Protein 6BZ5 (pdb70)

Nearest PDB structures (foldseek):
  6bz5-assembly2_B  TM=9.992E-01  e=2.375E-87  Pseudomonas putida
  5evy-assembly1_X  TM=9.788E-01  e=4.188E-57  Pseudomonas putida
  3rp7-assembly1_A  TM=8.138E-01  e=3.685E-29  Klebsiella pneumoniae subsp. pneumoniae MGH 78578
  6pvh-assembly1_A  TM=7.604E-01  e=2.132E-25  Penicillium fellutanum
  6pvi-assembly1_A  TM=7.822E-01  e=2.933E-24  Penicillium fellutanum

Foldseek 3Di:
DFEEEEEDLFLLRLLLQLQLVVFPVYAAAYEYDDDDDLQCAQAFWAFLLQVVLCVLSVNNVLQVVFKWAFDPPQRFWQAFEAAQAARDGLATAGRPPHHTIHGHRVSSSVSSVVSRDPPRYDYPWYWDDWDDDDQKIWTAIPVGDIDITNAYEFAHAQQTPCLCVFCVLVPHDDWHWAFQQKKKKWFKFFLVLLQVLCVVVPHDSVPQRHWYWHFAAQWIKIWHAGDNSGMIIIIIMHGDPDDPSDGDDPPDRQKDWDDLVVVLVSCPSTYSSVSSVSNRGPRMMMGGDIAIAQDLWQDRRRYGYAARSHGGAGCQLSCRSSLSSLLSSLLSVQCSDPPDDSVCVVLLRVLCGVQSSVVSNVVRVVSSLSVCLRNQNRPPCRPVSNVSNVCVRPVCCCVNVDDSVVSSVVSCVSVVHD/DFEEEEEALFLLRLLLLLQLVVFPPYAYAYEHADDAPQQCAQAFWDAQLLVVLCVLSVNVVLCVVFKWAFDPPQRFWQAFEAAQAARHGLATAGGPPGRTIHGHRVSSSVSSVVSRDPPRYDYDWHWDDWDQDPLKIWTATPVGDIDIGNFYEFAHALQTPCLCVFQVLVVHDDWHWFFQQKKKKWFKFFLVLLLVLQVVVVHDSVPQSHWYKHFAAQKIKIWHAGDNSGMIIIIIMHGDPDPDRDGDDPPDRQKDWDDLVVVLVSCVNTYSSVNSVSNRGPRMMMGGDIAIAQDLFQDRRRYGYAARSHGGAACLLSCRSSLSSLLSSLLSVACSDPPDDSVCVVLSRVLSRVQSSVVSNVVRVVSSQSSCLRNQNHPVCRPPSNCSNVCSRCVCCCVRVDDSVVSSVVSCVSSVD

Structure (mmCIF, N/CA/C/O backbone):
data_6BZ5
#
_entry.id   6BZ5
#
_cell.length_a   81.615
_cell.length_b   98.076
_cell.length_c   130.136
_cell.angle_alpha   90.00
_cell.angle_beta   90.00
_cell.angle_gamma   90.00
#
_symmetry.space_group_name_H-M   'P 21 21 21'
#
loop_
_entity.id
_entity.type
_entity.pdbx_description
1 polymer 'Salicylate hydroxylase'
2 non-polymer 'IODIDE ION'
3 non-polymer GLYCEROL
4 non-polymer 1,2-ETHANEDIOL
5 non-polymer 'SULFATE ION'
6 water water
#
loop_
_atom_site.group_PDB
_atom_site.id
_atom_site.type_symbol
_atom_site.label_atom_id
_atom_site.label_alt_id
_atom_site.label_comp_id
_atom_site.label_asym_id
_atom_site.label_entity_id
_atom_site.label_seq_id
_atom_site.pdbx_PDB_ins_code
_atom_site.Cartn_x
_atom_site.Cartn_y
_atom_site.Cartn_z
_atom_site.occupancy
_atom_site.B_iso_or_equiv
_atom_site.auth_seq_id
_atom_site.auth_comp_id
_atom_site.auth_asym_id
_atom_site.auth_atom_id
_atom_site.pdbx_PDB_model_num
ATOM 1 N N . GLY A 1 23 ? 8.673 90.398 54.359 1.00 66.53 7 GLY A N 1
ATOM 2 C CA . GLY A 1 23 ? 8.609 89.023 54.818 1.00 60.16 7 GLY A CA 1
ATOM 3 C C . GLY A 1 23 ? 9.296 88.806 56.152 1.00 60.01 7 GLY A C 1
ATOM 4 O O . GLY A 1 23 ? 9.981 89.696 56.658 1.00 58.62 7 GLY A O 1
ATOM 5 N N . LEU A 1 24 ? 9.115 87.618 56.724 1.00 49.67 8 LEU A N 1
ATOM 6 C CA . LEU A 1 24 ? 9.705 87.267 58.008 1.00 53.03 8 LEU A CA 1
ATOM 7 C C . LEU A 1 24 ? 10.309 85.874 57.926 1.00 39.01 8 LEU A C 1
ATOM 8 O O . LEU A 1 24 ? 9.649 84.932 57.475 1.00 47.79 8 LEU A O 1
ATOM 13 N N . ARG A 1 25 ? 11.561 85.749 58.356 1.00 45.49 9 ARG A N 1
ATOM 14 C CA . ARG A 1 25 ? 12.225 84.460 58.495 1.00 38.88 9 ARG A CA 1
ATOM 15 C C . ARG A 1 25 ? 12.176 84.058 59.964 1.00 38.49 9 ARG A C 1
ATOM 16 O O . ARG A 1 25 ? 12.691 84.780 60.824 1.00 36.96 9 ARG A O 1
ATOM 24 N N . ILE A 1 26 ? 11.553 82.918 60.249 1.00 41.73 10 ILE A N 1
ATOM 25 C CA . ILE A 1 26 ? 11.355 82.456 61.617 1.00 41.93 10 ILE A CA 1
ATOM 26 C C . ILE A 1 26 ? 11.916 81.048 61.745 1.00 37.78 10 ILE A C 1
ATOM 27 O O . ILE A 1 26 ? 11.605 80.174 60.928 1.00 38.17 10 ILE A O 1
ATOM 32 N N . GLY A 1 27 ? 12.739 80.834 62.763 1.00 39.16 11 GLY A N 1
ATOM 33 C CA . GLY A 1 27 ? 13.251 79.515 63.101 1.00 35.46 11 GLY A CA 1
ATOM 34 C C . GLY A 1 27 ? 12.718 79.087 64.457 1.00 29.79 11 GLY A C 1
ATOM 35 O O . GLY A 1 27 ? 12.593 79.908 65.369 1.00 34.15 11 GLY A O 1
ATOM 36 N N . ILE A 1 28 ? 12.396 77.801 64.577 1.00 32.93 12 ILE A N 1
ATOM 37 C CA . ILE A 1 28 ? 11.884 77.226 65.814 1.00 31.77 12 ILE A CA 1
ATOM 38 C C . ILE A 1 28 ? 12.765 76.045 66.194 1.00 25.79 12 ILE A C 1
ATOM 39 O O . ILE A 1 28 ? 12.972 75.134 65.385 1.00 29.65 12 ILE A O 1
ATOM 44 N N . VAL A 1 29 ? 13.282 76.062 67.420 1.00 30.07 13 VAL A N 1
ATOM 45 C CA . VAL A 1 29 ? 14.131 74.999 67.945 1.00 28.59 13 VAL A CA 1
ATOM 46 C C . VAL A 1 29 ? 13.322 74.211 68.966 1.00 32.38 13 VAL A C 1
ATOM 47 O O . VAL A 1 29 ? 12.937 74.748 70.012 1.00 32.01 13 VAL A O 1
ATOM 51 N N . GLY A 1 30 ? 13.069 72.940 68.666 1.00 36.49 14 GLY A N 1
ATOM 52 C CA . GLY A 1 30 ? 12.315 72.089 69.563 1.00 37.44 14 GLY A CA 1
ATOM 53 C C . GLY A 1 30 ? 11.071 71.523 68.914 1.00 36.75 14 GLY A C 1
ATOM 54 O O . GLY A 1 30 ? 10.144 72.266 68.579 1.00 37.48 14 GLY A O 1
ATOM 55 N N . GLY A 1 31 ? 11.041 70.205 68.730 1.00 35.31 15 GLY A N 1
ATOM 56 C CA . GLY A 1 31 ? 9.933 69.560 68.056 1.00 40.62 15 GLY A CA 1
ATOM 57 C C . GLY A 1 31 ? 8.889 68.988 68.991 1.00 34.26 15 GLY A C 1
ATOM 58 O O . GLY A 1 31 ? 8.342 67.912 68.733 1.00 35.59 15 GLY A O 1
ATOM 59 N N . GLY A 1 32 ? 8.608 69.692 70.084 1.00 37.19 16 GLY A N 1
ATOM 60 C CA . GLY A 1 32 ? 7.543 69.311 70.985 1.00 36.42 16 GLY A CA 1
ATOM 61 C C . GLY A 1 32 ? 6.195 69.796 70.485 1.00 29.61 16 GLY A C 1
ATOM 62 O O . GLY A 1 32 ? 6.035 70.230 69.344 1.00 36.26 16 GLY A O 1
ATOM 63 N N . ILE A 1 33 ? 5.202 69.722 71.375 1.00 28.92 17 ILE A N 1
ATOM 64 C CA . ILE A 1 33 ? 3.851 70.147 71.011 1.00 30.93 17 ILE A CA 1
ATOM 65 C C . ILE A 1 33 ? 3.840 71.626 70.643 1.00 25.26 17 ILE A C 1
ATOM 66 O O . ILE A 1 33 ? 3.316 72.018 69.594 1.00 33.01 17 ILE A O 1
ATOM 71 N N . SER A 1 34 ? 4.433 72.466 71.494 1.00 27.54 18 SER A N 1
ATOM 72 C CA . SER A 1 34 ? 4.387 73.908 71.265 1.00 31.18 18 SER A CA 1
ATOM 73 C C . SER A 1 34 ? 5.114 74.297 69.983 1.00 31.86 18 SER A C 1
ATOM 74 O O . SER A 1 34 ? 4.616 75.118 69.204 1.00 28.88 18 SER A O 1
ATOM 77 N N . GLY A 1 35 ? 6.290 73.714 69.744 1.00 31.18 19 GLY A N 1
ATOM 78 C CA . GLY A 1 35 ? 7.070 74.098 68.578 1.00 28.35 19 GLY A CA 1
ATOM 79 C C . GLY A 1 35 ? 6.442 73.659 67.268 1.00 33.31 19 GLY A C 1
ATOM 80 O O . GLY A 1 35 ? 6.387 74.432 66.308 1.00 29.05 19 GLY A O 1
ATOM 81 N N . VAL A 1 36 ? 5.964 72.415 67.206 1.00 26.29 20 VAL A N 1
ATOM 82 C CA . VAL A 1 36 ? 5.363 71.920 65.971 1.00 29.94 20 VAL A CA 1
ATOM 83 C C . VAL A 1 36 ? 4.027 72.607 65.713 1.00 32.51 20 VAL A C 1
ATOM 84 O O . VAL A 1 36 ? 3.666 72.877 64.561 1.00 28.11 20 VAL A O 1
ATOM 88 N N . ALA A 1 37 ? 3.275 72.908 66.776 1.00 31.51 21 ALA A N 1
ATOM 89 C CA . ALA A 1 37 ? 2.006 73.610 66.607 1.00 35.90 21 ALA A CA 1
ATOM 90 C C . ALA A 1 37 ? 2.221 75.001 66.026 1.00 35.35 21 ALA A C 1
ATOM 91 O O . ALA A 1 37 ? 1.490 75.425 65.123 1.00 33.98 21 ALA A O 1
ATOM 93 N N . LEU A 1 38 ? 3.219 75.726 66.535 1.00 33.01 22 LEU A N 1
ATOM 94 C CA . LEU A 1 38 ? 3.514 77.053 66.007 1.00 38.23 22 LEU A CA 1
ATOM 95 C C . LEU A 1 38 ? 3.958 76.981 64.552 1.00 37.34 22 LEU A C 1
ATOM 96 O O . LEU A 1 38 ? 3.550 77.808 63.729 1.00 35.41 22 LEU A O 1
ATOM 101 N N . ALA A 1 39 ? 4.788 75.990 64.214 1.00 32.17 23 ALA A N 1
ATOM 102 C CA . ALA A 1 39 ? 5.270 75.866 62.843 1.00 33.05 23 ALA A CA 1
ATOM 103 C C . ALA A 1 39 ? 4.130 75.564 61.878 1.00 41.32 23 ALA A C 1
ATOM 104 O O . ALA A 1 39 ? 4.098 76.092 60.761 1.00 33.90 23 ALA A O 1
ATOM 106 N N . LEU A 1 40 ? 3.181 74.722 62.295 1.00 32.53 24 LEU A N 1
ATOM 107 C CA . LEU A 1 40 ? 2.080 74.349 61.411 1.00 36.03 24 LEU A CA 1
ATOM 108 C C . LEU A 1 40 ? 1.219 75.555 61.055 1.00 35.38 24 LEU A C 1
ATOM 109 O O . LEU A 1 40 ? 0.731 75.667 59.925 1.00 38.68 24 LEU A O 1
ATOM 114 N N . GLU A 1 41 ? 1.020 76.468 62.005 1.00 30.26 25 GLU A N 1
ATOM 115 C CA . GLU A 1 41 ? 0.198 77.640 61.728 1.00 39.14 25 GLU A CA 1
ATOM 116 C C . GLU A 1 41 ? 0.996 78.721 61.007 1.00 41.48 25 GLU A C 1
ATOM 117 O O . GLU A 1 41 ? 0.454 79.430 60.150 1.00 40.78 25 GLU A O 1
ATOM 123 N N . LEU A 1 42 ? 2.284 78.857 61.336 1.00 37.87 26 LEU A N 1
ATOM 124 C CA . LEU A 1 42 ? 3.091 79.907 60.724 1.00 36.63 26 LEU A CA 1
ATOM 125 C C . LEU A 1 42 ? 3.308 79.667 59.233 1.00 39.38 26 LEU A C 1
ATOM 126 O O . LEU A 1 42 ? 3.501 80.627 58.479 1.00 47.43 26 LEU A O 1
ATOM 131 N N . CYS A 1 43 ? 3.274 78.410 58.786 1.00 37.20 27 CYS A N 1
ATOM 132 C CA A CYS A 1 43 ? 3.435 78.078 57.374 0.57 46.76 27 CYS A CA 1
ATOM 133 C CA B CYS A 1 43 ? 3.462 78.151 57.364 0.43 46.80 27 CYS A CA 1
ATOM 134 C C . CYS A 1 43 ? 2.202 78.400 56.543 1.00 47.23 27 CYS A C 1
ATOM 135 O O . CYS A 1 43 ? 2.269 78.333 55.312 1.00 50.96 27 CYS A O 1
ATOM 140 N N . ARG A 1 44 ? 1.074 78.712 57.182 1.00 47.86 28 ARG A N 1
ATOM 141 C CA . ARG A 1 44 ? -0.137 79.059 56.452 1.00 51.46 28 ARG A CA 1
ATOM 142 C C . ARG A 1 44 ? -0.083 80.459 55.856 1.00 56.20 28 ARG A C 1
ATOM 143 O O . ARG A 1 44 ? -0.917 80.783 55.003 1.00 53.85 28 ARG A O 1
ATOM 151 N N . TYR A 1 45 ? 0.868 81.286 56.278 1.00 50.69 29 TYR A N 1
ATOM 152 C CA . TYR A 1 45 ? 1.012 82.647 55.779 1.00 50.97 29 TYR A CA 1
ATOM 153 C C . TYR A 1 45 ? 2.087 82.684 54.701 1.00 57.46 29 TYR A C 1
ATOM 154 O O . TYR A 1 45 ? 3.182 82.142 54.889 1.00 50.78 29 TYR A O 1
ATOM 163 N N . SER A 1 46 ? 1.771 83.326 53.574 1.00 60.24 30 SER A N 1
ATOM 164 C CA . SER A 1 46 ? 2.698 83.364 52.449 1.00 59.27 30 SER A CA 1
ATOM 165 C C . SER A 1 46 ? 3.884 84.286 52.696 1.00 50.07 30 SER A C 1
ATOM 166 O O . SER A 1 46 ? 4.935 84.101 52.074 1.00 57.92 30 SER A O 1
ATOM 169 N N . HIS A 1 47 ? 3.745 85.269 53.583 1.00 46.83 31 HIS A N 1
ATOM 170 C CA . HIS A 1 47 ? 4.809 86.223 53.861 1.00 53.37 31 HIS A CA 1
ATOM 171 C C . HIS A 1 47 ? 5.770 85.744 54.942 1.00 54.62 31 HIS A C 1
ATOM 172 O O . HIS A 1 47 ? 6.621 86.522 55.386 1.00 51.22 31 HIS A O 1
ATOM 179 N N . ILE A 1 48 ? 5.658 84.491 55.376 1.00 48.62 32 ILE A N 1
ATOM 180 C CA . ILE A 1 48 ? 6.492 83.949 56.441 1.00 45.64 32 ILE A CA 1
ATOM 181 C C . ILE A 1 48 ? 7.140 82.665 55.946 1.00 43.43 32 ILE A C 1
ATOM 182 O O . ILE A 1 48 ? 6.456 81.785 55.411 1.00 49.31 32 ILE A O 1
ATOM 187 N N . GLN A 1 49 ? 8.454 82.562 56.120 1.00 42.48 33 GLN A N 1
ATOM 188 C CA . GLN A 1 49 ? 9.201 81.343 55.838 1.00 45.52 33 GLN A CA 1
ATOM 189 C C . GLN A 1 49 ? 9.660 80.752 57.164 1.00 39.46 33 GLN A C 1
ATOM 190 O O . GLN A 1 49 ? 10.331 81.430 57.949 1.00 41.02 33 GLN A O 1
ATOM 196 N N . VAL A 1 50 ? 9.292 79.498 57.415 1.00 41.15 34 VAL A N 1
ATOM 197 C CA . VAL A 1 50 ? 9.528 78.848 58.698 1.00 43.36 34 VAL A CA 1
ATOM 198 C C . VAL A 1 50 ? 10.421 77.635 58.490 1.00 32.68 34 VAL A C 1
ATOM 199 O O . VAL A 1 50 ? 10.312 76.934 57.478 1.00 37.56 34 VAL A O 1
ATOM 203 N N . GLN A 1 51 ? 11.303 77.393 59.457 1.00 36.02 35 GLN A N 1
ATOM 204 C CA . GLN A 1 51 ? 12.088 76.173 59.532 1.00 34.04 35 GLN A CA 1
ATOM 205 C C . GLN A 1 51 ? 12.030 75.643 60.956 1.00 28.34 35 GLN A C 1
ATOM 206 O O . GLN A 1 51 ? 12.160 76.407 61.918 1.00 34.12 35 GLN A O 1
ATOM 212 N N . LEU A 1 52 ? 11.823 74.337 61.087 1.00 32.31 36 LEU A N 1
ATOM 213 C CA . LEU A 1 52 ? 11.686 73.683 62.382 1.00 33.98 36 LEU A CA 1
ATOM 214 C C . LEU A 1 52 ? 12.890 72.778 62.607 1.00 28.48 36 LEU A C 1
ATOM 215 O O . LEU A 1 52 ? 13.167 71.893 61.790 1.00 28.31 36 LEU A O 1
ATOM 220 N N . PHE A 1 53 ? 13.594 72.997 63.712 1.00 30.02 37 PHE A N 1
ATOM 221 C CA . PHE A 1 53 ? 14.786 72.236 64.050 1.00 32.83 37 PHE A CA 1
ATOM 222 C C . PHE A 1 53 ? 14.545 71.406 65.303 1.00 33.37 37 PHE A C 1
ATOM 223 O O . PHE A 1 53 ? 13.731 71.762 66.160 1.00 33.01 37 PHE A O 1
ATOM 231 N N . GLU A 1 54 ? 15.264 70.293 65.400 1.00 33.12 38 GLU A N 1
ATOM 232 C CA . GLU A 1 54 ? 15.134 69.409 66.546 1.00 36.82 38 GLU A CA 1
ATOM 233 C C . GLU A 1 54 ? 16.018 69.880 67.694 1.00 43.88 38 GLU A C 1
ATOM 234 O O . GLU A 1 54 ? 17.037 70.547 67.493 1.00 43.70 38 GLU A O 1
ATOM 240 N N . ALA A 1 55 ? 15.605 69.534 68.910 1.00 36.49 39 ALA A N 1
ATOM 241 C CA . ALA A 1 55 ? 16.386 69.750 70.111 1.00 43.16 39 ALA A CA 1
ATOM 242 C C . ALA A 1 55 ? 16.759 68.390 70.704 1.00 44.82 39 ALA A C 1
ATOM 243 O O . ALA A 1 55 ? 16.645 67.354 70.031 1.00 46.45 39 ALA A O 1
ATOM 245 N N . ALA A 1 56 ? 17.198 68.389 71.953 1.00 49.31 40 ALA A N 1
ATOM 246 C CA . ALA A 1 56 ? 17.548 67.135 72.608 1.00 48.65 40 ALA A CA 1
ATOM 247 C C . ALA A 1 56 ? 16.279 66.369 72.962 1.00 51.49 40 ALA A C 1
ATOM 248 O O . ALA A 1 56 ? 15.340 66.957 73.513 1.00 49.15 40 ALA A O 1
ATOM 250 N N . PRO A 1 57 ? 16.205 65.074 72.663 1.00 49.54 41 PRO A N 1
ATOM 251 C CA . PRO A 1 57 ? 14.999 64.309 72.993 1.00 58.05 41 PRO A CA 1
ATOM 252 C C . PRO A 1 57 ? 14.804 64.202 74.497 1.00 52.46 41 PRO A C 1
ATOM 253 O O . PRO A 1 57 ? 15.731 64.375 75.292 1.00 52.40 41 PRO A O 1
ATOM 257 N N . ALA A 1 58 ? 13.565 63.912 74.883 1.00 57.17 42 ALA A N 1
ATOM 258 C CA . ALA A 1 58 ? 13.182 63.863 76.283 1.00 54.62 42 ALA A CA 1
ATOM 259 C C . ALA A 1 58 ? 12.392 62.593 76.563 1.00 56.29 42 ALA A C 1
ATOM 260 O O . ALA A 1 58 ? 11.788 61.997 75.667 1.00 52.10 42 ALA A O 1
ATOM 262 N N . PHE A 1 59 ? 12.413 62.180 77.830 1.00 43.21 43 PHE A N 1
ATOM 263 C CA . PHE A 1 59 ? 11.567 61.088 78.297 1.00 44.47 43 PHE A CA 1
ATOM 264 C C . PHE A 1 59 ? 11.200 61.293 79.761 1.00 41.85 43 PHE A C 1
ATOM 265 O O . PHE A 1 59 ? 10.016 61.378 80.103 1.00 43.35 43 PHE A O 1
ATOM 273 N N . GLY A 1 60 ? 12.209 61.371 80.633 1.00 40.66 44 GLY A N 1
ATOM 274 C CA . GLY A 1 60 ? 11.958 61.635 82.039 1.00 34.33 44 GLY A CA 1
ATOM 275 C C . GLY A 1 60 ? 11.281 62.964 82.299 1.00 40.57 44 GLY A C 1
ATOM 276 O O . GLY A 1 60 ? 10.669 63.143 83.358 1.00 39.61 44 GLY A O 1
ATOM 277 N N . GLU A 1 61 ? 11.370 63.900 81.352 1.00 33.80 45 GLU A N 1
ATOM 278 C CA . GLU A 1 61 ? 10.719 65.196 81.488 1.00 34.41 45 GLU A CA 1
ATOM 279 C C . GLU A 1 61 ? 9.218 65.143 81.233 1.00 38.87 45 GLU A C 1
ATOM 280 O O . GLU A 1 61 ? 8.532 66.137 81.497 1.00 38.15 45 GLU A O 1
ATOM 286 N N . VAL A 1 62 ? 8.694 64.022 80.729 1.00 37.34 46 VAL A N 1
ATOM 287 C CA . VAL A 1 62 ? 7.256 63.912 80.492 1.00 40.63 46 VAL A CA 1
ATOM 288 C C . VAL A 1 62 ? 6.490 64.043 81.804 1.00 39.86 46 VAL A C 1
ATOM 289 O O . VAL A 1 62 ? 5.410 64.645 81.854 1.00 33.90 46 VAL A O 1
ATOM 293 N N . GLY A 1 63 ? 7.038 63.494 82.882 1.00 35.72 47 GLY A N 1
ATOM 294 C CA . GLY A 1 63 ? 6.402 63.646 84.181 1.00 36.03 47 GLY A CA 1
ATOM 295 C C . GLY A 1 63 ? 5.090 62.890 84.239 1.00 31.02 47 GLY A C 1
ATOM 296 O O . GLY A 1 63 ? 5.018 61.699 83.915 1.00 37.03 47 GLY A O 1
ATOM 297 N N . ALA A 1 64 ? 4.031 63.590 84.645 1.00 37.31 48 ALA A N 1
ATOM 298 C CA . ALA A 1 64 ? 2.725 62.970 84.820 1.00 40.28 48 ALA A CA 1
ATOM 299 C C . ALA A 1 64 ? 1.939 62.835 83.522 1.00 41.80 48 ALA A C 1
ATOM 300 O O . ALA A 1 64 ? 0.903 62.163 83.518 1.00 45.00 48 ALA A O 1
ATOM 302 N N . GLY A 1 65 ? 2.388 63.449 82.434 1.00 38.38 49 GLY A N 1
ATOM 303 C CA . GLY A 1 65 ? 1.757 63.283 81.140 1.00 41.94 49 GLY A CA 1
ATOM 304 C C . GLY A 1 65 ? 1.205 64.587 80.601 1.00 38.46 49 GLY A C 1
ATOM 305 O O . GLY A 1 65 ? 1.480 65.676 81.113 1.00 38.55 49 GLY A O 1
ATOM 306 N N . VAL A 1 66 ? 0.404 64.462 79.545 1.00 35.98 50 VAL A N 1
ATOM 307 C CA . VAL A 1 66 ? -0.143 65.599 78.813 1.00 33.81 50 VAL A CA 1
ATOM 308 C C . VAL A 1 66 ? -1.663 65.505 78.828 1.00 32.44 50 VAL A C 1
ATOM 309 O O . VAL A 1 66 ? -2.227 64.436 78.566 1.00 31.75 50 VAL A O 1
ATOM 313 N N . SER A 1 67 ? -2.322 66.621 79.137 1.00 34.44 51 SER A N 1
ATOM 314 C CA . SER A 1 67 ? -3.773 66.717 79.075 1.00 29.39 51 SER A CA 1
ATOM 315 C C . SER A 1 67 ? -4.153 68.064 78.476 1.00 30.77 51 SER A C 1
ATOM 316 O O . SER A 1 67 ? -3.340 68.990 78.419 1.00 33.77 51 SER A O 1
ATOM 319 N N . PHE A 1 68 ? -5.405 68.168 78.031 1.00 35.09 52 PHE A N 1
ATOM 320 C CA . PHE A 1 68 ? -5.895 69.361 77.344 1.00 32.38 52 PHE A CA 1
ATOM 321 C C . PHE A 1 68 ? -7.139 69.882 78.051 1.00 35.87 52 PHE A C 1
ATOM 322 O O . PHE A 1 68 ? -8.184 69.224 78.041 1.00 32.30 52 PHE A O 1
ATOM 330 N N . GLY A 1 69 ? -7.030 71.065 78.652 1.00 31.68 53 GLY A N 1
ATOM 331 C CA . GLY A 1 69 ? -8.186 71.746 79.182 1.00 28.72 53 GLY A CA 1
ATOM 332 C C . GLY A 1 69 ? -8.965 72.451 78.094 1.00 31.65 53 GLY A C 1
ATOM 333 O O . GLY A 1 69 ? -8.577 72.481 76.917 1.00 35.26 53 GLY A O 1
ATOM 334 N N . PRO A 1 70 ? -10.106 73.027 78.482 1.00 36.29 54 PRO A N 1
ATOM 335 C CA . PRO A 1 70 ? -10.916 73.781 77.507 1.00 32.62 54 PRO A CA 1
ATOM 336 C C . PRO A 1 70 ? -10.147 74.878 76.786 1.00 33.56 54 PRO A C 1
ATOM 337 O O . PRO A 1 70 ? -10.329 75.059 75.575 1.00 31.77 54 PRO A O 1
ATOM 341 N N . ASN A 1 71 ? -9.288 75.614 77.496 1.00 29.58 55 ASN A N 1
ATOM 342 C CA . ASN A 1 71 ? -8.485 76.643 76.844 1.00 34.74 55 ASN A CA 1
ATOM 343 C C . ASN A 1 71 ? -7.476 76.041 75.876 1.00 30.33 55 ASN A C 1
ATOM 344 O O . ASN A 1 71 ? -7.083 76.697 74.905 1.00 32.38 55 ASN A O 1
ATOM 349 N N . ALA A 1 72 ? -7.045 74.801 76.121 1.00 29.34 56 ALA A N 1
ATOM 350 C CA . ALA A 1 72 ? -6.073 74.168 75.235 1.00 30.66 56 ALA A CA 1
ATOM 351 C C . ALA A 1 72 ? -6.716 73.741 73.922 1.00 31.51 56 ALA A C 1
ATOM 352 O O . ALA A 1 72 ? -6.143 73.953 72.847 1.00 27.14 56 ALA A O 1
ATOM 354 N N . VAL A 1 73 ? -7.904 73.134 73.987 1.00 29.63 57 VAL A N 1
ATOM 355 C CA . VAL A 1 73 ? -8.584 72.723 72.764 1.00 29.38 57 VAL A CA 1
ATOM 356 C C . VAL A 1 73 ? -9.012 73.940 71.955 1.00 25.67 57 VAL A C 1
ATOM 357 O O . VAL A 1 73 ? -9.046 73.891 70.719 1.00 34.58 57 VAL A O 1
ATOM 361 N N . ARG A 1 74 ? -9.339 75.046 72.626 1.00 30.60 58 ARG A N 1
ATOM 362 C CA . ARG A 1 74 ? -9.681 76.271 71.910 1.00 37.05 58 ARG A CA 1
ATOM 363 C C . ARG A 1 74 ? -8.484 76.802 71.132 1.00 39.33 58 ARG A C 1
ATOM 364 O O . ARG A 1 74 ? -8.623 77.217 69.975 1.00 31.11 58 ARG A O 1
ATOM 372 N N . ALA A 1 75 ? -7.299 76.786 71.746 1.00 34.87 59 ALA A N 1
ATOM 373 C CA . ALA A 1 75 ? -6.091 77.183 71.030 1.00 30.63 59 ALA A CA 1
ATOM 374 C C . ALA A 1 75 ? -5.787 76.218 69.891 1.00 30.71 59 ALA A C 1
ATOM 375 O O . ALA A 1 75 ? -5.372 76.640 68.805 1.00 31.57 59 ALA A O 1
ATOM 377 N N . ILE A 1 76 ? -5.992 74.918 70.122 1.00 28.43 60 ILE A N 1
ATOM 378 C CA . ILE A 1 76 ? -5.768 73.920 69.078 1.00 27.54 60 ILE A CA 1
ATOM 379 C C . ILE A 1 76 ? -6.633 74.217 67.859 1.00 38.52 60 ILE A C 1
ATOM 380 O O . ILE A 1 76 ? -6.166 74.147 66.715 1.00 33.30 60 ILE A O 1
ATOM 385 N N . VAL A 1 77 ? -7.904 74.560 68.083 1.00 35.64 61 VAL A N 1
ATOM 386 C CA . VAL A 1 77 ? -8.791 74.894 66.973 1.00 32.55 61 VAL A CA 1
ATOM 387 C C . VAL A 1 77 ? -8.368 76.208 66.327 1.00 28.62 61 VAL A C 1
ATOM 388 O O . VAL A 1 77 ? -8.378 76.342 65.097 1.00 33.70 61 VAL A O 1
ATOM 392 N N . GLY A 1 78 ? -7.985 77.195 67.141 1.00 28.70 62 GLY A N 1
ATOM 393 C CA . GLY A 1 78 ? -7.513 78.454 66.591 1.00 35.89 62 GLY A CA 1
ATOM 394 C C . GLY A 1 78 ? -6.259 78.304 65.753 1.00 42.16 62 GLY A C 1
ATOM 395 O O . GLY A 1 78 ? -6.009 79.108 64.851 1.00 34.51 62 GLY A O 1
ATOM 396 N N . LEU A 1 79 ? -5.457 77.280 66.033 1.00 34.75 63 LEU A N 1
ATOM 397 C CA . LEU A 1 79 ? -4.268 76.978 65.249 1.00 31.92 63 LEU A CA 1
ATOM 398 C C . LEU A 1 79 ? -4.556 76.049 64.078 1.00 38.26 63 LEU A C 1
ATOM 399 O O . LEU A 1 79 ? -3.635 75.727 63.321 1.00 36.37 63 LEU A O 1
ATOM 404 N N . GLY A 1 80 ? -5.803 75.610 63.913 1.00 34.50 64 GLY A N 1
ATOM 405 C CA . GLY A 1 80 ? -6.153 74.720 62.824 1.00 32.83 64 GLY A CA 1
ATOM 406 C C . GLY A 1 80 ? -5.710 73.286 62.997 1.00 33.92 64 GLY A C 1
ATOM 407 O O . GLY A 1 80 ? -5.551 72.576 61.999 1.00 33.50 64 GLY A O 1
ATOM 408 N N . LEU A 1 81 ? -5.518 72.830 64.234 1.00 33.55 65 LEU A N 1
ATOM 409 C CA . LEU A 1 81 ? -4.998 71.498 64.512 1.00 32.21 65 LEU A CA 1
ATOM 410 C C . LEU A 1 81 ? -6.076 70.533 64.995 1.00 39.04 65 LEU A C 1
ATOM 411 O O . LEU A 1 81 ? -5.754 69.527 65.636 1.00 33.66 65 LEU A O 1
ATOM 416 N N . GLY A 1 82 ? -7.345 70.814 64.694 1.00 38.17 66 GLY A N 1
ATOM 417 C CA . GLY A 1 82 ? -8.421 69.997 65.231 1.00 29.85 66 GLY A CA 1
ATOM 418 C C . GLY A 1 82 ? -8.439 68.584 64.681 1.00 33.97 66 GLY A C 1
ATOM 419 O O . GLY A 1 82 ? -8.781 67.637 65.395 1.00 33.44 66 GLY A O 1
ATOM 420 N N . GLU A 1 83 ? -8.080 68.419 63.405 1.00 30.34 67 GLU A N 1
ATOM 421 C CA . GLU A 1 83 ? -8.095 67.090 62.799 1.00 28.98 67 GLU A CA 1
ATOM 422 C C . GLU A 1 83 ? -7.081 66.169 63.467 1.00 38.33 67 GLU A C 1
ATOM 423 O O . GLU A 1 83 ? -7.386 65.013 63.782 1.00 36.80 67 GLU A O 1
ATOM 429 N N . ALA A 1 84 ? -5.862 66.666 63.689 1.00 35.90 68 ALA A N 1
ATOM 430 C CA . ALA A 1 84 ? -4.854 65.863 64.373 1.00 34.80 68 ALA A CA 1
ATOM 431 C C . ALA A 1 84 ? -5.251 65.600 65.820 1.00 31.92 68 ALA A C 1
ATOM 432 O O . ALA A 1 84 ? -4.989 64.515 66.354 1.00 38.70 68 ALA A O 1
ATOM 434 N N . TYR A 1 85 ? -5.890 66.578 66.466 1.00 30.94 69 TYR A N 1
ATOM 435 C CA . TYR A 1 85 ? -6.312 66.404 67.852 1.00 33.91 69 TYR A CA 1
ATOM 436 C C . TYR A 1 85 ? -7.373 65.316 67.974 1.00 39.14 69 TYR A C 1
ATOM 437 O O . TYR A 1 85 ? -7.306 64.474 68.876 1.00 35.08 69 TYR A O 1
ATOM 446 N N . LEU A 1 86 ? -8.359 65.315 67.073 1.00 40.36 70 LEU A N 1
ATOM 447 C CA . LEU A 1 86 ? -9.399 64.292 67.122 1.00 38.40 70 LEU A CA 1
ATOM 448 C C . LEU A 1 86 ? -8.848 62.908 66.805 1.00 37.35 70 LEU A C 1
ATOM 449 O O . LEU A 1 86 ? -9.415 61.901 67.244 1.00 32.24 70 LEU A O 1
ATOM 454 N N . GLN A 1 87 ? -7.747 62.836 66.055 1.00 32.35 71 GLN A N 1
ATOM 455 C CA . GLN A 1 87 ? -7.217 61.541 65.642 1.00 45.55 71 GLN A CA 1
ATOM 456 C C . GLN A 1 87 ? -6.610 60.768 66.809 1.00 38.16 71 GLN A C 1
ATOM 457 O O . GLN A 1 87 ? -6.637 59.532 66.806 1.00 38.28 71 GLN A O 1
ATOM 463 N N . VAL A 1 88 ? -6.078 61.459 67.815 1.00 33.95 72 VAL A N 1
ATOM 464 C CA . VAL A 1 88 ? -5.293 60.802 68.852 1.00 35.67 72 VAL A CA 1
ATOM 465 C C . VAL A 1 88 ? -5.794 61.068 70.266 1.00 34.00 72 VAL A C 1
ATOM 466 O O . VAL A 1 88 ? -5.526 60.249 71.158 1.00 33.24 72 VAL A O 1
ATOM 470 N N . ALA A 1 89 ? -6.495 62.168 70.523 1.00 31.60 73 ALA A N 1
ATOM 471 C CA . ALA A 1 89 ? -6.848 62.515 71.893 1.00 35.56 73 ALA A CA 1
ATOM 472 C C . ALA A 1 89 ? -7.868 61.537 72.471 1.00 39.56 73 ALA A C 1
ATOM 473 O O . ALA A 1 89 ? -8.682 60.951 71.752 1.00 35.30 73 ALA A O 1
ATOM 475 N N . ASP A 1 90 ? -7.812 61.367 73.789 1.00 39.64 74 ASP A N 1
ATOM 476 C CA . ASP A 1 90 ? -8.700 60.474 74.520 1.00 38.20 74 ASP A CA 1
ATOM 477 C C . ASP A 1 90 ? -9.653 61.297 75.377 1.00 32.11 74 ASP A C 1
ATOM 478 O O . ASP A 1 90 ? -9.213 62.152 76.153 1.00 33.92 74 ASP A O 1
ATOM 483 N N . ARG A 1 91 ? -10.950 61.032 75.238 1.00 35.06 75 ARG A N 1
ATOM 484 C CA . ARG A 1 91 ? -11.980 61.694 76.023 1.00 39.00 75 ARG A CA 1
ATOM 485 C C . ARG A 1 91 ? -12.917 60.646 76.607 1.00 44.39 75 ARG A C 1
ATOM 486 O O . ARG A 1 91 ? -13.166 59.604 75.994 1.00 52.54 75 ARG A O 1
ATOM 494 N N . THR A 1 92 ? -13.430 60.930 77.802 1.00 35.59 76 THR A N 1
ATOM 495 C CA . THR A 1 92 ? -14.282 59.977 78.503 1.00 40.76 76 THR A CA 1
ATOM 496 C C . THR A 1 92 ? -15.589 59.761 77.750 1.00 39.60 76 THR A C 1
ATOM 497 O O . THR A 1 92 ? -16.155 60.692 77.170 1.00 35.37 76 THR A O 1
ATOM 501 N N . SER A 1 93 ? -16.069 58.520 77.768 1.00 35.38 77 SER A N 1
ATOM 502 C CA . SER A 1 93 ? -17.271 58.156 77.037 1.00 41.90 77 SER A CA 1
ATOM 503 C C . SER A 1 93 ? -18.514 58.775 77.675 1.00 35.49 77 SER A C 1
ATOM 504 O O . SER A 1 93 ? -18.545 59.105 78.864 1.00 36.46 77 SER A O 1
ATOM 507 N N . GLU A 1 94 ? -19.544 58.936 76.850 1.00 38.53 78 GLU A N 1
ATOM 508 C CA . GLU A 1 94 ? -20.853 59.348 77.336 1.00 43.29 78 GLU A CA 1
ATOM 509 C C . GLU A 1 94 ? -21.339 58.365 78.402 1.00 36.47 78 GLU A C 1
ATOM 510 O O . GLU A 1 94 ? -21.063 57.162 78.305 1.00 38.23 78 GLU A O 1
ATOM 516 N N . PRO A 1 95 ? -22.061 58.830 79.439 1.00 39.11 79 PRO A N 1
ATOM 517 C CA . PRO A 1 95 ? -22.558 60.183 79.705 1.00 39.93 79 PRO A CA 1
ATOM 518 C C . PRO A 1 95 ? -21.690 61.018 80.644 1.00 39.09 79 PRO A C 1
ATOM 519 O O . PRO A 1 95 ? -22.198 61.950 81.267 1.00 38.81 79 PRO A O 1
ATOM 523 N N . TRP A 1 96 ? -20.404 60.692 80.745 1.00 36.89 80 TRP A N 1
ATOM 524 C CA . TRP A 1 96 ? -19.482 61.411 81.615 1.00 37.05 80 TRP A CA 1
ATOM 525 C C . TRP A 1 96 ? -18.464 62.218 80.815 1.00 40.81 80 TRP A C 1
ATOM 526 O O . TRP A 1 96 ? -17.345 62.456 81.275 1.00 39.84 80 TRP A O 1
ATOM 537 N N . GLU A 1 97 ? -18.856 62.661 79.617 1.00 39.22 81 GLU A N 1
ATOM 538 C CA . GLU A 1 97 ? -17.934 63.331 78.709 1.00 44.86 81 GLU A CA 1
ATOM 539 C C . GLU A 1 97 ? -17.490 64.699 79.213 1.00 41.20 81 GLU A C 1
ATOM 540 O O . GLU A 1 97 ? -16.438 65.187 78.786 1.00 41.89 81 GLU A O 1
ATOM 546 N N . ASP A 1 98 ? -18.256 65.328 80.101 1.00 35.59 82 ASP A N 1
ATOM 547 C CA . ASP A 1 98 ? -17.944 66.667 80.583 1.00 35.41 82 ASP A CA 1
ATOM 548 C C . ASP A 1 98 ? -17.296 66.674 81.961 1.00 32.79 82 ASP A C 1
ATOM 549 O O . ASP A 1 98 ? -16.915 67.744 82.444 1.00 34.03 82 ASP A O 1
ATOM 554 N N . VAL A 1 99 ? -17.158 65.518 82.601 1.00 31.18 83 VAL A N 1
ATOM 555 C CA . VAL A 1 99 ? -16.567 65.454 83.933 1.00 34.09 83 VAL A CA 1
ATOM 556 C C . VAL A 1 99 ? -15.053 65.566 83.808 1.00 34.65 83 VAL A C 1
ATOM 557 O O . VAL A 1 99 ? -14.418 64.779 83.098 1.00 27.88 83 VAL A O 1
ATOM 561 N N . TRP A 1 100 ? -14.472 66.551 84.493 1.00 32.68 84 TRP A N 1
ATOM 562 C CA . TRP A 1 100 ? -13.019 66.619 84.593 1.00 33.54 84 TRP A CA 1
ATOM 563 C C . TRP A 1 100 ? -12.513 65.628 85.636 1.00 33.77 84 TRP A C 1
ATOM 564 O O . TRP A 1 100 ? -11.692 64.755 85.336 1.00 31.18 84 TRP A O 1
ATOM 575 N N . PHE A 1 101 ? -13.011 65.741 86.866 1.00 28.45 85 PHE A N 1
ATOM 576 C CA . PHE A 1 101 ? -12.670 64.807 87.927 1.00 32.47 85 PHE A CA 1
ATOM 577 C C . PHE A 1 101 ? -13.794 64.773 88.948 1.00 35.02 85 PHE A C 1
ATOM 578 O O . PHE A 1 101 ? -14.456 65.783 89.200 1.00 35.13 85 PHE A O 1
ATOM 586 N N . GLU A 1 102 ? -14.004 63.597 89.529 1.00 35.16 86 GLU A N 1
ATOM 587 C CA . GLU A 1 102 ? -14.768 63.457 90.758 1.00 36.77 86 GLU A CA 1
ATOM 588 C C . GLU A 1 102 ? -13.790 63.407 91.922 1.00 33.92 86 GLU A C 1
ATOM 589 O O . GLU A 1 102 ? -12.752 62.744 91.845 1.00 34.39 86 GLU A O 1
ATOM 595 N N . TRP A 1 103 ? -14.114 64.126 92.990 1.00 35.24 87 TRP A N 1
ATOM 596 C CA . TRP A 1 103 ? -13.233 64.254 94.141 1.00 29.85 87 TRP A CA 1
ATOM 597 C C . TRP A 1 103 ? -13.699 63.321 95.248 1.00 33.64 87 TRP A C 1
ATOM 598 O O . TRP A 1 103 ? -14.886 63.301 95.590 1.00 36.99 87 TRP A O 1
ATOM 609 N N . ARG A 1 104 ? -12.767 62.547 95.803 1.00 34.96 88 ARG A N 1
ATOM 610 C CA . ARG A 1 104 ? -13.103 61.515 96.772 1.00 38.30 88 ARG A CA 1
ATOM 611 C C . ARG A 1 104 ? -12.099 61.515 97.914 1.00 41.33 88 ARG A C 1
ATOM 612 O O . ARG A 1 104 ? -10.935 61.886 97.742 1.00 36.03 88 ARG A O 1
ATOM 620 N N . ARG A 1 105 ? -12.566 61.086 99.085 1.00 35.53 89 ARG A N 1
ATOM 621 C CA . ARG A 1 105 ? -11.677 60.878 100.220 1.00 39.13 89 ARG A CA 1
ATOM 622 C C . ARG A 1 105 ? -10.843 59.624 99.999 1.00 35.55 89 ARG A C 1
ATOM 623 O O . ARG A 1 105 ? -11.371 58.574 99.619 1.00 36.41 89 ARG A O 1
ATOM 631 N N . GLY A 1 106 ? -9.535 59.728 100.239 1.00 41.19 90 GLY A N 1
ATOM 632 C CA . GLY A 1 106 ? -8.678 58.565 100.107 1.00 39.20 90 GLY A CA 1
ATOM 633 C C . GLY A 1 106 ? -8.915 57.503 101.160 1.00 40.60 90 GLY A C 1
ATOM 634 O O . GLY A 1 106 ? -8.478 56.361 100.983 1.00 39.33 90 GLY A O 1
ATOM 635 N N . SER A 1 107 ? -9.607 57.850 102.247 1.00 39.74 91 SER A N 1
ATOM 636 C CA . SER A 1 107 ? -9.787 56.913 103.350 1.00 42.51 91 SER A CA 1
ATOM 637 C C . SER A 1 107 ? -10.959 55.966 103.114 1.00 40.75 91 SER A C 1
ATOM 638 O O . SER A 1 107 ? -10.892 54.792 103.495 1.00 44.82 91 SER A O 1
ATOM 641 N N . ASP A 1 108 ? -12.043 56.450 102.498 1.00 36.42 92 ASP A N 1
ATOM 642 C CA . ASP A 1 108 ? -13.212 55.604 102.289 1.00 41.54 92 ASP A CA 1
ATOM 643 C C . ASP A 1 108 ? -13.876 55.811 100.932 1.00 44.78 92 ASP A C 1
ATOM 644 O O . ASP A 1 108 ? -14.989 55.308 100.728 1.00 38.45 92 ASP A O 1
ATOM 649 N N . ALA A 1 109 ? -13.242 56.540 100.011 1.00 36.96 93 ALA A N 1
ATOM 650 C CA . ALA A 1 109 ? -13.755 56.752 98.655 1.00 38.04 93 ALA A CA 1
ATOM 651 C C . ALA A 1 109 ? -15.114 57.450 98.649 1.00 33.01 93 ALA A C 1
ATOM 652 O O . ALA A 1 109 ? -15.889 57.306 97.700 1.00 37.35 93 ALA A O 1
ATOM 654 N N . SER A 1 110 ? -15.414 58.221 99.690 1.00 38.68 94 SER A N 1
ATOM 655 C CA . SER A 1 110 ? -16.677 58.944 99.746 1.00 42.91 94 SER A CA 1
ATOM 656 C C . SER A 1 110 ? -16.636 60.174 98.844 1.00 43.30 94 SER A C 1
ATOM 657 O O . SER A 1 110 ? -15.586 60.790 98.638 1.00 40.00 94 SER A O 1
ATOM 660 N N . TYR A 1 111 ? -17.803 60.532 98.314 1.00 40.12 95 TYR A N 1
ATOM 661 C CA . TYR A 1 111 ? -17.911 61.580 97.308 1.00 39.79 95 TYR A CA 1
ATOM 662 C C . TYR A 1 111 ? -17.780 62.959 97.945 1.00 41.00 95 TYR A C 1
ATOM 663 O O . TYR A 1 111 ? -18.463 63.270 98.926 1.00 40.89 95 TYR A O 1
ATOM 672 N N . LEU A 1 112 ? -16.899 63.789 97.379 1.00 33.65 96 LEU A N 1
ATOM 673 C CA . LEU A 1 112 ? -16.693 65.151 97.849 1.00 37.56 96 LEU A CA 1
ATOM 674 C C . LEU A 1 112 ? -17.210 66.212 96.891 1.00 38.96 96 LEU A C 1
ATOM 675 O O . LEU A 1 112 ? -17.406 67.356 97.311 1.00 40.92 96 LEU A O 1
ATOM 680 N N . GLY A 1 113 ? -17.431 65.867 95.635 1.00 40.54 97 GLY A N 1
ATOM 681 C CA . GLY A 1 113 ? -17.844 66.827 94.636 1.00 39.06 97 GLY A CA 1
ATOM 682 C C . GLY A 1 113 ? -17.243 66.460 93.296 1.00 39.12 97 GLY A C 1
ATOM 683 O O . GLY A 1 113 ? -16.639 65.403 93.134 1.00 31.37 97 GLY A O 1
ATOM 684 N N . ALA A 1 114 ? -17.415 67.364 92.334 1.00 38.66 98 ALA A N 1
ATOM 685 C CA . ALA A 1 114 ? -16.915 67.132 90.988 1.00 43.66 98 ALA A CA 1
ATOM 686 C C . ALA A 1 114 ? -16.633 68.465 90.313 1.00 34.14 98 ALA A C 1
ATOM 687 O O . ALA A 1 114 ? -17.213 69.497 90.660 1.00 34.22 98 ALA A O 1
ATOM 689 N N . THR A 1 115 ? -15.726 68.427 89.342 1.00 32.08 99 THR A N 1
ATOM 690 C CA . THR A 1 115 ? -15.410 69.572 88.499 1.00 30.99 99 THR A CA 1
ATOM 691 C C . THR A 1 115 ? -15.831 69.258 87.071 1.00 30.96 99 THR A C 1
ATOM 692 O O . THR A 1 115 ? -15.444 68.223 86.519 1.00 30.66 99 THR A O 1
ATOM 696 N N . ILE A 1 116 ? -16.623 70.148 86.479 1.00 27.98 100 ILE A N 1
ATOM 697 C CA . ILE A 1 116 ? -17.203 69.942 85.157 1.00 34.68 100 ILE A CA 1
ATOM 698 C C . ILE A 1 116 ? -16.537 70.895 84.175 1.00 34.68 100 ILE A C 1
ATOM 699 O O . ILE A 1 116 ? -16.395 72.091 84.457 1.00 31.80 100 ILE A O 1
ATOM 704 N N . ALA A 1 117 ? -16.133 70.362 83.021 1.00 41.48 101 ALA A N 1
ATOM 705 C CA . ALA A 1 117 ? -15.583 71.143 81.913 1.00 39.49 101 ALA A CA 1
ATOM 706 C C . ALA A 1 117 ? -16.483 70.914 80.707 1.00 39.96 101 ALA A C 1
ATOM 707 O O . ALA A 1 117 ? -16.243 69.994 79.909 1.00 36.87 101 ALA A O 1
ATOM 709 N N . PRO A 1 118 ? -17.531 71.721 80.538 1.00 38.43 102 PRO A N 1
ATOM 710 C CA . PRO A 1 118 ? -18.530 71.444 79.495 1.00 41.74 102 PRO A CA 1
ATOM 711 C C . PRO A 1 118 ? -17.912 71.395 78.105 1.00 37.41 102 PRO A C 1
ATOM 712 O O . PRO A 1 118 ? -17.141 72.274 77.715 1.00 41.31 102 PRO A O 1
ATOM 716 N N . GLY A 1 119 ? -18.262 70.350 77.357 1.00 38.90 103 GLY A N 1
ATOM 717 C CA . GLY A 1 119 ? -17.768 70.163 76.011 1.00 40.60 103 GLY A CA 1
ATOM 718 C C . GLY A 1 119 ? -16.344 69.666 75.904 1.00 37.09 103 GLY A C 1
ATOM 719 O O . GLY A 1 119 ? -15.859 69.471 74.783 1.00 33.82 103 GLY A O 1
ATOM 720 N N . VAL A 1 120 ? -15.655 69.458 77.026 1.00 42.00 104 VAL A N 1
ATOM 721 C CA . VAL A 1 120 ? -14.267 69.009 77.010 1.00 36.73 104 VAL A CA 1
ATOM 722 C C . VAL A 1 120 ? -14.097 67.833 77.963 1.00 30.99 104 VAL A C 1
ATOM 723 O O . VAL A 1 120 ? -13.671 66.746 77.556 1.00 33.88 104 VAL A O 1
ATOM 727 N N . GLY A 1 121 ? -14.423 68.045 79.237 1.00 34.35 105 GLY A N 1
ATOM 728 C CA . GLY A 1 121 ? -14.234 66.992 80.222 1.00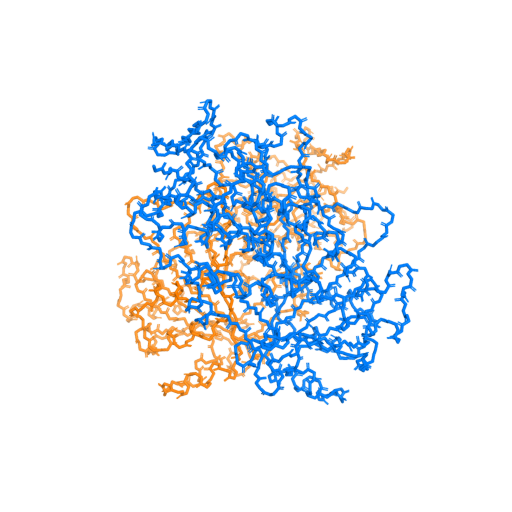 37.04 105 GLY A CA 1
ATOM 729 C C . GLY A 1 121 ? -12.762 66.695 80.441 1.00 36.28 105 GLY A C 1
ATOM 730 O O . GLY A 1 121 ? -11.923 67.598 80.522 1.00 32.18 105 GLY A O 1
ATOM 731 N N . GLN A 1 122 ? -12.441 65.406 80.537 1.00 32.23 106 GLN A N 1
ATOM 732 C CA . GLN A 1 122 ? -11.068 64.945 80.721 1.00 33.33 106 GLN A CA 1
ATOM 733 C C . GLN A 1 122 ? -10.518 64.523 79.363 1.00 34.06 106 GLN A C 1
ATOM 734 O O . GLN A 1 122 ? -10.944 63.509 78.800 1.00 37.78 106 GLN A O 1
ATOM 740 N N . SER A 1 123 ? -9.576 65.302 78.839 1.00 32.20 107 SER A N 1
ATOM 741 C CA . SER A 1 123 ? -8.971 65.051 77.539 1.00 29.76 107 SER A CA 1
ATOM 742 C C . SER A 1 123 ? -7.468 64.889 77.710 1.00 27.90 107 SER A C 1
ATOM 743 O O . SER A 1 123 ? -6.806 65.769 78.269 1.00 30.08 107 SER A O 1
ATOM 746 N N . SER A 1 124 ? -6.935 63.771 77.225 1.00 33.83 108 SER A N 1
ATOM 747 C CA . SER A 1 124 ? -5.529 63.440 77.400 1.00 31.07 108 SER A CA 1
ATOM 748 C C . SER A 1 124 ? -5.007 62.783 76.131 1.00 32.74 108 SER A C 1
ATOM 749 O O . SER A 1 124 ? -5.766 62.464 75.213 1.00 31.05 108 SER A O 1
ATOM 752 N N . VAL A 1 125 ? -3.692 62.567 76.089 1.00 34.03 109 VAL A N 1
ATOM 753 C CA . VAL A 1 125 ? -3.067 61.939 74.931 1.00 30.84 109 VAL A CA 1
ATOM 754 C C . VAL A 1 125 ? -1.708 61.391 75.335 1.00 32.96 109 VAL A C 1
ATOM 755 O O . VAL A 1 125 ? -1.040 61.929 76.224 1.00 30.49 109 VAL A O 1
ATOM 759 N N . HIS A 1 126 ? -1.313 60.294 74.693 1.00 27.51 110 HIS A N 1
ATOM 760 C CA . HIS A 1 126 ? 0.084 59.886 74.667 1.00 30.71 110 HIS A CA 1
ATOM 761 C C . HIS A 1 126 ? 0.882 60.938 73.909 1.00 29.47 110 HIS A C 1
ATOM 762 O O . HIS A 1 126 ? 0.601 61.208 72.738 1.00 31.61 110 HIS A O 1
ATOM 769 N N . ARG A 1 127 ? 1.857 61.550 74.588 1.00 28.55 111 ARG A N 1
ATOM 770 C CA . ARG A 1 127 ? 2.556 62.707 74.030 1.00 33.09 111 ARG A CA 1
ATOM 771 C C . ARG A 1 127 ? 3.118 62.414 72.643 1.00 32.20 111 ARG A C 1
ATOM 772 O O . ARG A 1 127 ? 2.964 63.217 71.716 1.00 30.27 111 ARG A O 1
ATOM 780 N N . ALA A 1 128 ? 3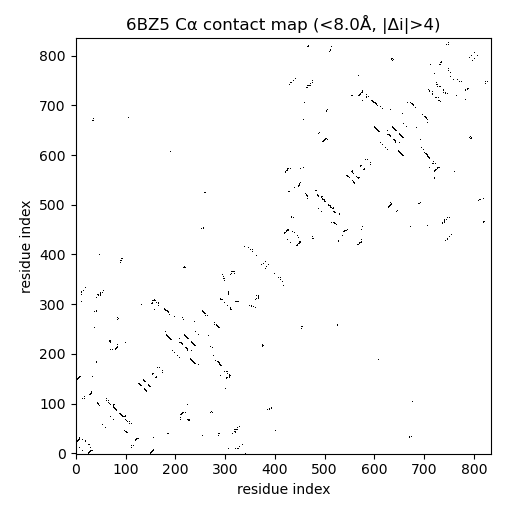.763 61.255 72.478 1.00 32.82 112 ALA A N 1
ATOM 781 C CA . ALA A 1 128 ? 4.353 60.921 71.185 1.00 29.20 112 ALA A CA 1
ATOM 782 C C . ALA A 1 128 ? 3.295 60.778 70.099 1.00 31.85 112 ALA A C 1
ATOM 783 O O . ALA A 1 128 ? 3.573 61.050 68.925 1.00 30.53 112 ALA A O 1
ATOM 785 N N . ASP A 1 129 ? 2.082 60.351 70.465 1.00 31.97 113 ASP A N 1
ATOM 786 C CA . ASP A 1 129 ? 1.015 60.214 69.477 1.00 32.76 113 ASP A CA 1
ATOM 787 C C . ASP A 1 129 ? 0.633 61.563 68.882 1.00 27.39 113 ASP A C 1
ATOM 788 O O . ASP A 1 129 ? 0.435 61.680 67.666 1.00 33.50 113 ASP A O 1
ATOM 793 N N . PHE A 1 130 ? 0.519 62.592 69.723 1.00 28.94 114 PHE A N 1
ATOM 794 C CA . PHE A 1 130 ? 0.103 63.904 69.243 1.00 31.97 114 PHE A CA 1
ATOM 795 C C . PHE A 1 130 ? 1.221 64.602 68.478 1.00 33.42 114 PHE A C 1
ATOM 796 O O . PHE A 1 130 ? 0.966 65.243 67.452 1.00 28.74 114 PHE A O 1
ATOM 804 N N . ILE A 1 131 ? 2.460 64.494 68.961 1.00 32.73 115 ILE A N 1
ATOM 805 C CA . ILE A 1 131 ? 3.588 65.084 68.245 1.00 30.98 115 ILE A CA 1
ATOM 806 C C . ILE A 1 131 ? 3.721 64.455 66.864 1.00 31.42 115 ILE A C 1
ATOM 807 O O . ILE A 1 131 ? 3.897 65.152 65.858 1.00 33.09 115 ILE A O 1
ATOM 812 N N . ASP A 1 132 ? 3.618 63.125 66.794 1.00 27.97 116 ASP A N 1
ATOM 813 C CA . ASP A 1 132 ? 3.716 62.440 65.509 1.00 35.80 116 ASP A CA 1
ATOM 814 C C . ASP A 1 132 ? 2.596 62.863 64.568 1.00 38.29 116 ASP A C 1
ATOM 815 O O . ASP A 1 132 ? 2.827 63.075 63.372 1.00 33.22 116 ASP A O 1
ATOM 820 N N . ALA A 1 133 ? 1.372 62.988 65.090 1.00 30.98 117 ALA A N 1
ATOM 821 C CA . ALA A 1 133 ? 0.251 63.400 64.252 1.00 34.60 117 ALA A CA 1
ATOM 822 C C . ALA A 1 133 ? 0.454 64.810 63.712 1.00 32.78 117 ALA A C 1
ATOM 823 O O . ALA A 1 133 ? 0.150 65.086 62.545 1.00 40.08 117 ALA A O 1
ATOM 825 N N . LEU A 1 134 ? 0.971 65.716 64.545 1.00 27.49 118 LEU A N 1
ATOM 826 C CA . LEU A 1 134 ? 1.216 67.081 64.092 1.00 33.06 118 LEU A CA 1
ATOM 827 C C . LEU A 1 134 ? 2.340 67.133 63.063 1.00 36.91 118 LEU A C 1
ATOM 828 O O . LEU A 1 134 ? 2.276 67.913 62.106 1.00 33.78 118 LEU A O 1
ATOM 833 N N . VAL A 1 135 ? 3.375 66.309 63.242 1.00 36.02 119 VAL A N 1
ATOM 834 C CA . VAL A 1 135 ? 4.528 66.353 62.347 1.00 32.72 119 VAL A CA 1
ATOM 835 C C . VAL A 1 135 ? 4.143 65.889 60.946 1.00 37.78 119 VAL A C 1
ATOM 836 O O . VAL A 1 135 ? 4.635 66.424 59.945 1.00 36.88 119 VAL A O 1
ATOM 840 N N . THR A 1 136 ? 3.245 64.903 60.849 1.00 38.11 120 THR A N 1
ATOM 841 C CA . THR A 1 136 ? 2.837 64.394 59.542 1.00 37.55 120 THR A CA 1
ATOM 842 C C . THR A 1 136 ? 2.115 65.441 58.705 1.00 42.57 120 THR A C 1
ATOM 843 O O . THR A 1 136 ? 2.067 65.310 57.477 1.00 47.80 120 THR A O 1
ATOM 847 N N . HIS A 1 137 ? 1.552 66.471 59.332 1.00 37.38 121 HIS A N 1
ATOM 848 C CA . HIS A 1 137 ? 0.859 67.529 58.611 1.00 36.29 121 HIS A CA 1
ATOM 849 C C . HIS A 1 137 ? 1.781 68.666 58.192 1.00 40.32 121 HIS A C 1
ATOM 850 O O . HIS A 1 137 ? 1.321 69.604 57.533 1.00 39.90 121 HIS A O 1
ATOM 857 N N . LEU A 1 138 ? 3.055 68.609 58.557 1.00 37.44 122 LEU A N 1
ATOM 858 C CA . LEU A 1 138 ? 3.990 69.654 58.161 1.00 35.19 122 LEU A CA 1
ATOM 859 C C . LEU A 1 138 ? 4.200 69.616 56.652 1.00 37.71 122 LEU A C 1
ATOM 860 O O . LEU A 1 138 ? 4.411 68.536 56.087 1.00 37.39 122 LEU A O 1
ATOM 865 N N . PRO A 1 139 ? 4.140 70.755 55.965 1.00 38.27 123 PRO A N 1
ATOM 866 C CA . PRO A 1 139 ? 4.476 70.771 54.539 1.00 44.29 123 PRO A CA 1
ATOM 867 C C . PRO A 1 139 ? 5.940 70.419 54.326 1.00 43.99 123 PRO A C 1
ATOM 868 O O . PRO A 1 139 ? 6.772 70.524 55.229 1.00 40.68 123 PRO A O 1
ATOM 872 N N . GLU A 1 140 ? 6.248 69.987 53.106 1.00 49.70 124 GLU A N 1
ATOM 873 C CA . GLU A 1 140 ? 7.610 69.591 52.780 1.00 53.25 124 GLU A CA 1
ATOM 874 C C . GLU A 1 140 ? 8.549 70.788 52.856 1.00 44.30 124 GLU A C 1
ATOM 875 O O . GLU A 1 140 ? 8.205 71.897 52.438 1.00 49.41 124 GLU A O 1
ATOM 881 N N . GLY A 1 141 ? 9.742 70.559 53.404 1.00 46.10 125 GLY A N 1
ATOM 882 C CA . GLY A 1 141 ? 10.759 71.583 53.489 1.00 44.75 125 GLY A CA 1
ATOM 883 C C . GLY A 1 141 ? 10.749 72.409 54.757 1.00 44.57 125 GLY A C 1
ATOM 884 O O . GLY A 1 141 ? 11.651 73.235 54.944 1.00 44.00 125 GLY A O 1
ATOM 885 N N . ILE A 1 142 ? 9.763 72.221 55.634 1.00 41.72 126 ILE A N 1
ATOM 886 C CA . ILE A 1 142 ? 9.717 72.998 56.868 1.00 35.85 126 ILE A CA 1
ATOM 887 C C . ILE A 1 142 ? 10.587 72.356 57.940 1.00 38.21 126 ILE A C 1
ATOM 888 O O . ILE A 1 142 ? 11.399 73.027 58.588 1.00 35.36 126 ILE A O 1
ATOM 893 N N . ALA A 1 143 ? 10.430 71.051 58.143 1.00 33.43 127 ALA A N 1
ATOM 894 C CA . ALA A 1 143 ? 11.249 70.343 59.116 1.00 37.42 127 ALA A CA 1
ATOM 895 C C . ALA A 1 143 ? 12.673 70.199 58.596 1.00 41.05 127 ALA A C 1
ATOM 896 O O . ALA A 1 143 ? 12.890 69.800 57.448 1.00 39.73 127 ALA A O 1
ATOM 898 N N . GLN A 1 144 ? 13.644 70.534 59.443 1.00 35.72 128 GLN A N 1
ATOM 899 C CA . GLN A 1 144 ? 15.062 70.367 59.133 1.00 40.38 128 GLN A CA 1
ATOM 900 C C . GLN A 1 144 ? 15.714 69.539 60.241 1.00 35.44 128 GLN A C 1
ATOM 901 O O . GLN A 1 144 ? 16.589 70.002 60.971 1.00 38.66 128 GLN A O 1
ATOM 907 N N . PHE A 1 145 ? 15.266 68.293 60.368 1.00 36.74 129 PHE A N 1
ATOM 908 C CA . PHE A 1 145 ? 15.721 67.416 61.435 1.00 37.74 129 PHE A CA 1
ATOM 909 C C . PHE A 1 145 ? 17.057 66.776 61.064 1.00 40.49 129 PHE A C 1
ATOM 910 O O . PHE A 1 145 ? 17.605 66.990 59.979 1.00 42.40 129 PHE A O 1
ATOM 918 N N . GLY A 1 146 ? 17.590 65.972 61.981 1.00 42.42 130 GLY A N 1
ATOM 919 C CA . GLY A 1 146 ? 18.850 65.298 61.750 1.00 39.32 130 GLY A CA 1
ATOM 920 C C . GLY A 1 146 ? 20.083 66.127 62.024 1.00 46.43 130 GLY A C 1
ATOM 921 O O . GLY A 1 146 ? 21.194 65.671 61.731 1.00 45.72 130 GLY A O 1
ATOM 922 N N . LYS A 1 147 ? 19.927 67.329 62.575 1.00 38.01 131 LYS A N 1
ATOM 923 C CA . LYS A 1 147 ? 21.061 68.180 62.898 1.00 36.41 131 LYS A CA 1
ATOM 924 C C . LYS A 1 147 ? 20.745 68.966 64.161 1.00 41.85 131 LYS A C 1
ATOM 925 O O . LYS A 1 147 ? 19.578 69.208 64.485 1.00 37.79 131 LYS A O 1
ATOM 931 N N . ARG A 1 148 ? 21.798 69.360 64.872 1.00 30.71 132 ARG A N 1
ATOM 932 C CA . ARG A 1 148 ? 21.676 70.051 66.147 1.00 36.32 132 ARG A CA 1
ATOM 933 C C . ARG A 1 148 ? 22.416 71.379 66.088 1.00 37.09 132 ARG A C 1
ATOM 934 O O . ARG A 1 148 ? 23.475 71.482 65.461 1.00 34.74 132 ARG A O 1
ATOM 942 N N . ALA A 1 149 ? 21.856 72.391 66.745 1.00 35.61 133 ALA A N 1
ATOM 943 C CA . ALA A 1 149 ? 22.492 73.699 66.788 1.00 37.70 133 ALA A CA 1
ATOM 944 C C . ALA A 1 149 ? 23.706 73.667 67.710 1.00 38.28 133 ALA A C 1
ATOM 945 O O . ALA A 1 149 ? 23.620 73.204 68.851 1.00 35.60 133 ALA A O 1
ATOM 947 N N . THR A 1 150 ? 24.841 74.155 67.210 1.00 35.95 134 THR A N 1
ATOM 948 C CA . THR A 1 150 ? 26.060 74.250 68.002 1.00 36.76 134 THR A CA 1
ATOM 949 C C . THR A 1 150 ? 26.408 75.671 68.413 1.00 37.61 134 THR A C 1
ATOM 950 O O . THR A 1 150 ? 27.088 75.858 69.423 1.00 36.68 134 THR A O 1
ATOM 954 N N . GLN A 1 151 ? 25.963 76.672 67.655 1.00 32.29 135 GLN A N 1
ATOM 955 C CA . GLN A 1 151 ? 26.234 78.070 67.955 1.00 30.80 135 GLN A CA 1
ATOM 956 C C . GLN A 1 151 ? 25.000 78.898 67.635 1.00 33.27 135 GLN A C 1
ATOM 957 O O . GLN A 1 151 ? 24.349 78.682 66.609 1.00 29.99 135 GLN A O 1
ATOM 963 N N . VAL A 1 152 ? 24.681 79.844 68.516 1.00 29.44 136 VAL A N 1
ATOM 964 C CA . VAL A 1 152 ? 23.576 80.777 68.316 1.00 34.73 136 VAL A CA 1
ATOM 965 C C . VAL A 1 152 ? 24.075 82.175 68.655 1.00 36.90 136 VAL A C 1
ATOM 966 O O . VAL A 1 152 ? 24.510 82.425 69.786 1.00 44.57 136 VAL A O 1
ATOM 970 N N . GLU A 1 153 ? 24.018 83.081 67.681 1.00 35.71 137 GLU A N 1
ATOM 971 C CA . GLU A 1 153 ? 24.428 84.464 67.879 1.00 37.45 137 GLU A CA 1
ATOM 972 C C . GLU A 1 153 ? 23.411 85.384 67.219 1.00 36.63 137 GLU A C 1
ATOM 973 O O . GLU A 1 153 ? 22.690 84.988 66.301 1.00 41.69 137 GLU A O 1
ATOM 979 N N . GLN A 1 154 ? 23.365 86.627 67.694 1.00 37.33 138 GLN A N 1
ATOM 980 C CA . GLN A 1 154 ? 22.500 87.629 67.093 1.00 42.58 138 GLN A CA 1
ATOM 981 C C . GLN A 1 154 ? 23.174 88.991 67.172 1.00 50.77 138 GLN A C 1
ATOM 982 O O . GLN A 1 154 ? 23.925 89.277 68.110 1.00 46.12 138 GLN A O 1
ATOM 988 N N . GLN A 1 155 ? 22.899 89.827 66.172 1.00 53.23 139 GLN A N 1
ATOM 989 C CA . GLN A 1 155 ? 23.470 91.171 66.112 1.00 65.85 139 GLN A CA 1
ATOM 990 C C . GLN A 1 155 ? 22.642 92.003 65.148 1.00 65.75 139 GLN A C 1
ATOM 991 O O . GLN A 1 155 ? 22.575 91.684 63.957 1.00 69.16 139 GLN A O 1
ATOM 997 N N . GLY A 1 156 ? 22.015 93.059 65.656 1.00 68.49 140 GLY A N 1
ATOM 998 C CA . GLY A 1 156 ? 21.274 93.976 64.803 1.00 61.10 140 GLY A CA 1
ATOM 999 C C . GLY A 1 156 ? 20.005 93.415 64.196 1.00 67.38 140 GLY A C 1
ATOM 1000 O O . GLY A 1 156 ? 19.753 93.628 63.002 1.00 65.95 140 GLY A O 1
ATOM 1001 N N . GLY A 1 157 ? 19.203 92.698 64.980 1.00 63.20 141 GLY A N 1
ATOM 1002 C CA . GLY A 1 157 ? 17.920 92.213 64.525 1.00 59.45 141 GLY A CA 1
ATOM 1003 C C . GLY A 1 157 ? 17.945 90.926 63.732 1.00 59.08 141 GLY A C 1
ATOM 1004 O O . GLY A 1 157 ? 16.890 90.511 63.232 1.00 57.79 141 GLY A O 1
ATOM 1005 N N . GLU A 1 158 ? 19.100 90.281 63.590 1.00 55.78 142 GLU A N 1
ATOM 1006 C CA . GLU A 1 158 ? 19.197 89.004 62.897 1.00 53.58 142 GLU A CA 1
ATOM 1007 C C . GLU A 1 158 ? 19.882 87.989 63.798 1.00 47.63 142 GLU A C 1
ATOM 1008 O O . GLU A 1 158 ? 20.818 88.326 64.527 1.00 46.58 142 GLU A O 1
ATOM 1014 N N . VAL A 1 159 ? 19.409 86.747 63.744 1.00 45.87 143 VAL A N 1
ATOM 1015 C CA . VAL A 1 159 ? 19.955 85.648 64.530 1.00 35.11 143 VAL A CA 1
ATOM 1016 C C . VAL A 1 159 ? 20.638 84.673 63.584 1.00 34.21 143 VAL A C 1
ATOM 1017 O O . VAL A 1 159 ? 20.098 84.350 62.523 1.00 39.75 143 VAL A O 1
ATOM 1021 N N . GLN A 1 160 ? 21.824 84.207 63.967 1.00 36.68 144 GLN A N 1
ATOM 1022 C CA A GLN A 1 160 ? 22.542 83.204 63.197 0.50 37.91 144 GLN A CA 1
ATOM 1023 C CA B GLN A 1 160 ? 22.582 83.217 63.211 0.50 37.97 144 GLN A CA 1
ATOM 1024 C C . GLN A 1 160 ? 22.670 81.934 64.024 1.00 29.97 144 GLN A C 1
ATOM 1025 O O . GLN A 1 160 ? 23.007 81.981 65.212 1.00 37.58 144 GLN A O 1
ATOM 1036 N N . VAL A 1 161 ? 22.377 80.800 63.393 1.00 32.45 145 VAL A N 1
ATOM 1037 C CA . VAL A 1 161 ? 22.424 79.499 64.050 1.00 35.21 145 VAL A CA 1
ATOM 1038 C C . VAL A 1 161 ? 23.294 78.574 63.213 1.00 28.56 145 VAL A C 1
ATOM 1039 O O . VAL A 1 161 ? 23.032 78.384 62.019 1.00 34.28 145 VAL A O 1
ATOM 1043 N N . LEU A 1 162 ? 24.320 78.000 63.835 1.00 30.33 146 LEU A N 1
ATOM 1044 C CA . LEU A 1 162 ? 25.218 77.061 63.179 1.00 33.17 146 LEU A CA 1
ATOM 1045 C C . LEU A 1 162 ? 24.898 75.644 63.637 1.00 27.04 146 LEU A C 1
ATOM 1046 O O . LEU A 1 162 ? 24.655 75.405 64.823 1.00 32.72 146 LEU A O 1
ATOM 1051 N N . PHE A 1 163 ? 24.901 74.706 62.693 1.00 31.09 147 PHE A N 1
ATOM 1052 C CA . PHE A 1 163 ? 24.450 73.345 62.945 1.00 38.48 147 PHE A CA 1
ATOM 1053 C C . PHE A 1 163 ? 25.597 72.352 62.800 1.00 35.57 147 PHE A C 1
ATOM 1054 O O . PHE A 1 163 ? 26.685 72.677 62.316 1.00 38.72 147 PHE A O 1
ATOM 1062 N N . THR A 1 164 ? 25.322 71.116 63.228 1.00 39.10 148 THR A N 1
ATOM 1063 C CA . THR A 1 164 ? 26.322 70.053 63.219 1.00 38.54 148 THR A CA 1
ATOM 1064 C C . THR A 1 164 ? 26.732 69.638 61.812 1.00 43.42 148 THR A C 1
ATOM 1065 O O . THR A 1 164 ? 27.817 69.071 61.642 1.00 42.08 148 THR A O 1
ATOM 1069 N N . ASP A 1 165 ? 25.896 69.890 60.807 1.00 35.57 149 ASP A N 1
ATOM 1070 C CA . ASP A 1 165 ? 26.208 69.516 59.434 1.00 38.23 149 ASP A CA 1
ATOM 1071 C C . ASP A 1 165 ? 26.918 70.624 58.665 1.00 38.13 149 ASP A C 1
ATOM 1072 O O . ASP A 1 165 ? 27.099 70.501 57.450 1.00 39.05 149 ASP A O 1
ATOM 1077 N N . GLY A 1 166 ? 27.322 71.697 59.342 1.00 37.92 150 GLY A N 1
ATOM 1078 C CA . GLY A 1 166 ? 27.992 72.805 58.700 1.00 38.82 150 GLY A CA 1
ATOM 1079 C C . GLY A 1 166 ? 27.076 73.864 58.128 1.00 37.80 150 GLY A C 1
ATOM 1080 O O . GLY A 1 166 ? 27.560 74.938 57.749 1.00 38.79 150 GLY A O 1
ATOM 1081 N N . THR A 1 167 ? 25.775 73.603 58.048 1.00 37.78 151 THR A N 1
ATOM 1082 C CA . THR A 1 167 ? 24.848 74.595 57.530 1.00 33.01 151 THR A CA 1
ATOM 1083 C C . THR A 1 167 ? 24.605 75.687 58.564 1.00 33.53 151 THR A C 1
ATOM 1084 O O . THR A 1 167 ? 24.752 75.478 59.772 1.00 34.37 151 THR A O 1
ATOM 1088 N N . GLU A 1 168 ? 24.239 76.864 58.071 1.00 30.86 152 GLU A N 1
ATOM 1089 C CA . GLU A 1 168 ? 23.909 78.000 58.915 1.00 36.13 152 GLU A CA 1
ATOM 1090 C C . GLU A 1 168 ? 22.543 78.533 58.514 1.00 37.20 152 GLU A C 1
ATOM 1091 O O . GLU A 1 168 ? 22.241 78.661 57.323 1.00 33.89 152 GLU A O 1
ATOM 1097 N N . TYR A 1 169 ? 21.722 78.831 59.518 1.00 36.00 153 TYR A N 1
ATOM 1098 C CA . TYR A 1 169 ? 20.403 79.409 59.321 1.00 36.99 153 TYR A CA 1
ATOM 1099 C C . TYR A 1 169 ? 20.353 80.765 60.007 1.00 39.28 153 TYR A C 1
ATOM 1100 O O . TYR A 1 169 ? 20.724 80.890 61.181 1.00 37.28 153 TYR A O 1
ATOM 1109 N N . ARG A 1 170 ? 19.913 81.778 59.266 1.00 39.35 154 ARG A N 1
ATOM 1110 C CA . ARG A 1 170 ? 19.780 83.128 59.789 1.00 40.93 154 ARG A CA 1
ATOM 1111 C C . ARG A 1 170 ? 18.368 83.639 59.561 1.00 38.43 154 ARG A C 1
ATOM 1112 O O . ARG A 1 170 ? 17.798 83.451 58.480 1.00 44.65 154 ARG A O 1
ATOM 1120 N N . CYS A 1 171 ? 17.813 84.271 60.592 1.00 38.59 155 CYS A N 1
ATOM 1121 C CA . CYS A 1 171 ? 16.397 84.593 60.620 1.00 42.26 155 CYS A CA 1
ATOM 1122 C C . CYS A 1 171 ? 16.188 85.895 61.375 1.00 42.26 155 CYS A C 1
ATOM 1123 O O . CYS A 1 171 ? 17.087 86.399 62.047 1.00 39.47 155 CYS A O 1
ATOM 1126 N N . ASP A 1 172 ? 14.972 86.429 61.261 1.00 36.23 156 ASP A N 1
ATOM 1127 C CA . ASP A 1 172 ? 14.600 87.615 62.016 1.00 38.53 156 ASP A CA 1
ATOM 1128 C C . ASP A 1 172 ? 14.122 87.280 63.421 1.00 43.09 156 ASP A C 1
ATOM 1129 O O . ASP A 1 172 ? 14.045 88.179 64.264 1.00 37.96 156 ASP A O 1
ATOM 1134 N N . LEU A 1 173 ? 13.814 86.013 63.693 1.00 41.50 157 LEU A N 1
ATOM 1135 C CA . LEU A 1 173 ? 13.261 85.614 64.981 1.00 37.86 157 LEU A CA 1
ATOM 1136 C C . LEU A 1 173 ? 13.549 84.137 65.202 1.00 33.02 157 LEU A C 1
ATOM 1137 O O . LEU A 1 173 ? 13.322 83.321 64.304 1.00 35.33 157 LEU A O 1
ATOM 1142 N N . LEU A 1 174 ? 14.045 83.798 66.390 1.00 32.03 158 LEU A N 1
ATOM 1143 C CA . LEU A 1 174 ? 14.328 82.417 66.765 1.00 40.91 158 LEU A CA 1
ATOM 1144 C C . LEU A 1 174 ? 13.479 82.052 67.973 1.00 29.52 158 LEU A C 1
ATOM 1145 O O . LEU A 1 174 ? 13.577 82.697 69.021 1.00 31.54 158 LEU A O 1
ATOM 1150 N N . ILE A 1 175 ? 12.659 81.016 67.828 1.00 35.74 159 ILE A N 1
ATOM 1151 C CA . ILE A 1 175 ? 11.741 80.578 68.873 1.00 30.43 159 ILE A CA 1
ATOM 1152 C C . ILE A 1 175 ? 12.405 79.461 69.665 1.00 28.25 159 ILE A C 1
ATOM 1153 O O . ILE A 1 175 ? 12.801 78.437 69.098 1.00 30.66 159 ILE A O 1
ATOM 1158 N N . GLY A 1 176 ? 12.518 79.652 70.976 1.00 30.13 160 GLY A N 1
ATOM 1159 C CA . GLY A 1 176 ? 13.019 78.609 71.847 1.00 34.55 160 GLY A CA 1
ATOM 1160 C C . GLY A 1 176 ? 11.908 77.753 72.421 1.00 30.07 160 GLY A C 1
ATOM 1161 O O . GLY A 1 176 ? 11.298 78.111 73.433 1.00 32.89 160 GLY A O 1
ATOM 1162 N N . ALA A 1 177 ? 11.628 76.624 71.777 1.00 27.74 161 ALA A N 1
ATOM 1163 C CA . ALA A 1 177 ? 10.594 75.691 72.208 1.00 34.45 161 ALA A CA 1
ATOM 1164 C C . ALA A 1 177 ? 11.198 74.336 72.555 1.00 30.24 161 ALA A C 1
ATOM 1165 O O . ALA A 1 177 ? 10.658 73.286 72.200 1.00 30.47 161 ALA A O 1
ATOM 1167 N N . ASP A 1 178 ? 12.325 74.345 73.269 1.00 32.08 162 ASP A N 1
ATOM 1168 C CA . ASP A 1 178 ? 13.116 73.143 73.495 1.00 31.78 162 ASP A CA 1
ATOM 1169 C C . ASP A 1 178 ? 12.945 72.564 74.899 1.00 33.83 162 ASP A C 1
ATOM 1170 O O . ASP A 1 178 ? 13.837 71.858 75.381 1.00 31.88 162 ASP A O 1
ATOM 1175 N N . GLY A 1 179 ? 11.824 72.842 75.564 1.00 31.88 163 GLY A N 1
ATOM 1176 C CA . GLY A 1 179 ? 11.461 72.114 76.767 1.00 32.30 163 GLY A CA 1
ATOM 1177 C C . GLY A 1 179 ? 12.080 72.647 78.045 1.00 32.87 163 GLY A C 1
ATOM 1178 O O . GLY A 1 179 ? 12.779 73.663 78.080 1.00 31.17 163 GLY A O 1
ATOM 1179 N N . ILE A 1 180 ? 11.820 71.905 79.127 1.00 30.38 164 ILE A N 1
ATOM 1180 C CA . ILE A 1 180 ? 12.179 72.354 80.471 1.00 28.48 164 ILE A CA 1
ATOM 1181 C C . ILE A 1 180 ? 13.689 72.495 80.631 1.00 31.00 164 ILE A C 1
ATOM 1182 O O . ILE A 1 180 ? 14.162 73.349 81.392 1.00 32.92 164 ILE A O 1
ATOM 1187 N N . LYS A 1 181 ? 14.466 71.678 79.930 1.00 33.27 165 LYS A N 1
ATOM 1188 C CA . LYS A 1 181 ? 15.926 71.800 79.935 1.00 43.70 165 LYS A CA 1
ATOM 1189 C C . LYS A 1 181 ? 16.409 72.541 78.696 1.00 44.12 165 LYS A C 1
ATOM 1190 O O . LYS A 1 181 ? 17.335 72.116 78.005 1.00 42.10 165 LYS A O 1
ATOM 1196 N N . SER A 1 182 ? 15.766 73.672 78.416 1.00 31.83 166 SER A N 1
ATOM 1197 C CA . SER A 1 182 ? 16.055 74.437 77.211 1.00 37.24 166 SER A CA 1
ATOM 1198 C C . SER A 1 182 ? 17.490 74.944 77.209 1.00 37.61 166 SER A C 1
ATOM 1199 O O . SER A 1 182 ? 17.951 75.550 78.182 1.00 36.85 166 SER A O 1
ATOM 1202 N N . ALA A 1 183 ? 18.196 74.692 76.106 1.00 38.20 167 ALA A N 1
ATOM 1203 C CA . ALA A 1 183 ? 19.518 75.275 75.921 1.00 41.26 167 ALA A CA 1
ATOM 1204 C C . ALA A 1 183 ? 19.437 76.748 75.546 1.00 46.83 167 ALA A C 1
ATOM 1205 O O . ALA A 1 183 ? 20.368 77.509 75.831 1.00 44.95 167 ALA A O 1
ATOM 1207 N N . LEU A 1 184 ? 18.335 77.168 74.921 1.00 40.19 168 LEU A N 1
ATOM 1208 C CA . LEU A 1 184 ? 18.182 78.557 74.512 1.00 37.01 168 LEU A CA 1
ATOM 1209 C C . LEU A 1 184 ? 17.762 79.469 75.656 1.00 46.38 168 LEU A C 1
ATOM 1210 O O . LEU A 1 184 ? 17.898 80.691 75.531 1.00 43.65 168 LEU A O 1
ATOM 1215 N N . ARG A 1 185 ? 17.256 78.912 76.761 1.00 37.16 169 ARG A N 1
ATOM 1216 C CA . ARG A 1 185 ? 16.863 79.753 77.888 1.00 36.46 169 ARG A CA 1
ATOM 1217 C C . ARG A 1 185 ? 18.067 80.471 78.485 1.00 40.89 169 ARG A C 1
ATOM 1218 O O . ARG A 1 185 ? 17.964 81.631 78.902 1.00 39.76 169 ARG A O 1
ATOM 1226 N N . SER A 1 186 ? 19.220 79.799 78.533 1.00 38.85 170 SER A N 1
ATOM 1227 C CA . SER A 1 186 ? 20.422 80.443 79.049 1.00 47.41 170 SER A CA 1
ATOM 1228 C C . SER A 1 186 ? 20.831 81.620 78.173 1.00 44.04 170 SER A C 1
ATOM 1229 O O . SER A 1 186 ? 21.305 82.643 78.678 1.00 47.76 170 SER A O 1
ATOM 1232 N N . HIS A 1 187 ? 20.646 81.496 76.856 1.00 42.37 171 HIS A N 1
ATOM 1233 C CA . HIS A 1 187 ? 20.933 82.613 75.961 1.00 48.82 171 HIS A CA 1
ATOM 1234 C C . HIS A 1 187 ? 20.022 83.799 76.251 1.00 50.58 171 HIS A C 1
ATOM 1235 O O . HIS A 1 187 ? 20.447 84.957 76.162 1.00 42.78 171 HIS A O 1
ATOM 1242 N N . VAL A 1 188 ? 18.765 83.530 76.608 1.00 41.54 172 VAL A N 1
ATOM 1243 C CA . VAL A 1 188 ? 17.819 84.604 76.891 1.00 40.02 172 VAL A CA 1
ATOM 1244 C C . VAL A 1 188 ? 18.086 85.217 78.260 1.00 45.96 172 VAL A C 1
ATOM 1245 O O . VAL A 1 188 ? 18.043 86.442 78.424 1.00 46.24 172 VAL A O 1
ATOM 1249 N N . LEU A 1 189 ? 18.369 84.383 79.264 1.00 42.66 173 LEU A N 1
ATOM 1250 C CA . LEU A 1 189 ? 18.595 84.902 80.609 1.00 44.79 173 LEU A CA 1
ATOM 1251 C C . LEU A 1 189 ? 19.922 85.646 80.702 1.00 48.08 173 LEU A C 1
ATOM 1252 O O . LEU A 1 189 ? 20.016 86.671 81.388 1.00 51.75 173 LEU A O 1
ATOM 1257 N N . GLU A 1 190 ? 20.959 85.148 80.022 1.00 47.92 174 GLU A N 1
ATOM 1258 C CA . GLU A 1 190 ? 22.241 85.847 80.017 1.00 55.99 174 GLU A CA 1
ATOM 1259 C C . GLU A 1 190 ? 22.138 87.184 79.296 1.00 56.27 174 GLU A C 1
ATOM 1260 O O . GLU A 1 190 ? 22.677 88.192 79.768 1.00 55.13 174 GLU A O 1
ATOM 1266 N N . GLY A 1 191 ? 21.454 87.211 78.150 1.00 55.09 175 GLY A N 1
ATOM 1267 C CA . GLY A 1 191 ? 21.359 88.443 77.384 1.00 55.97 175 GLY A CA 1
ATOM 1268 C C . GLY A 1 191 ? 20.678 89.561 78.148 1.00 56.94 175 GLY A C 1
ATOM 1269 O O . GLY A 1 191 ? 21.040 90.732 78.007 1.00 54.77 175 GLY A O 1
ATOM 1270 N N . GLN A 1 192 ? 19.685 89.220 78.965 1.00 50.91 176 GLN A N 1
ATOM 1271 C CA . GLN A 1 192 ? 19.008 90.191 79.813 1.00 55.33 176 GLN A CA 1
ATOM 1272 C C . GLN A 1 192 ? 19.692 90.365 81.163 1.00 55.45 176 GLN A C 1
ATOM 1273 O O . GLN A 1 192 ? 19.157 91.063 82.031 1.00 53.08 176 GLN A O 1
ATOM 1279 N N . GLY A 1 193 ? 20.856 89.748 81.358 1.00 56.21 177 GLY A N 1
ATOM 1280 C CA . GLY A 1 193 ? 21.595 89.886 82.597 1.00 59.71 177 GLY A CA 1
ATOM 1281 C C . GLY A 1 193 ? 20.970 89.227 83.803 1.00 66.75 177 GLY A C 1
ATOM 1282 O O . GLY A 1 193 ? 21.406 89.490 84.928 1.00 62.35 177 GLY A O 1
ATOM 1283 N N . LEU A 1 194 ? 19.969 88.376 83.610 1.00 62.35 178 LEU A N 1
ATOM 1284 C CA . LEU A 1 194 ? 19.284 87.726 84.716 1.00 60.72 178 LEU A CA 1
ATOM 1285 C C . LEU A 1 194 ? 20.024 86.462 85.144 1.00 62.49 178 LEU A C 1
ATOM 1286 O O . LEU A 1 194 ? 20.863 85.923 84.418 1.00 58.53 178 LEU A O 1
ATOM 1291 N N . ALA A 1 195 ? 19.698 85.995 86.346 1.00 62.66 179 ALA A N 1
ATOM 1292 C CA . ALA A 1 195 ? 20.322 84.796 86.875 1.00 68.13 179 ALA A CA 1
ATOM 1293 C C . ALA A 1 195 ? 19.839 83.563 86.111 1.00 59.65 179 ALA A C 1
ATOM 1294 O O . ALA A 1 195 ? 18.694 83.514 85.655 1.00 54.52 179 ALA A O 1
ATOM 1296 N N . PRO A 1 196 ? 20.696 82.557 85.954 1.00 56.45 180 PRO A N 1
ATOM 1297 C CA . PRO A 1 196 ? 20.283 81.336 85.254 1.00 57.26 180 PRO A CA 1
ATOM 1298 C C . PRO A 1 196 ? 19.221 80.576 86.035 1.00 52.95 180 PRO A C 1
ATOM 1299 O O . PRO A 1 196 ? 19.073 80.719 87.250 1.00 49.18 180 PRO A O 1
ATOM 1303 N N . GLN A 1 197 ? 18.470 79.752 85.306 1.00 46.73 181 GLN A N 1
ATOM 1304 C CA . GLN A 1 197 ? 17.352 79.006 85.872 1.00 44.85 181 GLN A CA 1
ATOM 1305 C C . GLN A 1 197 ? 17.402 77.570 85.377 1.00 40.22 181 GLN A C 1
ATOM 1306 O O . GLN A 1 197 ? 17.399 77.327 84.166 1.00 44.95 181 GLN A O 1
ATOM 1312 N N . VAL A 1 198 ? 17.436 76.628 86.309 1.00 41.29 182 VAL A N 1
ATOM 1313 C CA . VAL A 1 198 ? 17.451 75.203 85.992 1.00 41.88 182 VAL A CA 1
ATOM 1314 C C . VAL A 1 198 ? 16.200 74.588 86.603 1.00 35.28 182 VAL A C 1
ATOM 1315 O O . VAL A 1 198 ? 15.553 75.200 87.470 1.00 37.02 182 VAL A O 1
ATOM 1319 N N . PRO A 1 199 ? 15.813 73.388 86.164 1.00 37.12 183 PRO A N 1
ATOM 1320 C CA . PRO A 1 199 ? 14.642 72.734 86.763 1.00 34.41 183 PRO A CA 1
ATOM 1321 C C . PRO A 1 199 ? 14.828 72.503 88.255 1.00 35.85 183 PRO A C 1
ATOM 1322 O O . PRO A 1 199 ? 15.919 72.171 88.722 1.00 39.47 183 PRO A O 1
ATOM 1326 N N . ARG A 1 200 ? 13.743 72.683 89.003 1.00 35.52 184 ARG A N 1
ATOM 1327 C CA . ARG A 1 200 ? 13.734 72.509 90.448 1.00 35.21 184 ARG A CA 1
ATOM 1328 C C . ARG A 1 200 ? 12.896 71.292 90.811 1.00 38.22 184 ARG A C 1
ATOM 1329 O O . ARG A 1 200 ? 11.773 71.140 90.319 1.00 36.60 184 ARG A O 1
ATOM 1337 N N . PHE A 1 201 ? 13.441 70.433 91.668 1.00 36.31 185 PHE A N 1
ATOM 1338 C CA . PHE A 1 201 ? 12.694 69.274 92.138 1.00 38.83 185 PHE A CA 1
ATOM 1339 C C . PHE A 1 201 ? 11.635 69.714 93.142 1.00 40.27 185 PHE A C 1
ATOM 1340 O O . PHE A 1 201 ? 11.937 70.400 94.123 1.00 37.33 185 PHE A O 1
ATOM 1348 N N . SER A 1 202 ? 10.388 69.312 92.894 1.00 35.35 186 SER A N 1
ATOM 1349 C CA . SER A 1 202 ? 9.269 69.775 93.703 1.00 33.43 186 SER A CA 1
ATOM 1350 C C . SER A 1 202 ? 9.186 69.099 95.064 1.00 36.13 186 SER A C 1
ATOM 1351 O O . SER A 1 202 ? 8.534 69.636 95.966 1.00 34.64 186 SER A O 1
ATOM 1354 N N . GLY A 1 203 ? 9.822 67.945 95.237 1.00 34.82 187 GLY A N 1
ATOM 1355 C CA . GLY A 1 203 ? 9.589 67.126 96.406 1.00 36.95 187 GLY A CA 1
ATOM 1356 C C . GLY A 1 203 ? 8.448 66.146 96.256 1.00 36.93 187 GLY A C 1
ATOM 1357 O O . GLY A 1 203 ? 8.175 65.387 97.195 1.00 36.66 187 GLY A O 1
ATOM 1358 N N . THR A 1 204 ? 7.776 66.141 95.109 1.00 36.63 188 THR A N 1
ATOM 1359 C CA . THR A 1 204 ? 6.689 65.217 94.819 1.00 36.20 188 THR A CA 1
ATOM 1360 C C . THR A 1 204 ? 7.156 64.198 93.790 1.00 32.24 188 THR A C 1
ATOM 1361 O O . THR A 1 204 ? 7.702 64.569 92.745 1.00 29.19 188 THR A O 1
ATOM 1365 N N . CYS A 1 205 ? 6.948 62.921 94.090 1.00 31.46 189 CYS A N 1
ATOM 1366 C CA . CYS A 1 205 ? 7.163 61.843 93.139 1.00 32.13 189 CYS A CA 1
ATOM 1367 C C . CYS A 1 205 ? 5.823 61.202 92.802 1.00 33.94 189 CYS A C 1
ATOM 1368 O O . CYS A 1 205 ? 4.883 61.237 93.601 1.00 36.13 189 CYS A O 1
ATOM 1371 N N . ALA A 1 206 ? 5.734 60.624 91.605 1.00 33.14 190 ALA A N 1
ATOM 1372 C CA . ALA A 1 206 ? 4.481 60.076 91.102 1.00 36.14 190 ALA A CA 1
ATOM 1373 C C . ALA A 1 206 ? 4.717 58.684 90.535 1.00 34.06 190 ALA A C 1
ATOM 1374 O O . ALA A 1 206 ? 5.549 58.508 89.640 1.00 33.25 190 ALA A O 1
ATOM 1376 N N . TYR A 1 207 ? 3.985 57.702 91.057 1.00 33.58 191 TYR A N 1
ATOM 1377 C CA . TYR A 1 207 ? 3.948 56.379 90.454 1.00 30.16 191 TYR A CA 1
ATOM 1378 C C . TYR A 1 207 ? 2.975 56.382 89.283 1.00 31.63 191 TYR A C 1
ATOM 1379 O O . TYR A 1 207 ? 1.890 56.965 89.363 1.00 28.73 191 TYR A O 1
ATOM 1388 N N . ARG A 1 208 ? 3.367 55.732 88.190 1.00 31.94 192 ARG A N 1
ATOM 1389 C CA . ARG A 1 208 ? 2.566 55.718 86.975 1.00 30.01 192 ARG A CA 1
ATOM 1390 C C . ARG A 1 208 ? 2.365 54.290 86.492 1.00 33.68 192 ARG A C 1
ATOM 1391 O O . ARG A 1 208 ? 3.270 53.455 86.585 1.00 31.34 192 ARG A O 1
ATOM 1399 N N . GLY A 1 209 ? 1.174 54.022 85.975 1.00 31.69 193 GLY A N 1
ATOM 1400 C CA . GLY A 1 209 ? 0.856 52.713 85.437 1.00 31.82 193 GLY A CA 1
ATOM 1401 C C . GLY A 1 209 ? -0.523 52.745 84.818 1.00 31.19 193 GLY A C 1
ATOM 1402 O O . GLY A 1 209 ? -1.243 53.746 84.897 1.00 29.69 193 GLY A O 1
ATOM 1403 N N . MET A 1 210 ? -0.881 51.628 84.191 1.00 30.84 194 MET A N 1
ATOM 1404 C CA A MET A 1 210 ? -2.177 51.480 83.549 0.19 34.52 194 MET A CA 1
ATOM 1405 C CA B MET A 1 210 ? -2.173 51.473 83.538 0.81 34.54 194 MET A CA 1
ATOM 1406 C C . MET A 1 210 ? -2.801 50.155 83.962 1.00 32.09 194 MET A C 1
ATOM 1407 O O . MET A 1 210 ? -2.100 49.155 84.139 1.00 36.51 194 MET A O 1
ATOM 1416 N N . VAL A 1 211 ? -4.123 50.159 84.121 1.00 33.19 195 VAL A N 1
ATOM 1417 C CA . VAL A 1 211 ? -4.870 48.995 84.583 1.00 35.36 195 VAL A CA 1
ATOM 1418 C C . VAL A 1 211 ? -5.996 48.710 83.599 1.00 37.79 195 VAL A C 1
ATOM 1419 O O . VAL A 1 211 ? -6.707 49.630 83.179 1.00 32.97 195 VAL A O 1
ATOM 1423 N N . ASP A 1 212 ? -6.156 47.439 83.233 1.00 36.10 196 ASP A N 1
ATOM 1424 C CA . ASP A 1 212 ? -7.301 47.027 82.431 1.00 35.93 196 ASP A CA 1
ATOM 1425 C C . ASP A 1 212 ? -8.592 47.326 83.182 1.00 34.00 196 ASP A C 1
ATOM 1426 O O . ASP A 1 212 ? -8.718 47.017 84.371 1.00 33.10 196 ASP A O 1
ATOM 1431 N N . SER A 1 213 ? -9.552 47.938 82.483 1.00 32.88 197 SER A N 1
ATOM 1432 C CA . SER A 1 213 ? -10.750 48.439 83.152 1.00 33.19 197 SER A CA 1
ATOM 1433 C C . SER A 1 213 ? -11.571 47.308 83.760 1.00 41.83 197 SER A C 1
ATOM 1434 O O . SER A 1 213 ? -12.121 47.455 84.857 1.00 32.91 197 SER A O 1
ATOM 1437 N N . LEU A 1 214 ? -11.669 46.173 83.063 1.00 37.57 198 LEU A N 1
ATOM 1438 C CA . LEU A 1 214 ? -12.405 45.039 83.615 1.00 40.41 198 LEU A CA 1
ATOM 1439 C C . LEU A 1 214 ? -11.711 44.484 84.852 1.00 38.19 198 LEU A C 1
ATOM 1440 O O . LEU A 1 214 ? -12.375 44.080 85.815 1.00 39.56 198 LEU A O 1
ATOM 1445 N N . HIS A 1 215 ? -10.376 44.457 84.844 1.00 35.62 199 HIS A N 1
ATOM 1446 C CA A HIS A 1 215 ? -9.634 44.002 86.016 0.54 41.77 199 HIS A CA 1
ATOM 1447 C CA B HIS A 1 215 ? -9.641 43.996 86.018 0.46 41.73 199 HIS A CA 1
ATOM 1448 C C . HIS A 1 215 ? -9.910 44.891 87.221 1.00 43.37 199 HIS A C 1
ATOM 1449 O O . HIS A 1 215 ? -10.089 44.398 88.341 1.00 41.75 199 HIS A O 1
ATOM 1462 N N . LEU A 1 216 ? -9.947 46.209 87.009 1.00 35.92 200 LEU A N 1
ATOM 1463 C CA . LEU A 1 216 ? -10.194 47.131 88.113 1.00 35.21 200 LEU A CA 1
ATOM 1464 C C . LEU A 1 216 ? -11.623 47.010 88.626 1.00 34.07 200 LEU A C 1
ATOM 1465 O O . LEU A 1 216 ? -11.868 47.152 89.830 1.00 36.77 200 LEU A O 1
ATOM 1470 N N . ARG A 1 217 ? -12.580 46.757 87.729 1.00 35.05 201 ARG A N 1
ATOM 1471 C CA . ARG A 1 217 ? -13.962 46.554 88.154 1.00 41.47 201 ARG A CA 1
ATOM 1472 C C . ARG A 1 217 ? -14.069 45.384 89.122 1.00 40.55 201 ARG A C 1
ATOM 1473 O O . ARG A 1 217 ? -14.696 45.492 90.182 1.00 42.43 201 ARG A O 1
ATOM 1481 N N . GLU A 1 218 ? -13.457 44.250 88.770 1.00 41.38 202 GLU A N 1
ATOM 1482 C CA . GLU A 1 218 ? -13.517 43.075 89.631 1.00 45.81 202 GLU A CA 1
ATOM 1483 C C . GLU A 1 218 ? -12.768 43.298 90.939 1.00 50.63 202 GLU A C 1
ATOM 1484 O O . GLU A 1 218 ? -13.149 42.735 91.972 1.00 49.47 202 GLU A O 1
ATOM 1490 N N . ALA A 1 219 ? -11.708 44.110 90.918 1.00 39.97 203 ALA A N 1
ATOM 1491 C CA . ALA A 1 219 ? -11.009 44.434 92.157 1.00 40.39 203 ALA A CA 1
ATOM 1492 C C . ALA A 1 219 ? -11.845 45.359 93.033 1.00 44.14 203 ALA A C 1
ATOM 1493 O O . ALA A 1 219 ? -11.855 45.219 94.262 1.00 48.79 203 ALA A O 1
ATOM 1495 N N . TYR A 1 220 ? -12.553 46.311 92.420 1.00 40.55 204 TYR A N 1
ATOM 1496 C CA . TYR A 1 220 ? -13.418 47.200 93.189 1.00 43.42 204 TYR A CA 1
ATOM 1497 C C . TYR A 1 220 ? -14.623 46.452 93.745 1.00 43.99 204 TYR A C 1
ATOM 1498 O O . TYR A 1 220 ? -15.019 46.668 94.896 1.00 50.09 204 TYR A O 1
ATOM 1507 N N . ARG A 1 221 ? -15.221 45.572 92.937 1.00 42.84 205 ARG A N 1
ATOM 1508 C CA . ARG A 1 221 ? -16.380 44.809 93.388 1.00 52.79 205 ARG A CA 1
ATOM 1509 C C . ARG A 1 221 ? -16.035 43.898 94.559 1.00 55.41 205 ARG A C 1
ATOM 1510 O O . ARG A 1 221 ? -16.876 43.672 95.437 1.00 56.95 205 ARG A O 1
ATOM 1518 N N . ALA A 1 222 ? -14.805 43.377 94.600 1.00 55.26 206 ALA A N 1
ATOM 1519 C CA . ALA A 1 222 ? -14.396 42.498 95.689 1.00 56.85 206 ALA A CA 1
ATOM 1520 C C . ALA A 1 222 ? -14.344 43.213 97.034 1.00 61.37 206 ALA A C 1
ATOM 1521 O O . ALA A 1 222 ? -14.405 42.551 98.075 1.00 60.78 206 ALA A O 1
ATOM 1523 N N . HIS A 1 223 ? -14.226 44.542 97.039 1.00 59.03 207 HIS A N 1
ATOM 1524 C CA . HIS A 1 223 ? -14.243 45.326 98.268 1.00 58.35 207 HIS A CA 1
ATOM 1525 C C . HIS A 1 223 ? -15.518 46.150 98.406 1.00 61.35 207 HIS A C 1
ATOM 1526 O O . HIS A 1 223 ? -15.573 47.070 99.228 1.00 66.63 207 HIS A O 1
ATOM 1533 N N . GLY A 1 224 ? -16.544 45.840 97.617 1.00 59.96 208 GLY A N 1
ATOM 1534 C CA . GLY A 1 224 ? -17.788 46.582 97.684 1.00 55.23 208 GLY A CA 1
ATOM 1535 C C . GLY A 1 224 ? -17.694 48.010 97.197 1.00 61.06 208 GLY A C 1
ATOM 1536 O O . GLY A 1 224 ? -18.413 48.878 97.701 1.00 54.46 208 GLY A O 1
ATOM 1537 N N . ILE A 1 225 ? -16.824 48.279 96.227 1.00 54.08 209 ILE A N 1
ATOM 1538 C CA . ILE A 1 225 ? -16.631 49.619 95.684 1.00 44.34 209 ILE A CA 1
ATOM 1539 C C . ILE A 1 225 ? -17.452 49.755 94.412 1.00 49.59 209 ILE A C 1
ATOM 1540 O O . ILE A 1 225 ? -17.506 48.830 93.591 1.00 45.29 209 ILE A O 1
ATOM 1545 N N . ASP A 1 226 ? -18.091 50.911 94.249 1.00 45.58 210 ASP A N 1
ATOM 1546 C CA . ASP A 1 226 ? -18.950 51.141 93.096 1.00 52.25 210 ASP A CA 1
ATOM 1547 C C . ASP A 1 226 ? -18.149 51.068 91.801 1.00 50.08 210 ASP A C 1
ATOM 1548 O O . ASP A 1 226 ? -17.052 51.621 91.695 1.00 45.02 210 ASP A O 1
ATOM 1553 N N . GLU A 1 227 ? -18.716 50.375 90.810 1.00 47.34 211 GLU A N 1
ATOM 1554 C CA . GLU A 1 227 ? -18.129 50.336 89.476 1.00 51.73 211 GLU A CA 1
ATOM 1555 C C . GLU A 1 227 ? -18.086 51.715 88.834 1.00 48.56 211 GLU A C 1
ATOM 1556 O O . GLU A 1 227 ? -17.337 51.921 87.871 1.00 42.94 211 GLU A O 1
ATOM 1562 N N . HIS A 1 228 ? -18.880 52.658 89.349 1.00 44.78 212 HIS A N 1
ATOM 1563 C CA . HIS A 1 228 ? -18.867 54.034 88.865 1.00 42.88 212 HIS A CA 1
ATOM 1564 C C . HIS A 1 228 ? -17.471 54.641 88.918 1.00 33.22 212 HIS A C 1
ATOM 1565 O O . HIS A 1 228 ? -17.124 55.478 88.077 1.00 36.11 212 HIS A O 1
ATOM 1572 N N . LEU A 1 229 ? -16.654 54.223 89.886 1.00 29.70 213 LEU A N 1
ATOM 1573 C CA . LEU A 1 229 ? -15.332 54.804 90.075 1.00 35.79 213 LEU A CA 1
ATOM 1574 C C . LEU A 1 229 ? -14.336 54.365 89.009 1.00 33.39 213 LEU A C 1
ATOM 1575 O O . LEU A 1 229 ? -13.240 54.931 88.943 1.00 33.40 213 LEU A O 1
ATOM 1580 N N . VAL A 1 230 ? -14.686 53.382 88.184 1.00 32.71 214 VAL A N 1
ATOM 1581 C CA . VAL A 1 230 ? -13.828 52.970 87.077 1.00 34.20 214 VAL A CA 1
ATOM 1582 C C . VAL A 1 230 ? -14.090 53.807 85.832 1.00 33.54 214 VAL A C 1
ATOM 1583 O O . VAL A 1 230 ? -13.153 54.208 85.137 1.00 38.91 214 VAL A O 1
ATOM 1587 N N . ASP A 1 231 ? -15.359 54.095 85.541 1.00 33.78 215 ASP A N 1
ATOM 1588 C CA . ASP A 1 231 ? -15.724 54.741 84.286 1.00 41.04 215 ASP A CA 1
ATOM 1589 C C . ASP A 1 231 ? -15.593 56.257 84.327 1.00 35.61 215 ASP A C 1
ATOM 1590 O O . ASP A 1 231 ? -15.521 56.886 83.266 1.00 35.96 215 ASP A O 1
ATOM 1595 N N . VAL A 1 232 ? -15.563 56.856 85.512 1.00 29.02 216 VAL A N 1
ATOM 1596 C CA . VAL A 1 232 ? -15.495 58.309 85.641 1.00 29.99 216 VAL A CA 1
ATOM 1597 C C . VAL A 1 232 ? -14.127 58.681 86.200 1.00 30.40 216 VAL A C 1
ATOM 1598 O O . VAL A 1 232 ? -13.625 57.992 87.100 1.00 31.29 216 VAL A O 1
ATOM 1602 N N . PRO A 1 233 ? -13.479 59.729 85.687 1.00 30.10 217 PRO A N 1
ATOM 1603 C CA . PRO A 1 233 ? -12.196 60.154 86.262 1.00 27.97 217 PRO A CA 1
ATOM 1604 C C . PRO A 1 233 ? -12.328 60.477 87.743 1.00 30.98 217 PRO A C 1
ATOM 1605 O O . PRO A 1 233 ? -13.270 61.147 88.172 1.00 28.09 217 PRO A O 1
ATOM 1609 N N . GLN A 1 234 ? -11.366 59.990 88.525 1.00 29.13 218 GLN A N 1
ATOM 1610 C CA . GLN A 1 234 ? -11.397 60.112 89.974 1.00 30.80 218 GLN A CA 1
ATOM 1611 C C . GLN A 1 234 ? -10.089 60.689 90.491 1.00 32.47 218 GLN A C 1
ATOM 1612 O O . GLN A 1 234 ? -9.024 60.484 89.903 1.00 30.70 218 GLN A O 1
ATOM 1618 N N . MET A 1 235 ? -10.183 61.414 91.604 1.00 30.61 219 MET A N 1
ATOM 1619 C CA A MET A 1 235 ? -9.021 61.881 92.353 0.67 31.93 219 MET A CA 1
ATOM 1620 C CA B MET A 1 235 ? -9.009 61.844 92.350 0.33 31.92 219 MET A CA 1
ATOM 1621 C C . MET A 1 235 ? -9.257 61.589 93.827 1.00 31.64 219 MET A C 1
ATOM 1622 O O . MET A 1 235 ? -10.209 62.118 94.410 1.00 38.55 219 MET A O 1
ATOM 1631 N N . TYR A 1 236 ? -8.406 60.760 94.422 1.00 34.13 220 TYR A N 1
ATOM 1632 C CA . TYR A 1 236 ? -8.503 60.408 95.832 1.00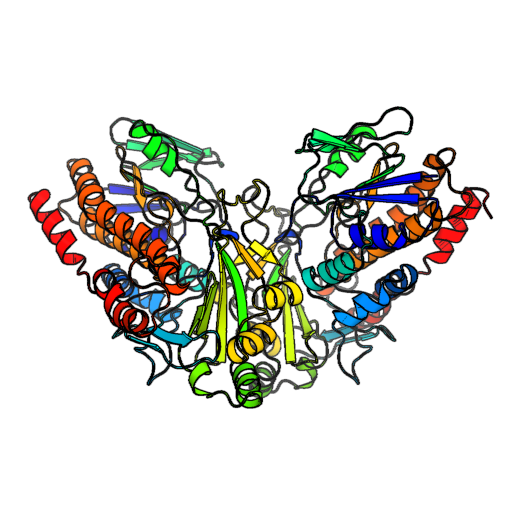 35.87 220 TYR A CA 1
ATOM 1633 C C . TYR A 1 236 ? -7.549 61.297 96.618 1.00 34.45 220 TYR A C 1
ATOM 1634 O O . TYR A 1 236 ? -6.336 61.267 96.387 1.00 28.71 220 TYR A O 1
ATOM 1643 N N . LEU A 1 237 ? -8.096 62.086 97.536 1.00 31.27 221 LEU A N 1
ATOM 1644 C CA . LEU A 1 237 ? -7.332 63.093 98.258 1.00 30.99 221 LEU A CA 1
ATOM 1645 C C . LEU A 1 237 ? -6.975 62.599 99.653 1.00 30.98 221 LEU A C 1
ATOM 1646 O O . LEU A 1 237 ? -7.789 61.961 100.327 1.00 38.54 221 LEU A O 1
ATOM 1651 N N . GLY A 1 238 ? -5.752 62.901 100.079 1.00 36.52 222 GLY A N 1
ATOM 1652 C CA . GLY A 1 238 ? -5.278 62.523 101.396 1.00 38.74 222 GLY A CA 1
ATOM 1653 C C . GLY A 1 238 ? -4.170 63.459 101.826 1.00 35.61 222 GLY A C 1
ATOM 1654 O O . GLY A 1 238 ? -3.773 64.365 101.091 1.00 35.27 222 GLY A O 1
ATOM 1655 N N . LEU A 1 239 ? -3.668 63.229 103.036 1.00 35.09 223 LEU A N 1
ATOM 1656 C CA . LEU A 1 239 ? -2.609 64.074 103.575 1.00 35.73 223 LEU A CA 1
ATOM 1657 C C . LEU A 1 239 ? -1.289 63.767 102.877 1.00 34.66 223 LEU A C 1
ATOM 1658 O O . LEU A 1 239 ? -0.807 62.630 102.919 1.00 39.12 223 LEU A O 1
ATOM 1663 N N . ASP A 1 240 ? -0.716 64.785 102.229 1.00 31.34 224 ASP A N 1
ATOM 1664 C CA . ASP A 1 240 ? 0.592 64.696 101.576 1.00 35.13 224 ASP A CA 1
ATOM 1665 C C . ASP A 1 240 ? 0.603 63.679 100.436 1.00 38.10 224 ASP A C 1
ATOM 1666 O O . ASP A 1 240 ? 1.632 63.059 100.157 1.00 33.52 224 ASP A O 1
ATOM 1671 N N . GLY A 1 241 ? -0.526 63.506 99.762 1.00 37.81 225 GLY A N 1
ATOM 1672 C CA . GLY A 1 241 ? -0.581 62.599 98.631 1.00 30.56 225 GLY A CA 1
ATOM 1673 C C . GLY A 1 241 ? -1.971 62.571 98.032 1.00 29.11 225 GLY A C 1
ATOM 1674 O O . GLY A 1 241 ? -2.967 62.879 98.696 1.00 33.10 225 GLY A O 1
ATOM 1675 N N . HIS A 1 242 ? -2.017 62.197 96.755 1.00 28.63 226 HIS A N 1
ATOM 1676 C CA . HIS A 1 242 ? -3.288 62.026 96.066 1.00 32.64 226 HIS A CA 1
ATOM 1677 C C . HIS A 1 242 ? -3.084 61.105 94.871 1.00 33.51 226 HIS A C 1
ATOM 1678 O O . HIS A 1 242 ? -1.980 60.986 94.335 1.00 31.85 226 HIS A O 1
ATOM 1685 N N . ILE A 1 243 ? -4.171 60.448 94.469 1.00 31.50 227 ILE A N 1
ATOM 1686 C CA . ILE A 1 243 ? -4.160 59.459 93.397 1.00 34.45 227 ILE A CA 1
ATOM 1687 C C . ILE A 1 243 ? -5.248 59.821 92.399 1.00 30.86 227 ILE A C 1
ATOM 1688 O O . ILE A 1 243 ? -6.398 60.049 92.789 1.00 31.10 227 ILE A O 1
ATOM 1693 N N . LEU A 1 244 ? -4.893 59.868 91.117 1.00 30.22 228 LEU A N 1
ATOM 1694 C CA . LEU A 1 244 ? -5.853 60.149 90.061 1.00 30.61 228 LEU A CA 1
ATOM 1695 C C . LEU A 1 244 ? -5.955 58.965 89.109 1.00 26.88 228 LEU A C 1
ATOM 1696 O O . LEU A 1 244 ? -4.975 58.255 88.863 1.00 29.29 228 LEU A O 1
ATOM 1701 N N . THR A 1 245 ? -7.164 58.753 88.590 1.00 27.84 229 THR A N 1
ATOM 1702 C CA . THR A 1 245 ? -7.422 57.770 87.548 1.00 28.84 229 THR A CA 1
ATOM 1703 C C . THR A 1 245 ? -8.363 58.382 86.522 1.00 28.82 229 THR A C 1
ATOM 1704 O O . THR A 1 245 ? -9.199 59.225 86.855 1.00 29.98 229 THR A O 1
ATOM 1708 N N . PHE A 1 246 ? -8.219 57.953 85.269 1.00 28.10 230 PHE A N 1
ATOM 1709 C CA . PHE A 1 246 ? -9.187 58.302 84.238 1.00 25.49 230 PHE A CA 1
ATOM 1710 C C . PHE A 1 246 ? -9.087 57.281 83.116 1.00 31.38 230 PHE A C 1
ATOM 1711 O O . PHE A 1 246 ? -7.999 56.753 82.859 1.00 29.70 230 PHE A O 1
ATOM 1719 N N . PRO A 1 247 ? -10.194 56.968 82.451 1.00 31.75 231 PRO A N 1
ATOM 1720 C CA . PRO A 1 247 ? -10.162 55.957 81.393 1.00 30.67 231 PRO A CA 1
ATOM 1721 C C . PRO A 1 247 ? -9.637 56.511 80.079 1.00 33.13 231 PRO A C 1
ATOM 1722 O O . PRO A 1 247 ? -9.845 57.676 79.732 1.00 31.94 231 PRO A O 1
ATOM 1726 N N . VAL A 1 248 ? -8.936 55.645 79.349 1.00 28.93 232 VAL A N 1
ATOM 1727 C CA . VAL A 1 248 ? -8.454 55.937 78.008 1.00 38.16 232 VAL A CA 1
ATOM 1728 C C . VAL A 1 248 ? -8.847 54.774 77.105 1.00 38.40 232 VAL A C 1
ATOM 1729 O O . VAL A 1 248 ? -9.344 53.745 77.564 1.00 37.99 232 VAL A O 1
ATOM 1733 N N . ARG A 1 249 ? -8.619 54.954 75.805 1.00 42.69 233 ARG A N 1
ATOM 1734 C CA . ARG A 1 249 ? -8.871 53.920 74.801 1.00 48.80 233 ARG A CA 1
ATOM 1735 C C . ARG A 1 249 ? -10.308 53.404 74.885 1.00 45.74 233 ARG A C 1
ATOM 1736 O O . ARG A 1 249 ? -10.562 52.213 75.077 1.00 55.20 233 ARG A O 1
ATOM 1744 N N . ASN A 1 250 ? -11.252 54.336 74.744 1.00 46.79 234 ASN A N 1
ATOM 1745 C CA . ASN A 1 250 ? -12.683 54.034 74.793 1.00 49.84 234 ASN A CA 1
ATOM 1746 C C . ASN A 1 250 ? -13.083 53.376 76.111 1.00 48.38 234 ASN A C 1
ATOM 1747 O O . ASN A 1 250 ? -14.040 52.600 76.164 1.00 47.33 234 ASN A O 1
ATOM 1752 N N . GLY A 1 251 ? -12.358 53.678 77.185 1.00 37.71 235 GLY A N 1
ATOM 1753 C CA . GLY A 1 251 ? -12.689 53.144 78.489 1.00 40.55 235 GLY A CA 1
ATOM 1754 C C . GLY A 1 251 ? -12.170 51.754 78.777 1.00 36.60 235 GLY A C 1
ATOM 1755 O O . GLY A 1 251 ? -12.507 51.193 79.825 1.00 38.78 235 GLY A O 1
ATOM 1756 N N . GLY A 1 252 ? -11.365 51.177 77.886 1.00 37.35 236 GLY A N 1
ATOM 1757 C CA . GLY A 1 252 ? -10.821 49.853 78.123 1.00 39.70 236 GLY A CA 1
ATOM 1758 C C . GLY A 1 252 ? -9.592 49.807 79.002 1.00 36.09 236 GLY A C 1
ATOM 1759 O O . GLY A 1 252 ? -9.215 48.725 79.460 1.00 38.72 236 GLY A O 1
ATOM 1760 N N . ILE A 1 253 ? -8.959 50.953 79.246 1.00 36.98 237 ILE A N 1
ATOM 1761 C CA . ILE A 1 253 ? -7.744 51.037 80.049 1.00 35.92 237 ILE A CA 1
ATOM 1762 C C . ILE A 1 253 ? -7.872 52.229 80.988 1.00 33.32 237 ILE A C 1
ATOM 1763 O O . ILE A 1 253 ? -8.400 53.278 80.606 1.00 33.61 237 ILE A O 1
ATOM 1768 N N . ILE A 1 254 ? -7.397 52.064 82.220 1.00 29.60 238 ILE A N 1
ATOM 1769 C CA . ILE A 1 254 ? -7.446 53.107 83.240 1.00 32.48 238 ILE A CA 1
ATOM 1770 C C . ILE A 1 254 ? -6.024 53.581 83.510 1.00 29.50 238 ILE A C 1
ATOM 1771 O O . ILE A 1 254 ? -5.178 52.801 83.965 1.00 31.21 238 ILE A O 1
ATOM 1776 N N . ASN A 1 255 ? -5.763 54.856 83.234 1.00 29.79 239 ASN A N 1
ATOM 1777 C CA . ASN A 1 255 ? -4.471 55.455 83.536 1.00 35.16 239 ASN A CA 1
ATOM 1778 C C . ASN A 1 255 ? -4.437 55.905 84.991 1.00 32.70 239 ASN A C 1
ATOM 1779 O O . ASN A 1 255 ? -5.409 56.466 85.503 1.00 29.20 239 ASN A O 1
ATOM 1784 N N . VAL A 1 256 ? -3.312 55.656 85.662 1.00 29.50 240 VAL A N 1
ATOM 1785 C CA . VAL A 1 256 ? -3.185 55.892 87.097 1.00 29.64 240 VAL A CA 1
ATOM 1786 C C . VAL A 1 256 ? -1.918 56.692 87.366 1.00 32.72 240 VAL A C 1
ATOM 1787 O O . VAL A 1 256 ? -0.846 56.361 86.846 1.00 26.54 240 VAL A O 1
ATOM 1791 N N . VAL A 1 257 ? -2.041 57.741 88.179 1.00 27.60 241 VAL A N 1
ATOM 1792 C CA . VAL A 1 257 ? -0.899 58.492 88.691 1.00 28.72 241 VAL A CA 1
ATOM 1793 C C . VAL A 1 257 ? -1.101 58.675 90.189 1.00 29.97 241 VAL A C 1
ATOM 1794 O O . VAL A 1 257 ? -2.105 59.258 90.616 1.00 30.59 241 VAL A O 1
ATOM 1798 N N . ALA A 1 258 ? -0.153 58.182 90.984 1.00 31.10 242 ALA A N 1
ATOM 1799 C CA . ALA A 1 258 ? -0.233 58.227 92.442 1.00 28.56 242 ALA A CA 1
ATOM 1800 C C . ALA A 1 258 ? 0.888 59.117 92.964 1.00 29.74 242 ALA A C 1
ATOM 1801 O O . ALA A 1 258 ? 2.068 58.768 92.846 1.00 30.41 242 ALA A O 1
ATOM 1803 N N . PHE A 1 259 ? 0.519 60.253 93.553 1.00 30.61 243 PHE A N 1
ATOM 1804 C CA . PHE A 1 259 ? 1.472 61.270 93.981 1.00 31.57 243 PHE A CA 1
ATOM 1805 C C . PHE A 1 259 ? 1.820 61.108 95.456 1.00 33.93 243 PHE A C 1
ATOM 1806 O O . PHE A 1 259 ? 0.942 60.873 96.291 1.00 29.42 243 PHE A O 1
ATOM 1814 N N . ILE A 1 260 ? 3.106 61.258 95.769 1.00 29.96 244 ILE A N 1
ATOM 1815 C CA . ILE A 1 260 ? 3.602 61.278 97.140 1.00 34.62 244 ILE A CA 1
ATOM 1816 C C . ILE A 1 260 ? 4.495 62.500 97.295 1.00 31.54 244 ILE A C 1
ATOM 1817 O O . ILE A 1 260 ? 5.437 62.687 96.517 1.00 32.94 244 ILE A O 1
ATOM 1822 N N . SER A 1 261 ? 4.202 63.331 98.293 1.00 35.74 245 SER A N 1
ATOM 1823 C CA . SER A 1 261 ? 4.942 64.563 98.525 1.00 34.69 245 SER A CA 1
ATOM 1824 C C . SER A 1 261 ? 5.659 64.507 99.865 1.00 42.34 245 SER A C 1
ATOM 1825 O O . SER A 1 261 ? 5.086 64.081 100.873 1.00 45.81 245 SER A O 1
ATOM 1828 N N . ASP A 1 262 ? 6.914 64.942 99.865 1.00 41.40 246 ASP A N 1
ATOM 1829 C CA . ASP A 1 262 ? 7.722 65.068 101.074 1.00 42.33 246 ASP A CA 1
ATOM 1830 C C . ASP A 1 262 ? 7.846 66.557 101.377 1.00 49.36 246 ASP A C 1
ATOM 1831 O O . ASP A 1 262 ? 8.633 67.266 100.742 1.00 45.78 246 ASP A O 1
ATOM 1836 N N . ARG A 1 263 ? 7.059 67.031 102.341 1.00 47.12 247 ARG A N 1
ATOM 1837 C CA . ARG A 1 263 ? 7.087 68.425 102.756 1.00 48.91 247 ARG A CA 1
ATOM 1838 C C . ARG A 1 263 ? 7.948 68.640 103.994 1.00 56.87 247 ARG A C 1
ATOM 1839 O O . ARG A 1 263 ? 7.784 69.648 104.691 1.00 56.45 247 ARG A O 1
ATOM 1847 N N . SER A 1 264 ? 8.861 67.716 104.277 1.00 60.32 248 SER A N 1
ATOM 1848 C CA . SER A 1 264 ? 9.737 67.866 105.424 1.00 67.91 248 SER A CA 1
ATOM 1849 C C . SER A 1 264 ? 10.754 68.978 105.179 1.00 71.37 248 SER A C 1
ATOM 1850 O O . SER A 1 264 ? 11.006 69.395 104.045 1.00 71.69 248 SER A O 1
ATOM 1853 N N . GLU A 1 265 ? 11.346 69.442 106.277 1.00 75.50 249 GLU A N 1
ATOM 1854 C CA . GLU A 1 265 ? 12.313 70.530 106.416 1.00 85.20 249 GLU A CA 1
ATOM 1855 C C . GLU A 1 265 ? 13.233 70.777 105.216 1.00 87.34 249 GLU A C 1
ATOM 1856 O O . GLU A 1 265 ? 13.293 71.916 104.733 1.00 83.61 249 GLU A O 1
ATOM 1862 N N . PRO A 1 266 ? 13.959 69.767 104.703 1.00 87.29 250 PRO A N 1
ATOM 1863 C CA . PRO A 1 266 ? 15.072 70.055 103.775 1.00 80.68 250 PRO A CA 1
ATOM 1864 C C . PRO A 1 266 ? 14.743 70.911 102.558 1.00 78.51 250 PRO A C 1
ATOM 1865 O O . PRO A 1 266 ? 15.644 71.604 102.067 1.00 81.15 250 PRO A O 1
ATOM 1869 N N . LYS A 1 267 ? 13.497 70.900 102.063 1.00 78.70 251 LYS A N 1
ATOM 1870 C CA . LYS A 1 267 ? 13.219 71.292 100.683 1.00 77.62 251 LYS A CA 1
ATOM 1871 C C . LYS A 1 267 ? 14.056 70.374 99.800 1.00 70.36 251 LYS A C 1
ATOM 1872 O O . LYS A 1 267 ? 15.176 70.731 99.409 1.00 67.45 251 LYS A O 1
ATOM 1878 N N . PRO A 1 268 ? 13.543 69.192 99.470 1.00 68.62 252 PRO A N 1
ATOM 1879 C CA . PRO A 1 268 ? 14.410 68.101 99.007 1.00 60.22 252 PRO A CA 1
ATOM 1880 C C . PRO A 1 268 ? 15.047 68.390 97.656 1.00 54.65 252 PRO A C 1
ATOM 1881 O O . PRO A 1 268 ? 14.711 69.342 96.948 1.00 59.12 252 PRO A O 1
ATOM 1885 N N . THR A 1 269 ? 15.998 67.527 97.311 1.00 50.68 253 THR A N 1
ATOM 1886 C CA . THR A 1 269 ? 16.723 67.599 96.055 1.00 48.29 253 THR A CA 1
ATOM 1887 C C . THR A 1 269 ? 16.662 66.245 95.363 1.00 47.65 253 THR A C 1
ATOM 1888 O O . THR A 1 269 ? 16.333 65.224 95.972 1.00 50.30 253 THR A O 1
ATOM 1892 N N . TRP A 1 270 ? 16.979 66.252 94.075 1.00 50.38 254 TRP A N 1
ATOM 1893 C CA . TRP A 1 270 ? 17.102 65.043 93.283 1.00 47.50 254 TRP A CA 1
ATOM 1894 C C . TRP A 1 270 ? 18.557 64.842 92.879 1.00 44.87 254 TRP A C 1
ATOM 1895 O O . TRP A 1 270 ? 19.233 65.814 92.523 1.00 48.01 254 TRP A O 1
ATOM 1906 N N . PRO A 1 271 ? 19.069 63.612 92.943 1.00 48.05 255 PRO A N 1
ATOM 1907 C CA . PRO A 1 271 ? 20.489 63.387 92.637 1.00 50.46 255 PRO A CA 1
ATOM 1908 C C . PRO A 1 271 ? 20.852 63.894 91.249 1.00 54.06 255 PRO A C 1
ATOM 1909 O O . PRO A 1 271 ? 20.122 63.685 90.278 1.00 50.86 255 PRO A O 1
ATOM 1913 N N . ALA A 1 272 ? 22.000 64.574 91.169 1.00 51.54 256 ALA A N 1
ATOM 1914 C CA . ALA A 1 272 ? 22.391 65.239 89.930 1.00 47.70 256 ALA A CA 1
ATOM 1915 C C . ALA A 1 272 ? 22.631 64.247 88.800 1.00 45.26 256 ALA A C 1
ATOM 1916 O O . ALA A 1 272 ? 22.442 64.588 87.626 1.00 53.80 256 ALA A O 1
ATOM 1918 N N . ASP A 1 273 ? 23.045 63.023 89.125 1.00 51.62 257 ASP A N 1
ATOM 1919 C CA . ASP A 1 273 ? 23.318 61.999 88.127 1.00 52.75 257 ASP A CA 1
ATOM 1920 C C . ASP A 1 273 ? 22.172 61.002 87.984 1.00 54.82 257 ASP A C 1
ATOM 1921 O O . ASP A 1 273 ? 22.378 59.903 87.459 1.00 51.61 257 ASP A O 1
ATOM 1926 N N . ALA A 1 274 ? 20.973 61.363 88.437 1.00 51.73 258 ALA A N 1
ATOM 1927 C CA . ALA A 1 274 ? 19.844 60.452 88.406 1.00 46.06 258 ALA A CA 1
ATOM 1928 C C . ALA A 1 274 ? 18.774 60.956 87.453 1.00 43.90 258 ALA A C 1
ATOM 1929 O O . ALA A 1 274 ? 18.331 62.106 87.577 1.00 38.68 258 ALA A O 1
ATOM 1931 N N . PRO A 1 275 ? 18.348 60.140 86.491 1.00 43.95 259 PRO A N 1
ATOM 1932 C CA . PRO A 1 275 ? 17.198 60.516 85.664 1.00 38.83 259 PRO A CA 1
ATOM 1933 C C . PRO A 1 275 ? 15.952 60.706 86.515 1.00 39.04 259 PRO A C 1
ATOM 1934 O O . PRO A 1 275 ? 15.846 60.207 87.638 1.00 35.90 259 PRO A O 1
ATOM 1938 N N . TRP A 1 276 ? 14.995 61.448 85.961 1.00 36.29 260 TRP A N 1
ATOM 1939 C CA . TRP A 1 276 ? 13.764 61.758 86.676 1.00 32.39 260 TRP A CA 1
ATOM 1940 C C . TRP A 1 276 ? 12.770 60.606 86.676 1.00 32.01 260 TRP A C 1
ATOM 1941 O O . TRP A 1 276 ? 11.650 60.777 87.170 1.00 33.53 260 TRP A O 1
ATOM 1952 N N . VAL A 1 277 ? 13.139 59.448 86.136 1.00 34.69 261 VAL A N 1
ATOM 1953 C CA . VAL A 1 277 ? 12.248 58.297 86.074 1.00 33.73 261 VAL A CA 1
ATOM 1954 C C . VAL A 1 277 ? 13.052 57.039 86.368 1.00 32.92 261 VAL A C 1
ATOM 1955 O O . VAL A 1 277 ? 14.218 56.925 85.974 1.00 28.37 261 VAL A O 1
ATOM 1959 N N . ARG A 1 278 ? 12.433 56.102 87.080 1.00 32.92 262 ARG A N 1
ATOM 1960 C CA . ARG A 1 278 ? 13.049 54.815 87.354 1.00 33.81 262 ARG A CA 1
ATOM 1961 C C . ARG A 1 278 ? 11.954 53.779 87.547 1.00 38.09 262 ARG A C 1
ATOM 1962 O O . ARG A 1 278 ? 10.794 54.114 87.801 1.00 29.85 262 ARG A O 1
ATOM 1970 N N . GLU A 1 279 ? 12.338 52.512 87.413 1.00 33.85 263 GLU A N 1
ATOM 1971 C CA . GLU A 1 279 ? 11.439 51.428 87.774 1.00 36.22 263 GLU A CA 1
ATOM 1972 C C . GLU A 1 279 ? 11.131 51.489 89.264 1.00 34.58 263 GLU A C 1
ATOM 1973 O O . GLU A 1 279 ? 11.994 51.819 90.081 1.00 32.15 263 GLU A O 1
ATOM 1979 N N . ALA A 1 280 ? 9.890 51.177 89.615 1.00 32.20 264 ALA A N 1
ATOM 1980 C CA . ALA A 1 280 ? 9.475 51.100 91.005 1.00 39.05 264 ALA A CA 1
ATOM 1981 C C . ALA A 1 280 ? 9.039 49.678 91.324 1.00 33.87 264 ALA A C 1
ATOM 1982 O O . ALA A 1 280 ? 8.484 48.976 90.473 1.00 32.71 264 ALA A O 1
ATOM 1984 N N . SER A 1 281 ? 9.312 49.252 92.551 1.00 33.14 265 SER A N 1
ATOM 1985 C CA . SER A 1 281 ? 8.829 47.961 93.011 1.00 36.93 265 SER A CA 1
ATOM 1986 C C . SER A 1 281 ? 7.389 48.088 93.486 1.00 33.17 265 SER A C 1
ATOM 1987 O O . SER A 1 281 ? 6.962 49.142 93.963 1.00 32.57 265 SER A O 1
ATOM 1990 N N . GLN A 1 282 ? 6.630 47.000 93.336 1.00 33.10 266 GLN A N 1
ATOM 1991 C CA . GLN A 1 282 ? 5.253 47.005 93.817 1.00 34.83 266 GLN A CA 1
ATOM 1992 C C . GLN A 1 282 ? 5.201 47.228 95.322 1.00 34.91 266 GLN A C 1
ATOM 1993 O O . GLN A 1 282 ? 4.312 47.926 95.825 1.00 34.38 266 GLN A O 1
ATOM 1999 N N . ARG A 1 283 ? 6.158 46.654 96.055 1.00 34.41 267 ARG A N 1
ATOM 2000 C CA . ARG A 1 283 ? 6.153 46.761 97.510 1.00 38.64 267 ARG A CA 1
ATOM 2001 C C . ARG A 1 283 ? 6.313 48.208 97.961 1.00 32.04 267 ARG A C 1
ATOM 2002 O O . ARG A 1 283 ? 5.559 48.690 98.814 1.00 32.64 267 ARG A O 1
ATOM 2010 N N . GLU A 1 284 ? 7.292 48.921 97.397 1.00 35.13 268 GLU A N 1
ATOM 2011 C CA . GLU A 1 284 ? 7.525 50.299 97.818 1.00 34.71 268 GLU A CA 1
ATOM 2012 C C . GLU A 1 284 ? 6.351 51.204 97.465 1.00 32.94 268 GLU A C 1
ATOM 2013 O O . GLU A 1 284 ? 6.080 52.169 98.188 1.00 38.00 268 GLU A O 1
ATOM 2019 N N . MET A 1 285 ? 5.636 50.906 96.378 1.00 31.42 269 MET A N 1
ATOM 2020 C CA . MET A 1 285 ? 4.478 51.716 96.013 1.00 30.79 269 MET A CA 1
ATOM 2021 C C . MET A 1 285 ? 3.325 51.485 96.982 1.00 34.86 269 MET A C 1
ATOM 2022 O O . MET A 1 285 ? 2.701 52.440 97.461 1.00 35.13 269 MET A O 1
ATOM 2027 N N . LEU A 1 286 ? 3.027 50.217 97.283 1.00 36.07 270 LEU A N 1
ATOM 2028 C CA . LEU A 1 286 ? 1.952 49.911 98.222 1.00 40.13 270 LEU A CA 1
ATOM 2029 C C . LEU A 1 286 ? 2.286 50.410 99.623 1.00 39.16 270 LEU A C 1
ATOM 2030 O O . LEU A 1 286 ? 1.408 50.908 100.338 1.00 41.65 270 LEU A O 1
ATOM 2035 N N . ASP A 1 287 ? 3.552 50.286 100.030 1.00 37.16 271 ASP A N 1
ATOM 2036 C CA A ASP A 1 287 ? 3.953 50.768 101.347 0.54 42.71 271 ASP A CA 1
ATOM 2037 C CA B ASP A 1 287 ? 3.958 50.769 101.346 0.46 42.65 271 ASP A CA 1
ATOM 2038 C C . ASP A 1 287 ? 3.822 52.282 101.455 1.00 43.95 271 ASP A C 1
ATOM 2039 O O . ASP A 1 287 ? 3.488 52.799 102.527 1.00 40.03 271 ASP A O 1
ATOM 2048 N N . ALA A 1 288 ? 4.076 53.005 100.361 1.00 38.38 272 ALA A N 1
ATOM 2049 C CA . ALA A 1 288 ? 3.964 54.459 100.393 1.00 40.86 272 ALA A CA 1
ATOM 2050 C C . ALA A 1 288 ? 2.534 54.907 100.656 1.00 40.42 272 ALA A C 1
ATOM 2051 O O . ALA A 1 288 ? 2.316 55.978 101.236 1.00 43.64 272 ALA A O 1
ATOM 2053 N N . PHE A 1 289 ? 1.549 54.111 100.242 1.00 35.64 273 PHE A N 1
ATOM 2054 C CA . PHE A 1 289 ? 0.145 54.414 100.483 1.00 38.89 273 PHE A CA 1
ATOM 2055 C C . PHE A 1 289 ? -0.463 53.484 101.529 1.00 41.94 273 PHE A C 1
ATOM 2056 O O . PHE A 1 289 ? -1.661 53.192 101.491 1.00 41.65 273 PHE A O 1
ATOM 2064 N N . ALA A 1 290 ? 0.358 53.007 102.461 1.00 44.62 274 ALA A N 1
ATOM 2065 C CA . ALA A 1 290 ? -0.159 52.279 103.610 1.00 51.88 274 ALA A CA 1
ATOM 2066 C C . ALA A 1 290 ? -0.976 53.225 104.480 1.00 49.28 274 ALA A C 1
ATOM 2067 O O . ALA A 1 290 ? -0.550 54.350 104.763 1.00 55.21 274 ALA A O 1
ATOM 2069 N N . GLY A 1 291 ? -2.154 52.775 104.896 1.00 48.22 275 GLY A N 1
ATOM 2070 C CA . GLY A 1 291 ? -3.078 53.610 105.628 1.00 49.78 275 GLY A CA 1
ATOM 2071 C C . GLY A 1 291 ? -4.144 54.260 104.775 1.00 43.19 275 GLY A C 1
ATOM 2072 O O . GLY A 1 291 ? -5.056 54.889 105.325 1.00 48.01 275 GLY A O 1
ATOM 2073 N N . TRP A 1 292 ? -4.056 54.132 103.453 1.00 42.21 276 TRP A N 1
ATOM 2074 C CA . TRP A 1 292 ? -5.102 54.628 102.576 1.00 38.86 276 TRP A CA 1
ATOM 2075 C C . TRP A 1 292 ? -6.255 53.624 102.511 1.00 39.55 276 TRP A C 1
ATOM 2076 O O . TRP A 1 292 ? -6.147 52.478 102.958 1.00 42.96 276 TRP A O 1
ATOM 2087 N N . GLY A 1 293 ? -7.370 54.070 101.942 1.00 35.55 277 GLY A N 1
ATOM 2088 C CA . GLY A 1 293 ? -8.584 53.285 101.925 1.00 36.61 277 GLY A CA 1
ATOM 2089 C C . GLY A 1 293 ? -8.494 52.043 101.056 1.00 42.03 277 GLY A C 1
ATOM 2090 O O . GLY A 1 293 ? -7.520 51.792 100.346 1.00 39.59 277 GLY A O 1
ATOM 2091 N N . ASP A 1 294 ? -9.566 51.246 101.122 1.00 43.45 278 ASP A N 1
ATOM 2092 C CA . ASP A 1 294 ? -9.610 49.986 100.384 1.00 49.42 278 ASP A CA 1
ATOM 2093 C C . ASP A 1 294 ? -9.618 50.222 98.880 1.00 38.69 278 ASP A C 1
ATOM 2094 O O . ASP A 1 294 ? -8.999 49.463 98.125 1.00 44.36 278 ASP A O 1
ATOM 2099 N N . ALA A 1 295 ? -10.314 51.266 98.424 1.00 37.19 279 ALA A N 1
ATOM 2100 C CA . ALA A 1 295 ? -10.389 51.533 96.991 1.00 41.07 279 ALA A CA 1
ATOM 2101 C C . ALA A 1 295 ? -9.033 51.940 96.430 1.00 37.89 279 ALA A C 1
ATOM 2102 O O . ALA A 1 295 ? -8.651 51.505 95.337 1.00 39.28 279 ALA A O 1
ATOM 2104 N N . ALA A 1 296 ? -8.288 52.770 97.164 1.00 37.37 280 ALA A N 1
ATOM 2105 C CA . ALA A 1 296 ? -6.990 53.225 96.677 1.00 36.28 280 ALA A CA 1
ATOM 2106 C C . ALA A 1 296 ? -5.977 52.087 96.645 1.00 40.22 280 ALA A C 1
ATOM 2107 O O . ALA A 1 296 ? -5.243 51.932 95.662 1.00 38.21 280 ALA A O 1
ATOM 2109 N N . ARG A 1 297 ? -5.929 51.276 97.704 1.00 39.78 281 ARG A N 1
ATOM 2110 C CA . ARG A 1 297 ? -4.935 50.209 97.769 1.00 37.41 281 ARG A CA 1
ATOM 2111 C C . ARG A 1 297 ? -5.258 49.088 96.789 1.00 39.95 281 ARG A C 1
ATOM 2112 O O . ARG A 1 297 ? -4.348 48.497 96.196 1.00 35.77 281 ARG A O 1
ATOM 2120 N N . ALA A 1 298 ? -6.544 48.778 96.605 1.00 42.02 282 ALA A N 1
ATOM 2121 C CA . ALA A 1 298 ? -6.918 47.767 95.620 1.00 42.87 282 ALA A CA 1
ATOM 2122 C C . ALA A 1 298 ? -6.567 48.222 94.210 1.00 42.41 282 ALA A C 1
ATOM 2123 O O . ALA A 1 298 ? -6.191 47.406 93.360 1.00 34.45 282 ALA A O 1
ATOM 2125 N N . LEU A 1 299 ? -6.685 49.523 93.944 1.00 39.31 283 LEU A N 1
ATOM 2126 C CA . LEU A 1 299 ? -6.302 50.057 92.641 1.00 36.53 283 LEU A CA 1
ATOM 2127 C C . LEU A 1 299 ? -4.799 49.937 92.417 1.00 34.24 283 LEU A C 1
ATOM 2128 O O . LEU A 1 299 ? -4.351 49.506 91.347 1.00 33.21 283 LEU A O 1
ATOM 2133 N N . LEU A 1 300 ? -4.004 50.318 93.419 1.00 30.91 284 LEU A N 1
ATOM 2134 C CA . LEU A 1 300 ? -2.554 50.270 93.274 1.00 32.27 284 LEU A CA 1
ATOM 2135 C C . LEU A 1 300 ? -2.047 48.842 93.119 1.00 35.05 284 LEU A C 1
ATOM 2136 O O . LEU A 1 300 ? -1.049 48.614 92.424 1.00 33.05 284 LEU A O 1
ATOM 2141 N N . GLU A 1 301 ? -2.714 47.872 93.750 1.00 32.84 285 GLU A N 1
ATOM 2142 C CA . GLU A 1 301 ? -2.304 46.479 93.613 1.00 37.96 285 GLU A CA 1
ATOM 2143 C C . GLU A 1 301 ? -2.489 45.961 92.195 1.00 35.27 285 GLU A C 1
ATOM 2144 O O . GLU A 1 301 ? -1.859 44.965 91.823 1.00 43.03 285 GLU A O 1
ATOM 2150 N N . CYS A 1 302 ? -3.335 46.611 91.396 1.00 32.70 286 CYS A N 1
ATOM 2151 C CA . CYS A 1 302 ? -3.568 46.190 90.021 1.00 36.44 286 CYS A CA 1
ATOM 2152 C C . CYS A 1 302 ? -2.516 46.704 89.047 1.00 33.90 286 CYS A C 1
ATOM 2153 O O . CYS A 1 302 ? -2.477 46.234 87.906 1.00 35.88 286 CYS A O 1
ATOM 2156 N N . ILE A 1 303 ? -1.672 47.644 89.460 1.00 35.04 287 ILE A N 1
ATOM 2157 C CA . ILE A 1 303 ? -0.718 48.280 88.553 1.00 34.35 287 ILE A CA 1
ATOM 2158 C C . ILE A 1 303 ? 0.442 47.335 88.261 1.00 33.10 287 ILE A C 1
ATOM 2159 O O . ILE A 1 303 ? 1.166 46.936 89.185 1.00 35.12 287 ILE A O 1
ATOM 2164 N N . PRO A 1 304 ? 0.656 46.952 87.002 1.00 32.53 288 PRO A N 1
ATOM 2165 C CA . PRO A 1 304 ? 1.825 46.136 86.658 1.00 38.71 288 PRO A CA 1
ATOM 2166 C C . PRO A 1 304 ? 3.019 46.991 86.263 1.00 34.47 288 PRO A C 1
ATOM 2167 O O . PRO A 1 304 ? 2.884 48.043 85.636 1.00 37.82 288 PRO A O 1
ATOM 2171 N N . ALA A 1 305 ? 4.206 46.517 86.642 1.00 37.22 289 ALA A N 1
ATOM 2172 C CA . ALA A 1 305 ? 5.491 47.140 86.332 1.00 36.11 289 ALA A CA 1
ATOM 2173 C C . ALA A 1 305 ? 5.449 48.659 86.541 1.00 33.58 289 ALA A C 1
ATOM 2174 O O . ALA A 1 305 ? 5.598 49.423 85.582 1.00 32.82 289 ALA A O 1
ATOM 2176 N N . PRO A 1 306 ? 5.251 49.122 87.773 1.00 34.37 290 PRO A N 1
ATOM 2177 C CA . PRO A 1 306 ? 5.122 50.564 87.998 1.00 31.31 290 PRO A CA 1
ATOM 2178 C C . PRO A 1 306 ? 6.453 51.284 87.849 1.00 33.85 290 PRO A C 1
ATOM 2179 O O . PRO A 1 306 ? 7.527 50.719 88.071 1.00 31.97 290 PRO A O 1
ATOM 2183 N N . THR A 1 307 ? 6.364 52.550 87.454 1.00 28.91 291 THR A N 1
ATOM 2184 C CA . THR A 1 307 ? 7.510 53.439 87.367 1.00 30.92 291 THR A CA 1
ATOM 2185 C C . THR A 1 307 ? 7.297 54.621 88.304 1.00 29.87 291 THR A C 1
ATOM 2186 O O . THR A 1 307 ? 6.165 54.958 88.659 1.00 32.13 291 THR A O 1
ATOM 2190 N N . LEU A 1 308 ? 8.399 55.245 88.709 1.00 33.78 292 LEU A N 1
ATOM 2191 C 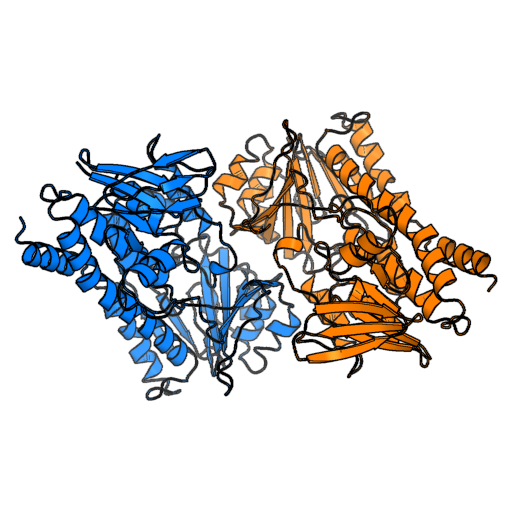CA . LEU A 1 308 ? 8.367 56.411 89.581 1.00 31.65 292 LEU A CA 1
ATOM 2192 C C . LEU A 1 308 ? 8.973 57.604 88.857 1.00 30.46 292 LEU A C 1
ATOM 2193 O O . LEU A 1 308 ? 10.012 57.480 88.202 1.00 30.30 292 LEU A O 1
ATOM 2198 N N . TRP A 1 309 ? 8.326 58.761 88.988 1.00 28.72 293 TRP A N 1
ATOM 2199 C CA . TRP A 1 309 ? 8.715 59.965 88.266 1.00 30.02 293 TRP A CA 1
ATOM 2200 C C . TRP A 1 309 ? 8.945 61.103 89.249 1.00 30.27 293 TRP A C 1
ATOM 2201 O O . TRP A 1 309 ? 8.078 61.395 90.078 1.00 33.48 293 TRP A O 1
ATOM 2212 N N . ALA A 1 310 ? 10.107 61.745 89.148 1.00 29.89 294 ALA A N 1
ATOM 2213 C CA . ALA A 1 310 ? 10.441 62.898 89.980 1.00 29.49 294 ALA A CA 1
ATOM 2214 C C . ALA A 1 310 ? 9.924 64.155 89.291 1.00 29.45 294 ALA A C 1
ATOM 2215 O O . ALA A 1 310 ? 10.433 64.547 88.235 1.00 32.52 294 ALA A O 1
ATOM 2217 N N . LEU A 1 311 ? 8.916 64.789 89.887 1.00 29.47 295 LEU A N 1
ATOM 2218 C CA . LEU A 1 311 ? 8.245 65.924 89.264 1.00 31.83 295 LEU A CA 1
ATOM 2219 C C . LEU A 1 311 ? 9.077 67.189 89.442 1.00 30.78 295 LEU A C 1
ATOM 2220 O O . LEU A 1 311 ? 9.372 67.594 90.572 1.00 33.13 295 LEU A O 1
ATOM 2225 N N . HIS A 1 312 ? 9.443 67.814 88.327 1.00 29.94 296 HIS A N 1
ATOM 2226 C CA . HIS A 1 312 ? 10.180 69.067 88.321 1.00 32.45 296 HIS A CA 1
ATOM 2227 C C . HIS A 1 312 ? 9.347 70.154 87.655 1.00 36.14 296 HIS A C 1
ATOM 2228 O O . HIS A 1 312 ? 8.431 69.877 86.876 1.00 28.92 296 HIS A O 1
ATOM 2235 N N . ASP A 1 313 ? 9.681 71.405 87.966 1.00 31.14 297 ASP A N 1
ATOM 2236 C CA . ASP A 1 313 ? 9.125 72.546 87.257 1.00 31.22 297 ASP A CA 1
ATOM 2237 C C . ASP A 1 313 ? 10.203 73.616 87.138 1.00 35.90 297 ASP A C 1
ATOM 2238 O O . ASP A 1 313 ? 11.346 73.429 87.565 1.00 36.83 297 ASP A O 1
ATOM 2243 N N . LEU A 1 314 ? 9.831 74.744 86.545 1.00 32.94 298 LEU A N 1
ATOM 2244 C CA . LEU A 1 314 ? 10.729 75.871 86.356 1.00 38.27 298 LEU A CA 1
ATOM 2245 C C . LEU A 1 314 ? 10.224 77.056 87.165 1.00 39.31 298 LEU A C 1
ATOM 2246 O O . LEU A 1 314 ? 9.021 77.195 87.405 1.00 36.52 298 LEU A O 1
ATOM 2251 N N . ALA A 1 315 ? 11.152 77.904 87.597 1.00 35.46 299 ALA A N 1
ATOM 2252 C CA . ALA A 1 315 ? 10.758 79.124 88.282 1.00 40.17 299 ALA A CA 1
ATOM 2253 C C . ALA A 1 315 ? 10.040 80.063 87.316 1.00 38.68 299 ALA A C 1
ATOM 2254 O O . ALA A 1 315 ? 10.089 79.900 86.093 1.00 37.68 299 ALA A O 1
ATOM 2256 N N . GLU A 1 316 ? 9.355 81.051 87.883 1.00 36.76 300 GLU A N 1
ATOM 2257 C CA . GLU A 1 316 ? 8.702 82.080 87.083 1.00 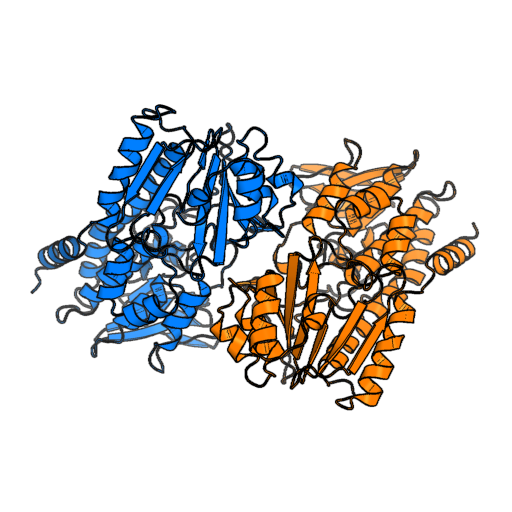41.97 300 GLU A CA 1
ATOM 2258 C C . GLU A 1 316 ? 9.772 83.036 86.567 1.00 42.77 300 GLU A C 1
ATOM 2259 O O . GLU A 1 316 ? 10.421 83.736 87.352 1.00 43.24 300 GLU A O 1
ATOM 2265 N N . LEU A 1 317 ? 9.961 83.064 85.249 1.00 39.47 301 LEU A N 1
ATOM 2266 C CA . LEU A 1 317 ? 11.027 83.866 84.664 1.00 39.08 301 LEU A CA 1
ATOM 2267 C C . LEU A 1 317 ? 10.637 85.342 84.648 1.00 36.61 301 LEU A C 1
ATOM 2268 O O . LEU A 1 317 ? 9.465 85.674 84.457 1.00 37.64 301 LEU A O 1
ATOM 2273 N N . PRO A 1 318 ? 11.599 86.246 84.856 1.00 45.33 302 PRO A N 1
ATOM 2274 C CA . PRO A 1 318 ? 11.289 87.680 84.756 1.00 40.53 302 PRO A CA 1
ATOM 2275 C C . PRO A 1 318 ? 11.037 88.146 83.333 1.00 44.49 302 PRO A C 1
ATOM 2276 O O . PRO A 1 318 ? 10.411 89.197 83.147 1.00 44.79 302 PRO A O 1
ATOM 2280 N N . GLY A 1 319 ? 11.505 87.410 82.330 1.00 38.64 303 GLY A N 1
ATOM 2281 C CA . GLY A 1 319 ? 11.284 87.788 80.948 1.00 34.72 303 GLY A CA 1
ATOM 2282 C C . GLY A 1 319 ? 11.533 86.619 80.026 1.00 33.42 303 GLY A C 1
ATOM 2283 O O . GLY A 1 319 ? 12.376 85.759 80.301 1.00 38.72 303 GLY A O 1
ATOM 2284 N N . TYR A 1 320 ? 10.794 86.590 78.919 1.00 35.37 304 TYR A N 1
ATOM 2285 C CA . TYR A 1 320 ? 10.888 85.511 77.944 1.00 36.74 304 TYR A CA 1
ATOM 2286 C C . TYR A 1 320 ? 11.668 85.899 76.695 1.00 36.35 304 TYR A C 1
ATOM 2287 O O . TYR A 1 320 ? 11.870 85.049 75.822 1.00 34.56 304 TYR A O 1
ATOM 2296 N N . VAL A 1 321 ? 12.106 87.152 76.581 1.00 35.37 305 VAL A N 1
ATOM 2297 C CA . VAL A 1 321 ? 12.642 87.686 75.336 1.00 35.34 305 VAL A CA 1
ATOM 2298 C C . VAL A 1 321 ? 14.021 88.284 75.584 1.00 39.41 305 VAL A C 1
ATOM 2299 O O . VAL A 1 321 ? 14.240 88.978 76.583 1.00 41.20 305 VAL A O 1
ATOM 2303 N N . HIS A 1 322 ? 14.951 88.007 74.671 1.00 39.13 306 HIS A N 1
ATOM 2304 C CA . HIS A 1 322 ? 16.213 88.737 74.582 1.00 46.02 306 HIS A CA 1
ATOM 2305 C C . HIS A 1 322 ? 16.495 88.984 73.108 1.00 42.14 306 HIS A C 1
ATOM 2306 O O . HIS A 1 322 ? 16.838 88.050 72.376 1.00 38.42 306 HIS A O 1
ATOM 2313 N N . GLY A 1 323 ? 16.354 90.234 72.674 1.00 40.72 307 GLY A N 1
ATOM 2314 C CA . GLY A 1 323 ? 16.560 90.571 71.281 1.00 39.71 307 GLY A CA 1
ATOM 2315 C C . GLY A 1 323 ? 15.563 89.894 70.364 1.00 40.29 307 GLY A C 1
ATOM 2316 O O . GLY A 1 323 ? 14.364 90.185 70.417 1.00 41.88 307 GLY A O 1
ATOM 2317 N N . ARG A 1 324 ? 16.044 88.982 69.519 1.00 39.47 308 ARG A N 1
ATOM 2318 C CA . ARG A 1 324 ? 15.190 88.247 68.595 1.00 41.37 308 ARG A CA 1
ATOM 2319 C C . ARG A 1 324 ? 15.093 86.766 68.949 1.00 30.19 308 ARG A C 1
ATOM 2320 O O . ARG A 1 324 ? 14.786 85.942 68.081 1.00 38.85 308 ARG A O 1
ATOM 2328 N N . VAL A 1 325 ? 15.351 86.411 70.206 1.00 34.92 309 VAL A N 1
ATOM 2329 C CA . VAL A 1 325 ? 15.185 85.050 70.701 1.00 37.64 309 VAL A CA 1
ATOM 2330 C C . VAL A 1 325 ? 14.130 85.078 71.798 1.00 35.60 309 VAL A C 1
ATOM 2331 O O . VAL A 1 325 ? 14.228 85.873 72.740 1.00 38.20 309 VAL A O 1
ATOM 2335 N N . VAL A 1 326 ? 13.127 84.212 71.676 1.00 35.02 310 VAL A N 1
ATOM 2336 C CA . VAL A 1 326 ? 11.977 84.213 72.572 1.00 30.24 310 VAL A CA 1
ATOM 2337 C C . VAL A 1 326 ? 11.650 82.775 72.958 1.00 30.88 310 VAL A C 1
ATOM 2338 O O . VAL A 1 326 ? 11.705 81.867 72.122 1.00 32.39 310 VAL A O 1
ATOM 2342 N N . LEU A 1 327 ? 11.321 82.570 74.231 1.00 30.47 311 LEU A N 1
ATOM 2343 C CA . LEU A 1 327 ? 11.009 81.252 74.765 1.00 31.13 311 LEU A CA 1
ATOM 2344 C C . LEU A 1 327 ? 9.502 81.042 74.819 1.00 28.90 311 LEU A C 1
ATOM 2345 O O . LEU A 1 327 ? 8.748 81.961 75.156 1.00 31.40 311 LEU A O 1
ATOM 2350 N N . ILE A 1 328 ? 9.067 79.824 74.483 1.00 29.97 312 ILE A N 1
ATOM 2351 C CA . ILE A 1 328 ? 7.670 79.423 74.592 1.00 29.22 312 ILE A CA 1
ATOM 2352 C C . ILE A 1 328 ? 7.607 78.033 75.209 1.00 29.33 312 ILE A C 1
ATOM 2353 O O . ILE A 1 328 ? 8.597 77.298 75.249 1.00 28.41 312 ILE A O 1
ATOM 2358 N N . GLY A 1 329 ? 6.419 77.677 75.695 1.00 29.05 313 GLY A N 1
ATOM 2359 C CA . GLY A 1 329 ? 6.208 76.347 76.233 1.00 30.36 313 GLY A CA 1
ATOM 2360 C C . GLY A 1 329 ? 6.971 76.103 77.524 1.00 22.92 313 GLY A C 1
ATOM 2361 O O . GLY A 1 329 ? 7.215 77.013 78.324 1.00 27.67 313 GLY A O 1
ATOM 2362 N N . ASP A 1 330 ? 7.355 74.838 77.725 1.00 28.28 314 ASP A N 1
ATOM 2363 C CA . ASP A 1 330 ? 8.059 74.451 78.945 1.00 28.84 314 ASP A CA 1
ATOM 2364 C C . ASP A 1 330 ? 9.395 75.169 79.082 1.00 32.00 314 ASP A C 1
ATOM 2365 O O . ASP A 1 330 ? 9.900 75.328 80.200 1.00 29.11 314 ASP A O 1
ATOM 2370 N N . ALA A 1 331 ? 9.985 75.600 77.964 1.00 31.82 315 ALA A N 1
ATOM 2371 C CA . ALA A 1 331 ? 11.219 76.375 78.032 1.00 32.94 315 ALA A CA 1
ATOM 2372 C C . ALA A 1 331 ? 11.025 77.666 78.815 1.00 35.89 315 ALA A C 1
ATOM 2373 O O . ALA A 1 331 ? 11.949 78.127 79.495 1.00 32.95 315 ALA A O 1
ATOM 2375 N N . ALA A 1 332 ? 9.833 78.254 78.742 1.00 30.54 316 ALA A N 1
ATOM 2376 C CA . ALA A 1 332 ? 9.543 79.507 79.423 1.00 29.49 316 ALA A CA 1
ATOM 2377 C C . ALA A 1 332 ? 8.831 79.327 80.754 1.00 33.10 316 ALA A C 1
ATOM 2378 O O . ALA A 1 332 ? 9.048 80.130 81.668 1.00 37.28 316 ALA A O 1
ATOM 2380 N N . HIS A 1 333 ? 7.999 78.300 80.899 1.00 30.83 317 HIS A N 1
ATOM 2381 C CA . HIS A 1 333 ? 7.099 78.223 82.045 1.00 29.13 317 HIS A CA 1
ATOM 2382 C C . HIS A 1 333 ? 6.722 76.773 82.353 1.00 32.95 317 HIS A C 1
ATOM 2383 O O . HIS A 1 333 ? 5.547 76.431 82.490 1.00 33.02 317 HIS A O 1
ATOM 2390 N N . ALA A 1 334 ? 7.721 75.901 82.478 1.00 29.32 318 ALA A N 1
ATOM 2391 C CA . ALA A 1 334 ? 7.454 74.532 82.901 1.00 29.14 318 ALA A CA 1
ATOM 2392 C C . ALA A 1 334 ? 6.831 74.527 84.292 1.00 32.11 318 ALA A C 1
ATOM 2393 O O . ALA A 1 334 ? 7.262 75.260 85.186 1.00 31.90 318 ALA A O 1
ATOM 2395 N N . MET A 1 335 ? 5.807 73.695 84.474 1.00 26.91 319 MET A N 1
ATOM 2396 C CA . MET A 1 335 ? 4.990 73.751 85.677 1.00 31.82 319 MET A CA 1
ATOM 2397 C C . MET A 1 335 ? 4.656 72.346 86.155 1.00 28.51 319 MET A C 1
ATOM 2398 O O . MET A 1 335 ? 4.862 71.352 85.452 1.00 28.80 319 MET A O 1
ATOM 2403 N N . LEU A 1 336 ? 4.131 72.279 87.376 1.00 33.14 320 LEU A N 1
ATOM 2404 C CA . LEU A 1 336 ? 3.632 71.026 87.913 1.00 30.03 320 LEU A CA 1
ATOM 2405 C C . LEU A 1 336 ? 2.297 70.676 87.251 1.00 29.62 320 LEU A C 1
ATOM 2406 O O . LEU A 1 336 ? 1.570 71.563 86.797 1.00 28.94 320 LEU A O 1
ATOM 2411 N N . PRO A 1 337 ? 1.957 69.391 87.170 1.00 32.26 321 PRO A N 1
ATOM 2412 C CA . PRO A 1 337 ? 0.796 68.965 86.375 1.00 31.25 321 PRO A CA 1
ATOM 2413 C C . PRO A 1 337 ? -0.550 69.029 87.085 1.00 30.70 321 PRO A C 1
ATOM 2414 O O . PRO A 1 337 ? -1.527 68.505 86.542 1.00 31.75 321 PRO A O 1
ATOM 2418 N N . HIS A 1 338 ? -0.640 69.665 88.254 1.00 31.15 322 HIS A N 1
ATOM 2419 C CA . HIS A 1 338 ? -1.836 69.545 89.083 1.00 34.04 322 HIS A CA 1
ATOM 2420 C C . HIS A 1 338 ? -3.058 70.234 88.485 1.00 36.09 322 HIS A C 1
ATOM 2421 O O . HIS A 1 338 ? -4.183 69.929 88.895 1.00 30.29 322 HIS A O 1
ATOM 2428 N N . GLN A 1 339 ? -2.876 71.145 87.532 1.00 30.55 323 GLN A N 1
ATOM 2429 C CA . GLN A 1 339 ? -3.999 71.777 86.851 1.00 31.30 323 GLN A CA 1
ATOM 2430 C C . GLN A 1 339 ? -4.111 71.345 85.395 1.00 29.49 323 GLN A C 1
ATOM 2431 O O . GLN A 1 339 ? -4.910 71.921 84.648 1.00 28.97 323 GLN A O 1
ATOM 2437 N N . GLY A 1 340 ? -3.340 70.340 84.980 1.00 29.46 324 GLY A N 1
ATOM 2438 C CA . GLY A 1 340 ? -3.354 69.859 83.610 1.00 33.17 324 GLY A CA 1
ATOM 2439 C C . GLY A 1 340 ? -3.129 70.953 82.587 1.00 29.31 324 GLY A C 1
ATOM 2440 O O . GLY A 1 340 ? -3.641 70.879 81.465 1.00 33.15 324 GLY A O 1
ATOM 2441 N N . ALA A 1 341 ? -2.346 71.968 82.957 1.00 28.72 325 ALA A N 1
ATOM 2442 C CA . ALA A 1 341 ? -2.288 73.218 82.214 1.00 28.91 325 ALA A CA 1
ATOM 2443 C C . ALA A 1 341 ? -0.999 73.432 81.433 1.00 28.69 325 ALA A C 1
ATOM 2444 O O . ALA A 1 341 ? -0.932 74.378 80.640 1.00 29.55 325 ALA A O 1
ATOM 2446 N N . GLY A 1 342 ? 0.019 72.600 81.634 1.00 33.21 326 GLY A N 1
ATOM 2447 C CA . GLY A 1 342 ? 1.295 72.770 80.965 1.00 29.11 326 GLY A CA 1
ATOM 2448 C C . GLY A 1 342 ? 1.204 72.830 79.453 1.00 32.61 326 GLY A C 1
ATOM 2449 O O . GLY A 1 342 ? 1.672 73.792 78.837 1.00 29.71 326 GLY A O 1
ATOM 2450 N N . ALA A 1 343 ? 0.596 71.809 78.845 1.00 26.54 327 ALA A N 1
ATOM 2451 C CA . ALA A 1 343 ? 0.489 71.776 77.389 1.00 34.38 327 ALA A CA 1
ATOM 2452 C C . ALA A 1 343 ? -0.355 72.932 76.866 1.00 32.14 327 ALA A C 1
ATOM 2453 O O . ALA A 1 343 ? -0.031 73.527 75.831 1.00 29.36 327 ALA A O 1
ATOM 2455 N N . GLY A 1 344 ? -1.439 73.268 77.569 1.00 28.89 328 GLY A N 1
ATOM 2456 C CA . GLY A 1 344 ? -2.303 74.345 77.117 1.00 26.24 328 GLY A CA 1
ATOM 2457 C C . GLY A 1 344 ? -1.635 75.705 77.129 1.00 33.03 328 GLY A C 1
ATOM 2458 O O . GLY A 1 344 ? -1.947 76.559 76.293 1.00 31.67 328 GLY A O 1
ATOM 2459 N N . GLN A 1 345 ? -0.717 75.932 78.071 1.00 31.43 329 GLN A N 1
ATOM 2460 C CA . GLN A 1 345 ? -0.015 77.210 78.115 1.00 33.44 329 GLN A CA 1
ATOM 2461 C C . GLN A 1 345 ? 0.961 77.355 76.954 1.00 28.71 329 GLN A C 1
ATOM 2462 O O . GLN A 1 345 ? 1.153 78.465 76.445 1.00 28.74 329 GLN A O 1
ATOM 2468 N N . GLY A 1 346 ? 1.584 76.256 76.525 1.00 25.20 330 GLY A N 1
ATOM 2469 C CA . GLY A 1 346 ? 2.403 76.305 75.327 1.00 27.33 330 GLY A CA 1
ATOM 2470 C C . GLY A 1 346 ? 1.587 76.519 74.068 1.00 31.30 330 GLY A C 1
ATOM 2471 O O . GLY A 1 346 ? 2.042 77.186 73.134 1.00 28.58 330 GLY A O 1
ATOM 2472 N N . LEU A 1 347 ? 0.374 75.962 74.023 1.00 28.38 331 LEU A N 1
ATOM 2473 C CA . LEU A 1 347 ? -0.508 76.200 72.887 1.00 31.09 331 LEU A CA 1
ATOM 2474 C C . LEU A 1 347 ? -1.028 77.631 72.875 1.00 29.63 331 LEU A C 1
ATOM 2475 O O . LEU A 1 347 ? -1.211 78.213 71.800 1.00 30.31 331 LEU A O 1
ATOM 2480 N N . GLU A 1 348 ? -1.276 78.210 74.054 1.00 25.30 332 GLU A N 1
ATOM 2481 C CA . GLU A 1 348 ? -1.639 79.622 74.120 1.00 31.62 332 GLU A CA 1
ATOM 2482 C C . GLU A 1 348 ? -0.494 80.513 73.658 1.00 38.87 332 GLU A C 1
ATOM 2483 O O . GLU A 1 348 ? -0.735 81.558 73.043 1.00 31.86 332 GLU A O 1
ATOM 2489 N N . ASP A 1 349 ? 0.752 80.119 73.939 1.00 32.05 333 ASP A N 1
ATOM 2490 C CA . ASP A 1 349 ? 1.901 80.848 73.409 1.00 32.96 333 ASP A CA 1
ATOM 2491 C C . ASP A 1 349 ? 1.918 80.802 71.888 1.00 28.49 333 ASP A C 1
ATOM 2492 O O . ASP A 1 349 ? 2.149 81.820 71.223 1.00 32.63 333 ASP A O 1
ATOM 2497 N N . ALA A 1 350 ? 1.683 79.618 71.319 1.00 23.02 334 ALA A N 1
ATOM 2498 C CA . ALA A 1 350 ? 1.736 79.459 69.870 1.00 31.84 334 ALA A CA 1
ATOM 2499 C C . ALA A 1 350 ? 0.641 80.263 69.181 1.00 36.85 334 ALA A C 1
ATOM 2500 O O . ALA A 1 350 ? 0.896 80.929 68.171 1.00 32.03 334 ALA A O 1
ATOM 2502 N N . TYR A 1 351 ? -0.582 80.215 69.713 1.00 32.89 335 TYR A N 1
ATOM 2503 C CA . TYR A 1 351 ? -1.683 80.950 69.097 1.00 37.30 335 TYR A CA 1
ATOM 2504 C C . TYR A 1 351 ? -1.469 82.455 69.196 1.00 34.50 335 TYR A C 1
ATOM 2505 O O . TYR A 1 351 ? -1.716 83.186 68.230 1.00 37.54 335 TYR A O 1
ATOM 2514 N N . PHE A 1 352 ? -1.016 82.933 70.358 1.00 33.07 336 PHE A N 1
ATOM 2515 C CA . PHE A 1 352 ? -0.793 84.364 70.543 1.00 36.28 336 PHE A CA 1
ATOM 2516 C C . PHE A 1 352 ? 0.268 84.887 69.581 1.00 38.74 336 PHE A C 1
ATOM 2517 O O . PHE A 1 352 ? 0.093 85.948 68.970 1.00 36.44 336 PHE A O 1
ATOM 2525 N N . LEU A 1 353 ? 1.373 84.153 69.432 1.00 35.38 337 LEU A N 1
ATOM 2526 C CA . LEU A 1 353 ? 2.456 84.617 68.571 1.00 35.68 337 LEU A CA 1
ATOM 2527 C C . LEU A 1 353 ? 2.087 84.500 67.098 1.00 38.02 337 LEU A C 1
ATOM 2528 O O . LEU A 1 353 ? 2.362 85.413 66.310 1.00 39.42 337 LEU A O 1
ATOM 2533 N N . ALA A 1 354 ? 1.467 83.385 66.705 1.00 32.42 338 ALA A N 1
ATOM 2534 C CA . ALA A 1 354 ? 1.137 83.178 65.299 1.00 39.36 338 ALA A CA 1
ATOM 2535 C C . ALA A 1 354 ? 0.094 84.173 64.806 1.00 43.35 338 ALA A C 1
ATOM 2536 O O . ALA A 1 354 ? 0.070 84.501 63.615 1.00 42.83 338 ALA A O 1
ATOM 2538 N N . ARG A 1 355 ? -0.773 84.659 65.696 1.00 41.57 339 ARG A N 1
ATOM 2539 C CA . ARG A 1 355 ? -1.764 85.648 65.285 1.00 45.44 339 ARG A CA 1
ATOM 2540 C C . ARG A 1 355 ? -1.118 87.008 65.049 1.00 47.10 339 ARG A C 1
ATOM 2541 O O . ARG A 1 355 ? -1.494 87.725 64.114 1.00 48.64 339 ARG A O 1
ATOM 2549 N N . LEU A 1 356 ? -0.145 87.379 65.882 1.00 44.72 340 LEU A N 1
ATOM 2550 C CA . LEU A 1 356 ? 0.552 88.645 65.688 1.00 44.36 340 LEU A CA 1
ATOM 2551 C C . LEU A 1 356 ? 1.556 88.562 64.544 1.00 52.41 340 LEU A C 1
ATOM 2552 O O . LEU A 1 356 ? 1.639 89.482 63.722 1.00 49.36 340 LEU A O 1
ATOM 2557 N N . LEU A 1 357 ? 2.325 87.473 64.476 1.00 44.02 341 LEU A N 1
ATOM 2558 C CA . LEU A 1 357 ? 3.305 87.322 63.404 1.00 47.56 341 LEU A CA 1
ATOM 2559 C C . LEU A 1 357 ? 2.624 87.134 62.054 1.00 52.39 341 LEU A C 1
ATOM 2560 O O . LEU A 1 357 ? 3.120 87.616 61.029 1.00 51.59 341 LEU A O 1
ATOM 2565 N N . GLY A 1 358 ? 1.490 86.433 62.033 1.00 46.07 342 GLY A N 1
ATOM 2566 C CA . GLY A 1 358 ? 0.749 86.240 60.801 1.00 50.07 342 GLY A CA 1
ATOM 2567 C C . GLY A 1 358 ? 0.003 87.465 60.319 1.00 47.05 342 GLY A C 1
ATOM 2568 O O . GLY A 1 358 ? -0.509 87.452 59.194 1.00 53.29 342 GLY A O 1
ATOM 2569 N N . ASP A 1 359 ? -0.071 88.513 61.135 1.00 51.04 343 ASP A N 1
ATOM 2570 C CA . ASP A 1 359 ? -0.744 89.737 60.729 1.00 52.00 343 ASP A CA 1
ATOM 2571 C C . ASP A 1 359 ? 0.010 90.407 59.586 1.00 64.93 343 ASP A C 1
ATOM 2572 O O . ASP A 1 359 ? 1.236 90.313 59.479 1.00 58.85 343 ASP A O 1
ATOM 2577 N N . THR A 1 360 ? -0.745 91.090 58.722 1.00 64.94 344 THR A N 1
ATOM 2578 C CA . THR A 1 360 ? -0.132 91.799 57.604 1.00 70.63 344 THR A CA 1
ATOM 2579 C C . THR A 1 360 ? 0.776 92.920 58.093 1.00 65.70 344 THR A C 1
ATOM 2580 O O . THR A 1 360 ? 1.833 93.176 57.505 1.00 69.20 344 THR A O 1
ATOM 2584 N N . GLN A 1 361 ? 0.386 93.590 59.177 1.00 59.98 345 GLN A N 1
ATOM 2585 C CA . GLN A 1 361 ? 1.145 94.717 59.706 1.00 62.26 345 GLN A CA 1
ATOM 2586 C C . GLN A 1 361 ? 2.435 94.302 60.400 1.00 60.06 345 GLN A C 1
ATOM 2587 O O . GLN A 1 361 ? 3.169 95.178 60.868 1.00 54.32 345 GLN A O 1
ATOM 2593 N N . ALA A 1 362 ? 2.729 93.007 60.484 1.00 60.70 346 ALA A N 1
ATOM 2594 C CA . ALA A 1 362 ? 3.938 92.548 61.152 1.00 59.37 346 ALA A CA 1
ATOM 2595 C C . ALA A 1 362 ? 5.120 92.591 60.192 1.00 54.54 346 ALA A C 1
ATOM 2596 O O . ALA A 1 362 ? 5.061 92.029 59.094 1.00 56.42 346 ALA A O 1
ATOM 2598 N N . ASP A 1 363 ? 6.191 93.265 60.606 1.00 56.38 347 ASP A N 1
ATOM 2599 C CA . ASP A 1 363 ? 7.428 93.315 59.841 1.00 58.32 347 ASP A CA 1
ATOM 2600 C C . ASP A 1 363 ? 8.602 93.266 60.812 1.00 52.70 347 ASP A C 1
ATOM 2601 O O . ASP A 1 363 ? 8.426 93.279 62.035 1.00 53.65 347 ASP A O 1
ATOM 2606 N N . ALA A 1 364 ? 9.816 93.217 60.258 1.00 62.61 348 ALA A N 1
ATOM 2607 C CA . ALA A 1 364 ? 11.012 93.243 61.090 1.00 58.60 348 ALA A CA 1
ATOM 2608 C C . ALA A 1 364 ? 11.195 94.579 61.797 1.00 59.21 348 ALA A C 1
ATOM 2609 O O . ALA A 1 364 ? 11.952 94.650 62.771 1.00 60.72 348 ALA A O 1
ATOM 2611 N N . GLY A 1 365 ? 10.522 95.634 61.332 1.00 63.04 349 GLY A N 1
ATOM 2612 C CA . GLY A 1 365 ? 10.652 96.930 61.973 1.00 56.96 349 GLY A CA 1
ATOM 2613 C C . GLY A 1 365 ? 9.910 97.044 63.287 1.00 59.81 349 GLY A C 1
ATOM 2614 O O . GLY A 1 365 ? 10.367 97.745 64.195 1.00 57.40 349 GLY A O 1
ATOM 2615 N N . ASN A 1 366 ? 8.766 96.370 63.413 1.00 58.26 350 ASN A N 1
ATOM 2616 C CA . ASN A 1 366 ? 7.983 96.384 64.643 1.00 54.56 350 ASN A CA 1
ATOM 2617 C C . ASN A 1 366 ? 8.062 95.059 65.394 1.00 52.70 350 ASN A C 1
ATOM 2618 O O . ASN A 1 366 ? 7.241 94.802 66.280 1.00 52.49 350 ASN A O 1
ATOM 2623 N N . LEU A 1 367 ? 9.039 94.212 65.058 1.00 54.36 351 LEU A N 1
ATOM 2624 C CA . LEU A 1 367 ? 9.130 92.900 65.690 1.00 52.08 351 LEU A CA 1
ATOM 2625 C C . LEU A 1 367 ? 9.472 93.016 67.170 1.00 47.93 351 LEU A C 1
ATOM 2626 O O . LEU A 1 367 ? 8.902 92.299 68.001 1.00 45.46 351 LEU A O 1
ATOM 2631 N N . ALA A 1 368 ? 10.400 93.912 67.521 1.00 46.21 352 ALA A N 1
ATOM 2632 C CA . ALA A 1 368 ? 10.728 94.117 68.929 1.00 48.48 352 ALA A CA 1
ATOM 2633 C C . ALA A 1 368 ? 9.509 94.590 69.710 1.00 53.53 352 ALA A C 1
ATOM 2634 O O . ALA A 1 368 ? 9.315 94.205 70.870 1.00 47.30 352 ALA A O 1
ATOM 2636 N N . GLU A 1 369 ? 8.674 95.425 69.088 1.00 51.11 353 GLU A N 1
ATOM 2637 C CA . GLU A 1 369 ? 7.412 95.815 69.706 1.00 47.57 353 GLU A CA 1
ATOM 2638 C C . GLU A 1 369 ? 6.489 94.614 69.868 1.00 48.34 353 GLU A C 1
ATOM 2639 O O . GLU A 1 369 ? 5.832 94.459 70.904 1.00 43.44 353 GLU A O 1
ATOM 2645 N N . LEU A 1 370 ? 6.433 93.751 68.850 1.00 46.58 354 LEU A N 1
ATOM 2646 C CA . LEU A 1 370 ? 5.594 92.559 68.916 1.00 48.20 354 LEU A CA 1
ATOM 2647 C C . LEU A 1 370 ? 6.031 91.639 70.049 1.00 47.05 354 LEU A C 1
ATOM 2648 O O . LEU A 1 370 ? 5.193 91.112 70.790 1.00 39.59 354 LEU A O 1
ATOM 2653 N N . LEU A 1 371 ? 7.343 91.439 70.203 1.00 41.89 355 LEU A N 1
ATOM 2654 C CA . LEU A 1 371 ? 7.841 90.560 71.254 1.00 42.04 355 LEU A CA 1
ATOM 2655 C C . LEU A 1 371 ? 7.618 91.153 72.638 1.00 46.71 355 LEU A C 1
ATOM 2656 O O . LEU A 1 371 ? 7.472 90.407 73.614 1.00 38.40 355 LEU A O 1
ATOM 2661 N N . GLU A 1 372 ? 7.592 92.483 72.746 1.00 44.50 356 GLU A N 1
ATOM 2662 C CA . GLU A 1 372 ? 7.298 93.110 74.030 1.00 46.30 356 GLU A CA 1
ATOM 2663 C C . GLU A 1 372 ? 5.844 92.898 74.430 1.00 41.17 356 GLU A C 1
ATOM 2664 O O . GLU A 1 372 ? 5.543 92.770 75.622 1.00 36.88 356 GLU A O 1
ATOM 2670 N N . ALA A 1 373 ? 4.934 92.853 73.454 1.00 40.35 357 ALA A N 1
ATOM 2671 C CA . ALA A 1 373 ? 3.541 92.544 73.760 1.00 43.45 357 ALA A CA 1
ATOM 2672 C C . ALA A 1 373 ? 3.389 91.099 74.218 1.00 41.23 357 ALA A C 1
ATOM 2673 O O . ALA A 1 373 ? 2.583 90.805 75.109 1.00 43.11 357 ALA A O 1
ATOM 2675 N N . TYR A 1 374 ? 4.153 90.182 73.618 1.00 41.74 358 TYR A N 1
ATOM 2676 C CA . TYR A 1 374 ? 4.141 88.797 74.076 1.00 40.96 358 TYR A CA 1
ATOM 2677 C C . TYR A 1 374 ? 4.664 88.687 75.501 1.00 39.60 358 TYR A C 1
ATOM 2678 O O . TYR A 1 374 ? 4.098 87.960 76.325 1.00 39.52 358 TYR A O 1
ATOM 2687 N N . ASP A 1 375 ? 5.743 89.408 75.812 1.00 38.50 359 ASP A N 1
ATOM 2688 C CA . ASP A 1 375 ? 6.337 89.315 77.140 1.00 34.75 359 ASP A CA 1
ATOM 2689 C C . ASP A 1 375 ? 5.475 89.995 78.196 1.00 40.08 359 ASP A C 1
ATOM 2690 O O . ASP A 1 375 ? 5.525 89.617 79.372 1.00 41.63 359 ASP A O 1
ATOM 2695 N N . ASP A 1 376 ? 4.685 90.995 77.804 1.00 42.32 360 ASP A N 1
ATOM 2696 C CA . ASP A 1 376 ? 3.842 91.713 78.750 1.00 42.47 360 ASP A CA 1
ATOM 2697 C C . ASP A 1 376 ? 2.471 91.078 78.937 1.00 37.05 360 ASP A C 1
ATOM 2698 O O . ASP A 1 376 ? 1.832 91.315 79.968 1.00 39.99 360 ASP A O 1
ATOM 2703 N N . LEU A 1 377 ? 2.004 90.284 77.975 1.00 34.72 361 LEU A N 1
ATOM 2704 C CA . LEU A 1 377 ? 0.662 89.722 78.026 1.00 37.43 361 LEU A CA 1
ATOM 2705 C C . LEU A 1 377 ? 0.627 88.211 78.202 1.00 40.91 361 LEU A C 1
ATOM 2706 O O . LEU A 1 377 ? -0.319 87.699 78.803 1.00 40.03 361 LEU A O 1
ATOM 2711 N N . ARG A 1 378 ? 1.624 87.486 77.697 1.00 35.02 362 ARG A N 1
ATOM 2712 C CA . ARG A 1 378 ? 1.644 86.037 77.855 1.00 39.29 362 ARG A CA 1
ATOM 2713 C C . ARG A 1 378 ? 2.364 85.603 79.126 1.00 40.33 362 ARG A C 1
ATOM 2714 O O . ARG A 1 378 ? 1.912 84.673 79.804 1.00 38.09 362 ARG A O 1
ATOM 2722 N N . ARG A 1 379 ? 3.473 86.262 79.464 1.00 34.67 363 ARG A N 1
ATOM 2723 C CA . ARG A 1 379 ? 4.255 85.852 80.629 1.00 36.60 363 ARG A CA 1
ATOM 2724 C C . ARG A 1 379 ? 3.505 86.009 81.947 1.00 38.86 363 ARG A C 1
ATOM 2725 O O . ARG A 1 379 ? 3.553 85.076 82.767 1.00 36.22 363 ARG A O 1
ATOM 2733 N N . PRO A 1 380 ? 2.819 87.127 82.232 1.00 38.69 364 PRO A N 1
ATOM 2734 C CA . PRO A 1 380 ? 2.117 87.218 83.526 1.00 38.77 364 PRO A CA 1
ATOM 2735 C C . PRO A 1 380 ? 1.065 86.142 83.721 1.00 36.59 364 PRO A C 1
ATOM 2736 O O . PRO A 1 380 ? 0.888 85.654 84.844 1.00 34.80 364 PRO A O 1
ATOM 2740 N N . ARG A 1 381 ? 0.359 85.752 82.658 1.00 36.07 365 ARG A N 1
ATOM 2741 C CA . ARG A 1 381 ? -0.626 84.683 82.784 1.00 38.15 365 ARG A CA 1
ATOM 2742 C C . ARG A 1 381 ? 0.056 83.338 82.994 1.00 35.23 365 ARG A C 1
ATOM 2743 O O . ARG A 1 381 ? -0.333 82.565 83.878 1.00 30.29 365 ARG A O 1
ATOM 2751 N N . ALA A 1 382 ? 1.086 83.046 82.194 1.00 34.21 366 ALA A N 1
ATOM 2752 C CA . ALA A 1 382 ? 1.779 81.766 82.308 1.00 36.71 366 ALA A CA 1
ATOM 2753 C C . ALA A 1 382 ? 2.423 81.605 83.679 1.00 33.63 366 ALA A C 1
ATOM 2754 O O . ALA A 1 382 ? 2.394 80.514 84.262 1.00 30.62 366 ALA A O 1
ATOM 2756 N N . CYS A 1 383 ? 3.007 82.681 84.212 1.00 34.86 367 CYS A N 1
ATOM 2757 C CA . CYS A 1 383 ? 3.605 82.615 85.542 1.00 35.72 367 CYS A CA 1
ATOM 2758 C C . CYS A 1 383 ? 2.545 82.388 86.613 1.00 35.57 367 CYS A C 1
ATOM 2759 O O . CYS A 1 383 ? 2.787 81.670 87.590 1.00 32.83 367 CYS A O 1
ATOM 2762 N N . ARG A 1 384 ? 1.368 82.996 86.449 1.00 33.74 368 ARG A N 1
ATOM 2763 C CA . ARG A 1 384 ? 0.272 82.756 87.382 1.00 37.03 368 ARG A CA 1
ATOM 2764 C C . ARG A 1 384 ? -0.214 81.314 87.312 1.00 33.03 368 ARG A C 1
ATOM 2765 O O . ARG A 1 384 ? -0.631 80.751 88.331 1.00 32.31 368 ARG A O 1
ATOM 2773 N N . VAL A 1 385 ? -0.169 80.702 86.127 1.00 29.01 369 VAL A N 1
ATOM 2774 C CA . VAL A 1 385 ? -0.535 79.295 86.013 1.00 37.13 369 VAL A CA 1
ATOM 2775 C C . VAL A 1 385 ? 0.512 78.417 86.688 1.00 35.09 369 VAL A C 1
ATOM 2776 O O . VAL A 1 385 ? 0.180 77.408 87.320 1.00 32.93 369 VAL A O 1
ATOM 2780 N N . GLN A 1 386 ? 1.791 78.787 86.566 1.00 31.66 370 GLN A N 1
ATOM 2781 C CA . GLN A 1 386 ? 2.844 78.083 87.292 1.00 29.98 370 GLN A CA 1
ATOM 2782 C C . GLN A 1 386 ? 2.592 78.123 88.793 1.00 34.11 370 GLN A C 1
ATOM 2783 O O . GLN A 1 386 ? 2.688 77.100 89.481 1.00 35.52 370 GLN A O 1
ATOM 2789 N N . GLN A 1 387 ? 2.270 79.307 89.318 1.00 33.84 371 GLN A N 1
ATOM 2790 C CA . GLN A 1 387 ? 2.046 79.456 90.751 1.00 37.23 371 GLN A CA 1
ATOM 2791 C C . GLN A 1 387 ? 0.803 78.696 91.197 1.00 32.59 371 GLN A C 1
ATOM 2792 O O . GLN A 1 387 ? 0.833 77.971 92.198 1.00 36.18 371 GLN A O 1
ATOM 2798 N N . THR A 1 388 ? -0.304 78.849 90.465 1.00 35.47 372 THR A N 1
ATOM 2799 C CA . THR A 1 388 ? -1.547 78.202 90.871 1.00 34.53 372 THR A CA 1
ATOM 2800 C C . THR A 1 388 ? -1.474 76.688 90.723 1.00 33.71 372 THR A C 1
ATOM 2801 O O . THR A 1 388 ? -2.197 75.966 91.419 1.00 34.60 372 THR A O 1
ATOM 2805 N N . SER A 1 389 ? -0.618 76.187 89.829 1.00 30.98 373 SER A N 1
ATOM 2806 C CA . SER A 1 389 ? -0.445 74.742 89.709 1.00 33.69 373 SER A CA 1
ATOM 2807 C C . SER A 1 389 ? 0.190 74.159 90.965 1.00 36.51 373 SER A C 1
ATOM 2808 O O . SER A 1 389 ? -0.182 73.066 91.406 1.00 34.89 373 SER A O 1
ATOM 2811 N N . TRP A 1 390 ? 1.151 74.874 91.554 1.00 30.87 374 TRP A N 1
ATOM 2812 C CA . TRP A 1 390 ? 1.736 74.422 92.812 1.00 30.03 374 TRP A CA 1
ATOM 2813 C C . TRP A 1 390 ? 0.735 74.533 93.955 1.00 32.66 374 TRP A C 1
ATOM 2814 O O . TRP A 1 390 ? 0.644 73.631 94.796 1.00 35.60 374 TRP A O 1
ATOM 2825 N N . GLU A 1 391 ? -0.022 75.632 94.003 1.00 32.37 375 GLU A N 1
ATOM 2826 C CA . GLU A 1 391 ? -1.006 75.808 95.067 1.00 36.66 375 GLU A CA 1
ATOM 2827 C C . GLU A 1 391 ? -2.121 74.776 94.964 1.00 37.95 375 GLU A C 1
ATOM 2828 O O . GLU A 1 391 ? -2.645 74.315 95.986 1.00 33.23 375 GLU A O 1
ATOM 2834 N N . THR A 1 392 ? -2.496 74.400 93.740 1.00 34.99 376 THR A N 1
ATOM 2835 C CA . THR A 1 392 ? -3.530 73.385 93.560 1.00 37.62 376 THR A CA 1
ATOM 2836 C C . THR A 1 392 ? -3.070 72.033 94.094 1.00 32.60 376 THR A C 1
ATOM 2837 O O . THR A 1 392 ? -3.859 71.291 94.691 1.00 33.32 376 THR A O 1
ATOM 2841 N N . GLY A 1 393 ? -1.791 71.702 93.901 1.00 29.94 377 GLY A N 1
ATOM 2842 C CA . GLY A 1 393 ? -1.265 70.470 94.466 1.00 32.17 377 GLY A CA 1
ATOM 2843 C C . GLY A 1 393 ? -1.288 70.468 95.982 1.00 38.27 377 GLY A C 1
ATOM 2844 O O . GLY A 1 393 ? -1.546 69.436 96.608 1.00 36.26 377 GLY A O 1
ATOM 2845 N N . GLU A 1 394 ? -1.014 71.623 96.595 1.00 34.44 378 GLU A N 1
ATOM 2846 C CA . GLU A 1 394 ? -1.138 71.736 98.045 1.00 34.86 378 GLU A CA 1
ATOM 2847 C C . GLU A 1 394 ? -2.581 71.527 98.485 1.00 34.37 378 GLU A C 1
ATOM 2848 O O . GLU A 1 394 ? -2.839 70.932 99.538 1.00 35.16 378 GLU A O 1
ATOM 2854 N N . LEU A 1 395 ? -3.534 72.010 97.686 1.00 31.09 379 LEU A N 1
ATOM 2855 C CA . LEU A 1 395 ? -4.945 71.837 98.015 1.00 34.50 379 LEU A CA 1
ATOM 2856 C C . LEU A 1 395 ? -5.362 70.373 97.922 1.00 36.32 379 LEU A C 1
ATOM 2857 O O . LEU A 1 395 ? -6.102 69.880 98.782 1.00 32.12 379 LEU A O 1
ATOM 2862 N N . TYR A 1 396 ? -4.898 69.667 96.885 1.00 32.60 380 TYR A N 1
ATOM 2863 C CA . TYR A 1 396 ? -5.222 68.250 96.731 1.00 36.33 380 TYR A CA 1
ATOM 2864 C C . TYR A 1 396 ? -4.807 67.448 97.956 1.00 37.23 380 TYR A C 1
ATOM 2865 O O . TYR A 1 396 ? -5.503 66.511 98.364 1.00 35.81 380 TYR A O 1
ATOM 2874 N N . GLU A 1 397 ? -3.666 67.795 98.548 1.00 34.68 381 GLU A N 1
ATOM 2875 C CA . GLU A 1 397 ? -3.063 67.005 99.611 1.00 34.81 381 GLU A CA 1
ATOM 2876 C C . GLU A 1 397 ? -3.285 67.620 100.989 1.00 32.62 381 GLU A C 1
ATOM 2877 O O . GLU A 1 397 ? -2.476 67.414 101.902 1.00 35.82 381 GLU A O 1
ATOM 2883 N N . LEU A 1 398 ? -4.374 68.377 101.144 1.00 31.80 382 LEU A N 1
ATOM 2884 C CA . LEU A 1 398 ? -4.860 68.837 102.447 1.00 40.20 382 LEU A CA 1
ATOM 2885 C C . LEU A 1 398 ? -3.837 69.722 103.156 1.00 38.14 382 LEU A C 1
ATOM 2886 O O . LEU A 1 398 ? -3.682 69.664 104.378 1.00 38.58 382 LEU A O 1
ATOM 2891 N N . ARG A 1 399 ? -3.142 70.559 102.387 1.00 35.89 383 ARG A N 1
ATOM 2892 C CA . ARG A 1 399 ? -2.127 71.451 102.935 1.00 35.89 383 ARG A CA 1
ATOM 2893 C C . ARG A 1 399 ? -2.403 72.920 102.637 1.00 36.20 383 ARG A C 1
ATOM 2894 O O . ARG A 1 399 ? -1.536 73.764 102.895 1.00 35.76 383 ARG A O 1
ATOM 2902 N N . ASP A 1 400 ? -3.574 73.251 102.102 1.00 36.85 384 ASP A N 1
ATOM 2903 C CA . ASP A 1 400 ? -3.909 74.651 101.863 1.00 41.26 384 ASP A CA 1
ATOM 2904 C C . ASP A 1 400 ? -4.067 75.371 103.199 1.00 41.81 384 ASP A C 1
ATOM 2905 O O . ASP A 1 400 ? -4.722 74.842 104.107 1.00 36.00 384 ASP A O 1
ATOM 2910 N N . PRO A 1 401 ? -3.490 76.566 103.360 1.00 43.98 385 PRO A N 1
ATOM 2911 C CA . PRO A 1 401 ? -3.499 77.217 104.683 1.00 40.14 385 PRO A CA 1
ATOM 2912 C C . PRO A 1 401 ? -4.885 77.588 105.183 1.00 39.52 385 PRO A C 1
ATOM 2913 O O . PRO A 1 401 ? -5.060 77.738 106.399 1.00 47.00 385 PRO A O 1
ATOM 2917 N N . VAL A 1 402 ? -5.866 77.746 104.302 1.00 33.92 386 VAL A N 1
ATOM 2918 C CA . VAL A 1 402 ? -7.228 78.089 104.700 1.00 40.27 386 VAL A CA 1
ATOM 2919 C C . VAL A 1 402 ? -8.144 76.874 104.656 1.00 42.32 386 VAL A C 1
ATOM 2920 O O . VAL A 1 402 ? -8.896 76.620 105.597 1.00 42.61 386 VAL A O 1
ATOM 2924 N N . VAL A 1 403 ? -8.089 76.108 103.566 1.00 38.55 387 VAL A N 1
ATOM 2925 C CA . VAL A 1 403 ? -9.002 74.981 103.401 1.00 33.41 387 VAL A CA 1
ATOM 2926 C C . VAL A 1 403 ? -8.621 73.841 104.336 1.00 34.85 387 VAL A C 1
ATOM 2927 O O . VAL A 1 403 ? -9.462 73.316 105.075 1.00 39.71 387 VAL A O 1
ATOM 2931 N N . GLY A 1 404 ? -7.354 73.446 104.323 1.00 32.67 388 GLY A N 1
ATOM 2932 C CA . GLY A 1 404 ? -6.931 72.315 105.131 1.00 38.08 388 GLY A CA 1
ATOM 2933 C C . GLY A 1 404 ? -7.657 71.059 104.692 1.00 42.64 388 GLY A C 1
ATOM 2934 O O . GLY A 1 404 ? -7.572 70.636 103.532 1.00 38.13 388 GLY A O 1
ATOM 2935 N N . ALA A 1 405 ? -8.399 70.454 105.621 1.00 41.12 389 ALA A N 1
ATOM 2936 C CA . ALA A 1 405 ? -9.198 69.268 105.339 1.00 39.55 389 ALA A CA 1
ATOM 2937 C C . ALA A 1 405 ? -10.695 69.539 105.451 1.00 45.78 389 ALA A C 1
ATOM 2938 O O . ALA A 1 405 ? -11.479 68.602 105.640 1.00 47.15 389 ALA A O 1
ATOM 2940 N N . ASN A 1 406 ? -11.108 70.800 105.342 1.00 38.12 390 ASN A N 1
ATOM 2941 C CA . ASN A 1 406 ? -12.526 71.159 105.354 1.00 49.04 390 ASN A CA 1
ATOM 2942 C C . ASN A 1 406 ? -13.153 70.668 104.056 1.00 45.71 390 ASN A C 1
ATOM 2943 O O . ASN A 1 406 ? -12.991 71.284 103.001 1.00 41.85 390 ASN A O 1
ATOM 2948 N N . GLU A 1 407 ? -13.883 69.552 104.133 1.00 41.74 391 GLU A N 1
ATOM 2949 C CA . GLU A 1 407 ? -14.379 68.902 102.924 1.00 44.70 391 GLU A CA 1
ATOM 2950 C C . GLU A 1 407 ? -15.422 69.746 102.202 1.00 42.39 391 GLU A C 1
ATOM 2951 O O . GLU A 1 407 ? -15.483 69.725 100.967 1.00 44.23 391 GLU A O 1
ATOM 2957 N N . GLN A 1 408 ? -16.249 70.486 102.942 1.00 39.20 392 GLN A N 1
ATOM 2958 C CA A GLN A 1 408 ? -17.252 71.331 102.302 0.50 42.24 392 GLN A CA 1
ATOM 2959 C CA B GLN A 1 408 ? -17.252 71.329 102.299 0.50 42.24 392 GLN A CA 1
ATOM 2960 C C . GLN A 1 408 ? -16.598 72.458 101.512 1.00 40.21 392 GLN A C 1
ATOM 2961 O O . GLN A 1 408 ? -16.998 72.744 100.377 1.00 38.52 392 GLN A O 1
ATOM 2972 N N . LEU A 1 409 ? -15.589 73.107 102.096 1.00 38.06 393 LEU A N 1
ATOM 2973 C CA . LEU A 1 409 ? -14.882 74.169 101.388 1.00 42.01 393 LEU A CA 1
ATOM 2974 C C . LEU A 1 409 ? -13.979 73.596 100.303 1.00 39.72 393 LEU A C 1
ATOM 2975 O O . LEU A 1 409 ? -13.816 74.203 99.238 1.00 40.94 393 LEU A O 1
ATOM 2980 N N . LEU A 1 410 ? -13.388 72.426 100.557 1.00 35.88 394 LEU A N 1
ATOM 2981 C CA . LEU A 1 410 ? -12.528 71.790 99.564 1.00 40.96 394 LEU A CA 1
ATOM 2982 C C . LEU A 1 410 ? -13.319 71.407 98.319 1.00 42.37 394 LEU A C 1
ATOM 2983 O O . LEU A 1 410 ? -12.893 71.678 97.191 1.00 41.01 394 LEU A O 1
ATOM 2988 N N . GLY A 1 411 ? -14.484 70.782 98.507 1.00 37.55 395 GLY A N 1
ATOM 2989 C CA . GLY A 1 411 ? -15.288 70.371 97.370 1.00 36.42 395 GLY A CA 1
ATOM 2990 C C . GLY A 1 411 ? -15.857 71.533 96.581 1.00 44.17 395 GLY A C 1
ATOM 2991 O O . GLY A 1 411 ? -15.992 71.449 95.357 1.00 38.09 395 GLY A O 1
ATOM 2992 N N . GLU A 1 412 ? -16.197 72.630 97.261 1.00 43.26 396 GLU A N 1
ATOM 2993 C CA . GLU A 1 412 ? -16.756 73.783 96.564 1.00 45.43 396 GLU A CA 1
ATOM 2994 C C . GLU A 1 412 ? -15.689 74.512 95.757 1.00 38.02 396 GLU A C 1
ATOM 2995 O O . GLU A 1 412 ? -15.937 74.921 94.617 1.00 42.25 396 GLU A O 1
ATOM 3001 N N . ASN A 1 413 ? -14.497 74.684 96.330 1.00 34.36 397 ASN A N 1
ATOM 3002 C CA . ASN A 1 413 ? -13.440 75.404 95.629 1.00 36.61 397 ASN A CA 1
ATOM 3003 C C . ASN A 1 413 ? -12.903 74.609 94.446 1.00 37.25 397 ASN A C 1
ATOM 3004 O O . ASN A 1 413 ? -12.536 75.198 93.423 1.00 41.16 397 ASN A O 1
ATOM 3009 N N . LEU A 1 414 ? -12.853 73.279 94.561 1.00 35.53 398 LEU A N 1
ATOM 3010 C CA . LEU A 1 414 ? -12.364 72.462 93.455 1.00 37.96 398 LEU A CA 1
ATOM 3011 C C . LEU A 1 414 ? -13.267 72.570 92.235 1.00 37.75 398 LEU A C 1
ATOM 3012 O O . LEU A 1 414 ? -12.801 72.412 91.101 1.00 34.56 398 LEU A O 1
ATOM 3017 N N . ALA A 1 415 ? -14.555 72.845 92.444 1.00 36.52 399 ALA A N 1
ATOM 3018 C CA . ALA A 1 415 ? -15.482 72.953 91.325 1.00 40.41 399 ALA A CA 1
ATOM 3019 C C . ALA A 1 415 ? -15.324 74.259 90.557 1.00 35.88 399 ALA A C 1
ATOM 3020 O O . ALA A 1 415 ? -15.753 74.334 89.401 1.00 39.03 399 ALA A O 1
ATOM 3022 N N . THR A 1 416 ? -14.716 75.283 91.161 1.00 38.22 400 THR A N 1
ATOM 3023 C CA . THR A 1 416 ? -14.678 76.613 90.569 1.00 38.84 400 THR A CA 1
ATOM 3024 C C . THR A 1 416 ? -13.281 77.152 90.293 1.00 34.64 400 THR A C 1
ATOM 3025 O O . THR A 1 416 ? -13.149 78.052 89.457 1.00 36.31 400 THR A O 1
ATOM 3029 N N . ARG A 1 417 ? -12.243 76.636 90.955 1.00 32.27 401 ARG A N 1
ATOM 3030 C CA . ARG A 1 417 ? -10.929 77.271 90.908 1.00 35.16 401 ARG A CA 1
ATOM 3031 C C . ARG A 1 417 ? -10.223 77.118 89.566 1.00 35.96 401 ARG A C 1
ATOM 3032 O O . ARG A 1 417 ? -9.153 77.709 89.386 1.00 37.68 401 ARG A O 1
ATOM 3040 N N . PHE A 1 418 ? -10.777 76.355 88.627 1.00 34.25 402 PHE A N 1
ATOM 3041 C CA . PHE A 1 418 ? -10.143 76.156 87.331 1.00 37.59 402 PHE A CA 1
ATOM 3042 C C . PHE A 1 418 ? -10.769 76.993 86.223 1.00 36.43 402 PHE A C 1
ATOM 3043 O O . PHE A 1 418 ? -10.275 76.964 85.091 1.00 34.55 402 PHE A O 1
ATOM 3051 N N . ASP A 1 419 ? -11.831 77.747 86.520 1.00 34.87 403 ASP A N 1
ATOM 3052 C CA . ASP A 1 419 ? -12.564 78.439 85.463 1.00 35.01 403 ASP A CA 1
ATOM 3053 C C . ASP A 1 419 ? -11.759 79.595 84.880 1.00 32.81 403 ASP A C 1
ATOM 3054 O O . ASP A 1 419 ? -11.822 79.852 83.672 1.00 35.52 403 ASP A O 1
ATOM 3059 N N . TRP A 1 420 ? -11.003 80.309 85.720 1.00 32.03 404 TRP A N 1
ATOM 3060 C CA . TRP A 1 420 ? -10.168 81.396 85.218 1.00 37.68 404 TRP A CA 1
ATOM 3061 C C . TRP A 1 420 ? -9.144 80.892 84.211 1.00 38.72 404 TRP A C 1
ATOM 3062 O O . TRP A 1 420 ? -8.753 81.628 83.297 1.00 32.51 404 TRP A O 1
ATOM 3073 N N . LEU A 1 421 ? -8.700 79.645 84.361 1.00 36.34 405 LEU A N 1
ATOM 3074 C CA . LEU A 1 421 ? -7.758 79.058 83.418 1.00 34.21 405 LEU A CA 1
ATOM 3075 C C . LEU A 1 421 ? -8.467 78.565 82.163 1.00 37.39 405 LEU A C 1
ATOM 3076 O O . LEU A 1 421 ? -8.018 78.827 81.041 1.00 35.01 405 LEU A O 1
ATOM 3081 N N . TRP A 1 422 ? -9.588 77.863 82.338 1.00 32.68 406 TRP A N 1
ATOM 3082 C CA . TRP A 1 422 ? -10.233 77.191 81.215 1.00 38.03 406 TRP A CA 1
ATOM 3083 C C . TRP A 1 422 ? -10.955 78.174 80.302 1.00 33.02 406 TRP A C 1
ATOM 3084 O O . TRP A 1 422 ? -10.948 78.011 79.076 1.00 34.43 406 TRP A O 1
ATOM 3095 N N . ASN A 1 423 ? -11.588 79.197 80.876 1.00 32.90 407 ASN A N 1
ATOM 3096 C CA . ASN A 1 423 ? -12.489 80.068 80.135 1.00 37.88 407 ASN A CA 1
ATOM 3097 C C . ASN A 1 423 ? -11.856 81.407 79.771 1.00 42.61 407 ASN A C 1
ATOM 3098 O O . ASN A 1 423 ? -12.574 82.349 79.418 1.00 41.50 407 ASN A O 1
ATOM 3103 N N . HIS A 1 424 ? -10.532 81.511 79.841 1.00 38.64 408 HIS A N 1
ATOM 3104 C CA . HIS A 1 424 ? -9.863 82.749 79.468 1.00 42.85 408 HIS A CA 1
ATOM 3105 C C . HIS A 1 424 ? -9.960 82.969 77.963 1.00 38.10 408 HIS A C 1
ATOM 3106 O O . HIS A 1 424 ? -9.661 82.071 77.171 1.00 34.00 408 HIS A O 1
ATOM 3113 N N . ASP A 1 425 ? -10.383 84.169 77.571 1.00 41.47 409 ASP A N 1
ATOM 3114 C CA . ASP A 1 425 ? -10.466 84.547 76.164 1.00 44.31 409 ASP A CA 1
ATOM 3115 C C . ASP A 1 425 ? -9.115 85.112 75.739 1.00 44.64 409 ASP A C 1
ATOM 3116 O O . ASP A 1 425 ? -8.768 86.243 76.092 1.00 48.27 409 ASP A O 1
ATOM 3121 N N . LEU A 1 426 ? -8.351 84.321 74.983 1.00 43.99 410 LEU A N 1
ATOM 3122 C CA . LEU A 1 426 ? -7.042 84.770 74.525 1.00 47.87 410 LEU A CA 1
ATOM 3123 C C . LEU A 1 426 ? -7.141 85.895 73.504 1.00 46.44 410 LEU A C 1
ATOM 3124 O O . LEU A 1 426 ? -6.190 86.669 73.360 1.00 42.68 410 LEU A O 1
ATOM 3129 N N . ASP A 1 427 ? -8.272 86.010 72.801 1.00 47.48 411 ASP A N 1
ATOM 3130 C CA . ASP A 1 427 ? -8.428 87.065 71.807 1.00 48.29 411 ASP A CA 1
ATOM 3131 C C . ASP A 1 427 ? -8.544 88.447 72.436 1.00 44.98 411 ASP A C 1
ATOM 3132 O O . ASP A 1 427 ? -8.306 89.446 71.750 1.00 51.62 411 ASP A O 1
ATOM 3137 N N . THR A 1 428 ? -8.908 88.531 73.719 1.00 45.68 412 THR A N 1
ATOM 3138 C CA . THR A 1 428 ? -8.888 89.823 74.397 1.00 48.81 412 THR A CA 1
ATOM 3139 C C . THR A 1 428 ? -7.462 90.271 74.691 1.00 51.46 412 THR A C 1
ATOM 3140 O O . THR A 1 428 ? -7.180 91.475 74.693 1.00 44.91 412 THR A O 1
ATOM 3144 N N . ASP A 1 429 ? -6.555 89.324 74.942 1.00 47.23 413 ASP A N 1
ATOM 3145 C CA . ASP A 1 429 ? -5.144 89.671 75.069 1.00 42.58 413 ASP A CA 1
ATOM 3146 C C . ASP A 1 429 ? -4.574 90.131 73.733 1.00 44.52 413 ASP A C 1
ATOM 3147 O O . ASP A 1 429 ? -3.778 91.076 73.683 1.00 42.83 413 ASP A O 1
ATOM 3152 N N . LEU A 1 430 ? -4.972 89.474 72.640 1.00 40.82 414 LEU A N 1
ATOM 3153 C CA . LEU A 1 430 ? -4.511 89.881 71.317 1.00 38.99 414 LEU A CA 1
ATOM 3154 C C . LEU A 1 430 ? -5.048 91.256 70.943 1.00 47.99 414 LEU A C 1
ATOM 3155 O O . LEU A 1 430 ? -4.333 92.065 70.340 1.00 44.88 414 LEU A O 1
ATOM 3160 N N . ALA A 1 431 ? -6.309 91.535 71.285 1.00 46.90 415 ALA A N 1
ATOM 3161 C CA . ALA A 1 431 ? -6.864 92.861 71.035 1.00 51.31 415 ALA A CA 1
ATOM 3162 C C . ALA A 1 431 ? -6.121 93.931 71.821 1.00 51.57 415 ALA A C 1
ATOM 3163 O O . ALA A 1 431 ? -5.965 95.060 71.341 1.00 55.92 415 ALA A O 1
ATOM 3165 N N . GLU A 1 432 ? -5.654 93.599 73.027 1.00 48.67 416 GLU A N 1
ATOM 3166 C CA . GLU A 1 432 ? -4.849 94.543 73.791 1.00 44.52 416 GLU A CA 1
ATOM 3167 C C . GLU A 1 432 ? -3.459 94.704 73.190 1.00 53.70 416 GLU A C 1
ATOM 3168 O O . GLU A 1 432 ? -2.894 95.804 73.224 1.00 53.21 416 GLU A O 1
ATOM 3174 N N . ALA A 1 433 ? -2.898 93.631 72.627 1.00 52.51 417 ALA A N 1
ATOM 3175 C CA . ALA A 1 433 ? -1.592 93.727 71.983 1.00 53.55 417 ALA A CA 1
ATOM 3176 C C . ALA A 1 433 ? -1.652 94.631 70.758 1.00 51.03 417 ALA A C 1
ATOM 3177 O O . ALA A 1 433 ? -0.779 95.485 70.562 1.00 51.19 417 ALA A O 1
ATOM 3179 N N . ARG A 1 434 ? -2.680 94.458 69.923 1.00 48.61 418 ARG A N 1
ATOM 3180 C CA . ARG A 1 434 ? -2.821 95.296 68.736 1.00 57.67 418 ARG A CA 1
ATOM 3181 C C . ARG A 1 434 ? -3.013 96.760 69.112 1.00 60.32 418 ARG A C 1
ATOM 3182 O O . ARG A 1 434 ? -2.459 97.653 68.460 1.00 59.25 418 ARG A O 1
ATOM 3190 N N . ALA A 1 435 ? -3.797 97.026 70.160 1.00 57.45 419 ALA A N 1
ATOM 3191 C CA . ALA A 1 435 ? -3.988 98.400 70.611 1.00 61.88 419 ALA A CA 1
ATOM 3192 C C . ALA A 1 435 ? -2.683 99.019 71.093 1.00 64.11 419 ALA A C 1
ATOM 3193 O O . ALA A 1 435 ? -2.456 100.218 70.897 1.00 57.28 419 ALA A O 1
ATOM 3195 N N . ARG A 1 436 ? -1.814 98.222 71.717 1.00 59.76 420 ARG A N 1
ATOM 3196 C CA . ARG A 1 436 ? -0.509 98.730 72.122 1.00 59.23 420 ARG A CA 1
ATOM 3197 C C . ARG A 1 436 ? 0.400 98.950 70.922 1.00 55.38 420 ARG A C 1
ATOM 3198 O O . ARG A 1 436 ? 1.252 99.844 70.947 1.00 66.20 420 ARG A O 1
ATOM 3206 N N . LEU A 1 437 ? 0.239 98.148 69.871 1.00 55.32 421 LEU A N 1
ATOM 3207 C CA . LEU A 1 437 ? 1.023 98.316 68.655 1.00 60.87 421 LEU A CA 1
ATOM 3208 C C . LEU A 1 437 ? 0.445 99.370 67.720 1.00 61.75 421 LEU A C 1
ATOM 3209 O O . LEU A 1 437 ? 1.075 99.679 66.702 1.00 57.94 421 LEU A O 1
ATOM 3214 N N . GLY A 1 438 ? -0.723 99.926 68.039 1.00 64.68 422 GLY A N 1
ATOM 3215 C CA . GLY A 1 438 ? -1.403 100.841 67.144 1.00 61.87 422 GLY A CA 1
ATOM 3216 C C . GLY A 1 438 ? -1.706 100.184 65.814 1.00 63.71 422 GLY A C 1
ATOM 3217 O O . GLY A 1 438 ? -1.299 100.679 64.759 1.00 64.84 422 GLY A O 1
ATOM 3218 N N . TRP A 1 439 ? -2.421 99.066 65.855 1.00 58.33 423 TRP A N 1
ATOM 3219 C CA . TRP A 1 439 ? -2.571 98.180 64.711 1.00 63.17 423 TRP A CA 1
ATOM 3220 C C . TRP A 1 439 ? -4.015 98.161 64.217 1.00 68.65 423 TRP A C 1
ATOM 3221 O O . TRP A 1 439 ? -4.903 98.817 64.770 1.00 70.77 423 TRP A O 1
ATOM 3232 N N . GLU A 1 440 ? -4.234 97.378 63.161 1.00 74.60 424 GLU A N 1
ATOM 3233 C CA . GLU A 1 440 ? -5.522 97.262 62.483 1.00 74.42 424 GLU A CA 1
ATOM 3234 C C . GLU A 1 440 ? -6.083 98.623 62.086 1.00 79.17 424 GLU A C 1
ATOM 3235 O O . GLU A 1 440 ? -6.328 98.875 60.906 1.00 81.63 424 GLU A O 1
ATOM 3241 N N . GLY B 1 23 ? 40.180 39.079 109.080 1.00 62.03 7 GLY B N 1
ATOM 3242 C CA . GLY B 1 23 ? 39.047 38.820 108.212 1.00 69.22 7 GLY B CA 1
ATOM 3243 C C . GLY B 1 23 ? 39.271 39.262 106.780 1.00 74.51 7 GLY B C 1
ATOM 3244 O O . GLY B 1 23 ? 40.367 39.114 106.237 1.00 75.18 7 GLY B O 1
ATOM 3245 N N . LEU B 1 24 ? 38.226 39.809 106.164 1.00 74.32 8 LEU B N 1
ATOM 3246 C CA . LEU B 1 24 ? 38.299 40.261 104.779 1.00 73.21 8 LEU B CA 1
ATOM 3247 C C . LEU B 1 24 ? 37.368 41.449 104.607 1.00 68.86 8 LEU B C 1
ATOM 3248 O O . LEU B 1 24 ? 36.166 41.338 104.866 1.00 65.52 8 LEU B O 1
ATOM 3253 N N . ARG B 1 25 ? 37.923 42.580 104.178 1.00 69.87 9 ARG B N 1
ATOM 3254 C CA . ARG B 1 25 ? 37.135 43.767 103.869 1.00 63.59 9 ARG B CA 1
ATOM 3255 C C . ARG B 1 25 ? 36.828 43.761 102.377 1.00 65.36 9 ARG B C 1
ATOM 3256 O O . ARG B 1 25 ? 37.738 43.874 101.549 1.00 59.32 9 ARG B O 1
ATOM 3264 N N . ILE B 1 26 ? 35.550 43.623 102.034 1.00 61.23 10 ILE B N 1
ATOM 3265 C CA . ILE B 1 26 ? 35.109 43.540 100.646 1.00 59.27 10 ILE B CA 1
ATOM 3266 C C . ILE B 1 26 ? 34.064 44.620 100.411 1.00 60.05 10 ILE B C 1
ATOM 3267 O O . ILE B 1 26 ? 33.013 44.625 101.064 1.00 55.87 10 ILE B O 1
ATOM 3272 N N . GLY B 1 27 ? 34.348 45.527 99.485 1.00 59.05 11 GLY B N 1
ATOM 3273 C CA . GLY B 1 27 ? 33.418 46.577 99.096 1.00 49.64 11 GLY B CA 1
ATOM 3274 C C . GLY B 1 27 ? 32.837 46.280 97.724 1.00 53.73 11 GLY B C 1
ATOM 3275 O O . GLY B 1 27 ? 33.554 45.848 96.819 1.00 55.11 11 GLY B O 1
ATOM 3276 N N . ILE B 1 28 ? 31.534 46.508 97.582 1.00 55.82 12 ILE B N 1
ATOM 3277 C CA . ILE B 1 28 ? 30.819 46.270 96.335 1.00 51.70 12 ILE B CA 1
ATOM 3278 C C . ILE B 1 28 ? 30.123 47.560 95.929 1.00 48.38 12 ILE B C 1
ATOM 3279 O O . ILE B 1 28 ? 29.360 48.133 96.716 1.00 48.79 12 ILE B O 1
ATOM 3284 N N . VAL B 1 29 ? 30.388 48.017 94.708 1.00 50.39 13 VAL B N 1
ATOM 3285 C CA . VAL B 1 29 ? 29.734 49.192 94.147 1.00 55.15 13 VAL B CA 1
ATOM 3286 C C . VAL B 1 29 ? 28.735 48.726 93.096 1.00 50.50 13 VAL B C 1
ATOM 3287 O O . VAL B 1 29 ? 29.005 47.788 92.335 1.00 51.14 13 VAL B O 1
ATOM 3291 N N . GLY B 1 30 ? 27.564 49.357 93.082 1.00 55.61 14 GLY B N 1
ATOM 3292 C CA . GLY B 1 30 ? 26.501 48.956 92.182 1.00 57.58 14 GLY B CA 1
ATOM 3293 C C . GLY B 1 30 ? 25.409 48.169 92.877 1.00 60.44 14 GLY B C 1
ATOM 3294 O O . GLY B 1 30 ? 25.668 47.107 93.450 1.00 56.31 14 GLY B O 1
ATOM 3295 N N . GLY B 1 31 ? 24.180 48.680 92.828 1.00 57.38 15 GLY B N 1
ATOM 3296 C CA . GLY B 1 31 ? 23.069 48.051 93.513 1.00 60.85 15 GLY B CA 1
ATOM 3297 C C . GLY B 1 31 ? 22.152 47.254 92.608 1.00 60.12 15 GLY B C 1
ATOM 3298 O O . GLY B 1 31 ? 20.988 47.022 92.947 1.00 54.16 15 GLY B O 1
ATOM 3299 N N . GLY B 1 32 ? 22.661 46.832 91.456 1.00 57.58 16 GLY B N 1
ATOM 3300 C CA . GLY B 1 32 ? 21.902 45.982 90.566 1.00 52.24 16 GLY B CA 1
ATOM 3301 C C . GLY B 1 32 ? 21.753 44.580 91.134 1.00 48.71 16 GLY B C 1
ATOM 3302 O O . GLY B 1 32 ? 22.037 44.304 92.300 1.00 55.94 16 GLY B O 1
ATOM 3303 N N . ILE B 1 33 ? 21.299 43.672 90.268 1.00 42.67 17 ILE B N 1
ATOM 3304 C CA . ILE B 1 33 ? 21.063 42.293 90.694 1.00 44.58 17 ILE B CA 1
ATOM 3305 C C . ILE B 1 33 ? 22.366 41.646 91.152 1.00 48.65 17 ILE B C 1
ATOM 3306 O O . ILE B 1 33 ? 22.434 41.043 92.229 1.00 42.36 17 ILE B O 1
ATOM 3311 N N . SER B 1 34 ? 23.422 41.774 90.345 1.00 42.05 18 SER B N 1
ATOM 3312 C CA . SER B 1 34 ? 24.677 41.087 90.644 1.00 42.25 18 SER B CA 1
ATOM 3313 C C . SER B 1 34 ? 25.303 41.596 91.937 1.00 41.51 18 SER B C 1
ATOM 3314 O O . SER B 1 34 ? 25.848 40.810 92.722 1.00 46.59 18 SER B O 1
ATOM 3317 N N . GLY B 1 35 ? 25.237 42.906 92.176 1.00 42.59 19 GLY B N 1
ATOM 3318 C CA . GLY B 1 35 ? 25.891 43.467 93.348 1.00 45.47 19 GLY B CA 1
ATOM 3319 C C . GLY B 1 35 ? 25.243 43.034 94.650 1.00 50.35 19 GLY B C 1
ATOM 3320 O O . GLY B 1 35 ? 25.922 42.572 95.572 1.00 42.08 19 GLY B O 1
ATOM 3321 N N . VAL B 1 36 ? 23.919 43.177 94.745 1.00 41.86 20 VAL B N 1
ATOM 3322 C CA . VAL B 1 36 ? 23.231 42.830 95.985 1.00 40.80 20 VAL B CA 1
ATOM 3323 C C . VAL B 1 36 ? 23.215 41.320 96.194 1.00 44.73 20 VAL B C 1
ATOM 3324 O O . VAL B 1 36 ? 23.278 40.845 97.335 1.00 41.45 20 VAL B O 1
ATOM 3328 N N . ALA B 1 37 ? 23.143 40.541 95.110 1.00 40.55 21 ALA B N 1
ATOM 3329 C CA . ALA B 1 37 ? 23.183 39.088 95.239 1.00 45.09 21 ALA B CA 1
ATOM 3330 C C . ALA B 1 37 ? 24.506 38.628 95.836 1.00 49.24 21 ALA B C 1
ATOM 3331 O O . ALA B 1 37 ? 24.534 37.743 96.699 1.00 47.94 21 ALA B O 1
ATOM 3333 N N . LEU B 1 38 ? 25.614 39.218 95.384 1.00 44.21 22 LEU B N 1
ATOM 3334 C CA . LEU B 1 38 ? 26.915 38.882 95.949 1.00 41.85 22 LEU B CA 1
ATOM 3335 C C . LEU B 1 38 ? 27.010 39.318 97.404 1.00 44.95 22 LEU B C 1
ATOM 3336 O O . LEU B 1 38 ? 27.532 38.580 98.247 1.00 43.62 22 LEU B O 1
ATOM 3341 N N . ALA B 1 39 ? 26.500 40.511 97.720 1.00 40.86 23 ALA B N 1
ATOM 3342 C CA . ALA B 1 39 ? 26.582 41.012 99.087 1.00 45.84 23 ALA B CA 1
ATOM 3343 C C . ALA B 1 39 ? 25.769 40.159 100.051 1.00 51.72 23 ALA B C 1
ATOM 3344 O O . ALA B 1 39 ? 26.165 39.987 101.210 1.00 45.65 23 ALA B O 1
ATOM 3346 N N . LEU B 1 40 ? 24.640 39.613 99.595 1.00 42.87 24 LEU B N 1
ATOM 3347 C CA . LEU B 1 40 ? 23.786 38.832 100.485 1.00 44.54 24 LEU B CA 1
ATOM 3348 C C . LEU B 1 40 ? 24.472 37.546 100.930 1.00 49.70 24 LEU B C 1
ATOM 3349 O O . LEU B 1 40 ? 24.385 37.164 102.103 1.00 45.69 24 LEU B O 1
ATOM 3354 N N . GLU B 1 41 ? 25.162 36.867 100.014 1.00 48.19 25 GLU B N 1
ATOM 3355 C CA . GLU B 1 41 ? 25.826 35.621 100.377 1.00 54.20 25 GLU B CA 1
ATOM 3356 C C . GLU B 1 41 ? 27.115 35.876 101.151 1.00 51.36 25 GLU B C 1
ATOM 3357 O O . GLU B 1 41 ? 27.420 35.153 102.107 1.00 52.06 25 GLU B O 1
ATOM 3363 N N . LEU B 1 42 ? 27.880 36.899 100.759 1.00 50.62 26 LEU B N 1
ATOM 3364 C CA . LEU B 1 42 ? 29.126 37.197 101.457 1.00 51.20 26 LEU B CA 1
ATOM 3365 C C . LEU B 1 42 ? 28.879 37.609 102.902 1.00 57.38 26 LEU B C 1
ATOM 3366 O O . LEU B 1 42 ? 29.716 37.344 103.773 1.00 60.39 26 LEU B O 1
ATOM 3371 N N . CYS B 1 43 ? 27.739 38.249 103.178 1.00 53.79 27 CYS B N 1
ATOM 3372 C CA . CYS B 1 43 ? 27.428 38.676 104.538 1.00 56.74 27 CYS B CA 1
ATOM 3373 C C . CYS B 1 43 ? 27.194 37.504 105.481 1.00 55.24 27 CYS B C 1
ATOM 3374 O O . CYS B 1 43 ? 27.256 37.687 106.701 1.00 61.52 27 CYS B O 1
ATOM 3377 N N . ARG B 1 44 ? 26.931 36.309 104.947 1.00 53.14 28 ARG B N 1
ATOM 3378 C CA . ARG B 1 44 ? 26.641 35.156 105.792 1.00 59.30 28 ARG B CA 1
ATOM 3379 C C . ARG B 1 44 ? 27.871 34.645 106.531 1.00 62.31 28 ARG B C 1
ATOM 3380 O O . ARG B 1 44 ? 27.725 33.924 107.523 1.00 61.55 28 ARG B O 1
ATOM 3388 N N . TYR B 1 45 ? 29.070 34.998 106.079 1.00 60.66 29 TYR B N 1
ATOM 3389 C CA . TYR B 1 45 ? 30.296 34.486 106.671 1.00 63.51 29 TYR B CA 1
ATOM 3390 C C . TYR B 1 45 ? 30.822 35.454 107.723 1.00 69.69 29 TYR B C 1
ATOM 3391 O O . TYR B 1 45 ? 30.808 36.673 107.528 1.00 71.45 29 TYR B O 1
ATOM 3400 N N . SER B 1 46 ? 31.288 34.896 108.844 1.00 69.92 30 SER B N 1
ATOM 3401 C CA . SER B 1 46 ? 31.703 35.725 109.971 1.00 72.97 30 SER B CA 1
ATOM 3402 C C . SER B 1 46 ? 33.007 36.461 109.693 1.00 67.42 30 SER B C 1
ATOM 3403 O O . SER B 1 46 ? 33.248 37.526 110.272 1.00 72.82 30 SER B O 1
ATOM 3406 N N . HIS B 1 47 ? 33.855 35.921 108.819 1.00 63.97 31 HIS B N 1
ATOM 3407 C CA . HIS B 1 47 ? 35.161 36.501 108.537 1.00 68.26 31 HIS B CA 1
ATOM 3408 C C . HIS B 1 47 ? 35.144 37.456 107.348 1.00 73.50 31 HIS B C 1
ATOM 3409 O O . HIS B 1 47 ? 36.207 37.753 106.790 1.00 69.67 31 HIS B O 1
ATOM 3416 N N . ILE B 1 48 ? 33.971 37.942 106.948 1.00 67.71 32 ILE B N 1
ATOM 3417 C CA . ILE B 1 48 ? 33.836 38.835 105.802 1.00 66.58 32 ILE B CA 1
ATOM 3418 C C . ILE B 1 48 ? 32.962 40.012 106.210 1.00 66.32 32 ILE B C 1
ATOM 3419 O O . ILE B 1 48 ? 31.805 39.822 106.605 1.00 71.63 32 ILE B O 1
ATOM 3424 N N . GLN B 1 49 ? 33.510 41.220 106.113 1.00 63.74 33 GLN B N 1
ATOM 3425 C CA . GLN B 1 49 ? 32.770 42.452 106.356 1.00 63.74 33 GLN B CA 1
ATOM 3426 C C . GLN B 1 49 ? 32.528 43.138 105.018 1.00 66.37 33 GLN B C 1
ATOM 3427 O O . GLN B 1 49 ? 33.482 43.480 104.310 1.00 59.84 33 GLN B O 1
ATOM 3433 N N . VAL B 1 50 ? 31.257 43.332 104.675 1.00 66.82 34 VAL B N 1
ATOM 3434 C CA . VAL B 1 50 ? 30.857 43.816 103.360 1.00 63.71 34 VAL B CA 1
ATOM 3435 C C . VAL B 1 50 ? 30.163 45.162 103.512 1.00 58.47 34 VAL B C 1
ATOM 3436 O O . VAL B 1 50 ? 29.347 45.355 104.421 1.00 57.34 34 VAL B O 1
ATOM 3440 N N . GLN B 1 51 ? 30.506 46.099 102.629 1.00 57.77 35 GLN B N 1
ATOM 3441 C CA . GLN B 1 51 ? 29.800 47.366 102.502 1.00 57.59 35 GLN B CA 1
ATOM 3442 C C . GLN B 1 51 ? 29.369 47.529 101.052 1.00 57.30 35 GLN B C 1
ATOM 3443 O O . GLN B 1 51 ? 30.191 47.401 100.139 1.00 52.60 35 GLN B O 1
ATOM 3449 N N . LEU B 1 52 ? 28.083 47.798 100.843 1.00 53.11 36 LEU B N 1
ATOM 3450 C CA . LEU B 1 52 ? 27.506 47.908 99.510 1.00 55.54 36 LEU B CA 1
ATOM 3451 C C . LEU B 1 52 ? 27.250 49.372 99.180 1.00 55.39 36 LEU B C 1
ATOM 3452 O O . LEU B 1 52 ? 26.595 50.082 99.950 1.00 52.81 36 LEU B O 1
ATOM 3457 N N . PHE B 1 53 ? 27.761 49.814 98.034 1.00 53.79 37 PHE B N 1
ATOM 3458 C CA . PHE B 1 53 ? 27.588 51.179 97.564 1.00 58.81 37 PHE B CA 1
ATOM 3459 C C . PHE B 1 53 ? 26.788 51.177 96.269 1.00 56.49 37 PHE B C 1
ATOM 3460 O O . PHE B 1 53 ? 26.826 50.213 95.498 1.00 52.09 37 PHE B O 1
ATOM 3468 N N . GLU B 1 54 ? 26.058 52.263 96.037 1.00 55.84 38 GLU B N 1
ATOM 3469 C CA . GLU B 1 54 ? 25.178 52.373 94.883 1.00 60.04 38 GLU B CA 1
ATOM 3470 C C . GLU B 1 54 ? 25.861 53.143 93.761 1.00 56.34 38 GLU B C 1
ATOM 3471 O O . GLU B 1 54 ? 26.602 54.100 94.005 1.00 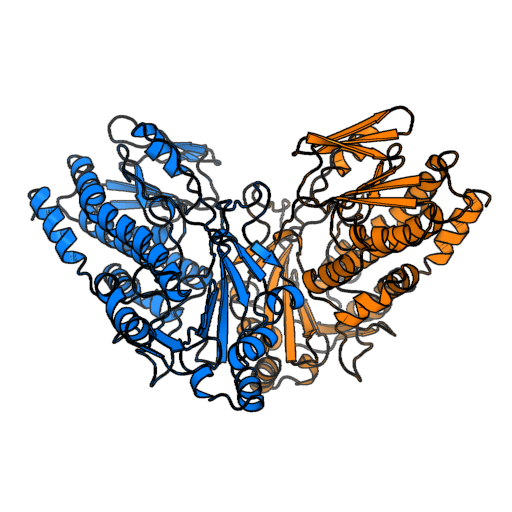58.70 38 GLU B O 1
ATOM 3477 N N . ALA B 1 55 ? 25.618 52.705 92.530 1.00 48.66 39 ALA B N 1
ATOM 3478 C CA . ALA B 1 55 ? 26.076 53.416 91.351 1.00 58.74 39 ALA B CA 1
ATOM 3479 C C . ALA B 1 55 ? 24.997 54.394 90.892 1.00 59.43 39 ALA B C 1
ATOM 3480 O O . ALA B 1 55 ? 23.944 54.537 91.518 1.00 57.15 39 ALA B O 1
ATOM 3482 N N . ALA B 1 56 ? 25.257 55.074 89.787 1.00 55.18 40 ALA B N 1
ATOM 3483 C CA . ALA B 1 56 ? 24.262 55.982 89.231 1.00 54.51 40 ALA B CA 1
ATOM 3484 C C . ALA B 1 56 ? 23.157 55.184 88.547 1.00 54.89 40 ALA B C 1
ATOM 3485 O O . ALA B 1 56 ? 23.445 54.369 87.666 1.00 57.00 40 ALA B O 1
ATOM 3487 N N . PRO B 1 57 ? 21.898 55.379 88.927 1.00 58.05 41 PRO B N 1
ATOM 3488 C CA . PRO B 1 57 ? 20.809 54.665 88.255 1.00 57.49 41 PRO B CA 1
ATOM 3489 C C . PRO B 1 57 ? 20.575 55.214 86.857 1.00 50.03 41 PRO B C 1
ATOM 3490 O O . PRO B 1 57 ? 20.904 56.359 86.539 1.00 55.54 41 PRO B O 1
ATOM 3494 N N . ALA B 1 58 ? 19.997 54.365 86.010 1.00 53.63 42 ALA B N 1
ATOM 3495 C CA . ALA B 1 58 ? 19.698 54.745 84.632 1.00 55.28 42 ALA B CA 1
ATOM 3496 C C . ALA B 1 58 ? 18.544 53.883 84.144 1.00 53.72 42 ALA B C 1
ATOM 3497 O O . ALA B 1 58 ? 18.701 52.670 83.972 1.00 55.60 42 ALA B O 1
ATOM 3499 N N . PHE B 1 59 ? 17.392 54.515 83.914 1.00 53.31 43 PHE B N 1
ATOM 3500 C CA . PHE B 1 59 ? 16.195 53.779 83.521 1.00 48.89 43 PHE B CA 1
ATOM 3501 C C . PHE B 1 59 ? 16.344 53.169 82.131 1.00 45.01 43 PHE B C 1
ATOM 3502 O O . PHE B 1 59 ? 15.886 52.046 81.887 1.00 38.32 43 PHE B O 1
ATOM 3510 N N . GLY B 1 60 ? 16.992 53.886 81.210 1.00 38.83 44 GLY B N 1
ATOM 3511 C CA . GLY B 1 60 ? 17.086 53.426 79.835 1.00 39.62 44 GLY B CA 1
ATOM 3512 C C . GLY B 1 60 ? 17.953 52.200 79.636 1.00 39.83 44 GLY B C 1
ATOM 3513 O O . GLY B 1 60 ? 17.864 51.558 78.584 1.00 37.46 44 GLY B O 1
ATOM 3514 N N . GLU B 1 61 ? 18.787 51.858 80.616 1.00 38.83 45 GLU B N 1
ATOM 3515 C CA . GLU B 1 61 ? 19.664 50.701 80.484 1.00 46.05 45 GLU B CA 1
ATOM 3516 C C . GLU B 1 61 ? 18.957 49.380 80.758 1.00 43.15 45 GLU B C 1
ATOM 3517 O O . GLU B 1 61 ? 19.579 48.323 80.599 1.00 44.37 45 GLU B O 1
ATOM 3523 N N . VAL B 1 62 ? 17.683 49.410 81.160 1.00 37.93 46 VAL B N 1
ATOM 3524 C CA . VAL B 1 62 ? 16.948 48.172 81.406 1.00 37.20 46 VAL B CA 1
ATOM 3525 C C . VAL B 1 62 ? 16.821 47.365 80.120 1.00 40.44 46 VAL B C 1
ATOM 3526 O O . VAL B 1 62 ? 16.970 46.136 80.121 1.00 40.43 46 VAL B O 1
ATOM 3530 N N . GLY B 1 63 ? 16.549 48.038 79.007 1.00 42.88 47 GLY B N 1
ATOM 3531 C CA . GLY B 1 63 ? 16.479 47.343 77.731 1.00 41.42 47 GLY B CA 1
ATOM 3532 C C . GLY B 1 63 ? 15.210 46.519 77.618 1.00 43.67 47 GLY B C 1
ATOM 3533 O O . GLY B 1 63 ? 14.103 46.999 77.886 1.00 43.51 47 GLY B O 1
ATOM 3534 N N . ALA B 1 64 ? 15.370 45.258 77.219 1.00 36.53 48 ALA B N 1
ATOM 3535 C CA . ALA B 1 64 ? 14.242 44.360 77.015 1.00 41.01 48 ALA B CA 1
ATOM 3536 C C . ALA B 1 64 ? 13.755 43.688 78.293 1.00 47.41 48 ALA B C 1
ATOM 3537 O O . ALA B 1 64 ? 12.708 43.034 78.265 1.00 50.94 48 ALA B O 1
ATOM 3539 N N . GLY B 1 65 ? 14.475 43.822 79.405 1.00 45.14 49 GLY B N 1
ATOM 3540 C CA . GLY B 1 65 ? 14.017 43.235 80.651 1.00 50.52 49 GLY B CA 1
ATOM 3541 C C . GLY B 1 65 ? 14.912 42.153 81.215 1.00 54.15 49 GLY B C 1
ATOM 3542 O O . GLY B 1 65 ? 16.048 41.976 80.767 1.00 51.90 49 GLY B O 1
ATOM 3543 N N . VAL B 1 66 ? 14.398 41.415 82.198 1.00 46.47 50 VAL B N 1
ATOM 3544 C CA . VAL B 1 66 ? 15.164 40.404 82.915 1.00 49.82 50 VAL B CA 1
ATOM 3545 C C . VAL B 1 66 ? 14.403 39.086 82.872 1.00 47.29 50 VAL B C 1
ATOM 3546 O O . VAL B 1 66 ? 13.184 39.051 83.082 1.00 42.12 50 VAL B O 1
ATOM 3550 N N . SER B 1 67 ? 15.124 38.001 82.596 1.00 42.77 51 SER B N 1
ATOM 3551 C CA . SER B 1 67 ? 14.572 36.655 82.653 1.00 41.70 51 SER B CA 1
ATOM 3552 C C . SER B 1 67 ? 15.639 35.716 83.201 1.00 37.35 51 SER B C 1
ATOM 3553 O O . SER B 1 67 ? 16.809 36.083 83.333 1.00 37.94 51 SER B O 1
ATOM 3556 N N . PHE B 1 68 ? 15.228 34.491 83.524 1.00 44.52 52 PHE B N 1
ATOM 3557 C CA . PHE B 1 68 ? 16.113 33.541 84.187 1.00 42.39 52 PHE B CA 1
ATOM 3558 C C . PHE B 1 68 ? 16.001 32.172 83.537 1.00 43.08 52 PHE B C 1
ATOM 3559 O O . PHE B 1 68 ? 14.901 31.624 83.423 1.00 42.47 52 PHE B O 1
ATOM 3567 N N . GLY B 1 69 ? 17.139 31.624 83.121 1.00 44.73 53 GLY B N 1
ATOM 3568 C CA . GLY B 1 69 ? 17.197 30.275 82.613 1.00 41.45 53 GLY B CA 1
ATOM 3569 C C . GLY B 1 69 ? 17.557 29.293 83.709 1.00 38.24 53 GLY B C 1
ATOM 3570 O O . GLY B 1 69 ? 17.758 29.672 84.868 1.00 36.30 53 GLY B O 1
ATOM 3571 N N . PRO B 1 70 ? 17.645 28.005 83.363 1.00 41.62 54 PRO B N 1
ATOM 3572 C CA . PRO B 1 70 ? 17.986 27.001 84.386 1.00 43.43 54 PRO B CA 1
ATOM 3573 C C . PRO B 1 70 ? 19.311 27.272 85.077 1.00 40.15 54 PRO B C 1
ATOM 3574 O O . PRO B 1 70 ? 19.442 27.014 86.280 1.00 42.10 54 PRO B O 1
ATOM 3578 N N . ASN B 1 71 ? 20.301 27.793 84.347 1.00 38.41 55 ASN B N 1
ATOM 3579 C CA . ASN B 1 71 ? 21.593 28.086 84.957 1.00 41.06 55 ASN B CA 1
ATOM 3580 C C . ASN B 1 71 ? 21.505 29.252 85.933 1.00 42.43 55 ASN B C 1
ATOM 3581 O O . ASN B 1 71 ? 22.239 29.282 86.928 1.00 36.10 55 ASN B O 1
ATOM 3586 N N . ALA B 1 72 ? 20.623 30.218 85.667 1.00 42.86 56 ALA B N 1
ATOM 3587 C CA . ALA B 1 72 ? 20.466 31.346 86.580 1.00 36.27 56 ALA B CA 1
ATOM 3588 C C . ALA B 1 72 ? 19.802 30.915 87.882 1.00 33.03 56 ALA B C 1
ATOM 3589 O O . ALA B 1 72 ? 20.187 31.376 88.963 1.00 38.38 56 ALA B O 1
ATOM 3591 N N . VAL B 1 73 ? 18.801 30.037 87.799 1.00 35.88 57 VAL B N 1
ATOM 3592 C CA . VAL B 1 73 ? 18.106 29.584 89.000 1.00 39.26 57 VAL B CA 1
ATOM 3593 C C . VAL B 1 73 ? 19.038 28.755 89.877 1.00 42.70 57 VAL B C 1
ATOM 3594 O O . VAL B 1 73 ? 18.999 28.847 91.111 1.00 39.16 57 VAL B O 1
ATOM 3598 N N . ARG B 1 74 ? 19.900 27.943 89.258 1.00 40.12 58 ARG B N 1
ATOM 3599 C CA . ARG B 1 74 ? 20.881 27.187 90.030 1.00 41.27 58 ARG B CA 1
ATOM 3600 C C . ARG B 1 74 ? 21.881 28.106 90.721 1.00 43.74 58 ARG B C 1
ATOM 3601 O O . ARG B 1 74 ? 22.313 27.814 91.841 1.00 40.24 58 ARG B O 1
ATOM 3609 N N . ALA B 1 75 ? 22.252 29.216 90.079 1.00 37.01 59 ALA B N 1
ATOM 3610 C CA . ALA B 1 75 ? 23.119 30.189 90.736 1.00 37.94 59 ALA B CA 1
ATOM 3611 C C . ALA B 1 75 ? 22.388 30.897 91.870 1.00 36.93 59 ALA B C 1
ATOM 3612 O O . ALA B 1 75 ? 22.989 31.212 92.903 1.00 39.74 59 ALA B O 1
ATOM 3614 N N . ILE B 1 76 ? 21.092 31.167 91.688 1.00 39.39 60 ILE B N 1
ATOM 3615 C CA . ILE B 1 76 ? 20.288 31.731 92.768 1.00 37.87 60 ILE B CA 1
ATOM 3616 C C . ILE B 1 76 ? 20.213 30.754 93.934 1.00 34.98 60 ILE B C 1
ATOM 3617 O O . ILE B 1 76 ? 20.340 31.142 95.102 1.00 38.44 60 ILE B O 1
ATOM 3622 N N . VAL B 1 77 ? 20.015 29.468 93.632 1.00 39.09 61 VAL B N 1
ATOM 3623 C CA . VAL B 1 77 ? 20.029 28.438 94.668 1.00 42.63 61 VAL B CA 1
ATOM 3624 C C . VAL B 1 77 ? 21.377 28.421 95.379 1.00 43.17 61 VAL B C 1
ATOM 3625 O O . VAL B 1 77 ? 21.450 28.415 96.614 1.00 42.72 61 VAL B O 1
ATOM 3629 N N . GLY B 1 78 ? 22.467 28.427 94.606 1.00 43.12 62 GLY B N 1
ATOM 3630 C CA . GLY B 1 78 ? 23.792 28.406 95.204 1.00 42.07 62 GLY B CA 1
ATOM 3631 C C . GLY B 1 78 ? 24.094 29.634 96.039 1.00 48.57 62 GLY B C 1
ATOM 3632 O O . GLY B 1 78 ? 24.880 29.566 96.988 1.00 42.76 62 GLY B O 1
ATOM 3633 N N . LEU B 1 79 ? 23.480 30.767 95.706 1.00 37.89 63 LEU B N 1
ATOM 3634 C CA . LEU B 1 79 ? 23.655 31.996 96.466 1.00 37.91 63 LEU B CA 1
ATOM 3635 C C . LEU B 1 79 ? 22.683 32.115 97.633 1.00 35.32 63 LEU B C 1
ATOM 3636 O O . LEU B 1 79 ? 22.726 33.117 98.354 1.00 40.26 63 LEU B O 1
ATOM 3641 N N . GLY B 1 80 ? 21.817 31.126 97.835 1.00 41.73 64 GLY B N 1
ATOM 3642 C CA . GLY B 1 80 ? 20.855 31.191 98.925 1.00 42.46 64 GLY B CA 1
ATOM 3643 C C . GLY B 1 80 ? 19.848 32.310 98.784 1.00 41.42 64 GLY B C 1
ATOM 3644 O O . GLY B 1 80 ? 19.466 32.929 99.785 1.00 44.24 64 GLY B O 1
ATOM 3645 N N . LEU B 1 81 ? 19.404 32.585 97.557 1.00 43.93 65 LEU B N 1
ATOM 3646 C CA . LEU B 1 81 ? 18.461 33.662 97.284 1.00 43.10 65 LEU B CA 1
ATOM 3647 C C . LEU B 1 81 ? 17.094 33.145 96.852 1.00 36.15 65 LEU B C 1
ATOM 3648 O O . LEU B 1 81 ? 16.311 33.897 96.263 1.00 36.32 65 LEU B O 1
ATOM 3653 N N . GLY B 1 82 ? 16.793 31.874 97.130 1.00 37.99 66 GLY B N 1
ATOM 3654 C CA . GLY B 1 82 ? 15.530 31.308 96.688 1.00 34.63 66 GLY B CA 1
ATOM 3655 C C . GLY B 1 82 ? 14.319 32.004 97.277 1.00 37.46 66 GLY B C 1
ATOM 3656 O O . GLY B 1 82 ? 13.273 32.091 96.628 1.00 38.44 66 GLY B O 1
ATOM 3657 N N . GLU B 1 83 ? 14.443 32.515 98.504 1.00 34.31 67 GLU B N 1
ATOM 3658 C CA . GLU B 1 83 ? 13.317 33.179 99.152 1.00 40.30 67 GLU B CA 1
ATOM 3659 C C . GLU B 1 83 ? 12.966 34.482 98.444 1.00 37.08 67 GLU B C 1
ATOM 3660 O O . GLU B 1 83 ? 11.802 34.717 98.097 1.00 36.01 67 GLU B O 1
ATOM 3666 N N . ALA B 1 84 ? 13.961 35.345 98.226 1.00 36.00 68 ALA B N 1
ATOM 3667 C CA . ALA B 1 84 ? 13.715 36.588 97.502 1.00 38.45 68 ALA B CA 1
ATOM 3668 C C . ALA B 1 84 ? 13.234 36.311 96.084 1.00 36.93 68 ALA B C 1
ATOM 3669 O O . ALA B 1 84 ? 12.356 37.014 95.569 1.00 37.70 68 ALA B O 1
ATOM 3671 N N . TYR B 1 85 ? 13.790 35.280 95.444 1.00 33.09 69 TYR B N 1
ATOM 3672 C CA . TYR B 1 85 ? 13.384 34.941 94.084 1.00 37.69 69 TYR B CA 1
ATOM 3673 C C . TYR B 1 85 ? 11.922 34.512 94.039 1.00 37.67 69 TYR B C 1
ATOM 3674 O O . TYR B 1 85 ? 11.150 34.988 93.200 1.00 37.12 69 TYR B O 1
ATOM 3683 N N . LEU B 1 86 ? 11.521 33.616 94.944 1.00 34.42 70 LEU B N 1
ATOM 3684 C CA . LEU B 1 86 ? 10.145 33.131 94.955 1.00 36.61 70 LEU B CA 1
ATOM 3685 C C . LEU B 1 86 ? 9.148 34.224 95.316 1.00 34.80 70 LEU B C 1
ATOM 3686 O O . LEU B 1 86 ? 7.952 34.068 95.045 1.00 36.76 70 LEU B O 1
ATOM 3691 N N . GLN B 1 87 ? 9.613 35.322 95.915 1.00 36.41 71 GLN B N 1
ATOM 3692 C CA . GLN B 1 87 ? 8.714 36.410 96.280 1.00 42.66 71 GLN B CA 1
ATOM 3693 C C . GLN B 1 87 ? 8.159 37.127 95.056 1.00 40.20 71 GLN B C 1
ATOM 3694 O O . GLN B 1 87 ? 7.025 37.620 95.094 1.00 37.28 71 GLN B O 1
ATOM 3700 N N . VAL B 1 88 ? 8.929 37.200 93.969 1.00 31.16 72 VAL B N 1
ATOM 3701 C CA . VAL B 1 88 ? 8.599 38.106 92.873 1.00 30.87 72 VAL B CA 1
ATOM 3702 C C . VAL B 1 88 ? 8.628 37.409 91.518 1.00 36.39 72 VAL B C 1
ATOM 3703 O O . VAL B 1 88 ? 8.131 37.953 90.525 1.00 34.86 72 VAL B O 1
ATOM 3707 N N . ALA B 1 89 ? 9.210 36.213 91.455 1.00 34.80 73 ALA B N 1
ATOM 3708 C CA . ALA B 1 89 ? 9.357 35.533 90.173 1.00 35.18 73 ALA B CA 1
ATOM 3709 C C . ALA B 1 89 ? 7.999 35.161 89.588 1.00 37.28 73 ALA B C 1
ATOM 3710 O O . ALA B 1 89 ? 7.053 34.830 90.308 1.00 37.42 73 ALA B O 1
ATOM 3712 N N . ASP B 1 90 ? 7.911 35.224 88.261 1.00 36.61 74 ASP B N 1
ATOM 3713 C CA . ASP B 1 90 ? 6.706 34.850 87.534 1.00 37.59 74 ASP B CA 1
ATOM 3714 C C . ASP B 1 90 ? 7.062 33.799 86.495 1.00 37.97 74 ASP B C 1
ATOM 3715 O O . ASP B 1 90 ? 7.969 34.005 85.682 1.00 41.73 74 ASP B O 1
ATOM 3720 N N . ARG B 1 91 ? 6.346 32.680 86.526 1.00 35.29 75 ARG B N 1
ATOM 3721 C CA . ARG B 1 91 ? 6.565 31.566 85.616 1.00 37.61 75 ARG B CA 1
ATOM 3722 C C . ARG B 1 91 ? 5.235 31.177 84.992 1.00 40.17 75 ARG B C 1
ATOM 3723 O O . ARG B 1 91 ? 4.199 31.204 85.664 1.00 38.21 75 ARG B O 1
ATOM 3731 N N . THR B 1 92 ? 5.267 30.830 83.704 1.00 34.29 76 THR B N 1
ATOM 3732 C CA . THR B 1 92 ? 4.049 30.475 82.986 1.00 40.31 76 THR B CA 1
ATOM 3733 C C . THR B 1 92 ? 3.304 29.361 83.708 1.00 43.42 76 THR B C 1
ATOM 3734 O O . THR B 1 92 ? 3.905 28.399 84.191 1.00 40.84 76 THR B O 1
ATOM 3738 N N . SER B 1 93 ? 1.983 29.506 83.784 1.00 41.35 77 SER B N 1
ATOM 3739 C CA . SER B 1 93 ? 1.159 28.520 84.465 1.00 45.09 77 SER B CA 1
ATOM 3740 C C . SER B 1 93 ? 1.232 27.173 83.755 1.00 48.26 77 SER B C 1
ATOM 3741 O O . SER B 1 93 ? 1.511 27.089 82.555 1.00 39.17 77 SER B O 1
ATOM 3744 N N . GLU B 1 94 ? 0.991 26.110 84.517 1.00 47.78 78 GLU B N 1
ATOM 3745 C CA . GLU B 1 94 ? 0.887 24.788 83.926 1.00 48.20 78 GLU B CA 1
ATOM 3746 C C . GLU B 1 94 ? -0.278 24.763 82.936 1.00 45.89 78 GLU B C 1
ATOM 3747 O O . GLU B 1 94 ? -1.244 25.517 83.085 1.00 48.50 78 GLU B O 1
ATOM 3753 N N . PRO B 1 95 ? -0.223 23.897 81.910 1.00 47.62 79 PRO B N 1
ATOM 3754 C CA . PRO B 1 95 ? 0.810 22.894 81.630 1.00 48.03 79 PRO B CA 1
ATOM 3755 C C . PRO B 1 95 ? 1.965 23.405 80.769 1.00 51.68 79 PRO B C 1
ATOM 3756 O O . PRO B 1 95 ? 2.693 22.597 80.193 1.00 47.39 79 PRO B O 1
ATOM 3760 N N . TRP B 1 96 ? 2.134 24.725 80.687 1.00 49.59 80 TRP B N 1
ATOM 3761 C CA . TRP B 1 96 ? 3.168 25.328 79.859 1.00 42.60 80 TRP B CA 1
ATOM 3762 C C . TRP B 1 96 ? 4.341 25.856 80.678 1.00 44.43 80 TRP B C 1
ATOM 3763 O O . TRP B 1 96 ? 5.089 26.715 80.198 1.00 40.02 80 TRP B O 1
ATOM 3774 N N . GLU B 1 97 ? 4.524 25.349 81.899 1.00 41.61 81 GLU B N 1
ATOM 3775 C CA . GLU B 1 97 ? 5.556 25.863 82.790 1.00 40.55 81 GLU B CA 1
ATOM 3776 C C . GLU B 1 97 ? 6.971 25.555 82.317 1.00 41.33 81 GLU B C 1
ATOM 3777 O O . GLU B 1 97 ? 7.922 26.106 82.881 1.00 40.28 81 GLU B O 1
ATOM 3783 N N . ASP B 1 98 ? 7.139 24.697 81.309 1.00 44.55 82 ASP B N 1
ATOM 3784 C CA . ASP B 1 98 ? 8.458 24.353 80.798 1.00 41.08 82 ASP B CA 1
ATOM 3785 C C . ASP B 1 98 ? 8.764 24.967 79.440 1.00 41.06 82 ASP B C 1
ATOM 3786 O O . ASP B 1 98 ? 9.904 24.857 78.974 1.00 44.28 82 ASP B O 1
ATOM 3791 N N . VAL B 1 99 ? 7.793 25.609 78.799 1.00 41.07 83 VAL B N 1
ATOM 3792 C CA . VAL B 1 99 ? 7.986 26.161 77.461 1.00 41.75 83 VAL B CA 1
ATOM 3793 C C . VAL B 1 99 ? 8.746 27.477 77.568 1.00 48.02 83 VAL B C 1
ATOM 3794 O O . VAL B 1 99 ? 8.279 28.426 78.206 1.00 44.02 83 VAL B O 1
ATOM 3798 N N . TRP B 1 100 ? 9.921 27.537 76.940 1.00 41.60 84 TRP B N 1
ATOM 3799 C CA . TRP B 1 100 ? 10.645 28.800 76.862 1.00 46.58 84 TRP B CA 1
ATOM 3800 C C . TRP B 1 100 ? 10.035 29.711 75.804 1.00 47.11 84 TRP B C 1
ATOM 3801 O O . TRP B 1 100 ? 9.682 30.859 76.092 1.00 42.55 84 TRP B O 1
ATOM 3812 N N . PHE B 1 101 ? 9.896 29.211 74.577 1.00 39.32 85 PHE B N 1
ATOM 3813 C CA . PHE B 1 101 ? 9.296 29.986 73.501 1.00 42.81 85 PHE B CA 1
ATOM 3814 C C . PHE B 1 101 ? 8.801 29.044 72.415 1.00 50.08 85 PHE B C 1
ATOM 3815 O O . PHE B 1 101 ? 9.465 28.056 72.090 1.00 47.77 85 PHE B O 1
ATOM 3823 N N . GLU B 1 102 ? 7.633 29.360 71.863 1.00 50.40 86 GLU B N 1
ATOM 3824 C CA . GLU B 1 102 ? 7.160 28.735 70.637 1.00 53.12 86 GLU B CA 1
ATOM 3825 C C . GLU B 1 102 ? 7.540 29.628 69.463 1.00 54.29 86 GLU B C 1
ATOM 3826 O O . GLU B 1 102 ? 7.315 30.842 69.501 1.00 52.49 86 GLU B O 1
ATOM 3832 N N . TRP B 1 103 ? 8.123 29.029 68.432 1.00 54.49 87 TRP B N 1
ATOM 3833 C CA . TRP B 1 103 ? 8.629 29.766 67.283 1.00 54.83 87 TRP B CA 1
ATOM 3834 C C . TRP B 1 103 ? 7.582 29.774 66.178 1.00 56.09 87 TRP B C 1
ATOM 3835 O O . TRP B 1 103 ? 7.010 28.728 65.850 1.00 55.73 87 TRP B O 1
ATOM 3846 N N . ARG B 1 104 ? 7.328 30.955 65.615 1.00 58.37 88 ARG B N 1
ATOM 3847 C CA . ARG B 1 104 ? 6.255 31.136 64.651 1.00 56.20 88 ARG B CA 1
ATOM 3848 C C . ARG B 1 104 ? 6.723 32.011 63.499 1.00 53.55 88 ARG B C 1
ATOM 3849 O O . ARG B 1 104 ? 7.585 32.880 63.662 1.00 51.20 88 ARG B O 1
ATOM 3857 N N . ARG B 1 105 ? 6.137 31.772 62.329 1.00 55.69 89 ARG B N 1
ATOM 3858 C CA . ARG B 1 105 ? 6.390 32.624 61.176 1.00 60.10 89 ARG B CA 1
ATOM 3859 C C . ARG B 1 105 ? 5.689 33.963 61.357 1.00 54.09 89 ARG B C 1
ATOM 3860 O O . ARG B 1 105 ? 4.502 34.017 61.699 1.00 53.97 89 ARG B O 1
ATOM 3868 N N . GLY B 1 106 ? 6.422 35.052 61.124 1.00 56.46 90 GLY B N 1
ATOM 3869 C CA . GLY B 1 106 ? 5.821 36.366 61.257 1.00 59.32 90 GLY B CA 1
ATOM 3870 C C . GLY B 1 106 ? 4.747 36.653 60.231 1.00 57.46 90 GLY B C 1
ATOM 3871 O O . GLY B 1 106 ? 3.897 37.517 60.467 1.00 55.76 90 GLY B O 1
ATOM 3872 N N . SER B 1 107 ? 4.754 35.936 59.105 1.00 57.92 91 SER B N 1
ATOM 3873 C CA . SER B 1 107 ? 3.830 36.242 58.019 1.00 58.65 91 SER B CA 1
ATOM 3874 C C . SER B 1 107 ? 2.447 35.647 58.258 1.00 58.23 91 SER B C 1
ATOM 3875 O O . SER B 1 107 ? 1.438 36.264 57.900 1.00 64.07 91 SER B O 1
ATOM 3878 N N . ASP B 1 108 ? 2.370 34.453 58.851 1.00 56.52 92 ASP B N 1
ATOM 3879 C CA . ASP B 1 108 ? 1.076 33.813 59.053 1.00 63.55 92 ASP B CA 1
ATOM 3880 C C . ASP B 1 108 ? 0.950 33.119 60.406 1.00 58.79 92 ASP B C 1
ATOM 3881 O O . ASP B 1 108 ? -0.017 32.372 60.607 1.00 58.88 92 ASP B O 1
ATOM 3886 N N . ALA B 1 109 ? 1.889 33.335 61.330 1.00 55.08 93 ALA B N 1
ATOM 3887 C CA . ALA B 1 109 ? 1.843 32.757 62.675 1.00 57.44 93 ALA B CA 1
ATOM 3888 C C . ALA B 1 109 ? 1.823 31.230 62.646 1.00 60.35 93 ALA B C 1
ATOM 3889 O O . ALA B 1 109 ? 1.298 30.589 63.559 1.00 58.90 93 ALA B O 1
ATOM 3891 N N . SER B 1 110 ? 2.400 30.634 61.606 1.00 62.95 94 SER B N 1
ATOM 3892 C CA . SER B 1 110 ? 2.457 29.184 61.511 1.00 59.92 94 SER B CA 1
ATOM 3893 C C . SER B 1 110 ? 3.548 28.632 62.421 1.00 55.48 94 SER B C 1
ATOM 3894 O O . SER B 1 110 ? 4.593 29.255 62.627 1.00 58.66 94 SER B O 1
ATOM 3897 N N . TYR B 1 111 ? 3.293 27.444 62.963 1.00 63.27 95 TYR B N 1
ATOM 3898 C CA . TYR B 1 111 ? 4.186 26.849 63.949 1.00 61.86 95 TYR B CA 1
ATOM 3899 C C . TYR B 1 111 ? 5.504 26.431 63.305 1.00 63.87 95 TYR B C 1
ATOM 3900 O O . TYR B 1 111 ? 5.517 25.777 62.257 1.00 69.22 95 TYR B O 1
ATOM 3909 N N . LEU B 1 112 ? 6.616 26.810 63.939 1.00 57.38 96 LEU B N 1
ATOM 3910 C CA . LEU B 1 112 ? 7.948 26.469 63.459 1.00 59.33 96 LEU B CA 1
ATOM 3911 C C . LEU B 1 112 ? 8.733 25.576 64.407 1.00 64.04 96 LEU B C 1
ATOM 3912 O O . LEU B 1 112 ? 9.825 25.126 64.039 1.00 61.53 96 LEU B O 1
ATOM 3917 N N . GLY B 1 113 ? 8.226 25.310 65.600 1.00 56.45 97 GLY B N 1
ATOM 3918 C CA . GLY B 1 113 ? 8.929 24.531 66.592 1.00 58.90 97 GLY B CA 1
ATOM 3919 C C . GLY B 1 113 ? 8.792 25.177 67.951 1.00 57.65 97 GLY B C 1
ATOM 3920 O O . GLY B 1 113 ? 8.051 26.142 68.132 1.00 55.60 97 GLY B O 1
ATOM 3921 N N . ALA B 1 114 ? 9.521 24.633 68.921 1.00 58.83 98 ALA B N 1
ATOM 3922 C CA . ALA B 1 114 ? 9.496 25.160 70.277 1.00 52.34 98 ALA B CA 1
ATOM 3923 C C . ALA B 1 114 ? 10.800 24.812 70.976 1.00 55.83 98 ALA B C 1
ATOM 3924 O O . ALA B 1 114 ? 11.459 23.824 70.640 1.00 58.99 98 ALA B O 1
ATOM 3926 N N . THR B 1 115 ? 11.166 25.640 71.950 1.00 49.92 99 THR B N 1
ATOM 3927 C CA . THR B 1 115 ? 12.333 25.414 72.792 1.00 47.33 99 THR B CA 1
ATOM 3928 C C . THR B 1 115 ? 11.864 25.198 74.223 1.00 57.88 99 THR B C 1
ATOM 3929 O O . THR B 1 115 ? 11.095 26.005 74.755 1.00 51.21 99 THR B O 1
ATOM 3933 N N . ILE B 1 116 ? 12.323 24.112 74.838 1.00 56.98 100 ILE B N 1
ATOM 3934 C CA . ILE B 1 116 ? 11.866 23.692 76.157 1.00 53.12 100 ILE B CA 1
ATOM 3935 C C . ILE B 1 116 ? 13.005 23.869 77.151 1.00 53.53 100 ILE B C 1
ATOM 3936 O O . ILE B 1 116 ? 14.129 23.413 76.907 1.00 52.20 100 ILE B O 1
ATOM 3941 N N . ALA B 1 117 ? 12.711 24.532 78.271 1.00 51.88 101 ALA B N 1
ATOM 3942 C CA . ALA B 1 117 ? 13.651 24.712 79.377 1.00 43.73 101 ALA B CA 1
ATOM 3943 C C . ALA B 1 117 ? 13.047 24.049 80.608 1.00 52.28 101 ALA B C 1
ATOM 3944 O O . ALA B 1 117 ? 12.284 24.683 81.355 1.00 44.58 101 ALA B O 1
ATOM 3946 N N . PRO B 1 118 ? 13.355 22.776 80.856 1.00 51.40 102 PRO B N 1
ATOM 3947 C CA . PRO B 1 118 ? 12.709 22.060 81.964 1.00 49.57 102 PRO B CA 1
ATOM 3948 C C . PRO B 1 118 ? 13.061 22.670 83.313 1.00 42.43 102 PRO B C 1
ATOM 3949 O O . PRO B 1 118 ? 14.231 22.905 83.624 1.00 39.85 102 PRO B O 1
ATOM 3953 N N . GLY B 1 119 ? 12.030 22.929 84.115 1.00 46.22 103 GLY B N 1
ATOM 3954 C CA . GLY B 1 119 ? 12.201 23.429 85.460 1.00 47.68 103 GLY B CA 1
ATOM 3955 C C . GLY B 1 119 ? 12.073 24.930 85.616 1.00 45.84 103 GLY B C 1
ATOM 3956 O O . GLY B 1 119 ? 11.945 25.404 86.752 1.00 38.86 103 GLY B O 1
ATOM 3957 N N . VAL B 1 120 ? 12.116 25.694 84.524 1.00 42.53 104 VAL B N 1
ATOM 3958 C CA . VAL B 1 120 ? 12.012 27.147 84.616 1.00 42.31 104 VAL B CA 1
ATOM 3959 C C . VAL B 1 120 ? 11.066 27.678 83.546 1.00 38.84 104 VAL B C 1
ATOM 3960 O O . VAL B 1 120 ? 10.331 28.645 83.782 1.00 36.58 104 VAL B O 1
ATOM 3964 N N . GLY B 1 121 ? 11.069 27.050 82.370 1.00 42.33 105 GLY B N 1
ATOM 3965 C CA . GLY B 1 121 ? 10.306 27.546 81.241 1.00 41.34 105 GLY B CA 1
ATOM 3966 C C . GLY B 1 121 ? 10.614 28.995 80.926 1.00 33.74 105 GLY B C 1
ATOM 3967 O O . GLY B 1 121 ? 11.765 29.347 80.650 1.00 39.71 105 GLY B O 1
ATOM 3968 N N . GLN B 1 122 ? 9.594 29.847 80.974 1.00 36.06 106 GLN B N 1
ATOM 3969 C CA . GLN B 1 122 ? 9.756 31.290 80.818 1.00 40.29 106 GLN B CA 1
ATOM 3970 C C . GLN B 1 122 ? 9.535 31.921 82.189 1.00 34.38 106 GLN B C 1
ATOM 3971 O O . GLN B 1 122 ? 8.394 32.145 82.604 1.00 34.32 106 GLN B O 1
ATOM 3977 N N . SER B 1 123 ? 10.630 32.193 82.893 1.00 35.05 107 SER B N 1
ATOM 3978 C CA . SER B 1 123 ? 10.591 32.796 84.218 1.00 36.04 107 SER B CA 1
ATOM 3979 C C . SER B 1 123 ? 11.143 34.212 84.139 1.00 40.31 107 SER B C 1
ATOM 3980 O O . SER B 1 123 ? 12.251 34.423 83.635 1.00 39.93 107 SER B O 1
ATOM 3983 N N . SER B 1 124 ? 10.373 35.176 84.638 1.00 35.76 108 SER B N 1
ATOM 3984 C CA . SER B 1 124 ? 10.721 36.580 84.508 1.00 36.48 108 SER B CA 1
ATOM 3985 C C . SER B 1 124 ? 10.375 37.330 85.785 1.00 41.08 108 SER B C 1
ATOM 3986 O O . SER B 1 124 ? 9.654 36.832 86.651 1.00 37.05 108 SER B O 1
ATOM 3989 N N . VAL B 1 125 ? 10.892 38.555 85.882 1.00 34.69 109 VAL B N 1
ATOM 3990 C CA . VAL B 1 125 ? 10.582 39.472 86.973 1.00 34.06 109 VAL B CA 1
ATOM 3991 C C . VAL B 1 125 ? 10.534 40.894 86.445 1.00 37.98 109 VAL B C 1
ATOM 3992 O O . VAL B 1 125 ? 11.182 41.232 85.452 1.00 35.85 109 VAL B O 1
ATOM 3996 N N . HIS B 1 126 ? 9.771 41.733 87.132 1.00 33.83 110 HIS B N 1
ATOM 3997 C CA . HIS B 1 126 ? 9.969 43.172 87.031 1.00 34.82 110 HIS B CA 1
ATOM 3998 C C . HIS B 1 126 ? 11.241 43.507 87.798 1.00 36.62 110 HIS B C 1
ATOM 3999 O O . HIS B 1 126 ? 11.332 43.230 89.000 1.00 33.50 110 HIS B O 1
ATOM 4006 N N . ARG B 1 127 ? 12.237 44.060 87.097 1.00 32.77 111 ARG B N 1
ATOM 4007 C CA . ARG B 1 127 ? 13.585 44.150 87.654 1.00 36.40 111 ARG B CA 1
ATOM 4008 C C . ARG B 1 127 ? 13.593 44.828 89.018 1.00 38.72 111 ARG B C 1
ATOM 4009 O O . ARG B 1 127 ? 14.269 44.360 89.939 1.00 34.00 111 ARG B O 1
ATOM 4017 N N . ALA B 1 128 ? 12.813 45.900 89.188 1.00 31.14 112 ALA B N 1
ATOM 4018 C CA . ALA B 1 128 ? 12.814 46.597 90.472 1.00 36.05 112 ALA B CA 1
ATOM 4019 C C . ALA B 1 128 ? 12.249 45.730 91.589 1.00 35.39 112 ALA B C 1
ATOM 4020 O O . ALA B 1 128 ? 12.660 45.868 92.746 1.00 32.49 112 ALA B O 1
ATOM 4022 N N . ASP B 1 129 ? 11.299 44.846 91.268 1.00 31.60 113 ASP B N 1
ATOM 4023 C CA . ASP B 1 129 ? 10.733 43.965 92.285 1.00 34.14 113 ASP B CA 1
ATOM 4024 C C . ASP B 1 129 ? 11.795 43.039 92.863 1.00 34.11 113 ASP B C 1
ATOM 4025 O O . ASP B 1 129 ? 11.868 42.849 94.083 1.00 34.28 113 ASP B O 1
ATOM 4030 N N . PHE B 1 130 ? 12.628 42.453 92.000 1.00 31.12 114 PHE B N 1
ATOM 4031 C CA . PHE B 1 130 ? 13.651 41.523 92.469 1.00 35.24 114 PHE B CA 1
ATOM 4032 C C . PHE B 1 130 ? 14.760 42.250 93.220 1.00 41.52 114 PHE B C 1
ATOM 4033 O O . PHE B 1 130 ? 15.221 41.778 94.266 1.00 34.31 114 PHE B O 1
ATOM 4041 N N . ILE B 1 131 ? 15.202 43.399 92.703 1.00 35.62 115 ILE B N 1
ATOM 4042 C CA . ILE B 1 131 ? 16.241 44.167 93.385 1.00 33.99 115 ILE B CA 1
ATOM 4043 C C . ILE B 1 131 ? 15.759 44.607 94.761 1.00 39.31 115 ILE B C 1
ATOM 4044 O O . ILE B 1 131 ? 16.495 44.518 95.751 1.00 40.08 115 ILE B O 1
ATOM 4049 N N . ASP B 1 132 ? 14.511 45.073 94.849 1.00 36.80 116 ASP B N 1
ATOM 4050 C CA . ASP B 1 132 ? 13.958 45.467 96.141 1.00 40.05 116 ASP B CA 1
ATOM 4051 C C . ASP B 1 132 ? 13.851 44.274 97.083 1.00 39.99 116 ASP B C 1
ATOM 4052 O O . ASP B 1 132 ? 14.121 44.397 98.283 1.00 38.90 116 ASP B O 1
ATOM 4057 N N . ALA B 1 133 ? 13.459 43.111 96.558 1.00 34.89 117 ALA B N 1
ATOM 4058 C CA . ALA B 1 133 ? 13.354 41.921 97.397 1.00 40.64 117 ALA B CA 1
ATOM 4059 C C . ALA B 1 133 ? 14.717 41.505 97.938 1.00 43.17 117 ALA B C 1
ATOM 4060 O O . ALA B 1 133 ? 14.831 41.076 99.092 1.00 42.82 117 ALA B O 1
ATOM 4062 N N . LEU B 1 134 ? 15.764 41.630 97.120 1.00 37.53 118 LEU B N 1
ATOM 4063 C CA . LEU B 1 134 ? 17.105 41.280 97.579 1.00 40.37 118 LEU B CA 1
ATOM 4064 C C . LEU B 1 134 ? 17.640 42.314 98.563 1.00 40.56 118 LEU B C 1
ATOM 4065 O O . LEU B 1 134 ? 18.323 41.961 99.532 1.00 44.39 118 LEU B O 1
ATOM 4070 N N . VAL B 1 135 ? 17.339 43.593 98.333 1.00 41.69 119 VAL B N 1
ATOM 4071 C CA . VAL B 1 135 ? 17.882 44.651 99.181 1.00 43.79 119 VAL B CA 1
ATOM 4072 C C . VAL B 1 135 ? 17.275 44.586 100.578 1.00 45.46 119 VAL B C 1
ATOM 4073 O O . VAL B 1 135 ? 17.972 44.787 101.581 1.00 44.31 119 VAL B O 1
ATOM 4077 N N . THR B 1 136 ? 15.977 44.287 100.673 1.00 42.96 120 THR B N 1
ATOM 4078 C CA . THR B 1 136 ? 15.319 44.220 101.974 1.00 48.46 120 THR B CA 1
ATOM 4079 C C . THR B 1 136 ? 15.799 43.049 102.823 1.00 47.54 120 THR B C 1
ATOM 4080 O O . THR B 1 136 ? 15.495 43.013 104.020 1.00 47.01 120 THR B O 1
ATOM 4084 N N . HIS B 1 137 ? 16.532 42.101 102.245 1.00 48.86 121 HIS B N 1
ATOM 4085 C CA . HIS B 1 137 ? 17.089 40.984 102.994 1.00 50.63 121 HIS B CA 1
ATOM 4086 C C . HIS B 1 137 ? 18.493 41.266 103.516 1.00 51.02 121 HIS B C 1
ATOM 4087 O O . HIS B 1 137 ? 19.045 40.436 104.247 1.00 51.39 121 HIS B O 1
ATOM 4094 N N . LEU B 1 138 ? 19.077 42.405 103.163 1.00 49.05 122 LEU B N 1
ATOM 4095 C CA . LEU B 1 138 ? 20.409 42.742 103.646 1.00 52.38 122 LEU B CA 1
ATOM 4096 C C . LEU B 1 138 ? 20.360 43.057 105.136 1.00 48.15 122 LEU B C 1
ATOM 4097 O O . LEU B 1 138 ? 19.459 43.776 105.584 1.00 53.63 122 LEU B O 1
ATOM 4102 N N . PRO B 1 139 ? 21.291 42.538 105.934 1.00 55.09 123 PRO B N 1
ATOM 4103 C CA . PRO B 1 139 ? 21.389 42.980 107.328 1.00 60.20 123 PRO B CA 1
ATOM 4104 C C . PRO B 1 139 ? 21.780 44.449 107.398 1.00 58.85 123 PRO B C 1
ATOM 4105 O O . PRO B 1 139 ? 22.344 45.017 106.459 1.00 53.35 123 PRO B O 1
ATOM 4109 N N . GLU B 1 140 ? 21.461 45.068 108.531 1.00 65.80 124 GLU B N 1
ATOM 4110 C CA . GLU B 1 140 ? 21.686 46.498 108.683 1.00 71.27 124 GLU B CA 1
ATOM 4111 C C . GLU B 1 140 ? 23.177 46.820 108.648 1.00 70.38 124 GLU B C 1
ATOM 4112 O O . GLU B 1 140 ? 24.028 45.983 108.963 1.00 63.00 124 GLU B O 1
ATOM 4118 N N . GLY B 1 141 ? 23.488 48.055 108.251 1.00 72.05 125 GLY B N 1
ATOM 4119 C CA . GLY B 1 141 ? 24.853 48.522 108.169 1.00 64.61 125 GLY B CA 1
ATOM 4120 C C . GLY B 1 141 ? 25.596 48.139 106.909 1.00 65.87 125 GLY B C 1
ATOM 4121 O O . GLY B 1 141 ? 26.639 48.736 106.618 1.00 66.33 125 GLY B O 1
ATOM 4122 N N . ILE B 1 142 ? 25.095 47.167 106.146 1.00 62.02 126 ILE B N 1
ATOM 4123 C CA . ILE B 1 142 ? 25.793 46.728 104.943 1.00 58.01 126 ILE B CA 1
ATOM 4124 C C . ILE B 1 142 ? 25.603 47.726 103.808 1.00 58.64 126 ILE B C 1
ATOM 4125 O O . ILE B 1 142 ? 26.551 48.044 103.081 1.00 53.99 126 ILE B O 1
ATOM 4130 N N . ALA B 1 143 ? 24.385 48.233 103.635 1.00 60.08 127 ALA B N 1
ATOM 4131 C CA . ALA B 1 143 ? 24.087 49.157 102.549 1.00 58.87 127 ALA B CA 1
ATOM 4132 C C . ALA B 1 143 ? 24.555 50.558 102.920 1.00 63.16 127 ALA B C 1
ATOM 4133 O O . ALA B 1 143 ? 24.147 51.104 103.952 1.00 66.12 127 ALA B O 1
ATOM 4135 N N . GLN B 1 144 ? 25.411 51.138 102.082 1.00 57.24 128 GLN B N 1
ATOM 4136 C CA . GLN B 1 144 ? 25.912 52.501 102.257 1.00 64.66 128 GLN B CA 1
ATOM 4137 C C . GLN B 1 144 ? 25.480 53.306 101.036 1.00 67.21 128 GLN B C 1
ATOM 4138 O O . GLN B 1 144 ? 26.273 53.565 100.127 1.00 66.25 128 GLN B O 1
ATOM 4144 N N . PHE B 1 145 ? 24.212 53.699 101.019 1.00 67.35 129 PHE B N 1
ATOM 4145 C CA . PHE B 1 145 ? 23.631 54.431 99.905 1.00 70.17 129 PHE B CA 1
ATOM 4146 C C . PHE B 1 145 ? 23.630 55.930 100.189 1.00 74.12 129 PHE B C 1
ATOM 4147 O O . PHE B 1 145 ? 23.790 56.374 101.329 1.00 75.36 129 PHE B O 1
ATOM 4155 N N . GLY B 1 146 ? 23.443 56.707 99.129 1.00 72.88 130 GLY B N 1
ATOM 4156 C CA . GLY B 1 146 ? 23.494 58.148 99.214 1.00 75.46 130 GLY B CA 1
ATOM 4157 C C . GLY B 1 146 ? 24.832 58.772 98.886 1.00 77.08 130 GLY B C 1
ATOM 4158 O O . GLY B 1 146 ? 25.080 59.909 99.305 1.00 78.23 130 GLY B O 1
ATOM 4159 N N . LYS B 1 147 ? 25.696 58.071 98.157 1.00 75.93 131 LYS B N 1
ATOM 4160 C CA . LYS B 1 147 ? 27.014 58.580 97.808 1.00 75.04 131 LYS B CA 1
ATOM 4161 C C . LYS B 1 147 ? 27.521 57.819 96.592 1.00 73.18 131 LYS B C 1
ATOM 4162 O O . LYS B 1 147 ? 27.063 56.712 96.293 1.00 75.38 131 LYS B O 1
ATOM 4168 N N . ARG B 1 148 ? 28.471 58.430 95.890 1.00 73.19 132 ARG B N 1
ATOM 4169 C CA . ARG B 1 148 ? 29.058 57.843 94.694 1.00 72.50 132 ARG B CA 1
ATOM 4170 C C . ARG B 1 148 ? 30.576 57.852 94.809 1.00 77.98 132 ARG B C 1
ATOM 4171 O O . ARG B 1 148 ? 31.159 58.741 95.435 1.00 79.66 132 ARG B O 1
ATOM 4179 N N . ALA B 1 149 ? 31.211 56.855 94.194 1.00 78.29 133 ALA B N 1
ATOM 4180 C CA . ALA B 1 149 ? 32.661 56.711 94.256 1.00 73.17 133 ALA B CA 1
ATOM 4181 C C . ALA B 1 149 ? 33.327 57.724 93.332 1.00 78.52 133 ALA B C 1
ATOM 4182 O O . ALA B 1 149 ? 33.088 57.719 92.120 1.00 72.48 133 ALA B O 1
ATOM 4184 N N . THR B 1 150 ? 34.168 58.588 93.903 1.00 80.29 134 THR B N 1
ATOM 4185 C CA . THR B 1 150 ? 34.877 59.587 93.109 1.00 76.05 134 THR B CA 1
ATOM 4186 C C . THR B 1 150 ? 36.134 58.998 92.477 1.00 79.90 134 THR B C 1
ATOM 4187 O O . THR B 1 150 ? 36.309 59.036 91.254 1.00 75.88 134 THR B O 1
ATOM 4191 N N . GLN B 1 151 ? 37.021 58.449 93.304 1.00 77.58 135 GLN B N 1
ATOM 4192 C CA . GLN B 1 151 ? 38.291 57.904 92.850 1.00 77.03 135 GLN B CA 1
ATOM 4193 C C . GLN B 1 151 ? 38.543 56.582 93.562 1.00 72.66 135 GLN B C 1
ATOM 4194 O O . GLN B 1 151 ? 37.886 56.254 94.553 1.00 77.94 135 GLN B O 1
ATOM 4200 N N . VAL B 1 152 ? 39.504 55.821 93.040 1.00 75.38 136 VAL B N 1
ATOM 4201 C CA . VAL B 1 152 ? 39.892 54.537 93.614 1.00 77.49 136 VAL B CA 1
ATOM 4202 C C . VAL B 1 152 ? 41.386 54.349 93.388 1.00 81.95 136 VAL B C 1
ATOM 4203 O O . VAL B 1 152 ? 41.856 54.376 92.245 1.00 78.81 136 VAL B O 1
ATOM 4207 N N . GLU B 1 153 ? 42.133 54.172 94.471 1.00 80.66 137 GLU B N 1
ATOM 4208 C CA . GLU B 1 153 ? 43.565 53.937 94.407 1.00 77.17 137 GLU B CA 1
ATOM 4209 C C . GLU B 1 153 ? 43.868 52.544 94.948 1.00 80.29 137 GLU B C 1
ATOM 4210 O O . GLU B 1 153 ? 43.103 51.987 95.743 1.00 76.98 137 GLU B O 1
ATOM 4216 N N . GLN B 1 154 ? 44.995 51.989 94.511 1.00 82.09 138 GLN B N 1
ATOM 4217 C CA . GLN B 1 154 ? 45.424 50.644 94.891 1.00 79.37 138 GLN B CA 1
ATOM 4218 C C . GLN B 1 154 ? 46.851 50.736 95.426 1.00 86.38 138 GLN B C 1
ATOM 4219 O O . GLN B 1 154 ? 47.805 50.832 94.648 1.00 87.80 138 GLN B O 1
ATOM 4225 N N . GLN B 1 155 ? 46.997 50.695 96.749 1.00 86.55 139 GLN B N 1
ATOM 4226 C CA . GLN B 1 155 ? 48.293 50.847 97.400 1.00 94.32 139 GLN B CA 1
ATOM 4227 C C . GLN B 1 155 ? 48.475 49.740 98.427 1.00 94.32 139 GLN B C 1
ATOM 4228 O O . GLN B 1 155 ? 47.671 49.614 99.357 1.00 93.75 139 GLN B O 1
ATOM 4234 N N . GLY B 1 156 ? 49.529 48.946 98.260 1.00 90.00 140 GLY B N 1
ATOM 4235 C CA . GLY B 1 156 ? 49.860 47.906 99.224 1.00 87.17 140 GLY B CA 1
ATOM 4236 C C . GLY B 1 156 ? 48.798 46.840 99.381 1.00 93.36 140 GLY B C 1
ATOM 4237 O O . GLY B 1 156 ? 48.487 46.438 100.510 1.00 92.31 140 GLY B O 1
ATOM 4238 N N . GLY B 1 157 ? 48.230 46.372 98.271 1.00 93.06 141 GLY B N 1
ATOM 4239 C CA . GLY B 1 157 ? 47.156 45.403 98.312 1.00 86.58 141 GLY B CA 1
ATOM 4240 C C . GLY B 1 157 ? 45.853 45.908 98.887 1.00 85.83 141 GLY B C 1
ATOM 4241 O O . GLY B 1 157 ? 44.875 45.152 98.918 1.00 83.59 141 GLY B O 1
ATOM 4242 N N . GLU B 1 158 ? 45.803 47.156 99.344 1.00 84.64 142 GLU B N 1
ATOM 4243 C CA . GLU B 1 158 ? 44.607 47.743 99.927 1.00 82.03 142 GLU B CA 1
ATOM 4244 C C . GLU B 1 158 ? 44.010 48.760 98.961 1.00 80.50 142 GLU B C 1
ATOM 4245 O O . GLU B 1 158 ? 44.738 49.529 98.323 1.00 79.83 142 GLU B O 1
ATOM 4251 N N . VAL B 1 159 ? 42.682 48.749 98.851 1.00 78.04 143 VAL B N 1
ATOM 4252 C CA . VAL B 1 159 ? 41.937 49.681 98.013 1.00 69.28 143 VAL B CA 1
ATOM 4253 C C . VAL B 1 159 ? 41.326 50.756 98.902 1.00 70.61 143 VAL B C 1
ATOM 4254 O O . VAL B 1 159 ? 40.808 50.463 99.988 1.00 73.31 143 VAL B O 1
ATOM 4258 N N . GLN B 1 160 ? 41.402 52.008 98.450 1.00 72.07 144 GLN B N 1
ATOM 4259 C CA . GLN B 1 160 ? 40.849 53.152 99.166 1.00 74.35 144 GLN B CA 1
ATOM 4260 C C . GLN B 1 160 ? 39.946 53.934 98.222 1.00 74.20 144 GLN B C 1
ATOM 4261 O O . GLN B 1 160 ? 40.332 54.223 97.084 1.00 69.93 144 GLN B O 1
ATOM 4267 N N . VAL B 1 161 ? 38.740 54.254 98.696 1.00 71.39 145 VAL B N 1
ATOM 4268 C CA . VAL B 1 161 ? 37.716 54.921 97.902 1.00 70.21 145 VAL B CA 1
ATOM 4269 C C . VAL B 1 161 ? 37.256 56.161 98.654 1.00 68.95 145 VAL B C 1
ATOM 4270 O O . VAL B 1 161 ? 36.957 56.088 99.849 1.00 72.64 145 VAL B O 1
ATOM 4274 N N . LEU B 1 162 ? 37.208 57.294 97.961 1.00 71.22 146 LEU B N 1
ATOM 4275 C CA . LEU B 1 162 ? 36.647 58.526 98.497 1.00 77.50 146 LEU B CA 1
ATOM 4276 C C . LEU B 1 162 ? 35.315 58.800 97.812 1.00 77.24 146 LEU B C 1
ATOM 4277 O O . LEU B 1 162 ? 35.194 58.640 96.594 1.00 74.79 146 LEU B O 1
ATOM 4282 N N . PHE B 1 163 ? 34.322 59.214 98.594 1.00 80.44 147 PHE B N 1
ATOM 4283 C CA . PHE B 1 163 ? 32.962 59.402 98.111 1.00 80.14 147 PHE B CA 1
ATOM 4284 C C . PHE B 1 163 ? 32.605 60.883 98.083 1.00 86.06 147 PHE B C 1
ATOM 4285 O O . PHE B 1 163 ? 33.311 61.730 98.633 1.00 82.33 147 PHE B O 1
ATOM 4293 N N . THR B 1 164 ? 31.476 61.181 97.435 1.00 81.96 148 THR B N 1
ATOM 4294 C CA . THR B 1 164 ? 31.102 62.568 97.184 1.00 82.23 148 THR B CA 1
ATOM 4295 C C . THR B 1 164 ? 30.813 63.332 98.471 1.00 79.42 148 THR B C 1
ATOM 4296 O O . THR B 1 164 ? 30.954 64.560 98.505 1.00 77.25 148 THR B O 1
ATOM 4300 N N . ASP B 1 165 ? 30.412 62.637 99.532 1.00 81.68 149 ASP B N 1
ATOM 4301 C CA . ASP B 1 165 ? 30.087 63.281 100.798 1.00 84.87 149 ASP B CA 1
ATOM 4302 C C . ASP B 1 165 ? 31.291 63.411 101.724 1.00 87.59 149 ASP B C 1
ATOM 4303 O O . ASP B 1 165 ? 31.125 63.803 102.884 1.00 86.64 149 ASP B O 1
ATOM 4308 N N . GLY B 1 166 ? 32.492 63.092 101.243 1.00 88.22 150 GLY B N 1
ATOM 4309 C CA . GLY B 1 166 ? 33.702 63.261 102.018 1.00 88.36 150 GLY B CA 1
ATOM 4310 C C . GLY B 1 166 ? 34.158 62.043 102.789 1.00 87.99 150 GLY B C 1
ATOM 4311 O O . GLY B 1 166 ? 35.174 62.122 103.491 1.00 92.18 150 GLY B O 1
ATOM 4312 N N . THR B 1 167 ? 33.451 60.923 102.685 1.00 88.90 151 THR B N 1
ATOM 4313 C CA . THR B 1 167 ? 33.837 59.718 103.403 1.00 85.91 151 THR B CA 1
ATOM 4314 C C . THR B 1 167 ? 34.895 58.941 102.631 1.00 81.46 151 THR B C 1
ATOM 4315 O O . THR B 1 167 ? 35.002 59.039 101.405 1.00 79.85 151 THR B O 1
ATOM 4319 N N . GLU B 1 168 ? 35.684 58.164 103.367 1.00 82.10 152 GLU B N 1
ATOM 4320 C CA . GLU B 1 168 ? 36.690 57.290 102.789 1.00 81.27 152 GLU B CA 1
ATOM 4321 C C . GLU B 1 168 ? 36.422 55.856 103.224 1.00 78.50 152 GLU B C 1
ATOM 4322 O O . GLU B 1 168 ? 35.771 55.604 104.242 1.00 77.63 152 GLU B O 1
ATOM 4328 N N . TYR B 1 169 ? 36.929 54.911 102.435 1.00 74.06 153 TYR B N 1
ATOM 4329 C CA . TYR B 1 169 ? 36.677 53.499 102.687 1.00 76.53 153 TYR B CA 1
ATOM 4330 C C . TYR B 1 169 ? 37.879 52.682 102.239 1.00 72.94 153 TYR B C 1
ATOM 4331 O O . TYR B 1 169 ? 38.310 52.792 101.088 1.00 67.84 153 TYR B O 1
ATOM 4340 N N . ARG B 1 170 ? 38.408 51.867 103.147 1.00 70.33 154 ARG B N 1
ATOM 4341 C CA . ARG B 1 170 ? 39.524 50.978 102.863 1.00 75.29 154 ARG B CA 1
ATOM 4342 C C . ARG B 1 170 ? 39.034 49.537 102.842 1.00 64.67 154 ARG B C 1
ATOM 4343 O O . ARG B 1 170 ? 38.261 49.124 103.711 1.00 64.76 154 ARG B O 1
ATOM 4351 N N . CYS B 1 171 ? 39.486 48.773 101.850 1.00 58.04 155 CYS B N 1
ATOM 4352 C CA . CYS B 1 171 ? 39.053 47.391 101.712 1.00 63.39 155 CYS B CA 1
ATOM 4353 C C . CYS B 1 171 ? 40.145 46.572 101.043 1.00 63.56 155 CYS B C 1
ATOM 4354 O O . CYS B 1 171 ? 40.967 47.100 100.289 1.00 69.04 155 CYS B O 1
ATOM 4357 N N . ASP B 1 172 ? 40.140 45.269 101.329 1.00 61.99 156 ASP B N 1
ATOM 4358 C CA . ASP B 1 172 ? 41.071 44.337 100.709 1.00 62.05 156 ASP B CA 1
ATOM 4359 C C . ASP B 1 172 ? 40.654 43.935 99.302 1.00 64.24 156 ASP B C 1
ATOM 4360 O O . ASP B 1 172 ? 41.461 43.338 98.581 1.00 60.73 156 ASP B O 1
ATOM 4365 N N . LEU B 1 173 ? 39.425 44.247 98.896 1.00 64.27 157 LEU B N 1
ATOM 4366 C CA . LEU B 1 173 ? 38.924 43.855 97.586 1.00 55.78 157 LEU B CA 1
ATOM 4367 C C . LEU B 1 173 ? 37.731 44.732 97.241 1.00 58.20 157 LEU B C 1
ATOM 4368 O O . LEU B 1 173 ? 36.839 44.920 98.074 1.00 54.92 157 LEU B O 1
ATOM 4373 N N . LEU B 1 174 ? 37.718 45.266 96.021 1.00 59.11 158 LEU B N 1
ATOM 4374 C CA . LEU B 1 174 ? 36.628 46.100 95.534 1.00 56.22 158 LEU B CA 1
ATOM 4375 C C . LEU B 1 174 ? 35.979 45.424 94.336 1.00 54.80 158 LEU B C 1
ATOM 4376 O O . LEU B 1 174 ? 36.670 45.039 93.387 1.00 51.83 158 LEU B O 1
ATOM 4381 N N . ILE B 1 175 ? 34.658 45.283 94.382 1.00 54.79 159 ILE B N 1
ATOM 4382 C CA . ILE B 1 175 ? 33.894 44.617 93.335 1.00 47.77 159 ILE B CA 1
ATOM 4383 C C . ILE B 1 175 ? 33.253 45.674 92.449 1.00 54.43 159 ILE B C 1
ATOM 4384 O O . ILE B 1 175 ? 32.627 46.618 92.948 1.00 48.52 159 ILE B O 1
ATOM 4389 N N . GLY B 1 176 ? 33.404 45.515 91.137 1.00 52.39 160 GLY B N 1
ATOM 4390 C CA . GLY B 1 176 ? 32.795 46.424 90.187 1.00 51.58 160 GLY B CA 1
ATOM 4391 C C . GLY B 1 176 ? 31.529 45.865 89.573 1.00 43.94 160 GLY B C 1
ATOM 4392 O O . GLY B 1 176 ? 31.577 45.163 88.558 1.00 47.54 160 GLY B O 1
ATOM 4393 N N . ALA B 1 177 ? 30.387 46.166 90.184 1.00 49.99 161 ALA B N 1
ATOM 4394 C CA . ALA B 1 177 ? 29.083 45.721 89.709 1.00 47.40 161 ALA B CA 1
ATOM 4395 C C . ALA B 1 177 ? 28.181 46.913 89.412 1.00 52.80 161 ALA B C 1
ATOM 4396 O O . ALA B 1 177 ? 26.988 46.907 89.726 1.00 46.84 161 ALA B O 1
ATOM 4398 N N . ASP B 1 178 ? 28.742 47.950 88.787 1.00 46.94 162 ASP B N 1
ATOM 4399 C CA . ASP B 1 178 ? 28.047 49.217 88.590 1.00 46.46 162 ASP B CA 1
ATOM 4400 C C . ASP B 1 178 ? 27.466 49.366 87.185 1.00 45.82 162 ASP B C 1
ATOM 4401 O O . ASP B 1 178 ? 27.306 50.490 86.698 1.00 48.39 162 ASP B O 1
ATOM 4406 N N . GLY B 1 179 ? 27.147 48.257 86.520 1.00 41.66 163 GLY B N 1
ATOM 4407 C CA . GLY B 1 179 ? 26.358 48.308 85.304 1.00 47.46 163 GLY B CA 1
ATOM 4408 C C . GLY B 1 179 ? 27.161 48.527 84.036 1.00 49.01 163 GLY B C 1
ATOM 4409 O O . GLY B 1 179 ? 28.391 48.635 84.029 1.00 44.12 163 GLY B O 1
ATOM 4410 N N . ILE B 1 180 ? 26.414 48.610 82.930 1.00 43.93 164 ILE B N 1
ATOM 4411 C CA . ILE B 1 180 ? 27.011 48.680 81.597 1.00 49.57 164 ILE B CA 1
ATOM 4412 C C . ILE B 1 180 ? 27.877 49.923 81.440 1.00 47.50 164 ILE B C 1
ATOM 4413 O O . ILE B 1 180 ? 28.887 49.899 80.725 1.00 51.64 164 ILE B O 1
ATOM 4418 N N . LYS B 1 181 ? 27.515 51.017 82.100 1.00 48.89 165 LYS B N 1
ATOM 4419 C CA . LYS B 1 181 ? 28.328 52.234 82.102 1.00 51.65 165 LYS B CA 1
ATOM 4420 C C . LYS B 1 181 ? 29.188 52.310 83.357 1.00 50.12 165 LYS B C 1
ATOM 4421 O O . LYS B 1 181 ? 29.191 53.304 84.081 1.00 49.92 165 LYS B O 1
ATOM 4427 N N . SER B 1 182 ? 29.932 51.238 83.613 1.00 53.44 166 SER B N 1
ATOM 4428 C CA . SER B 1 182 ? 30.717 51.121 84.835 1.00 51.72 166 SER B CA 1
ATOM 4429 C C . SER B 1 182 ? 31.833 52.156 84.860 1.00 51.12 166 SER B C 1
ATOM 4430 O O . SER B 1 182 ? 32.650 52.224 83.935 1.00 55.92 166 SER B O 1
ATOM 4433 N N . ALA B 1 183 ? 31.869 52.963 85.922 1.00 56.34 167 ALA B N 1
ATOM 4434 C CA . ALA B 1 183 ? 33.000 53.851 86.148 1.00 60.63 167 ALA B CA 1
ATOM 4435 C C . ALA B 1 183 ? 34.227 53.104 86.648 1.00 62.25 167 ALA B C 1
ATOM 4436 O O . ALA B 1 183 ? 35.327 53.667 86.625 1.00 65.36 167 ALA B O 1
ATOM 4438 N N . LEU B 1 184 ? 34.063 51.859 87.097 1.00 58.61 168 LEU B N 1
ATOM 4439 C CA . LEU B 1 184 ? 35.180 51.044 87.551 1.00 57.51 168 LEU B CA 1
ATOM 4440 C C . LEU B 1 184 ? 35.812 50.223 86.437 1.00 58.67 168 LEU B C 1
ATOM 4441 O O . LEU B 1 184 ? 36.960 49.788 86.586 1.00 66.44 168 LEU B O 1
ATOM 4446 N N . ARG B 1 185 ? 35.096 49.996 85.332 1.00 50.44 169 ARG B N 1
ATOM 4447 C CA . ARG B 1 185 ? 35.667 49.220 84.235 1.00 50.93 169 ARG B CA 1
ATOM 4448 C C . ARG B 1 185 ? 36.873 49.926 83.630 1.00 62.48 169 ARG B C 1
ATOM 4449 O O . ARG B 1 185 ? 37.870 49.283 83.283 1.00 61.82 169 ARG B O 1
ATOM 4457 N N . SER B 1 186 ? 36.802 51.253 83.502 1.00 60.04 170 SER B N 1
ATOM 4458 C CA . SER B 1 186 ? 37.928 52.000 82.955 1.00 65.91 170 SER B CA 1
ATOM 4459 C C . SER B 1 186 ? 39.150 51.913 83.859 1.00 68.51 170 SER B C 1
ATOM 4460 O O . SER B 1 186 ? 40.281 51.889 83.363 1.00 66.96 170 SER B O 1
ATOM 4463 N N . HIS B 1 187 ? 38.949 51.859 85.178 1.00 67.67 171 HIS B N 1
ATOM 4464 C CA . HIS B 1 187 ? 40.076 51.675 86.088 1.00 68.21 171 HIS B CA 1
ATOM 4465 C C . HIS B 1 187 ? 40.717 50.306 85.896 1.00 65.13 171 HIS B C 1
ATOM 4466 O O . HIS B 1 187 ? 41.948 50.184 85.903 1.00 66.71 171 HIS B O 1
ATOM 4473 N N . VAL B 1 188 ? 39.899 49.266 85.724 1.00 61.27 172 VAL B N 1
ATOM 4474 C CA . VAL B 1 188 ? 40.432 47.929 85.477 1.00 64.45 172 VAL B CA 1
ATOM 4475 C C . VAL B 1 188 ? 41.152 47.883 84.137 1.00 63.95 172 VAL B C 1
ATOM 4476 O O . VAL B 1 188 ? 42.223 47.277 84.010 1.00 64.00 172 VAL B O 1
ATOM 4480 N N . LEU B 1 189 ? 40.582 48.528 83.117 1.00 60.12 173 LEU B N 1
ATOM 4481 C CA . LEU B 1 189 ? 41.182 48.478 81.789 1.00 64.28 173 LEU B CA 1
ATOM 4482 C C . LEU B 1 189 ? 42.406 49.380 81.701 1.00 66.09 173 LEU B C 1
ATOM 4483 O O . LEU B 1 189 ? 43.398 49.026 81.053 1.00 65.14 173 LEU B O 1
ATOM 4488 N N . GLU B 1 190 ? 42.360 50.549 82.347 1.00 66.22 174 GLU B N 1
ATOM 4489 C CA . GLU B 1 190 ? 43.551 51.391 82.403 1.00 64.63 174 GLU B CA 1
ATOM 4490 C C . GLU B 1 190 ? 44.665 50.729 83.206 1.00 71.23 174 GLU B C 1
ATOM 4491 O O . GLU B 1 190 ? 45.847 50.985 82.947 1.00 68.37 174 GLU B O 1
ATOM 4497 N N . GLY B 1 191 ? 44.316 49.871 84.167 1.00 67.91 175 GLY B N 1
ATOM 4498 C CA . GLY B 1 191 ? 45.339 49.196 84.946 1.00 66.68 175 GLY B CA 1
ATOM 4499 C C . GLY B 1 191 ? 46.048 48.114 84.155 1.00 64.50 175 GLY B C 1
ATOM 4500 O O . GLY B 1 191 ? 47.256 47.911 84.308 1.00 69.09 175 GLY B O 1
ATOM 4501 N N . GLN B 1 192 ? 45.309 47.404 83.305 1.00 58.74 176 GLN B N 1
ATOM 4502 C CA . GLN B 1 192 ? 45.901 46.434 82.394 1.00 62.67 176 GLN B CA 1
ATOM 4503 C C . GLN B 1 192 ? 46.588 47.091 81.205 1.00 65.31 176 GLN B C 1
ATOM 4504 O O . GLN B 1 192 ? 47.079 46.377 80.324 1.00 61.80 176 GLN B O 1
ATOM 4510 N N . GLY B 1 193 ? 46.633 48.420 81.158 1.00 63.93 177 GLY B N 1
ATOM 4511 C CA . GLY B 1 193 ? 47.209 49.119 80.028 1.00 67.86 177 GLY B CA 1
ATOM 4512 C C . GLY B 1 193 ? 46.412 48.903 78.761 1.00 69.82 177 GLY B C 1
ATOM 4513 O O . GLY B 1 193 ? 46.973 48.569 77.714 1.00 60.88 177 GLY B O 1
ATOM 4514 N N . LEU B 1 194 ? 45.097 49.082 78.845 1.00 63.57 178 LEU B N 1
ATOM 4515 C CA . LEU B 1 194 ? 44.210 48.871 77.713 1.00 65.82 178 LEU B CA 1
ATOM 4516 C C . LEU B 1 194 ? 43.267 50.056 77.572 1.00 54.39 178 LEU B C 1
ATOM 4517 O O . LEU B 1 194 ? 42.990 50.779 78.533 1.00 58.43 178 LEU B O 1
ATOM 4522 N N . ALA B 1 195 ? 42.773 50.241 76.352 1.00 60.00 179 ALA B N 1
ATOM 4523 C CA . ALA B 1 195 ? 41.884 51.351 76.067 1.00 64.88 179 ALA B CA 1
ATOM 4524 C C . ALA B 1 195 ? 40.542 51.149 76.766 1.00 57.85 179 ALA B C 1
ATOM 4525 O O . ALA B 1 195 ? 40.080 50.016 76.928 1.00 59.90 179 ALA B O 1
ATOM 4527 N N . PRO B 1 196 ? 39.903 52.234 77.202 1.00 57.66 180 PRO B N 1
ATOM 4528 C CA . PRO B 1 196 ? 38.578 52.114 77.823 1.00 58.53 180 PRO B CA 1
ATOM 4529 C C . PRO B 1 196 ? 37.558 51.527 76.858 1.00 52.77 180 PRO B C 1
ATOM 4530 O O . PRO B 1 196 ? 37.736 51.530 75.637 1.00 53.91 180 PRO B O 1
ATOM 4534 N N . GLN B 1 197 ? 36.473 51.014 77.431 1.00 55.51 181 GLN B N 1
ATOM 4535 C CA . GLN B 1 197 ? 35.387 50.423 76.665 1.00 53.44 181 GLN B CA 1
ATOM 4536 C C . GLN B 1 197 ? 34.075 51.075 77.070 1.00 50.26 181 GLN B C 1
ATOM 4537 O O . GLN B 1 197 ? 33.811 51.273 78.260 1.00 53.01 181 GLN B O 1
ATOM 4543 N N . VAL B 1 198 ? 33.263 51.409 76.078 1.00 49.36 182 VAL B N 1
ATOM 4544 C CA . VAL B 1 198 ? 31.998 52.105 76.299 1.00 48.99 182 VAL B CA 1
ATOM 4545 C C . VAL B 1 198 ? 30.893 51.270 75.672 1.00 46.59 182 VAL B C 1
ATOM 4546 O O . VAL B 1 198 ? 31.152 50.424 74.797 1.00 43.45 182 VAL B O 1
ATOM 4550 N N . PRO B 1 199 ? 29.645 51.466 76.103 1.00 46.59 183 PRO B N 1
ATOM 4551 C CA . PRO B 1 199 ? 28.529 50.768 75.455 1.00 42.49 183 PRO B CA 1
ATOM 4552 C C . PRO B 1 199 ? 28.452 51.112 73.975 1.00 40.99 183 PRO B C 1
ATOM 4553 O O . PRO B 1 199 ? 28.709 52.247 73.566 1.00 46.92 183 PRO B O 1
ATOM 4557 N N . ARG B 1 200 ? 28.100 50.114 73.171 1.00 40.97 184 ARG B N 1
ATOM 4558 C CA . ARG B 1 200 ? 27.989 50.262 71.727 1.00 51.82 184 ARG B CA 1
ATOM 4559 C C . ARG B 1 200 ? 26.550 50.007 71.303 1.00 52.31 184 ARG B C 1
ATOM 4560 O O . ARG B 1 200 ? 25.942 49.014 71.720 1.00 47.11 184 ARG B O 1
ATOM 4568 N N . PHE B 1 201 ? 26.010 50.904 70.482 1.00 45.30 185 PHE B N 1
ATOM 4569 C CA . PHE B 1 201 ? 24.663 50.724 69.959 1.00 41.43 185 PHE B CA 1
ATOM 4570 C C . PHE B 1 201 ? 24.639 49.554 68.982 1.00 48.96 185 PHE B C 1
ATOM 4571 O O . PHE B 1 201 ? 25.425 49.508 68.030 1.00 47.12 185 PHE B O 1
ATOM 4579 N N . SER B 1 202 ? 23.736 48.604 69.224 1.00 43.38 186 SER B N 1
ATOM 4580 C CA . SER B 1 202 ? 23.658 47.393 68.418 1.00 47.03 186 SER B CA 1
ATOM 4581 C C . SER B 1 202 ? 23.034 47.619 67.049 1.00 51.05 186 SER B C 1
ATOM 4582 O O . SER B 1 202 ? 23.124 46.730 66.195 1.00 44.53 186 SER B O 1
ATOM 4585 N N . GLY B 1 203 ? 22.415 48.772 66.815 1.00 44.25 187 GLY B N 1
ATOM 4586 C CA . GLY B 1 203 ? 21.612 48.964 65.628 1.00 46.73 187 GLY B CA 1
ATOM 4587 C C . GLY B 1 203 ? 20.223 48.377 65.715 1.00 51.23 187 GLY B C 1
ATOM 4588 O O . GLY B 1 203 ? 19.468 48.460 64.737 1.00 45.26 187 GLY B O 1
ATOM 4589 N N . THR B 1 204 ? 19.863 47.787 66.851 1.00 45.49 188 THR B N 1
ATOM 4590 C CA . THR B 1 204 ? 18.558 47.179 67.064 1.00 44.02 188 THR B CA 1
ATOM 4591 C C . THR B 1 204 ? 17.782 48.001 68.083 1.00 43.08 188 THR B C 1
ATOM 4592 O O . THR B 1 204 ? 18.316 48.350 69.141 1.00 37.45 188 THR B O 1
ATOM 4596 N N . CYS B 1 205 ? 16.531 48.314 67.757 1.00 43.57 189 CYS B N 1
ATOM 4597 C CA . CYS B 1 205 ? 15.624 48.994 68.666 1.00 44.01 189 CYS B CA 1
ATOM 4598 C C . CYS B 1 205 ? 14.436 48.089 68.958 1.00 38.08 189 CYS B C 1
ATOM 4599 O O . CYS B 1 205 ? 14.079 47.229 68.149 1.00 45.82 189 CYS B O 1
ATOM 4602 N N . ALA B 1 206 ? 13.825 48.286 70.125 1.00 35.83 190 ALA B N 1
ATOM 4603 C CA . ALA B 1 206 ? 12.752 47.417 70.593 1.00 40.80 190 ALA B CA 1
ATOM 4604 C C . ALA B 1 206 ? 11.601 48.256 71.127 1.00 31.92 190 ALA B C 1
ATOM 4605 O O . ALA B 1 206 ? 11.796 49.082 72.025 1.00 33.66 190 ALA B O 1
ATOM 4607 N N . TYR B 1 207 ? 10.409 48.042 70.574 1.00 33.83 191 TYR B N 1
ATOM 4608 C CA . TYR B 1 207 ? 9.192 48.596 71.147 1.00 37.54 191 TYR B CA 1
ATOM 4609 C C . TYR B 1 207 ? 8.707 47.699 72.279 1.00 36.89 191 TYR B C 1
ATOM 4610 O O . TYR B 1 207 ? 8.694 46.472 72.152 1.00 33.38 191 TYR B O 1
ATOM 4619 N N . ARG B 1 208 ? 8.308 48.315 73.389 1.00 33.81 192 ARG B N 1
ATOM 4620 C CA . ARG B 1 208 ? 7.885 47.573 74.566 1.00 33.57 192 ARG B CA 1
ATOM 4621 C C . ARG B 1 208 ? 6.500 48.025 75.007 1.00 38.48 192 ARG B C 1
ATOM 4622 O O . ARG B 1 208 ? 6.137 49.197 74.881 1.00 33.67 192 ARG B O 1
ATOM 4630 N N . GLY B 1 209 ? 5.733 47.074 75.526 1.00 35.99 193 GLY B N 1
ATOM 4631 C CA . GLY B 1 209 ? 4.401 47.365 76.021 1.00 36.56 193 GLY B CA 1
ATOM 4632 C C . GLY B 1 209 ? 3.800 46.128 76.649 1.00 36.33 193 GLY B C 1
ATOM 4633 O O . GLY B 1 209 ? 4.384 45.039 76.619 1.00 34.85 193 GLY B O 1
ATOM 4634 N N . MET B 1 210 ? 2.613 46.312 77.224 1.00 35.18 194 MET B N 1
ATOM 4635 C CA . MET B 1 210 ? 1.889 45.237 77.886 1.00 33.78 194 MET B CA 1
ATOM 4636 C C . MET B 1 210 ? 0.431 45.260 77.453 1.00 34.54 194 MET B C 1
ATOM 4637 O O . MET B 1 210 ? -0.161 46.331 77.291 1.00 38.89 194 MET B O 1
ATOM 4642 N N . VAL B 1 211 ? -0.145 44.073 77.273 1.00 32.45 195 VAL B N 1
ATOM 4643 C CA . VAL B 1 211 ? -1.503 43.922 76.769 1.00 37.85 195 VAL B CA 1
ATOM 4644 C C . VAL B 1 211 ? -2.294 43.041 77.726 1.00 34.23 195 VAL B C 1
ATOM 4645 O O . VAL B 1 211 ? -1.792 42.013 78.195 1.00 35.11 195 VAL B O 1
ATOM 4649 N N . ASP B 1 212 ? -3.528 43.449 78.017 1.00 34.70 196 ASP B N 1
ATOM 4650 C CA . ASP B 1 212 ? -4.433 42.609 78.791 1.00 35.95 196 ASP B CA 1
ATOM 4651 C C . ASP B 1 212 ? -4.684 41.300 78.051 1.00 37.33 196 ASP B C 1
ATOM 4652 O O . ASP B 1 212 ? -4.921 41.294 76.839 1.00 39.61 196 ASP B O 1
ATOM 4657 N N . SER B 1 213 ? -4.626 40.187 78.787 1.00 36.57 197 SER B N 1
ATOM 4658 C CA . SER B 1 213 ? -4.702 38.874 78.153 1.00 39.16 197 SER B CA 1
ATOM 4659 C C . SER B 1 213 ? -6.052 38.653 77.480 1.00 40.47 197 SER B C 1
ATOM 4660 O O . SER B 1 213 ? -6.118 38.097 76.378 1.00 42.98 197 SER B O 1
ATOM 4663 N N . LEU B 1 214 ? -7.140 39.080 78.125 1.00 39.76 198 LEU B N 1
ATOM 4664 C CA . LEU B 1 214 ? -8.459 38.916 77.521 1.00 44.60 198 LEU B CA 1
ATOM 4665 C C . LEU B 1 214 ? -8.614 39.799 76.289 1.00 49.51 198 LEU B C 1
ATOM 4666 O O . LEU B 1 214 ? -9.238 39.392 75.302 1.00 48.86 198 LEU B O 1
ATOM 4671 N N . HIS B 1 215 ? -8.053 41.009 76.326 1.00 40.09 199 HIS B N 1
ATOM 4672 C CA . HIS B 1 215 ? -8.083 41.873 75.151 1.00 39.40 199 HIS B CA 1
ATOM 4673 C C . HIS B 1 215 ? -7.318 41.248 73.990 1.00 45.43 199 HIS B C 1
ATOM 4674 O O . HIS B 1 215 ? -7.738 41.352 72.831 1.00 45.04 199 HIS B O 1
ATOM 4681 N N . LEU B 1 216 ? -6.193 40.590 74.282 1.00 42.82 200 LEU B N 1
ATOM 4682 C CA . LEU B 1 216 ? -5.410 39.962 73.223 1.00 43.13 200 LEU B CA 1
ATOM 4683 C C . LEU B 1 216 ? -6.130 38.750 72.648 1.00 44.80 200 LEU B C 1
ATOM 4684 O O . LEU B 1 216 ? -6.068 38.501 71.438 1.00 45.38 200 LEU B O 1
ATOM 4689 N N . ARG B 1 217 ? -6.813 37.979 73.499 1.00 42.85 201 ARG B N 1
ATOM 4690 C CA . ARG B 1 217 ? -7.592 36.848 73.007 1.00 51.82 201 ARG B CA 1
ATOM 4691 C C . ARG B 1 217 ? -8.699 37.310 72.069 1.00 51.93 201 ARG B C 1
ATOM 4692 O O . ARG B 1 217 ? -8.936 36.692 71.024 1.00 53.63 201 ARG B O 1
ATOM 4700 N N . GLU B 1 218 ? -9.386 38.399 72.424 1.00 49.56 202 GLU B N 1
ATOM 4701 C CA . GLU B 1 218 ? -10.465 38.900 71.580 1.00 54.08 202 GLU B CA 1
ATOM 4702 C C . GLU B 1 218 ? -9.927 39.469 70.273 1.00 55.52 202 GLU B C 1
ATOM 4703 O O . GLU B 1 218 ? -10.570 39.345 69.224 1.00 56.40 202 GLU B O 1
ATOM 4709 N N . ALA B 1 219 ? -8.749 40.096 70.315 1.00 45.41 203 ALA B N 1
ATOM 4710 C CA . ALA B 1 219 ? -8.135 40.584 69.085 1.00 46.95 203 ALA B CA 1
ATOM 4711 C C . ALA B 1 219 ? -7.670 39.428 68.209 1.00 58.47 203 ALA B C 1
ATOM 4712 O O . ALA B 1 219 ? -7.742 39.505 66.977 1.00 57.99 203 ALA B O 1
ATOM 4714 N N . TYR B 1 220 ? -7.191 38.346 68.828 1.00 50.70 204 TYR B N 1
ATOM 4715 C CA . TYR B 1 220 ? -6.771 37.180 68.058 1.00 51.70 204 TYR B CA 1
ATOM 4716 C C . TYR B 1 220 ? -7.972 36.441 67.478 1.00 56.57 204 TYR B C 1
ATOM 4717 O O . TYR B 1 220 ? -7.958 36.047 66.305 1.00 60.65 204 TYR B O 1
ATOM 4726 N N . ARG B 1 221 ? -9.021 36.247 68.282 1.00 56.09 205 ARG B N 1
ATOM 4727 C CA . ARG B 1 221 ? -10.214 35.557 67.799 1.00 60.22 205 ARG B CA 1
ATOM 4728 C C . ARG B 1 221 ? -10.863 36.301 66.639 1.00 65.71 205 ARG B C 1
ATOM 4729 O O . ARG B 1 221 ? -11.389 35.669 65.715 1.00 67.13 205 ARG B O 1
ATOM 4737 N N . ALA B 1 222 ? -10.818 37.636 66.656 1.00 59.88 206 ALA B N 1
ATOM 4738 C CA . ALA B 1 222 ? -11.373 38.418 65.557 1.00 64.89 206 ALA B CA 1
ATOM 4739 C C . ALA B 1 222 ? -10.673 38.139 64.235 1.00 67.15 206 ALA B C 1
ATOM 4740 O O . ALA B 1 222 ? -11.215 38.474 63.177 1.00 70.76 206 ALA B O 1
ATOM 4742 N N . HIS B 1 223 ? -9.481 37.540 64.269 1.00 65.32 207 HIS B N 1
ATOM 4743 C CA . HIS B 1 223 ? -8.764 37.141 63.066 1.00 64.78 207 HIS B CA 1
ATOM 4744 C C . HIS B 1 223 ? -8.674 35.626 62.926 1.00 63.73 207 HIS B C 1
ATOM 4745 O O . HIS B 1 223 ? -7.820 35.124 62.189 1.00 67.47 207 HIS B O 1
ATOM 4752 N N . GLY B 1 224 ? -9.539 34.889 63.620 1.00 61.33 208 GLY B N 1
ATOM 4753 C CA . GLY B 1 224 ? -9.496 33.436 63.579 1.00 66.47 208 GLY B CA 1
ATOM 4754 C C . GLY B 1 224 ? -8.190 32.846 64.058 1.00 68.82 208 GLY B C 1
ATOM 4755 O O . GLY B 1 224 ? -7.752 31.817 63.534 1.00 71.10 208 GLY B O 1
ATOM 4756 N N . ILE B 1 225 ? -7.555 33.469 65.045 1.00 65.55 209 ILE B N 1
ATOM 4757 C CA . ILE B 1 225 ? -6.238 33.066 65.523 1.00 60.34 209 ILE B CA 1
ATOM 4758 C C . ILE B 1 225 ? -6.399 32.247 66.794 1.00 64.26 209 ILE B C 1
ATOM 4759 O O . ILE B 1 225 ? -7.252 32.548 67.640 1.00 63.17 209 ILE B O 1
ATOM 4764 N N . ASP B 1 226 ? -5.584 31.203 66.924 1.00 63.56 210 ASP B N 1
ATOM 4765 C CA . ASP B 1 226 ? -5.678 30.308 68.068 1.00 65.29 210 ASP B CA 1
ATOM 4766 C C . ASP B 1 226 ? -5.393 31.053 69.366 1.00 62.69 210 ASP B C 1
ATOM 4767 O O . ASP B 1 226 ? -4.356 31.708 69.511 1.00 55.73 210 ASP B O 1
ATOM 4772 N N . GLU B 1 227 ? -6.329 30.945 70.312 1.00 60.42 211 GLU B N 1
ATOM 4773 C CA . GLU B 1 227 ? -6.139 31.482 71.654 1.00 62.26 211 GLU B CA 1
ATOM 4774 C C . GLU B 1 227 ? -4.907 30.897 72.337 1.00 60.19 211 GLU B C 1
ATOM 4775 O O . GLU B 1 227 ? -4.379 31.504 73.276 1.00 56.13 211 GLU B O 1
ATOM 4781 N N . HIS B 1 228 ? -4.435 29.737 71.871 1.00 55.19 212 HIS B N 1
ATOM 4782 C CA . HIS B 1 228 ? -3.225 29.122 72.408 1.00 48.28 212 HIS B CA 1
ATOM 4783 C C . HIS B 1 228 ? -2.028 30.063 72.333 1.00 50.56 212 HIS B C 1
ATOM 4784 O O . HIS B 1 228 ? -1.106 29.960 73.151 1.00 46.77 212 HIS B O 1
ATOM 4791 N N . LEU B 1 229 ? -2.027 30.989 71.372 1.00 43.37 213 LEU B N 1
ATOM 4792 C CA . LEU B 1 229 ? -0.911 31.913 71.206 1.00 49.18 213 LEU B CA 1
ATOM 4793 C C . LEU B 1 229 ? -0.869 32.988 72.284 1.00 44.92 213 LEU B C 1
ATOM 4794 O O . LEU B 1 229 ? 0.116 33.731 72.353 1.00 45.76 213 LEU B O 1
ATOM 4799 N N . VAL B 1 230 ? -1.902 33.091 73.116 1.00 46.61 214 VAL B N 1
ATOM 4800 C CA . VAL B 1 230 ? -1.893 34.026 74.237 1.00 48.14 214 VAL B CA 1
ATOM 4801 C C . VAL B 1 230 ? -1.300 33.386 75.486 1.00 49.07 214 VAL B C 1
ATOM 4802 O O . VAL B 1 230 ? -0.513 34.013 76.199 1.00 46.69 214 VAL B O 1
ATOM 4806 N N . ASP B 1 231 ? -1.658 32.130 75.758 1.00 44.55 215 ASP B N 1
ATOM 4807 C CA . ASP B 1 231 ? -1.254 31.468 76.992 1.00 53.49 215 ASP B CA 1
ATOM 4808 C C . ASP B 1 231 ? 0.184 30.968 76.962 1.00 46.99 215 ASP B C 1
ATOM 4809 O O . ASP B 1 231 ? 0.770 30.752 78.029 1.00 46.92 215 ASP B O 1
ATOM 4814 N N . VAL B 1 232 ? 0.761 30.778 75.781 1.00 46.01 216 VAL B N 1
ATOM 4815 C CA . VAL B 1 232 ? 2.099 30.205 75.658 1.00 41.52 216 VAL B CA 1
ATOM 4816 C C . VAL B 1 232 ? 3.050 31.274 75.135 1.00 39.28 216 VAL B C 1
ATOM 4817 O O . VAL B 1 232 ? 2.674 32.048 74.242 1.00 43.20 216 VAL B O 1
ATOM 4821 N N . PRO B 1 233 ? 4.266 31.375 75.671 1.00 37.21 217 PRO B N 1
ATOM 4822 C CA . PRO B 1 233 ? 5.235 32.339 75.131 1.00 38.67 217 PRO B CA 1
ATOM 4823 C C . PRO B 1 233 ? 5.469 32.117 73.643 1.00 48.63 217 PRO B C 1
ATOM 4824 O O . PRO B 1 233 ? 5.694 30.991 73.193 1.00 43.63 217 PRO B O 1
ATOM 4828 N N . GLN B 1 234 ? 5.410 33.206 72.881 1.00 42.50 218 GLN B N 1
ATOM 4829 C CA . GLN B 1 234 ? 5.506 33.159 71.431 1.00 45.30 218 GLN B CA 1
ATOM 4830 C C . GLN B 1 234 ? 6.663 34.021 70.946 1.00 48.94 218 GLN B C 1
ATOM 4831 O O . GLN B 1 234 ? 7.120 34.937 71.636 1.00 42.65 218 GLN B O 1
ATOM 4837 N N . MET B 1 235 ? 7.128 33.715 69.736 1.00 47.93 219 MET B N 1
ATOM 4838 C CA . MET B 1 235 ? 8.212 34.466 69.110 1.00 42.63 219 MET B CA 1
ATOM 4839 C C . MET B 1 235 ? 7.983 34.451 67.605 1.00 51.93 219 MET B C 1
ATOM 4840 O O . MET B 1 235 ? 8.131 33.405 66.966 1.00 49.49 219 MET B O 1
ATOM 4845 N N . TYR B 1 236 ? 7.618 35.602 67.048 1.00 49.35 220 TYR B N 1
ATOM 4846 C CA . TYR B 1 236 ? 7.369 35.733 65.618 1.00 48.72 220 TYR B CA 1
ATOM 4847 C C . TYR B 1 236 ? 8.642 36.215 64.935 1.00 48.50 220 TYR B C 1
ATOM 4848 O O . TYR B 1 236 ? 9.159 37.286 65.264 1.00 46.43 220 TYR B O 1
ATOM 4857 N N . LEU B 1 237 ? 9.145 35.427 63.990 1.00 49.80 221 LEU B N 1
ATOM 4858 C CA . LEU B 1 237 ? 10.419 35.699 63.339 1.00 47.38 221 LEU B CA 1
ATOM 4859 C C . LEU B 1 237 ? 10.198 36.252 61.937 1.00 46.91 221 LEU B C 1
ATOM 4860 O O . LEU B 1 237 ? 9.295 35.814 61.218 1.00 52.17 221 LEU B O 1
ATOM 4865 N N . GLY B 1 238 ? 11.032 37.217 61.555 1.00 51.82 222 GLY B N 1
ATOM 4866 C CA . GLY B 1 238 ? 10.963 37.825 60.240 1.00 53.42 222 GLY B CA 1
ATOM 4867 C C . GLY B 1 238 ? 12.301 38.437 59.886 1.00 50.67 222 GLY B C 1
ATOM 4868 O O . GLY B 1 238 ? 13.249 38.407 60.672 1.00 51.06 222 GLY B O 1
ATOM 4869 N N . LEU B 1 239 ? 12.369 39.004 58.685 1.00 54.99 223 LEU B N 1
ATOM 4870 C CA . LEU B 1 239 ? 13.617 39.575 58.195 1.00 52.70 223 LEU B CA 1
ATOM 4871 C C . LEU B 1 239 ? 13.905 40.896 58.901 1.00 49.28 223 LEU B C 1
ATOM 4872 O O . LEU B 1 239 ? 13.114 41.841 58.811 1.00 52.19 223 LEU B O 1
ATOM 4877 N N . ASP B 1 240 ? 15.037 40.953 59.608 1.00 46.55 224 ASP B N 1
ATOM 4878 C CA . ASP B 1 240 ? 15.504 42.160 60.296 1.00 51.52 224 ASP B CA 1
ATOM 4879 C C . ASP B 1 240 ? 14.531 42.621 61.381 1.00 46.92 224 ASP B C 1
ATOM 4880 O O . ASP B 1 240 ? 14.469 43.808 61.708 1.00 47.53 224 ASP B O 1
ATOM 4885 N N . GLY B 1 241 ? 13.774 41.691 61.954 1.00 47.41 225 GLY B N 1
ATOM 4886 C CA . GLY B 1 241 ? 12.865 42.026 63.033 1.00 45.05 225 GLY B CA 1
ATOM 4887 C C . GLY B 1 241 ? 12.208 40.783 63.585 1.00 47.35 225 GLY B C 1
ATOM 4888 O O . GLY B 1 241 ? 12.131 39.748 62.915 1.00 45.68 225 GLY B O 1
ATOM 4889 N N . HIS B 1 242 ? 11.736 40.899 64.825 1.00 42.93 226 HIS B N 1
ATOM 4890 C CA . HIS B 1 242 ? 11.037 39.798 65.475 1.00 42.98 226 HIS B CA 1
ATOM 4891 C C . HIS B 1 242 ? 10.302 40.327 66.699 1.00 37.34 226 HIS B C 1
ATOM 4892 O O . HIS B 1 242 ? 10.671 41.358 67.269 1.00 42.33 226 HIS B O 1
ATOM 4899 N N . ILE B 1 243 ? 9.254 39.604 67.092 1.00 40.35 227 ILE B N 1
ATOM 4900 C CA . ILE B 1 243 ? 8.364 40.004 68.176 1.00 43.63 227 ILE B CA 1
ATOM 4901 C C . ILE B 1 243 ? 8.190 38.825 69.124 1.00 43.74 227 ILE B C 1
ATOM 4902 O O . ILE B 1 243 ? 7.909 37.706 68.681 1.00 42.64 227 ILE B O 1
ATOM 4907 N N . LEU B 1 244 ? 8.347 39.075 70.424 1.00 37.74 228 LEU B N 1
ATOM 4908 C CA . LEU B 1 244 ? 8.126 38.060 71.443 1.00 41.85 228 LEU B CA 1
ATOM 4909 C C . LEU B 1 244 ? 6.989 38.476 72.369 1.00 44.48 228 LEU B C 1
ATOM 4910 O O . LEU B 1 244 ? 6.777 39.664 72.629 1.00 39.12 228 LEU B O 1
ATOM 4915 N N . THR B 1 245 ? 6.254 37.477 72.858 1.00 40.28 229 THR B N 1
ATOM 4916 C CA . THR B 1 245 ? 5.214 37.673 73.858 1.00 40.01 229 THR B CA 1
ATOM 4917 C C . THR B 1 245 ? 5.308 36.562 74.892 1.00 45.23 229 THR B C 1
ATOM 4918 O O . THR B 1 245 ? 5.722 35.443 74.582 1.00 41.46 229 THR B O 1
ATOM 4922 N N . PHE B 1 246 ? 4.924 36.883 76.133 1.00 36.72 230 PHE B N 1
ATOM 4923 C CA . PHE B 1 246 ? 4.783 35.858 77.160 1.00 38.64 230 PHE B CA 1
ATOM 4924 C C . PHE B 1 246 ? 3.926 36.404 78.287 1.00 39.76 230 PHE B C 1
ATOM 4925 O O . PHE B 1 246 ? 4.021 37.601 78.595 1.00 34.55 230 PHE B O 1
ATOM 4933 N N . PRO B 1 247 ? 3.085 35.583 78.908 1.00 37.66 231 PRO B N 1
ATOM 4934 C CA . PRO B 1 247 ? 2.206 36.084 79.968 1.00 36.32 231 PRO B CA 1
ATOM 4935 C C . PRO B 1 247 ? 2.937 36.270 81.288 1.00 40.02 231 PRO B C 1
ATOM 4936 O O . PRO B 1 247 ? 3.896 35.563 81.608 1.00 34.56 231 PRO B O 1
ATOM 4940 N N . VAL B 1 248 ? 2.465 37.252 82.057 1.00 37.93 232 VAL B N 1
ATOM 4941 C CA . VAL B 1 248 ? 2.961 37.529 83.399 1.00 37.81 232 VAL B CA 1
ATOM 4942 C C . VAL B 1 248 ? 1.765 37.767 84.312 1.00 40.35 232 VAL B C 1
ATOM 4943 O O . VAL B 1 248 ? 0.622 37.865 83.862 1.00 34.73 232 VAL B O 1
ATOM 4947 N N . ARG B 1 249 ? 2.047 37.859 85.611 1.00 45.62 233 ARG B N 1
ATOM 4948 C CA . ARG B 1 249 ? 1.037 38.119 86.638 1.00 49.33 233 ARG B CA 1
ATOM 4949 C C . ARG B 1 249 ? -0.114 37.116 86.552 1.00 51.08 233 ARG B C 1
ATOM 4950 O O . ARG B 1 249 ? -1.282 37.473 86.383 1.00 53.35 233 ARG B O 1
ATOM 4958 N N . ASN B 1 250 ? 0.248 35.837 86.670 1.00 56.90 234 ASN B N 1
ATOM 4959 C CA . ASN B 1 250 ? -0.714 34.733 86.672 1.00 54.65 234 ASN B CA 1
ATOM 4960 C C . ASN B 1 250 ? -1.566 34.725 85.404 1.00 54.08 234 ASN B C 1
ATOM 4961 O O . ASN B 1 250 ? -2.755 34.404 85.433 1.00 50.00 234 ASN B O 1
ATOM 4966 N N . GLY B 1 251 ? -0.951 35.088 84.279 1.00 47.86 235 GLY B N 1
ATOM 4967 C CA . GLY B 1 251 ? -1.595 35.002 82.985 1.00 44.65 235 GLY B CA 1
ATOM 4968 C C . GLY B 1 251 ? -2.527 36.140 82.632 1.00 41.37 235 GLY B C 1
ATOM 4969 O O . GLY B 1 251 ? -3.164 36.083 81.573 1.00 47.73 235 GLY B O 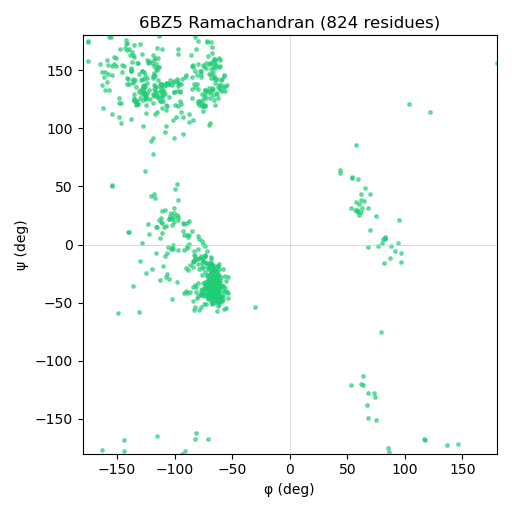1
ATOM 4970 N N . GLY B 1 252 ? -2.629 37.170 83.469 1.00 37.98 236 GLY B N 1
ATOM 4971 C CA . GLY B 1 252 ? -3.542 38.262 83.185 1.00 37.27 236 GLY B CA 1
ATOM 4972 C C . GLY B 1 252 ? -3.007 39.337 82.265 1.00 35.63 236 GLY B C 1
ATOM 4973 O O . GLY B 1 252 ? -3.792 40.150 81.766 1.00 36.61 236 GLY B O 1
ATOM 4974 N N . ILE B 1 253 ? -1.700 39.362 82.023 1.00 37.84 237 ILE B N 1
ATOM 4975 C CA . ILE B 1 253 ? -1.067 40.412 81.234 1.00 37.47 237 ILE B CA 1
ATOM 4976 C C . ILE B 1 253 ? -0.013 39.781 80.335 1.00 37.69 237 ILE B C 1
ATOM 4977 O O . ILE B 1 253 ? 0.730 38.891 80.761 1.00 34.51 237 ILE B O 1
ATOM 4982 N N . ILE B 1 254 ? 0.041 40.237 79.085 1.00 36.82 238 ILE B N 1
ATOM 4983 C CA . ILE B 1 254 ? 1.000 39.756 78.097 1.00 35.16 238 ILE B CA 1
ATOM 4984 C C . ILE B 1 254 ? 2.058 40.833 77.896 1.00 36.05 238 ILE B C 1
ATOM 4985 O O . ILE B 1 254 ? 1.740 41.957 77.488 1.00 34.00 238 ILE B O 1
ATOM 4990 N N . ASN B 1 255 ? 3.312 40.491 78.181 1.00 31.31 239 ASN B N 1
ATOM 4991 C CA . ASN B 1 255 ? 4.438 41.380 77.929 1.00 34.52 239 ASN B CA 1
ATOM 4992 C C . ASN B 1 255 ? 4.904 41.225 76.487 1.00 41.47 239 ASN B C 1
ATOM 4993 O O . ASN B 1 255 ? 5.055 40.106 75.990 1.00 35.70 239 ASN B O 1
ATOM 4998 N N . VAL B 1 256 ? 5.134 42.354 75.819 1.00 36.35 240 VAL B N 1
ATOM 4999 C CA . VAL B 1 256 ? 5.439 42.378 74.393 1.00 37.70 240 VAL B CA 1
ATOM 5000 C C . VAL B 1 256 ? 6.718 43.170 74.168 1.00 37.41 240 VAL B C 1
ATOM 5001 O O . VAL B 1 256 ? 6.877 44.269 74.712 1.00 33.46 240 VAL B O 1
ATOM 5005 N N . VAL B 1 257 ? 7.628 42.611 73.371 1.00 35.05 241 VAL B N 1
ATOM 5006 C CA . VAL B 1 257 ? 8.826 43.306 72.909 1.00 36.65 241 VAL B CA 1
ATOM 5007 C C . VAL B 1 257 ? 8.949 43.063 71.411 1.00 42.18 241 VAL B C 1
ATOM 5008 O O . VAL B 1 257 ? 9.012 41.909 70.971 1.00 36.98 241 VAL B O 1
ATOM 5012 N N . ALA B 1 258 ? 8.983 44.144 70.631 1.00 38.44 242 ALA B N 1
ATOM 5013 C CA . ALA B 1 258 ? 9.033 44.078 69.172 1.00 39.96 242 ALA B CA 1
ATOM 5014 C C . ALA B 1 258 ? 10.342 44.698 68.698 1.00 38.42 242 ALA B C 1
ATOM 5015 O O . ALA B 1 258 ? 10.536 45.913 68.817 1.00 38.92 242 ALA B O 1
ATOM 5017 N N . PHE B 1 259 ? 11.226 43.870 68.145 1.00 36.53 243 PHE B N 1
ATOM 5018 C CA . PHE B 1 259 ? 12.568 44.298 67.771 1.00 38.79 243 PHE B CA 1
ATOM 5019 C C . PHE B 1 259 ? 12.620 44.725 66.309 1.00 43.15 243 PHE B C 1
ATOM 5020 O O . PHE B 1 259 ? 11.979 44.118 65.447 1.00 39.54 243 PHE B O 1
ATOM 5028 N N . ILE B 1 260 ? 13.401 45.769 66.038 1.00 40.82 244 ILE B N 1
ATOM 5029 C CA . ILE B 1 260 ? 13.674 46.237 64.682 1.00 47.21 244 ILE B CA 1
ATOM 5030 C C . ILE B 1 260 ? 15.166 46.518 64.586 1.00 40.08 244 ILE B C 1
ATOM 5031 O O . ILE B 1 260 ? 15.703 47.303 65.377 1.00 43.23 244 ILE B O 1
ATOM 5036 N N . SER B 1 261 ? 15.834 45.884 63.624 1.00 47.02 245 SER B N 1
ATOM 5037 C CA . SER B 1 261 ? 17.276 46.008 63.459 1.00 46.33 245 SER B CA 1
ATOM 5038 C C . SER B 1 261 ? 17.592 46.674 62.129 1.00 49.10 245 SER B C 1
ATOM 5039 O O . SER B 1 261 ? 17.063 46.274 61.086 1.00 50.07 245 SER B O 1
ATOM 5042 N N . ASP B 1 262 ? 18.458 47.683 62.1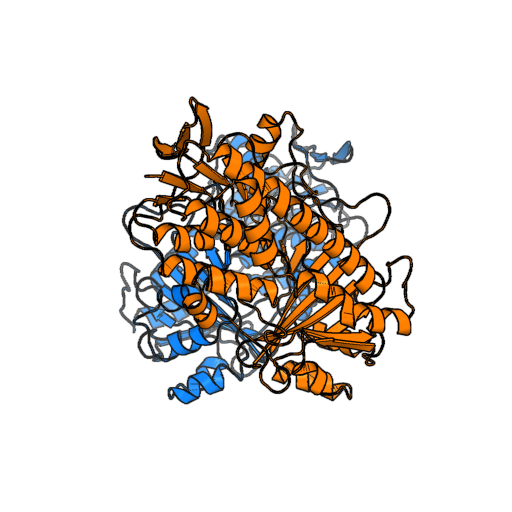71 1.00 46.14 246 ASP B N 1
ATOM 5043 C CA . ASP B 1 262 ? 18.977 48.336 60.975 1.00 54.82 246 ASP B CA 1
ATOM 5044 C C . ASP B 1 262 ? 20.382 47.799 60.724 1.00 52.62 246 ASP B C 1
ATOM 5045 O O . ASP B 1 262 ? 21.322 48.138 61.450 1.00 54.64 246 ASP B O 1
ATOM 5050 N N . ARG B 1 263 ? 20.520 46.957 59.700 1.00 57.96 247 ARG B N 1
ATOM 5051 C CA . ARG B 1 263 ? 21.802 46.367 59.339 1.00 60.84 247 ARG B CA 1
ATOM 5052 C C . ARG B 1 263 ? 22.424 47.033 58.117 1.00 70.53 247 ARG B C 1
ATOM 5053 O O . ARG B 1 263 ? 23.260 46.421 57.442 1.00 75.65 247 ARG B O 1
ATOM 5061 N N . SER B 1 264 ? 22.038 48.272 57.822 1.00 73.38 248 SER B N 1
ATOM 5062 C CA . SER B 1 264 ? 22.588 48.980 56.678 1.00 75.65 248 SER B CA 1
ATOM 5063 C C . SER B 1 264 ? 24.036 49.387 56.949 1.00 83.23 248 SER B C 1
ATOM 5064 O O . SER B 1 264 ? 24.567 49.217 58.050 1.00 82.24 248 SER B O 1
ATOM 5067 N N . GLU B 1 265 ? 24.679 49.936 55.915 1.00 91.83 249 GLU B N 1
ATOM 5068 C CA . GLU B 1 265 ? 26.066 50.358 56.006 1.00 87.75 249 GLU B CA 1
ATOM 5069 C C . GLU B 1 265 ? 26.178 51.874 55.898 1.00 85.38 249 GLU B C 1
ATOM 5070 O O . GLU B 1 265 ? 25.526 52.482 55.041 1.00 89.12 249 GLU B O 1
ATOM 5076 N N . PRO B 1 266 ? 26.989 52.517 56.753 1.00 87.06 250 PRO B N 1
ATOM 5077 C CA . PRO B 1 266 ? 27.741 51.862 57.828 1.00 83.71 250 PRO B CA 1
ATOM 5078 C C . PRO B 1 266 ? 26.891 51.617 59.072 1.00 81.97 250 PRO B C 1
ATOM 5079 O O . PRO B 1 266 ? 25.662 51.648 58.994 1.00 81.84 250 PRO B O 1
ATOM 5083 N N . LYS B 1 267 ? 27.544 51.379 60.202 1.00 81.03 251 LYS B N 1
ATOM 5084 C CA . LYS B 1 267 ? 26.820 51.077 61.430 1.00 73.72 251 LYS B CA 1
ATOM 5085 C C . LYS B 1 267 ? 26.035 52.300 61.892 1.00 72.32 251 LYS B C 1
ATOM 5086 O O . LYS B 1 267 ? 26.606 53.392 62.001 1.00 67.74 251 LYS B O 1
ATOM 5092 N N . PRO B 1 268 ? 24.738 52.165 62.163 1.00 67.25 252 PRO B N 1
ATOM 5093 C CA . PRO B 1 268 ? 23.987 53.294 62.718 1.00 62.09 252 PRO B CA 1
ATOM 5094 C C . PRO B 1 268 ? 24.497 53.658 64.103 1.00 59.86 252 PRO B C 1
ATOM 5095 O O . PRO B 1 268 ? 25.020 52.819 64.840 1.00 63.67 252 PRO B O 1
ATOM 5099 N N . THR B 1 269 ? 24.349 54.931 64.447 1.00 58.43 253 THR B N 1
ATOM 5100 C CA . THR B 1 269 ? 24.790 55.453 65.729 1.00 55.67 253 THR B CA 1
ATOM 5101 C C . THR B 1 269 ? 23.592 55.908 66.551 1.00 54.29 253 THR B C 1
ATOM 5102 O O . THR B 1 269 ? 22.500 56.143 66.027 1.00 56.04 253 THR B O 1
ATOM 5106 N N . TRP B 1 270 ? 23.809 56.021 67.858 1.00 49.92 254 TRP B N 1
ATOM 5107 C CA . TRP B 1 270 ? 22.821 56.610 68.741 1.00 52.49 254 TRP B CA 1
ATOM 5108 C C . TRP B 1 270 ? 23.320 57.962 69.220 1.00 49.89 254 TRP B C 1
ATOM 5109 O O . TRP B 1 270 ? 24.473 58.066 69.661 1.00 56.42 254 TRP B O 1
ATOM 5120 N N . PRO B 1 271 ? 22.500 59.012 69.136 1.00 48.65 255 PRO B N 1
ATOM 5121 C CA . PRO B 1 271 ? 22.976 60.356 69.486 1.00 54.95 255 PRO B CA 1
ATOM 5122 C C . PRO B 1 271 ? 23.519 60.419 70.906 1.00 59.47 255 PRO B C 1
ATOM 5123 O O . PRO B 1 271 ? 23.037 59.740 71.814 1.00 62.08 255 PRO B O 1
ATOM 5127 N N . ALA B 1 272 ? 24.545 61.256 71.084 1.00 58.07 256 ALA B N 1
ATOM 5128 C CA . ALA B 1 272 ? 25.238 61.327 72.366 1.00 57.29 256 ALA B CA 1
ATOM 5129 C C . ALA B 1 272 ? 24.354 61.903 73.464 1.00 59.86 256 ALA B C 1
ATOM 5130 O O . ALA B 1 272 ? 24.468 61.495 74.626 1.00 55.79 256 ALA B O 1
ATOM 5132 N N . ASP B 1 273 ? 23.474 62.846 73.126 1.00 56.14 257 ASP B N 1
ATOM 5133 C CA . ASP B 1 273 ? 22.583 63.469 74.097 1.00 65.87 257 ASP B CA 1
ATOM 5134 C C . ASP B 1 273 ? 21.191 62.845 74.089 1.00 64.49 257 ASP B C 1
ATOM 5135 O O . ASP B 1 273 ? 20.214 63.502 74.462 1.00 57.30 257 ASP B O 1
ATOM 5140 N N . ALA B 1 274 ? 21.083 61.585 73.672 1.00 59.42 258 ALA B N 1
ATOM 5141 C CA . ALA B 1 274 ? 19.794 60.919 73.564 1.00 52.73 258 ALA B CA 1
ATOM 5142 C C . ALA B 1 274 ? 19.700 59.797 74.583 1.00 53.31 258 ALA B C 1
ATOM 5143 O O . ALA B 1 274 ? 20.562 58.904 74.592 1.00 45.06 258 ALA B O 1
ATOM 5145 N N . PRO B 1 275 ? 18.696 59.803 75.459 1.00 49.74 259 PRO B N 1
ATOM 5146 C CA . PRO B 1 275 ? 18.464 58.634 76.313 1.00 43.17 259 PRO B CA 1
ATOM 5147 C C . PRO B 1 275 ? 18.171 57.403 75.471 1.00 39.55 259 PRO B C 1
ATOM 5148 O O . PRO B 1 275 ? 17.683 57.495 74.343 1.00 40.11 259 PRO B O 1
ATOM 5152 N N . TRP B 1 276 ? 18.478 56.236 76.034 1.00 35.36 260 TRP B N 1
ATOM 5153 C CA . TRP B 1 276 ? 18.266 54.978 75.330 1.00 35.41 260 TRP B CA 1
ATOM 5154 C C . TRP B 1 276 ? 16.801 54.566 75.286 1.00 33.46 260 TRP B C 1
ATOM 5155 O O . TRP B 1 276 ? 16.490 53.506 74.732 1.00 35.20 260 TRP B O 1
ATOM 5166 N N . VAL B 1 277 ? 15.903 55.367 75.852 1.00 38.52 261 VAL B N 1
ATOM 5167 C CA . VAL B 1 277 ? 14.476 55.074 75.853 1.00 31.54 261 VAL B CA 1
ATOM 5168 C C . VAL B 1 277 ? 13.720 56.353 75.517 1.00 31.31 261 VAL B C 1
ATOM 5169 O O . VAL B 1 277 ? 14.115 57.449 75.929 1.00 31.13 261 VAL B O 1
ATOM 5173 N N . ARG B 1 278 ? 12.645 56.212 74.746 1.00 30.61 262 ARG B N 1
ATOM 5174 C CA . ARG B 1 278 ? 11.781 57.337 74.428 1.00 35.35 262 ARG B CA 1
ATOM 5175 C C . ARG B 1 278 ? 10.373 56.821 74.191 1.00 33.98 262 ARG B C 1
ATOM 5176 O O . ARG B 1 278 ? 10.160 55.634 73.928 1.00 34.67 262 ARG B O 1
ATOM 5184 N N . GLU B 1 279 ? 9.408 57.730 74.299 1.00 33.28 263 GLU B N 1
ATOM 5185 C CA . GLU B 1 279 ? 8.042 57.404 73.921 1.00 36.46 263 GLU B CA 1
ATOM 5186 C C . GLU B 1 279 ? 7.971 57.129 72.426 1.00 36.79 263 GLU B C 1
ATOM 5187 O O . GLU B 1 279 ? 8.651 57.774 71.624 1.00 34.16 263 GLU B O 1
ATOM 5193 N N . ALA B 1 280 ? 7.146 56.158 72.052 1.00 29.73 264 ALA B N 1
ATOM 5194 C CA . ALA B 1 280 ? 6.885 55.851 70.657 1.00 34.67 264 ALA B CA 1
ATOM 5195 C C . ALA B 1 280 ? 5.406 56.053 70.364 1.00 35.86 264 ALA B C 1
ATOM 5196 O O . ALA B 1 280 ? 4.549 55.802 71.216 1.00 33.74 264 ALA B O 1
ATOM 5198 N N . SER B 1 281 ? 5.115 56.526 69.157 1.00 36.80 265 SER B N 1
ATOM 5199 C CA . SER B 1 281 ? 3.734 56.642 68.719 1.00 39.90 265 SER B CA 1
ATOM 5200 C C . SER B 1 281 ? 3.257 55.312 68.153 1.00 37.85 265 SER B C 1
ATOM 5201 O O . SER B 1 281 ? 4.047 54.508 67.651 1.00 33.68 265 SER B O 1
ATOM 5204 N N . GLN B 1 282 ? 1.946 55.082 68.249 1.00 31.17 266 GLN B N 1
ATOM 5205 C CA . GLN B 1 282 ? 1.380 53.841 67.730 1.00 39.07 266 GLN B CA 1
ATOM 5206 C C . GLN B 1 282 ? 1.588 53.727 66.225 1.00 41.26 266 GLN B C 1
ATOM 5207 O O . GLN B 1 282 ? 1.907 52.646 65.716 1.00 42.89 266 GLN B O 1
ATOM 5213 N N . ARG B 1 283 ? 1.419 54.834 65.499 1.00 39.58 267 ARG B N 1
ATOM 5214 C CA . ARG B 1 283 ? 1.575 54.797 64.048 1.00 43.42 267 ARG B CA 1
ATOM 5215 C C . ARG B 1 283 ? 3.000 54.433 63.652 1.00 41.83 267 ARG B C 1
ATOM 5216 O O . ARG B 1 283 ? 3.211 53.635 62.731 1.00 46.42 267 ARG B O 1
ATOM 5224 N N . GLU B 1 284 ? 3.993 55.008 64.336 1.00 42.31 268 GLU B N 1
ATOM 5225 C CA . GLU B 1 284 ? 5.383 54.681 64.034 1.00 42.10 268 GLU B CA 1
ATOM 5226 C C . GLU B 1 284 ? 5.664 53.201 64.266 1.00 42.67 268 GLU B C 1
ATOM 5227 O O . GLU B 1 284 ? 6.361 52.560 63.470 1.00 42.37 268 GLU B O 1
ATOM 5233 N N . MET B 1 285 ? 5.116 52.637 65.345 1.00 36.12 269 MET B N 1
ATOM 5234 C CA . MET B 1 285 ? 5.345 51.226 65.642 1.00 40.41 269 MET B CA 1
ATOM 5235 C C . MET B 1 285 ? 4.659 50.324 64.624 1.00 44.16 269 MET B C 1
ATOM 5236 O O . MET B 1 285 ? 5.252 49.345 64.155 1.00 44.17 269 MET B O 1
ATOM 5241 N N . LEU B 1 286 ? 3.409 50.635 64.269 1.00 42.35 270 LEU B N 1
ATOM 5242 C CA . LEU B 1 286 ? 2.693 49.818 63.294 1.00 44.23 270 LEU B CA 1
ATOM 5243 C C . LEU B 1 286 ? 3.291 49.950 61.899 1.00 47.32 270 LEU B C 1
ATOM 5244 O O . LEU B 1 286 ? 3.213 49.007 61.102 1.00 51.73 270 LEU B O 1
ATOM 5249 N N . ASP B 1 287 ? 3.885 51.103 61.583 1.00 48.56 271 ASP B N 1
ATOM 5250 C CA . ASP B 1 287 ? 4.507 51.279 60.275 1.00 49.59 271 ASP B CA 1
ATOM 5251 C C . ASP B 1 287 ? 5.804 50.488 60.160 1.00 51.64 271 ASP B C 1
ATOM 5252 O O . ASP B 1 287 ? 6.131 49.992 59.075 1.00 50.00 271 ASP B O 1
ATOM 5257 N N . ALA B 1 288 ? 6.552 50.361 61.258 1.00 47.06 272 ALA B N 1
ATOM 5258 C CA . ALA B 1 288 ? 7.781 49.577 61.236 1.00 51.36 272 ALA B CA 1
ATOM 5259 C C . ALA B 1 288 ? 7.517 48.095 61.003 1.00 46.27 272 ALA B C 1
ATOM 5260 O O . ALA B 1 288 ? 8.423 47.378 60.565 1.00 49.49 272 ALA B O 1
ATOM 5262 N N . PHE B 1 289 ? 6.304 47.626 61.280 1.00 44.27 273 PHE B N 1
ATOM 5263 C CA . PHE B 1 289 ? 5.903 46.241 61.066 1.00 49.86 273 PHE B CA 1
ATOM 5264 C C . PHE B 1 289 ? 4.775 46.158 60.045 1.00 46.22 273 PHE B C 1
ATOM 5265 O O . PHE B 1 289 ? 3.839 45.368 60.188 1.00 46.96 273 PHE B O 1
ATOM 5273 N N . ALA B 1 290 ? 4.856 46.978 58.995 1.00 51.47 274 ALA B N 1
ATOM 5274 C CA . ALA B 1 290 ? 3.761 47.065 58.033 1.00 53.34 274 ALA B CA 1
ATOM 5275 C C . ALA B 1 290 ? 3.597 45.771 57.244 1.00 50.29 274 ALA B C 1
ATOM 5276 O O . ALA B 1 290 ? 2.470 45.326 57.001 1.00 57.01 274 ALA B O 1
ATOM 5278 N N . GLY B 1 291 ? 4.702 45.152 56.839 1.00 50.47 275 GLY B N 1
ATOM 5279 C CA . GLY B 1 291 ? 4.629 43.977 55.993 1.00 56.06 275 GLY B CA 1
ATOM 5280 C C . GLY B 1 291 ? 4.498 42.667 56.742 1.00 58.04 275 GLY B C 1
ATOM 5281 O O . GLY B 1 291 ? 4.792 41.603 56.189 1.00 55.27 275 GLY B O 1
ATOM 5282 N N . TRP B 1 292 ? 4.052 42.725 57.992 1.00 59.38 276 TRP B N 1
ATOM 5283 C CA . TRP B 1 292 ? 3.936 41.541 58.830 1.00 49.17 276 TRP B CA 1
ATOM 5284 C C . TRP B 1 292 ? 2.510 40.998 58.805 1.00 49.41 276 TRP B C 1
ATOM 5285 O O . TRP B 1 292 ? 1.575 41.640 58.320 1.00 55.69 276 TRP B O 1
ATOM 5296 N N . GLY B 1 293 ? 2.355 39.791 59.342 1.00 58.35 277 GLY B N 1
ATOM 5297 C CA . GLY B 1 293 ? 1.084 39.101 59.289 1.00 54.31 277 GLY B CA 1
ATOM 5298 C C . GLY B 1 293 ? 0.036 39.708 60.202 1.00 56.99 277 GLY B C 1
ATOM 5299 O O . GLY B 1 293 ? 0.287 40.627 60.984 1.00 52.86 277 GLY B O 1
ATOM 5300 N N . ASP B 1 294 ? -1.177 39.159 60.094 1.00 55.07 278 ASP B N 1
ATOM 5301 C CA . ASP B 1 294 ? -2.303 39.676 60.867 1.00 58.94 278 ASP B CA 1
ATOM 5302 C C . ASP B 1 294 ? -2.091 39.478 62.362 1.00 53.82 278 ASP B C 1
ATOM 5303 O O . ASP B 1 294 ? -2.478 40.331 63.170 1.00 54.60 278 ASP B O 1
ATOM 5308 N N . ALA B 1 295 ? -1.484 38.353 62.750 1.00 52.74 279 ALA B N 1
ATOM 5309 C CA . ALA B 1 295 ? -1.264 38.073 64.166 1.00 55.37 279 ALA B CA 1
ATOM 5310 C C . ALA B 1 295 ? -0.366 39.124 64.802 1.00 47.02 279 ALA B C 1
ATOM 5311 O O . ALA B 1 295 ? -0.713 39.716 65.831 1.00 44.56 279 ALA B O 1
ATOM 5313 N N . ALA B 1 296 ? 0.799 39.370 64.199 1.00 52.77 280 ALA B N 1
ATOM 5314 C CA . ALA B 1 296 ? 1.730 40.344 64.755 1.00 49.04 280 ALA B CA 1
ATOM 5315 C C . ALA B 1 296 ? 1.156 41.754 64.723 1.00 49.25 280 ALA B C 1
ATOM 5316 O O . ALA B 1 296 ? 1.443 42.559 65.616 1.00 46.48 280 ALA B O 1
ATOM 5318 N N . ARG B 1 297 ? 0.340 42.070 63.716 1.00 50.70 281 ARG B N 1
ATOM 5319 C CA . ARG B 1 297 ? -0.191 43.423 63.594 1.00 51.09 281 ARG B CA 1
ATOM 5320 C C . ARG B 1 297 ? -1.326 43.674 64.579 1.00 46.48 281 ARG B C 1
ATOM 5321 O O . ARG B 1 297 ? -1.380 44.739 65.204 1.00 44.28 281 ARG B O 1
ATOM 5329 N N . ALA B 1 298 ? -2.240 42.711 64.734 1.00 42.92 282 ALA B N 1
ATOM 5330 C CA . ALA B 1 298 ? -3.311 42.867 65.713 1.00 48.72 282 ALA B CA 1
ATOM 5331 C C . ALA B 1 298 ? -2.764 42.934 67.133 1.00 46.10 282 ALA B C 1
ATOM 5332 O O . ALA B 1 298 ? -3.343 43.610 67.991 1.00 44.51 282 ALA B O 1
ATOM 5334 N N . LEU B 1 299 ? -1.654 42.245 67.397 1.00 46.10 283 LEU B N 1
ATOM 5335 C CA . LEU B 1 299 ? -1.036 42.308 68.717 1.00 44.84 283 LEU B CA 1
ATOM 5336 C C . LEU B 1 299 ? -0.475 43.698 68.997 1.00 41.86 283 LEU B C 1
ATOM 5337 O O . LEU B 1 299 ? -0.729 44.279 70.059 1.00 39.25 283 LEU B O 1
ATOM 5342 N N . LEU B 1 300 ? 0.296 44.246 68.054 1.00 41.44 284 LEU B N 1
ATOM 5343 C CA . LEU B 1 300 ? 0.870 45.574 68.248 1.00 43.30 284 LEU B CA 1
ATOM 5344 C C . LEU B 1 300 ? -0.210 46.641 68.362 1.00 40.52 284 LEU B C 1
ATOM 5345 O O . LEU B 1 300 ? -0.011 47.654 69.043 1.00 41.53 284 LEU B O 1
ATOM 5350 N N . GLU B 1 301 ? -1.356 46.434 67.708 1.00 44.25 285 GLU B N 1
ATOM 5351 C CA . GLU B 1 301 ? -2.451 47.392 67.797 1.00 45.72 285 GLU B CA 1
ATOM 5352 C C . GLU B 1 301 ? -3.022 47.487 69.205 1.00 46.40 285 GLU B C 1
ATOM 5353 O O . GLU B 1 301 ? -3.637 48.504 69.544 1.00 43.06 285 GLU B O 1
ATOM 5359 N N . CYS B 1 302 ? -2.833 46.457 70.030 1.00 44.26 286 CYS B N 1
ATOM 5360 C CA . CYS B 1 302 ? -3.370 46.449 71.384 1.00 42.43 286 CYS B CA 1
ATOM 5361 C C . CYS B 1 302 ? -2.489 47.183 72.387 1.00 39.73 286 CYS B C 1
ATOM 5362 O O . CYS B 1 302 ? -2.954 47.469 73.495 1.00 41.12 286 CYS B O 1
ATOM 5365 N N . ILE B 1 303 ? -1.246 47.496 72.034 1.00 37.68 287 ILE B N 1
ATOM 5366 C CA . ILE B 1 303 ? -0.289 48.063 72.983 1.00 39.28 287 ILE B CA 1
ATOM 5367 C C . ILE B 1 303 ? -0.592 49.535 73.235 1.00 40.67 287 ILE B C 1
ATOM 5368 O O . ILE B 1 303 ? -0.547 50.348 72.300 1.00 35.44 287 ILE B O 1
ATOM 5373 N N . PRO B 1 304 ? -0.895 49.924 74.471 1.00 39.59 288 PRO B N 1
ATOM 5374 C CA . PRO B 1 304 ? -1.061 51.343 74.789 1.00 40.42 288 PRO B CA 1
ATOM 5375 C C . PRO B 1 304 ? 0.248 51.988 75.216 1.00 38.35 288 PRO B C 1
ATOM 5376 O O . PRO B 1 304 ? 1.100 51.370 75.856 1.00 39.41 288 PRO B O 1
ATOM 5380 N N . ALA B 1 305 ? 0.388 53.260 74.842 1.00 39.13 289 ALA B N 1
ATOM 5381 C CA . ALA B 1 305 ? 1.528 54.110 75.180 1.00 38.01 289 ALA B CA 1
ATOM 5382 C C . ALA B 1 305 ? 2.862 53.373 75.012 1.00 34.19 289 ALA B C 1
ATOM 5383 O O . ALA B 1 305 ? 3.603 53.199 75.988 1.00 36.21 289 ALA B O 1
ATOM 5385 N N . PRO B 1 306 ? 3.195 52.933 73.802 1.00 32.92 290 PRO B N 1
ATOM 5386 C CA . PRO B 1 306 ? 4.425 52.157 73.615 1.00 38.43 290 PRO B CA 1
ATOM 5387 C C . PRO B 1 306 ? 5.666 53.014 73.815 1.00 35.12 290 PRO B C 1
ATOM 5388 O O . PRO B 1 306 ? 5.646 54.240 73.679 1.00 33.91 290 PRO B O 1
ATOM 5392 N N . THR B 1 307 ? 6.760 52.338 74.155 1.00 31.44 291 THR B N 1
ATOM 5393 C CA . THR B 1 307 ? 8.059 52.968 74.328 1.00 30.66 291 THR B CA 1
ATOM 5394 C C . THR B 1 307 ? 9.074 52.310 73.401 1.00 30.32 291 THR B C 1
ATOM 5395 O O . THR B 1 307 ? 8.908 51.163 72.981 1.00 36.00 291 THR B O 1
ATOM 5399 N N . LEU B 1 308 ? 10.131 53.056 73.085 1.00 35.79 292 LEU B N 1
ATOM 5400 C CA . LEU B 1 308 ? 11.184 52.607 72.182 1.00 34.89 292 LEU B CA 1
ATOM 5401 C C . LEU B 1 308 ? 12.500 52.557 72.945 1.00 32.63 292 LEU B C 1
ATOM 5402 O O . LEU B 1 308 ? 12.839 53.503 73.662 1.00 38.50 292 LEU B O 1
ATOM 5407 N N . TRP B 1 309 ? 13.243 51.462 72.782 1.00 34.99 293 TRP B N 1
ATOM 5408 C CA . TRP B 1 309 ? 14.472 51.230 73.530 1.00 35.78 293 TRP B CA 1
ATOM 5409 C C . TRP B 1 309 ? 15.622 50.954 72.572 1.00 34.13 293 TRP B C 1
ATOM 5410 O O . TRP B 1 309 ? 15.502 50.104 71.684 1.00 38.47 293 TRP B O 1
ATOM 5421 N N . ALA B 1 310 ? 16.733 51.665 72.759 1.00 34.38 294 ALA B N 1
ATOM 5422 C CA . ALA B 1 310 ? 17.939 51.462 71.961 1.00 41.30 294 ALA B CA 1
ATOM 5423 C C . ALA B 1 310 ? 18.834 50.458 72.679 1.00 33.05 294 ALA B C 1
ATOM 5424 O O . ALA B 1 310 ? 19.423 50.772 73.719 1.00 34.01 294 ALA B O 1
ATOM 5426 N N . LEU B 1 311 ? 18.944 49.256 72.119 1.00 36.18 295 LEU B N 1
ATOM 5427 C CA . LEU B 1 311 ? 19.653 48.164 72.774 1.00 38.33 295 LEU B CA 1
ATOM 5428 C C . LEU B 1 311 ? 21.159 48.329 72.597 1.00 44.90 295 LEU B C 1
ATOM 5429 O O . LEU B 1 311 ? 21.655 48.404 71.467 1.00 44.53 295 LEU B O 1
ATOM 5434 N N . HIS B 1 312 ? 21.880 48.381 73.713 1.00 41.98 296 HIS B N 1
ATOM 5435 C CA . HIS B 1 312 ? 23.331 48.461 73.726 1.00 41.17 296 HIS B CA 1
ATOM 5436 C C . HIS B 1 312 ? 23.905 47.221 74.400 1.00 52.34 296 HIS B C 1
ATOM 5437 O O . HIS B 1 312 ? 23.215 46.514 75.139 1.00 38.27 296 HIS B O 1
ATOM 5444 N N . ASP B 1 313 ? 25.183 46.961 74.138 1.00 45.82 297 ASP B N 1
ATOM 5445 C CA . ASP B 1 313 ? 25.912 45.914 74.843 1.00 45.00 297 ASP B CA 1
ATOM 5446 C C . ASP B 1 313 ? 27.349 46.386 75.038 1.00 50.75 297 ASP B C 1
ATOM 5447 O O . ASP B 1 313 ? 27.675 47.557 74.824 1.00 42.35 297 ASP B O 1
ATOM 5452 N N . LEU B 1 314 ? 28.213 45.465 75.452 1.00 49.43 298 LEU B N 1
ATOM 5453 C CA . LEU B 1 314 ? 29.616 45.756 75.694 1.00 49.57 298 LEU B CA 1
ATOM 5454 C C . LEU B 1 314 ? 30.477 44.781 74.908 1.00 45.60 298 LEU B C 1
ATOM 5455 O O . LEU B 1 314 ? 30.092 43.631 74.683 1.00 47.45 298 LEU B O 1
ATOM 5460 N N . ALA B 1 315 ? 31.645 45.254 74.483 1.00 53.86 299 ALA B N 1
ATOM 5461 C CA . ALA B 1 315 ? 32.595 44.382 73.814 1.00 57.71 299 ALA B CA 1
ATOM 5462 C C . ALA B 1 315 ? 33.132 43.339 74.790 1.00 52.96 299 ALA B C 1
ATOM 5463 O O . ALA B 1 315 ? 33.118 43.522 76.011 1.00 50.14 299 ALA B O 1
ATOM 5465 N N . GLU B 1 316 ? 33.601 42.226 74.234 1.00 52.26 300 GLU B N 1
ATOM 5466 C CA . GLU B 1 316 ? 34.179 41.151 75.038 1.00 55.20 300 GLU B CA 1
ATOM 5467 C C . GLU B 1 316 ? 35.503 41.632 75.614 1.00 57.33 300 GLU B C 1
ATOM 5468 O O . GLU B 1 316 ? 36.509 41.721 74.906 1.00 67.13 300 GLU B O 1
ATOM 5474 N N . LEU B 1 317 ? 35.504 41.949 76.906 1.00 54.67 301 LEU B N 1
ATOM 5475 C CA . LEU B 1 317 ? 36.708 42.435 77.553 1.00 51.57 301 LEU B CA 1
ATOM 5476 C C . LEU B 1 317 ? 37.765 41.333 77.612 1.00 62.11 301 LEU B C 1
ATOM 5477 O O . LEU B 1 317 ? 37.436 40.143 77.622 1.00 64.81 301 LEU B O 1
ATOM 5482 N N . PRO B 1 318 ? 39.046 41.704 77.636 1.00 58.62 302 PRO B N 1
ATOM 5483 C CA . PRO B 1 318 ? 40.105 40.688 77.692 1.00 68.54 302 PRO B CA 1
ATOM 5484 C C . PRO B 1 318 ? 40.438 40.262 79.114 1.00 64.55 302 PRO B C 1
ATOM 5485 O O . PRO B 1 318 ? 41.047 39.208 79.325 1.00 70.95 302 PRO B O 1
ATOM 5489 N N . GLY B 1 319 ? 40.045 41.071 80.095 1.00 65.35 303 GLY B N 1
ATOM 5490 C CA . GLY B 1 319 ? 40.313 40.763 81.486 1.00 63.47 303 GLY B CA 1
ATOM 5491 C C . GLY B 1 319 ? 39.457 41.563 82.445 1.00 57.66 303 GLY B C 1
ATOM 5492 O O . GLY B 1 319 ? 39.269 42.769 82.259 1.00 57.08 303 GLY B O 1
ATOM 5493 N N . TYR B 1 320 ? 38.934 40.907 83.479 1.00 50.70 304 TYR B N 1
ATOM 5494 C CA . TYR B 1 320 ? 38.042 41.546 84.437 1.00 49.06 304 TYR B CA 1
ATOM 5495 C C . TYR B 1 320 ? 38.754 42.013 85.700 1.00 54.20 304 TYR B C 1
ATOM 5496 O O . TYR B 1 320 ? 38.121 42.646 86.550 1.00 49.67 304 TYR B O 1
ATOM 5505 N N . VAL B 1 321 ? 40.044 41.718 85.849 1.00 50.75 305 VAL B N 1
ATOM 5506 C CA . VAL B 1 321 ? 40.757 41.925 87.103 1.00 52.82 305 VAL B CA 1
ATOM 5507 C C . VAL B 1 321 ? 41.974 42.808 86.864 1.00 59.64 305 VAL B C 1
ATOM 5508 O O . VAL B 1 321 ? 42.682 42.652 85.863 1.00 56.68 305 VAL B O 1
ATOM 5512 N N . HIS B 1 322 ? 42.210 43.737 87.792 1.00 53.68 306 HIS B N 1
ATOM 5513 C CA . HIS B 1 322 ? 43.478 44.463 87.864 1.00 60.29 306 HIS B CA 1
ATOM 5514 C C . HIS B 1 322 ? 43.750 44.736 89.340 1.00 63.46 306 HIS B C 1
ATOM 5515 O O . HIS B 1 322 ? 43.123 45.617 89.936 1.00 59.30 306 HIS B O 1
ATOM 5522 N N . GLY B 1 323 ? 44.679 43.982 89.918 1.00 61.90 307 GLY B N 1
ATOM 5523 C CA . GLY B 1 323 ? 44.986 44.166 91.327 1.00 54.40 307 GLY B CA 1
ATOM 5524 C C . GLY B 1 323 ? 43.868 43.625 92.194 1.00 54.34 307 GLY B C 1
ATOM 5525 O O . GLY B 1 323 ? 43.433 42.478 92.043 1.00 53.10 307 GLY B O 1
ATOM 5526 N N . ARG B 1 324 ? 43.389 44.458 93.117 1.00 55.70 308 ARG B N 1
ATOM 5527 C CA . ARG B 1 324 ? 42.311 44.087 94.023 1.00 61.15 308 ARG B CA 1
ATOM 5528 C C . ARG B 1 324 ? 40.963 44.649 93.583 1.00 61.72 308 ARG B C 1
ATOM 5529 O O . ARG B 1 324 ? 40.066 44.817 94.415 1.00 58.26 308 ARG B O 1
ATOM 5537 N N . VAL B 1 325 ? 40.805 44.946 92.295 1.00 58.37 309 VAL B N 1
ATOM 5538 C CA . VAL B 1 325 ? 39.562 45.469 91.740 1.00 53.84 309 VAL B CA 1
ATOM 5539 C C . VAL B 1 325 ? 39.119 44.537 90.621 1.00 52.66 309 VAL B C 1
ATOM 5540 O O . VAL B 1 325 ? 39.916 44.196 89.739 1.00 51.74 309 VAL B O 1
ATOM 5544 N N . VAL B 1 326 ? 37.855 44.121 90.659 1.00 50.02 310 VAL B N 1
ATOM 5545 C CA . VAL B 1 326 ? 37.347 43.088 89.764 1.00 45.36 310 VAL B CA 1
ATOM 5546 C C . VAL B 1 326 ? 35.931 43.456 89.328 1.00 53.17 310 VAL B C 1
ATOM 5547 O O . VAL B 1 326 ? 35.151 44.010 90.110 1.00 46.46 310 VAL B O 1
ATOM 5551 N N . LEU B 1 327 ? 35.604 43.151 88.072 1.00 45.99 311 LEU B N 1
ATOM 5552 C CA . LEU B 1 327 ? 34.315 43.488 87.479 1.00 56.89 311 LEU B CA 1
ATOM 5553 C C . LEU B 1 327 ? 33.427 42.255 87.380 1.00 49.83 311 LEU B C 1
ATOM 5554 O O . LEU B 1 327 ? 33.889 41.171 87.013 1.00 46.10 311 LEU B O 1
ATOM 5559 N N . ILE B 1 328 ? 32.143 42.431 87.704 1.00 42.26 312 ILE B N 1
ATOM 5560 C CA . ILE B 1 328 ? 31.134 41.390 87.549 1.00 39.10 312 ILE B CA 1
ATOM 5561 C C . ILE B 1 328 ? 29.885 42.008 86.932 1.00 42.94 312 ILE B C 1
ATOM 5562 O O . ILE B 1 328 ? 29.687 43.224 86.956 1.00 40.46 312 ILE B O 1
ATOM 5567 N N . GLY B 1 329 ? 29.038 41.144 86.374 1.00 37.20 313 GLY B N 1
ATOM 5568 C CA . GLY B 1 329 ? 27.764 41.585 85.842 1.00 46.27 313 GLY B CA 1
ATOM 5569 C C . GLY B 1 329 ? 27.900 42.328 84.522 1.00 47.74 313 GLY B C 1
ATOM 5570 O O . GLY B 1 329 ? 28.819 42.095 83.731 1.00 45.99 313 GLY B O 1
ATOM 5571 N N . ASP B 1 330 ? 26.952 43.241 84.286 1.00 40.62 314 ASP B N 1
ATOM 5572 C CA . ASP B 1 330 ? 26.967 44.036 83.061 1.00 44.58 314 ASP B CA 1
ATOM 5573 C C . ASP B 1 330 ? 28.227 44.884 82.957 1.00 43.30 314 ASP B C 1
ATOM 5574 O O . ASP B 1 330 ? 28.658 45.220 81.847 1.00 42.92 314 ASP B O 1
ATOM 5579 N N . ALA B 1 331 ? 28.825 45.240 84.097 1.00 37.11 315 ALA B N 1
ATOM 5580 C CA . ALA B 1 331 ? 30.077 45.990 84.086 1.00 45.92 315 ALA B CA 1
ATOM 5581 C C . ALA B 1 331 ? 31.183 45.232 83.368 1.00 47.59 315 ALA B C 1
ATOM 5582 O O . ALA B 1 331 ? 32.095 45.849 82.804 1.00 42.58 315 ALA B O 1
ATOM 5584 N N . ALA B 1 332 ? 31.119 43.902 83.374 1.00 43.40 316 ALA B N 1
ATOM 5585 C CA . ALA B 1 332 ? 32.146 43.071 82.765 1.00 46.37 316 ALA B CA 1
ATOM 5586 C C . ALA B 1 332 ? 31.725 42.461 81.439 1.00 46.28 316 ALA B C 1
ATOM 5587 O O . ALA B 1 332 ? 32.582 42.236 80.577 1.00 48.55 316 ALA B O 1
ATOM 5589 N N . HIS B 1 333 ? 30.432 42.193 81.248 1.00 40.19 317 HIS B N 1
ATOM 5590 C CA . HIS B 1 333 ? 29.991 41.464 80.065 1.00 39.55 317 HIS B CA 1
ATOM 5591 C C . HIS B 1 333 ? 28.552 41.780 79.683 1.00 44.36 317 HIS B C 1
ATOM 5592 O O . HIS B 1 333 ? 27.752 40.862 79.467 1.00 44.06 317 HIS B O 1
ATOM 5599 N N . ALA B 1 334 ? 28.216 43.062 79.587 1.00 45.05 318 ALA B N 1
ATOM 5600 C CA . ALA B 1 334 ? 26.885 43.449 79.139 1.00 43.83 318 ALA B CA 1
ATOM 5601 C C . ALA B 1 334 ? 26.621 42.914 77.737 1.00 47.30 318 ALA B C 1
ATOM 5602 O O . ALA B 1 334 ? 27.484 42.975 76.857 1.00 49.05 318 ALA B O 1
ATOM 5604 N N . MET B 1 335 ? 25.413 42.397 77.528 1.00 38.97 319 MET B N 1
ATOM 5605 C CA . MET B 1 335 ? 25.098 41.666 76.311 1.00 42.34 319 MET B CA 1
ATOM 5606 C C . MET B 1 335 ? 23.688 41.997 75.846 1.00 44.65 319 MET B C 1
ATOM 5607 O O . MET B 1 335 ? 22.922 42.683 76.528 1.00 42.13 319 MET B O 1
ATOM 5612 N N . LEU B 1 336 ? 23.354 41.488 74.664 1.00 43.05 320 LEU B N 1
ATOM 5613 C CA . LEU B 1 336 ? 22.021 41.601 74.101 1.00 45.56 320 LEU B CA 1
ATOM 5614 C C . LEU B 1 336 ? 21.093 40.565 74.731 1.00 45.09 320 LEU B C 1
ATOM 5615 O O . LEU B 1 336 ? 21.547 39.526 75.219 1.00 45.45 320 LEU B O 1
ATOM 5620 N N . PRO B 1 337 ? 19.779 40.824 74.737 1.00 51.88 321 PRO B N 1
ATOM 5621 C CA . PRO B 1 337 ? 18.866 39.972 75.511 1.00 44.25 321 PRO B CA 1
ATOM 5622 C C . PRO B 1 337 ? 18.274 38.804 74.734 1.00 42.98 321 PRO B C 1
ATOM 5623 O O . PRO B 1 337 ? 17.282 38.214 75.173 1.00 42.24 321 PRO B O 1
ATOM 5627 N N . HIS B 1 338 ? 18.870 38.446 73.595 1.00 40.06 322 HIS B N 1
ATOM 5628 C CA . HIS B 1 338 ? 18.246 37.462 72.714 1.00 37.91 322 HIS B CA 1
ATOM 5629 C C . HIS B 1 338 ? 18.318 36.041 73.260 1.00 43.28 322 HIS B C 1
ATOM 5630 O O . HIS B 1 338 ? 17.589 35.169 72.776 1.00 46.79 322 HIS B O 1
ATOM 5637 N N . GLN B 1 339 ? 19.171 35.785 74.250 1.00 37.79 323 GLN B N 1
ATOM 5638 C CA . GLN B 1 339 ? 19.200 34.499 74.933 1.00 45.99 323 GLN B CA 1
ATOM 5639 C C . GLN B 1 339 ? 18.741 34.608 76.381 1.00 46.88 323 GLN B C 1
ATOM 5640 O O . GLN B 1 339 ? 18.795 33.616 77.116 1.00 42.09 323 GLN B O 1
ATOM 5646 N N . GLY B 1 340 ? 18.282 35.787 76.802 1.00 48.12 324 GLY B N 1
ATOM 5647 C CA . GLY B 1 340 ? 17.834 35.993 78.170 1.00 45.90 324 GLY B CA 1
ATOM 5648 C C . GLY B 1 340 ? 18.876 35.665 79.213 1.00 45.40 324 GLY B C 1
ATOM 5649 O O . GLY B 1 340 ? 18.525 35.282 80.334 1.00 46.43 324 GLY B O 1
ATOM 5650 N N . ALA B 1 341 ? 20.155 35.817 78.878 1.00 41.66 325 ALA B N 1
ATOM 5651 C CA . ALA B 1 341 ? 21.245 35.311 79.699 1.00 42.88 325 ALA B CA 1
ATOM 5652 C C . ALA B 1 341 ? 21.985 36.397 80.468 1.00 44.33 325 ALA B C 1
ATOM 5653 O O . ALA B 1 341 ? 22.895 36.073 81.237 1.00 47.07 325 ALA B O 1
ATOM 5655 N N . GLY B 1 342 ? 21.618 37.668 80.287 1.00 39.62 326 GLY B N 1
ATOM 5656 C CA . GLY B 1 342 ? 22.368 38.742 80.923 1.00 35.98 326 GLY B CA 1
ATOM 5657 C C . GLY B 1 342 ? 22.381 38.641 82.437 1.00 42.11 326 GLY B C 1
ATOM 5658 O O . GLY B 1 342 ? 23.435 38.739 83.070 1.00 44.51 326 GLY B O 1
ATOM 5659 N N . ALA B 1 343 ? 21.207 38.437 83.038 1.00 42.77 327 ALA B N 1
ATOM 5660 C CA . ALA B 1 343 ? 21.128 38.354 84.493 1.00 43.37 327 ALA B CA 1
ATOM 5661 C C . ALA B 1 343 ? 21.793 37.087 85.016 1.00 33.17 327 ALA B C 1
ATOM 5662 O O . ALA B 1 343 ? 22.455 37.113 86.060 1.00 37.76 327 ALA B O 1
ATOM 5664 N N . GLY B 1 344 ? 21.632 35.970 84.303 1.00 35.93 328 GLY B N 1
ATOM 5665 C CA . GLY B 1 344 ? 22.221 34.721 84.752 1.00 41.08 328 GLY B CA 1
ATOM 5666 C C . GLY B 1 344 ? 23.736 34.734 84.759 1.00 43.91 328 GLY B C 1
ATOM 5667 O O . GLY B 1 344 ? 24.360 34.071 85.593 1.00 39.57 328 GLY B O 1
ATOM 5668 N N . GLN B 1 345 ? 24.351 35.481 83.839 1.00 39.87 329 GLN B N 1
ATOM 5669 C CA . GLN B 1 345 ? 25.809 35.551 83.808 1.00 43.16 329 GLN B CA 1
ATOM 5670 C C . GLN B 1 345 ? 26.344 36.365 84.978 1.00 45.68 329 GLN B C 1
ATOM 5671 O O . GLN B 1 345 ? 27.408 36.051 85.525 1.00 43.46 329 GLN B O 1
ATOM 5677 N N . GLY B 1 346 ? 25.624 37.416 85.376 1.00 36.56 330 GLY B N 1
ATOM 5678 C CA . GLY B 1 346 ? 25.992 38.135 86.582 1.00 37.99 330 GLY B CA 1
ATOM 5679 C C . GLY B 1 346 ? 25.780 37.319 87.840 1.00 40.77 330 GLY B C 1
ATOM 5680 O O . GLY B 1 346 ? 26.528 37.465 88.812 1.00 39.53 330 GLY B O 1
ATOM 5681 N N . LEU B 1 347 ? 24.763 36.453 87.845 1.00 35.00 331 LEU B N 1
ATOM 5682 C CA . LEU B 1 347 ? 24.536 35.585 88.996 1.00 43.78 331 LEU B CA 1
ATOM 5683 C C . LEU B 1 347 ? 25.594 34.493 89.078 1.00 42.75 331 LEU B C 1
ATOM 5684 O O . LEU B 1 347 ? 26.005 34.099 90.176 1.00 40.26 331 LEU B O 1
ATOM 5689 N N . GLU B 1 348 ? 26.042 33.987 87.925 1.00 43.29 332 GLU B N 1
ATOM 5690 C CA . GLU B 1 348 ? 27.159 33.048 87.914 1.00 47.07 332 GLU B CA 1
ATOM 5691 C C . GLU B 1 348 ? 28.443 33.709 88.395 1.00 46.44 332 GLU B C 1
ATOM 5692 O O . GLU B 1 348 ? 29.267 33.057 89.046 1.00 47.06 332 GLU B O 1
ATOM 5698 N N . ASP B 1 349 ? 28.627 34.995 88.086 1.00 45.78 333 ASP B N 1
ATOM 5699 C CA . ASP B 1 349 ? 29.779 35.729 88.600 1.00 43.02 333 ASP B CA 1
ATOM 5700 C C . ASP B 1 349 ? 29.754 35.781 90.122 1.00 51.13 333 ASP B C 1
ATOM 5701 O O . ASP B 1 349 ? 30.769 35.528 90.783 1.00 44.88 333 ASP B O 1
ATOM 5706 N N . ALA B 1 350 ? 28.595 36.113 90.696 1.00 38.56 334 ALA B N 1
ATOM 5707 C CA . ALA B 1 350 ? 28.491 36.224 92.147 1.00 38.16 334 ALA B CA 1
ATOM 5708 C C . ALA B 1 350 ? 28.631 34.864 92.820 1.00 40.03 334 ALA B C 1
ATOM 5709 O O . ALA B 1 350 ? 29.251 34.755 93.884 1.00 42.63 334 ALA B O 1
ATOM 5711 N N . TYR B 1 351 ? 28.066 33.816 92.216 1.00 38.09 335 TYR B N 1
ATOM 5712 C CA . TYR B 1 351 ? 28.158 32.487 92.813 1.00 48.48 335 TYR B CA 1
ATOM 5713 C C . TYR B 1 351 ? 29.589 31.966 92.788 1.00 51.35 335 TYR B C 1
ATOM 5714 O O . TYR B 1 351 ? 30.057 31.373 93.767 1.00 43.10 335 TYR B O 1
ATOM 5723 N N . PHE B 1 352 ? 30.295 32.172 91.674 1.00 45.09 336 PHE B N 1
ATOM 5724 C CA . PHE B 1 352 ? 31.690 31.751 91.583 1.00 47.05 336 PHE B CA 1
ATOM 5725 C C . PHE B 1 352 ? 32.544 32.465 92.623 1.00 49.11 336 PHE B C 1
ATOM 5726 O O . PHE B 1 352 ? 33.364 31.841 93.307 1.00 53.67 336 PHE B O 1
ATOM 5734 N N . LEU B 1 353 ? 32.355 33.778 92.762 1.00 45.66 337 LEU B N 1
ATOM 5735 C CA . LEU B 1 353 ? 33.159 34.558 93.699 1.00 47.09 337 LEU B CA 1
ATOM 5736 C C . LEU B 1 353 ? 32.835 34.195 95.141 1.00 55.33 337 LEU B C 1
ATOM 5737 O O . LEU B 1 353 ? 33.739 34.005 95.963 1.00 56.69 337 LEU B O 1
ATOM 5742 N N . ALA B 1 354 ? 31.544 34.098 95.465 1.00 46.26 338 ALA B N 1
ATOM 5743 C CA . ALA B 1 354 ? 31.135 33.935 96.856 1.00 58.65 338 ALA B CA 1
ATOM 5744 C C . ALA B 1 354 ? 31.620 32.611 97.432 1.00 54.13 338 ALA B C 1
ATOM 5745 O O . ALA B 1 354 ? 31.981 32.537 98.612 1.00 56.29 338 ALA B O 1
ATOM 5747 N N . ARG B 1 355 ? 31.633 31.555 96.618 1.00 48.39 339 ARG B N 1
ATOM 5748 C CA . ARG B 1 355 ? 32.080 30.257 97.112 1.00 58.13 339 ARG B CA 1
ATOM 5749 C C . ARG B 1 355 ? 33.566 30.275 97.442 1.00 63.54 339 ARG B C 1
ATOM 5750 O O . ARG B 1 355 ? 33.999 29.652 98.418 1.00 65.00 339 ARG B O 1
ATOM 5758 N N . LEU B 1 356 ? 34.363 30.989 96.645 1.00 57.09 340 LEU B N 1
ATOM 5759 C CA . LEU B 1 356 ? 35.797 31.058 96.900 1.00 61.19 340 LEU B CA 1
ATOM 5760 C C . LEU B 1 356 ? 36.123 32.049 98.011 1.00 63.02 340 LEU B C 1
ATOM 5761 O O . LEU B 1 356 ? 36.940 31.753 98.889 1.00 65.52 340 LEU B O 1
ATOM 5766 N N . LEU B 1 357 ? 35.494 33.227 97.990 1.00 58.13 341 LEU B N 1
ATOM 5767 C CA . LEU B 1 357 ? 35.774 34.233 99.010 1.00 63.45 341 LEU B CA 1
ATOM 5768 C C . LEU B 1 357 ? 35.279 33.799 100.384 1.00 61.40 341 LEU B C 1
ATOM 5769 O O . LEU B 1 357 ? 35.874 34.172 101.401 1.00 65.55 341 LEU B O 1
ATOM 5774 N N . GLY B 1 358 ? 34.200 33.018 100.437 1.00 64.61 342 GLY B N 1
ATOM 5775 C CA . GLY B 1 358 ? 33.652 32.575 101.705 1.00 67.81 342 GLY B CA 1
ATOM 5776 C C . GLY B 1 358 ? 34.379 31.421 102.358 1.00 70.33 342 GLY B C 1
ATOM 5777 O O . GLY B 1 358 ? 34.120 31.129 103.530 1.00 69.71 342 GLY B O 1
ATOM 5778 N N . ASP B 1 359 ? 35.277 30.760 101.633 1.00 68.73 343 ASP B N 1
ATOM 5779 C CA . ASP B 1 359 ? 36.011 29.634 102.194 1.00 73.90 343 ASP B CA 1
ATOM 5780 C C . ASP B 1 359 ? 36.970 30.106 103.279 1.00 75.89 343 ASP B C 1
ATOM 5781 O O . ASP B 1 359 ? 37.565 31.183 103.182 1.00 74.51 343 ASP B O 1
ATOM 5786 N N . THR B 1 360 ? 37.118 29.284 104.323 1.00 76.16 344 THR B N 1
ATOM 5787 C CA . THR B 1 360 ? 38.102 29.569 105.361 1.00 76.64 344 THR B CA 1
ATOM 5788 C C . THR B 1 360 ? 39.525 29.545 104.819 1.00 73.43 344 THR B C 1
ATOM 5789 O O . THR B 1 360 ? 40.431 30.090 105.458 1.00 74.82 344 THR B O 1
ATOM 5793 N N . GLN B 1 361 ? 39.738 28.927 103.657 1.00 74.01 345 GLN B N 1
ATOM 5794 C CA . GLN B 1 361 ? 41.058 28.878 103.043 1.00 76.89 345 GLN B CA 1
ATOM 5795 C C . GLN B 1 361 ? 41.448 30.193 102.381 1.00 82.42 345 GLN B C 1
ATOM 5796 O O . GLN B 1 361 ? 42.632 30.397 102.090 1.00 78.58 345 GLN B O 1
ATOM 5802 N N . ALA B 1 362 ? 40.491 31.082 102.138 1.00 80.24 346 ALA B N 1
ATOM 5803 C CA . ALA B 1 362 ? 40.767 32.351 101.485 1.00 77.92 346 ALA B CA 1
ATOM 5804 C C . ALA B 1 362 ? 41.230 33.392 102.496 1.00 78.37 346 ALA B C 1
ATOM 5805 O O . ALA B 1 362 ? 40.758 33.437 103.634 1.00 82.00 346 ALA B O 1
ATOM 5807 N N . ASP B 1 363 ? 42.162 34.234 102.060 1.00 80.50 347 ASP B N 1
ATOM 5808 C CA . ASP B 1 363 ? 42.664 35.345 102.858 1.00 80.89 347 ASP B CA 1
ATOM 5809 C C . ASP B 1 363 ? 43.375 36.307 101.915 1.00 78.39 347 ASP B C 1
ATOM 5810 O O . ASP B 1 363 ? 43.401 36.105 100.697 1.00 78.21 347 ASP B O 1
ATOM 5815 N N . ALA B 1 364 ? 43.954 37.365 102.488 1.00 81.80 348 ALA B N 1
ATOM 5816 C CA . ALA B 1 364 ? 44.691 38.327 101.676 1.00 81.36 348 ALA B CA 1
ATOM 5817 C C . ALA B 1 364 ? 45.919 37.711 101.018 1.00 85.06 348 ALA B C 1
ATOM 5818 O O . ALA B 1 364 ? 46.359 38.203 99.972 1.00 85.37 348 ALA B O 1
ATOM 5820 N N . GLY B 1 365 ? 46.467 36.636 101.588 1.00 84.64 349 GLY B N 1
ATOM 5821 C CA . GLY B 1 365 ? 47.668 36.029 101.049 1.00 82.96 349 GLY B CA 1
ATOM 5822 C C . GLY B 1 365 ? 47.481 35.339 99.714 1.00 83.40 349 GLY B C 1
ATOM 5823 O O . GLY B 1 365 ? 48.451 35.214 98.962 1.00 83.00 349 GLY B O 1
ATOM 5824 N N . ASN B 1 366 ? 46.262 34.890 99.400 1.00 79.76 350 ASN B N 1
ATOM 5825 C CA . ASN B 1 366 ? 45.999 34.155 98.165 1.00 79.36 350 ASN B CA 1
ATOM 5826 C C . ASN B 1 366 ? 44.919 34.813 97.312 1.00 76.82 350 ASN B C 1
ATOM 5827 O O . ASN B 1 366 ? 44.357 34.161 96.426 1.00 68.53 350 ASN B O 1
ATOM 5832 N N . LEU B 1 367 ? 44.615 36.091 97.556 1.00 76.14 351 LEU B N 1
ATOM 5833 C CA . LEU B 1 367 ? 43.527 36.740 96.831 1.00 72.62 351 LEU B CA 1
ATOM 5834 C C . LEU B 1 367 ? 43.872 36.964 95.364 1.00 70.67 351 LEU B C 1
ATOM 5835 O O . LEU B 1 367 ? 42.990 36.867 94.504 1.00 66.62 351 LEU B O 1
ATOM 5840 N N . ALA B 1 368 ? 45.139 37.250 95.057 1.00 66.97 352 ALA B N 1
ATOM 5841 C CA . ALA B 1 368 ? 45.535 37.420 93.663 1.00 66.78 352 ALA B CA 1
ATOM 5842 C C . ALA B 1 368 ? 45.350 36.127 92.879 1.00 66.40 352 ALA B C 1
ATOM 5843 O O . ALA B 1 368 ? 44.965 36.154 91.705 1.00 67.94 352 ALA B O 1
ATOM 5845 N N . GLU B 1 369 ? 45.618 34.984 93.514 1.00 66.68 353 GLU B N 1
ATOM 5846 C CA . GLU B 1 369 ? 45.373 33.703 92.860 1.00 70.81 353 GLU B CA 1
ATOM 5847 C C . GLU B 1 369 ? 43.881 33.416 92.738 1.00 63.99 353 GLU B C 1
ATOM 5848 O O . GLU B 1 369 ? 43.456 32.737 91.796 1.00 58.81 353 GLU B O 1
ATOM 5854 N N . LEU B 1 370 ? 43.079 33.919 93.678 1.00 59.63 354 LEU B N 1
ATOM 5855 C CA . LEU B 1 370 ? 41.633 33.733 93.608 1.00 61.79 354 LEU B CA 1
ATOM 5856 C C . LEU B 1 370 ? 41.039 34.521 92.447 1.00 56.99 354 LEU B C 1
ATOM 5857 O O . LEU B 1 370 ? 40.254 33.985 91.656 1.00 56.99 354 LEU B O 1
ATOM 5862 N N . LEU B 1 371 ? 41.402 35.800 92.333 1.00 56.40 355 LEU B N 1
ATOM 5863 C CA . LEU B 1 371 ? 40.889 36.621 91.242 1.00 56.12 355 LEU B CA 1
ATOM 5864 C C . LEU B 1 371 ? 41.376 36.120 89.890 1.00 59.67 355 LEU B C 1
ATOM 5865 O O . LEU B 1 371 ? 40.657 36.233 88.890 1.00 53.68 355 LEU B O 1
ATOM 5870 N N . GLU B 1 372 ? 42.588 35.564 89.836 1.00 58.47 356 GLU B N 1
ATOM 5871 C CA . GLU B 1 372 ? 43.071 34.970 88.595 1.00 53.14 356 GLU B CA 1
ATOM 5872 C C . GLU B 1 372 ? 42.205 33.786 88.184 1.00 50.95 356 GLU B C 1
ATOM 5873 O O . GLU B 1 372 ? 41.959 33.571 86.991 1.00 56.38 356 GLU B O 1
ATOM 5879 N N . ALA B 1 373 ? 41.723 33.011 89.160 1.00 53.51 357 ALA B N 1
ATOM 5880 C CA . ALA B 1 373 ? 40.851 31.883 88.845 1.00 56.15 357 ALA B CA 1
ATOM 5881 C C . ALA B 1 373 ? 39.513 32.356 88.291 1.00 53.37 357 ALA B C 1
ATOM 5882 O O . ALA B 1 373 ? 38.945 31.717 87.398 1.00 54.35 357 ALA B O 1
ATOM 5884 N N . TYR B 1 374 ? 38.993 33.471 88.809 1.00 51.22 358 TYR B N 1
ATOM 5885 C CA . TYR B 1 374 ? 37.738 34.011 88.294 1.00 56.45 358 TYR B CA 1
ATOM 5886 C C . TYR B 1 374 ? 37.895 34.469 86.851 1.00 56.77 358 TYR B C 1
ATOM 5887 O O . TYR B 1 374 ? 37.104 34.095 85.977 1.00 51.34 358 TYR B O 1
ATOM 5896 N N . ASP B 1 375 ? 38.922 35.279 86.582 1.00 58.52 359 ASP B N 1
ATOM 5897 C CA . ASP B 1 375 ? 39.136 35.788 85.232 1.00 54.58 359 ASP B CA 1
ATOM 5898 C C . ASP B 1 375 ? 39.464 34.669 84.252 1.00 60.28 359 ASP B C 1
ATOM 5899 O O . ASP B 1 375 ? 39.168 34.784 83.058 1.00 59.51 359 ASP B O 1
ATOM 5904 N N . ASP B 1 376 ? 40.064 33.579 84.735 1.00 60.71 360 ASP B N 1
ATOM 5905 C CA . ASP B 1 376 ? 40.462 32.495 83.845 1.00 59.16 360 ASP B CA 1
ATOM 5906 C C . ASP B 1 376 ? 39.295 31.593 83.466 1.00 51.70 360 ASP B C 1
ATOM 5907 O O . ASP B 1 376 ? 39.267 31.068 82.347 1.00 52.20 360 ASP B O 1
ATOM 5912 N N . LEU B 1 377 ? 38.335 31.396 84.367 1.00 53.05 361 LEU B N 1
ATOM 5913 C CA . LEU B 1 377 ? 37.248 30.453 84.137 1.00 49.90 361 LEU B CA 1
ATOM 5914 C C . LEU B 1 377 ? 35.904 31.108 83.867 1.00 52.17 361 LEU B C 1
ATOM 5915 O O . LEU B 1 377 ? 35.072 30.513 83.181 1.00 50.86 361 LEU B O 1
ATOM 5920 N N . ARG B 1 378 ? 35.668 32.312 84.385 1.00 49.69 362 ARG B N 1
ATOM 5921 C CA . ARG B 1 378 ? 34.377 32.960 84.188 1.00 55.88 362 ARG B CA 1
ATOM 5922 C C . ARG B 1 378 ? 34.355 33.853 82.954 1.00 50.57 362 ARG B C 1
ATOM 5923 O O . ARG B 1 378 ? 33.365 33.858 82.216 1.00 52.89 362 ARG B O 1
ATOM 5931 N N . ARG B 1 379 ? 35.424 34.614 82.721 1.00 50.46 363 ARG B N 1
ATOM 5932 C CA . ARG B 1 379 ? 35.457 35.497 81.558 1.00 49.68 363 ARG B CA 1
ATOM 5933 C C . ARG B 1 379 ? 35.323 34.754 80.231 1.00 50.68 363 ARG B C 1
ATOM 5934 O O . ARG B 1 379 ? 34.560 35.230 79.371 1.00 52.63 363 ARG B O 1
ATOM 5942 N N . PRO B 1 380 ? 36.004 33.625 79.988 1.00 54.45 364 PRO B N 1
ATOM 5943 C CA . PRO B 1 380 ? 35.772 32.915 78.717 1.00 51.70 364 PRO B CA 1
ATOM 5944 C C . PRO B 1 380 ? 34.324 32.511 78.504 1.00 51.10 364 PRO B C 1
ATOM 5945 O O . PRO B 1 380 ? 33.820 32.610 77.379 1.00 53.26 364 PRO B O 1
ATOM 5949 N N . ARG B 1 381 ? 33.636 32.056 79.554 1.00 47.58 365 ARG B N 1
ATOM 5950 C CA . ARG B 1 381 ? 32.233 31.681 79.404 1.00 54.12 365 ARG B CA 1
ATOM 5951 C C . ARG B 1 381 ? 31.365 32.907 79.147 1.00 45.42 365 ARG B C 1
ATOM 5952 O O . ARG B 1 381 ? 30.522 32.903 78.243 1.00 44.08 365 ARG B O 1
ATOM 5960 N N . ALA B 1 382 ? 31.565 33.969 79.931 1.00 45.98 366 ALA B N 1
ATOM 5961 C CA . ALA B 1 382 ? 30.744 35.167 79.785 1.00 49.64 366 ALA B CA 1
ATOM 5962 C C . ALA B 1 382 ? 30.938 35.811 78.418 1.00 51.98 366 ALA B C 1
ATOM 5963 O O . ALA B 1 382 ? 29.984 36.333 77.829 1.00 44.78 366 ALA B O 1
ATOM 5965 N N . CYS B 1 383 ? 32.167 35.783 77.897 1.00 42.35 367 CYS B N 1
ATOM 5966 C CA . CYS B 1 383 ? 32.417 36.348 76.575 1.00 44.85 367 CYS B CA 1
ATOM 5967 C C . CYS B 1 383 ? 31.732 35.532 75.487 1.00 44.80 367 CYS B C 1
ATOM 5968 O O . CYS B 1 383 ? 31.212 36.096 74.517 1.00 50.37 367 CYS B O 1
ATOM 5971 N N . ARG B 1 384 ? 31.718 34.203 75.629 1.00 47.03 368 ARG B N 1
ATOM 5972 C CA . ARG B 1 384 ? 31.006 33.376 74.662 1.00 48.11 368 ARG B CA 1
ATOM 5973 C C . ARG B 1 384 ? 29.503 33.618 74.724 1.00 50.50 368 ARG B C 1
ATOM 5974 O O . ARG B 1 384 ? 28.824 33.563 73.693 1.00 50.77 368 ARG B O 1
ATOM 5982 N N . VAL B 1 385 ? 28.968 33.887 75.917 1.00 45.53 369 VAL B N 1
ATOM 5983 C CA . VAL B 1 385 ? 27.553 34.224 76.029 1.00 48.04 369 VAL B CA 1
ATOM 5984 C C . VAL B 1 385 ? 27.271 35.564 75.362 1.00 38.65 369 VAL B C 1
ATOM 5985 O O . VAL B 1 385 ? 26.203 35.757 74.770 1.00 44.96 369 VAL B O 1
ATOM 5989 N N . GLN B 1 386 ? 28.220 36.502 75.430 1.00 43.06 370 GLN B N 1
ATOM 5990 C CA . GLN B 1 386 ? 28.043 37.796 74.778 1.00 44.90 370 GLN B CA 1
ATOM 5991 C C . GLN B 1 386 ? 27.878 37.636 73.271 1.00 50.11 370 GLN B C 1
ATOM 5992 O O . GLN B 1 386 ? 26.936 38.172 72.676 1.00 49.11 370 GLN B O 1
ATOM 5998 N N . GLN B 1 387 ? 28.792 36.898 72.635 1.00 51.76 371 GLN B N 1
ATOM 5999 C CA . GLN B 1 387 ? 28.758 36.769 71.181 1.00 52.16 371 GLN B CA 1
ATOM 6000 C C . GLN B 1 387 ? 27.587 35.910 70.724 1.00 44.82 371 GLN B C 1
ATOM 6001 O O . GLN B 1 387 ? 26.896 36.258 69.759 1.00 53.66 371 GLN B O 1
ATOM 6007 N N . THR B 1 388 ? 27.349 34.780 71.397 1.00 42.11 372 THR B N 1
ATOM 6008 C CA . THR B 1 388 ? 26.221 33.930 71.033 1.00 46.44 372 THR B CA 1
ATOM 6009 C C . THR B 1 388 ? 24.886 34.635 71.227 1.00 45.85 372 THR B C 1
ATOM 6010 O O . THR B 1 388 ? 23.900 34.259 70.585 1.00 41.53 372 THR B O 1
ATOM 6014 N N . SER B 1 389 ? 24.830 35.643 72.101 1.00 45.04 373 SER B N 1
ATOM 6015 C CA . SER B 1 389 ? 23.620 36.450 72.214 1.00 47.58 373 SER B CA 1
ATOM 6016 C C . SER B 1 389 ? 23.416 37.303 70.968 1.00 43.86 373 SER B C 1
ATOM 6017 O O . SER B 1 389 ? 22.294 37.411 70.459 1.00 46.77 373 SER B O 1
ATOM 6020 N N . TRP B 1 390 ? 24.490 37.915 70.463 1.00 51.27 374 TRP B N 1
ATOM 6021 C CA . TRP B 1 390 ? 24.394 38.670 69.217 1.00 54.16 374 TRP B CA 1
ATOM 6022 C C . TRP B 1 390 ? 24.053 37.756 68.047 1.00 51.38 374 TRP B C 1
ATOM 6023 O O . TRP B 1 390 ? 23.211 38.098 67.208 1.00 50.74 374 TRP B O 1
ATOM 6034 N N . GLU B 1 391 ? 24.698 36.587 67.977 1.00 48.21 375 GLU B N 1
ATOM 6035 C CA . GLU B 1 391 ? 24.428 35.650 66.890 1.00 48.26 375 GLU B CA 1
ATOM 6036 C C . GLU B 1 391 ? 22.980 35.181 66.908 1.00 44.48 375 GLU B C 1
ATOM 6037 O O . GLU B 1 391 ? 22.366 34.998 65.850 1.00 48.72 375 GLU B O 1
ATOM 6043 N N . THR B 1 392 ? 22.419 34.971 68.101 1.00 47.11 376 THR B N 1
ATOM 6044 C CA . THR B 1 392 ? 21.044 34.493 68.199 1.00 51.22 376 THR B CA 1
ATOM 6045 C C . THR B 1 392 ? 20.061 35.532 67.672 1.00 40.00 376 THR B C 1
ATOM 6046 O O . THR B 1 392 ? 19.043 35.178 67.064 1.00 41.63 376 THR B O 1
ATOM 6050 N N . GLY B 1 393 ? 20.347 36.816 67.893 1.00 45.13 377 GLY B N 1
ATOM 6051 C CA . GLY B 1 393 ? 19.512 37.857 67.315 1.00 48.58 377 GLY B CA 1
ATOM 6052 C C . GLY B 1 393 ? 19.533 37.839 65.799 1.00 51.92 377 GLY B C 1
ATOM 6053 O O . GLY B 1 393 ? 18.502 38.032 65.151 1.00 47.23 377 GLY B O 1
ATOM 6054 N N . GLU B 1 394 ? 20.711 37.607 65.213 1.00 49.61 378 GLU B N 1
ATOM 6055 C CA . GLU B 1 394 ? 20.795 37.437 63.766 1.00 48.91 378 GLU B CA 1
ATOM 6056 C C . GLU B 1 394 ? 20.004 36.217 63.315 1.00 50.29 378 GLU B C 1
ATOM 6057 O O . GLU B 1 394 ? 19.376 36.232 62.250 1.00 48.67 378 GLU B O 1
ATOM 6063 N N . LEU B 1 395 ? 20.023 35.150 64.117 1.00 50.54 379 LEU B N 1
ATOM 6064 C CA . LEU B 1 395 ? 19.273 33.947 63.774 1.00 47.41 379 LEU B CA 1
ATOM 6065 C C . LEU B 1 395 ? 17.771 34.198 63.818 1.00 52.13 379 LEU B C 1
ATOM 6066 O O . LEU B 1 395 ? 17.035 33.743 62.934 1.00 50.95 379 LEU B O 1
ATOM 6071 N N . TYR B 1 396 ? 17.300 34.910 64.847 1.00 52.24 380 TYR B N 1
ATOM 6072 C CA . TYR B 1 396 ? 15.881 35.244 64.936 1.00 46.89 380 TYR B CA 1
ATOM 6073 C C . TYR B 1 396 ? 15.413 35.991 63.696 1.00 48.00 380 TYR B C 1
ATOM 6074 O O . TYR B 1 396 ? 14.305 35.755 63.198 1.00 45.92 380 TYR B O 1
ATOM 6083 N N . GLU B 1 397 ? 16.244 36.897 63.185 1.00 45.60 381 GLU B N 1
ATOM 6084 C CA . GLU B 1 397 ? 15.860 37.798 62.108 1.00 54.81 381 GLU B CA 1
ATOM 6085 C C . GLU B 1 397 ? 16.384 37.344 60.749 1.00 57.49 381 GLU B C 1
ATOM 6086 O O . GLU B 1 397 ? 16.677 38.178 59.885 1.00 53.66 381 GLU B O 1
ATOM 6092 N N . LEU B 1 398 ? 16.507 36.029 60.551 1.00 54.02 382 LEU B N 1
ATOM 6093 C CA . LEU B 1 398 ? 16.797 35.428 59.247 1.00 54.91 382 LEU B CA 1
ATOM 6094 C C . LEU B 1 398 ? 18.108 35.935 58.652 1.00 57.80 382 LEU B C 1
ATOM 6095 O O . LEU B 1 398 ? 18.263 35.994 57.430 1.00 61.43 382 LEU B O 1
ATOM 6100 N N . ARG B 1 399 ? 19.067 36.298 59.506 1.00 52.83 383 ARG B N 1
ATOM 6101 C CA . ARG B 1 399 ? 20.356 36.807 59.052 1.00 53.76 383 ARG B CA 1
ATOM 6102 C C . ARG B 1 399 ? 21.508 35.888 59.443 1.00 56.60 383 ARG B C 1
ATOM 6103 O O . ARG B 1 399 ? 22.671 36.300 59.389 1.00 51.55 383 ARG B O 1
ATOM 6111 N N . ASP B 1 400 ? 21.213 34.655 59.838 1.00 52.11 384 ASP B N 1
ATOM 6112 C CA . ASP B 1 400 ? 22.274 33.704 60.149 1.00 63.97 384 ASP B CA 1
ATOM 6113 C C . ASP B 1 400 ? 22.835 33.123 58.855 1.00 60.42 384 ASP B C 1
ATOM 6114 O O . ASP B 1 400 ? 22.063 32.734 57.974 1.00 60.16 384 ASP B O 1
ATOM 6119 N N . PRO B 1 401 ? 24.162 33.058 58.703 1.00 62.94 385 PRO B N 1
ATOM 6120 C CA . PRO B 1 401 ? 24.746 32.563 57.447 1.00 67.68 385 PRO B CA 1
ATOM 6121 C C . PRO B 1 401 ? 24.287 31.164 57.064 1.00 71.54 385 PRO B C 1
ATOM 6122 O O . PRO B 1 401 ? 23.766 30.957 55.963 1.00 78.00 385 PRO B O 1
ATOM 6126 N N . VAL B 1 402 ? 24.469 30.196 57.965 1.00 68.45 386 VAL B N 1
ATOM 6127 C CA . VAL B 1 402 ? 24.163 28.808 57.632 1.00 69.31 386 VAL B CA 1
ATOM 6128 C C . VAL B 1 402 ? 22.660 28.595 57.508 1.00 66.42 386 VAL B C 1
ATOM 6129 O O . VAL B 1 402 ? 22.187 27.952 56.565 1.00 65.13 386 VAL B O 1
ATOM 6133 N N . VAL B 1 403 ? 21.890 29.128 58.449 1.00 69.29 387 VAL B N 1
ATOM 6134 C CA . VAL B 1 403 ? 20.454 28.874 58.498 1.00 66.33 387 VAL B CA 1
ATOM 6135 C C . VAL B 1 403 ? 19.691 29.780 57.541 1.00 67.16 387 VAL B C 1
ATOM 6136 O O . VAL B 1 403 ? 18.908 29.307 56.711 1.00 67.62 387 VAL B O 1
ATOM 6140 N N . GLY B 1 404 ? 19.893 31.093 57.639 1.00 58.45 388 GLY B N 1
ATOM 6141 C CA . GLY B 1 404 ? 19.154 32.037 56.820 1.00 63.59 388 GLY B CA 1
ATOM 6142 C C . GLY B 1 404 ? 17.660 32.055 57.072 1.00 69.25 388 GLY B C 1
ATOM 6143 O O . GLY B 1 404 ? 17.223 32.326 58.195 1.00 65.05 388 GLY B O 1
ATOM 6144 N N . ALA B 1 405 ? 16.864 31.767 56.037 1.00 60.52 389 ALA B N 1
ATOM 6145 C CA . ALA B 1 405 ? 15.409 31.780 56.153 1.00 66.16 389 ALA B CA 1
ATOM 6146 C C . ALA B 1 405 ? 14.779 30.408 55.948 1.00 69.47 389 ALA B C 1
ATOM 6147 O O . ALA B 1 405 ? 13.562 30.328 55.756 1.00 68.57 389 ALA B O 1
ATOM 6149 N N . ASN B 1 406 ? 15.561 29.331 55.994 1.00 71.22 390 ASN B N 1
ATOM 6150 C CA . ASN B 1 406 ? 15.007 27.985 55.892 1.00 78.00 390 ASN B CA 1
ATOM 6151 C C . ASN B 1 406 ? 14.335 27.619 57.211 1.00 76.28 390 ASN B C 1
ATOM 6152 O O . ASN B 1 406 ? 14.992 27.584 58.257 1.00 77.59 390 ASN B O 1
ATOM 6157 N N . GLU B 1 407 ? 13.031 27.335 57.160 1.00 76.74 391 GLU B N 1
ATOM 6158 C CA . GLU B 1 407 ? 12.288 27.048 58.384 1.00 78.70 391 GLU B CA 1
ATOM 6159 C C . GLU B 1 407 ? 12.765 25.759 59.041 1.00 78.83 391 GLU B C 1
ATOM 6160 O O . GLU B 1 407 ? 12.780 25.655 60.273 1.00 73.61 391 GLU B O 1
ATOM 6166 N N . GLN B 1 408 ? 13.155 24.768 58.237 1.00 79.79 392 GLN B N 1
ATOM 6167 C CA . GLN B 1 408 ? 13.525 23.467 58.785 1.00 80.68 392 GLN B CA 1
ATOM 6168 C C . GLN B 1 408 ? 14.748 23.579 59.687 1.00 80.44 392 GLN B C 1
ATOM 6169 O O . GLN B 1 408 ? 14.703 23.209 60.866 1.00 80.80 392 GLN B O 1
ATOM 6175 N N . LEU B 1 409 ? 15.855 24.095 59.147 1.00 77.38 393 LEU B N 1
ATOM 6176 C CA . LEU B 1 409 ? 17.056 24.265 59.954 1.00 75.07 393 LEU B CA 1
ATOM 6177 C C . LEU B 1 409 ? 16.896 25.357 61.003 1.00 75.37 393 LEU B C 1
ATOM 6178 O O . LEU B 1 409 ? 17.690 25.410 61.947 1.00 70.54 393 LEU B O 1
ATOM 6183 N N . LEU B 1 410 ? 15.888 26.221 60.865 1.00 72.95 394 LEU B N 1
ATOM 6184 C CA . LEU B 1 410 ? 15.644 27.241 61.880 1.00 73.15 394 LEU B CA 1
ATOM 6185 C C . LEU B 1 410 ? 15.019 26.631 63.129 1.00 69.81 394 LEU B C 1
ATOM 6186 O O . LEU B 1 410 ? 15.509 26.838 64.245 1.00 64.86 394 LEU B O 1
ATOM 6191 N N . GLY B 1 411 ? 13.937 25.869 62.959 1.00 70.05 395 GLY B N 1
ATOM 6192 C CA . GLY B 1 411 ? 13.282 25.267 64.108 1.00 67.44 395 GLY B CA 1
ATOM 6193 C C . GLY B 1 411 ? 14.134 24.213 64.788 1.00 71.42 395 GLY B C 1
ATOM 6194 O O . GLY B 1 411 ? 14.139 24.106 66.018 1.00 71.67 395 GLY B O 1
ATOM 6195 N N . GLU B 1 412 ? 14.868 23.421 64.001 1.00 72.87 396 GLU B N 1
ATOM 6196 C CA . GLU B 1 412 ? 15.711 22.381 64.581 1.00 72.70 396 GLU B CA 1
ATOM 6197 C C . GLU B 1 412 ? 16.872 22.980 65.364 1.00 67.15 396 GLU B C 1
ATOM 6198 O O . GLU B 1 412 ? 17.262 22.449 66.410 1.00 67.95 396 GLU B O 1
ATOM 6204 N N . ASN B 1 413 ? 17.439 24.083 64.872 1.00 63.20 397 ASN B N 1
ATOM 6205 C CA . ASN B 1 413 ? 18.562 24.706 65.564 1.00 62.12 397 ASN B CA 1
ATOM 6206 C C . ASN B 1 413 ? 18.124 25.337 66.879 1.00 62.87 397 ASN B C 1
ATOM 6207 O O . ASN B 1 413 ? 18.834 25.240 67.887 1.00 60.14 397 ASN B O 1
ATOM 6212 N N . LEU B 1 414 ? 16.955 25.982 66.892 1.00 61.18 398 LEU B N 1
ATOM 6213 C CA . LEU B 1 414 ? 16.499 26.677 68.093 1.00 62.69 398 LEU B CA 1
ATOM 6214 C C . LEU B 1 414 ? 16.198 25.712 69.232 1.00 57.99 398 LEU B C 1
ATOM 6215 O O . LEU B 1 414 ? 16.325 26.084 70.404 1.00 60.84 398 LEU B O 1
ATOM 6220 N N . ALA B 1 415 ? 15.804 24.478 68.914 1.00 60.46 399 ALA B N 1
ATOM 6221 C CA . ALA B 1 415 ? 15.389 23.544 69.955 1.00 60.75 399 ALA B CA 1
ATOM 6222 C C . ALA B 1 415 ? 16.538 23.178 70.887 1.00 60.55 399 ALA B C 1
ATOM 6223 O O . ALA B 1 415 ? 16.303 22.846 72.054 1.00 58.91 399 ALA B O 1
ATOM 6225 N N . THR B 1 416 ? 17.782 23.240 70.404 1.00 59.42 400 THR B N 1
ATOM 6226 C CA . THR B 1 416 ? 18.920 22.767 71.180 1.00 54.86 400 THR B CA 1
ATOM 6227 C C . THR B 1 416 ? 20.065 23.765 71.300 1.00 55.14 400 THR B C 1
ATOM 6228 O O . THR B 1 416 ? 21.078 23.435 71.927 1.00 56.25 400 THR B O 1
ATOM 6232 N N . ARG B 1 417 ? 19.942 24.968 70.737 1.00 53.51 401 ARG B N 1
ATOM 6233 C CA . ARG B 1 417 ? 21.072 25.891 70.710 1.00 50.88 401 ARG B CA 1
ATOM 6234 C C . ARG B 1 417 ? 21.322 26.585 72.044 1.00 48.72 401 ARG B C 1
ATOM 6235 O O . ARG B 1 417 ? 22.375 27.211 72.204 1.00 51.10 401 ARG B O 1
ATOM 6243 N N . PHE B 1 418 ? 20.402 26.489 73.002 1.00 52.79 402 PHE B N 1
ATOM 6244 C CA . PHE B 1 418 ? 20.569 27.123 74.304 1.00 54.02 402 PHE B CA 1
ATOM 6245 C C . PHE B 1 418 ? 21.005 26.150 75.393 1.00 55.53 402 PHE B C 1
ATOM 6246 O O . PHE B 1 418 ? 21.199 26.572 76.537 1.00 51.72 402 PHE B O 1
ATOM 6254 N N . ASP B 1 419 ? 21.169 24.865 75.068 1.00 55.27 403 ASP B N 1
ATOM 6255 C CA . ASP B 1 419 ? 21.427 23.868 76.103 1.00 57.66 403 ASP B CA 1
ATOM 6256 C C . ASP B 1 419 ? 22.813 24.036 76.714 1.00 54.24 403 ASP B C 1
ATOM 6257 O O . ASP B 1 419 ? 22.999 23.800 77.913 1.00 58.23 403 ASP B O 1
ATOM 6262 N N . TRP B 1 420 ? 23.799 24.439 75.908 1.00 55.14 404 TRP B N 1
ATOM 6263 C CA . TRP B 1 420 ? 25.137 24.675 76.442 1.00 48.30 404 TRP B CA 1
ATOM 6264 C C . TRP B 1 420 ? 25.135 25.788 77.481 1.00 55.49 404 TRP B C 1
ATOM 6265 O O . TRP B 1 420 ? 25.939 25.765 78.421 1.00 52.05 404 TRP B O 1
ATOM 6276 N N . LEU B 1 421 ? 24.246 26.768 77.329 1.00 51.30 405 LEU B N 1
ATOM 6277 C CA . LEU B 1 421 ? 24.149 27.854 78.295 1.00 46.80 405 LEU B CA 1
ATOM 6278 C C . LEU B 1 421 ? 23.333 27.444 79.515 1.00 42.30 405 LEU B C 1
ATOM 6279 O O . LEU B 1 421 ? 23.694 27.776 80.649 1.00 46.48 405 LEU B O 1
ATOM 6284 N N . TRP B 1 422 ? 22.239 26.711 79.299 1.00 41.98 406 TRP B N 1
ATOM 6285 C CA . TRP B 1 422 ? 21.324 26.379 80.384 1.00 46.54 406 TRP B CA 1
ATOM 6286 C C . TRP B 1 422 ? 21.850 25.244 81.256 1.00 52.74 406 TRP B C 1
ATOM 6287 O O . TRP B 1 422 ? 21.749 25.306 82.486 1.00 46.02 406 TRP B O 1
ATOM 6298 N N . ASN B 1 423 ? 22.409 24.202 80.643 1.00 55.47 407 ASN B N 1
ATOM 6299 C CA . ASN B 1 423 ? 22.760 22.976 81.349 1.00 52.60 407 ASN B CA 1
ATOM 6300 C C . ASN B 1 423 ? 24.195 22.963 81.863 1.00 52.50 407 ASN B C 1
ATOM 6301 O O . ASN B 1 423 ? 24.674 21.907 82.290 1.00 58.44 407 ASN B O 1
ATOM 6306 N N . HIS B 1 424 ? 24.887 24.097 81.839 1.00 52.41 408 HIS B N 1
ATOM 6307 C CA . HIS B 1 424 ? 26.261 24.135 82.318 1.00 55.48 408 HIS B CA 1
ATOM 6308 C C . HIS B 1 424 ? 26.297 24.040 83.839 1.00 59.23 408 HIS B C 1
ATOM 6309 O O . HIS B 1 424 ? 25.649 24.824 84.538 1.00 53.06 408 HIS B O 1
ATOM 6316 N N . ASP B 1 425 ? 27.056 23.072 84.349 1.00 60.27 409 ASP B N 1
ATOM 6317 C CA . ASP B 1 425 ? 27.245 22.909 85.787 1.00 59.55 409 ASP B CA 1
ATOM 6318 C C . ASP B 1 425 ? 28.360 23.845 86.236 1.00 60.00 409 ASP B C 1
ATOM 6319 O O . ASP B 1 425 ? 29.537 23.602 85.949 1.00 61.19 409 ASP B O 1
ATOM 6324 N N . LEU B 1 426 ? 27.997 24.917 86.943 1.00 55.75 410 LEU B N 1
ATOM 6325 C CA . LEU B 1 426 ? 29.003 25.870 87.397 1.00 61.84 410 LEU B CA 1
ATOM 6326 C C . LEU B 1 426 ? 29.863 25.313 88.525 1.00 57.73 410 LEU B C 1
ATOM 6327 O O . LEU B 1 426 ? 30.928 25.872 88.807 1.00 59.62 410 LEU B O 1
ATOM 6332 N N . ASP B 1 427 ? 29.429 24.233 89.178 1.00 59.64 411 ASP B N 1
ATOM 6333 C CA . ASP B 1 427 ? 30.287 23.584 90.163 1.00 64.67 411 ASP B CA 1
ATOM 6334 C C . ASP B 1 427 ? 31.493 22.933 89.501 1.00 61.10 411 ASP B C 1
ATOM 6335 O O . ASP B 1 427 ? 32.547 22.797 90.133 1.00 64.15 411 ASP B O 1
ATOM 6340 N N . THR B 1 428 ? 31.355 22.522 88.238 1.00 64.02 412 THR B N 1
ATOM 6341 C CA . THR B 1 428 ? 32.498 22.015 87.486 1.00 64.82 412 THR B CA 1
ATOM 6342 C C . THR B 1 428 ? 33.601 23.064 87.404 1.00 68.07 412 THR B C 1
ATOM 6343 O O . THR B 1 428 ? 34.782 22.762 87.614 1.00 67.00 412 THR B O 1
ATOM 6347 N N . ASP B 1 429 ? 33.229 24.312 87.108 1.00 63.40 413 ASP B N 1
ATOM 6348 C CA . ASP B 1 429 ? 34.211 25.390 87.082 1.00 63.44 413 ASP B CA 1
ATOM 6349 C C . ASP B 1 429 ? 34.762 25.667 88.474 1.00 61.85 413 ASP B C 1
ATOM 6350 O O . ASP B 1 429 ? 35.965 25.906 88.635 1.00 61.98 413 ASP B O 1
ATOM 6355 N N . LEU B 1 430 ? 33.896 25.646 89.491 1.00 61.82 414 LEU B N 1
ATOM 6356 C CA . LEU B 1 430 ? 34.357 25.873 90.857 1.00 63.21 414 LEU B CA 1
ATOM 6357 C C . LEU B 1 430 ? 35.326 24.784 91.296 1.00 65.41 414 LEU B C 1
ATOM 6358 O O . LEU B 1 430 ? 36.299 25.060 92.006 1.00 66.62 414 LEU B O 1
ATOM 6363 N N . ALA B 1 431 ? 35.082 23.541 90.874 1.00 64.10 415 ALA B N 1
ATOM 6364 C CA . ALA B 1 431 ? 35.982 22.446 91.225 1.00 68.89 415 ALA B CA 1
ATOM 6365 C C . ALA B 1 431 ? 37.360 22.651 90.607 1.00 70.27 415 ALA B C 1
ATOM 6366 O O . ALA B 1 431 ? 38.384 22.524 91.289 1.00 66.02 415 ALA B O 1
ATOM 6368 N N . GLU B 1 432 ? 37.403 22.964 89.309 1.00 69.82 416 GLU B N 1
ATOM 6369 C CA . GLU B 1 432 ? 38.676 23.259 88.659 1.00 66.57 416 GLU B CA 1
ATOM 6370 C C . GLU B 1 432 ? 39.383 24.423 89.342 1.00 68.33 416 GLU B C 1
ATOM 6371 O O . GLU B 1 432 ? 40.614 24.431 89.458 1.00 69.31 416 GLU B O 1
ATOM 6377 N N . ALA B 1 433 ? 38.615 25.408 89.815 1.00 62.44 417 ALA B N 1
ATOM 6378 C CA . ALA B 1 433 ? 39.206 26.525 90.545 1.00 66.41 417 ALA B CA 1
ATOM 6379 C C . ALA B 1 433 ? 39.872 26.053 91.833 1.00 71.56 417 ALA B C 1
ATOM 6380 O O . ALA B 1 433 ? 40.965 26.516 92.179 1.00 69.46 417 ALA B O 1
ATOM 6382 N N . ARG B 1 434 ? 39.227 25.132 92.556 1.00 70.53 418 ARG B N 1
ATOM 6383 C CA . ARG B 1 434 ? 39.840 24.578 93.760 1.00 74.49 418 ARG B CA 1
ATOM 6384 C C . ARG B 1 434 ? 41.128 23.833 93.430 1.00 73.25 418 ARG B C 1
ATOM 6385 O O . ARG B 1 434 ? 42.116 23.927 94.168 1.00 76.58 418 ARG B O 1
ATOM 6393 N N . ALA B 1 435 ? 41.136 23.090 92.320 1.00 72.22 419 ALA B N 1
ATOM 6394 C CA . ALA B 1 435 ? 42.332 22.351 91.928 1.00 70.80 419 ALA B CA 1
ATOM 6395 C C . ALA B 1 435 ? 43.477 23.283 91.554 1.00 74.04 419 ALA B C 1
ATOM 6396 O O . ALA B 1 435 ? 44.645 22.952 91.790 1.00 81.52 419 ALA B O 1
ATOM 6398 N N . ARG B 1 436 ? 43.168 24.445 90.975 1.00 69.33 420 ARG B N 1
ATOM 6399 C CA . ARG B 1 436 ? 44.219 25.387 90.603 1.00 72.19 420 ARG B CA 1
ATOM 6400 C C . ARG B 1 436 ? 44.809 26.071 91.829 1.00 73.73 420 ARG B C 1
ATOM 6401 O O . ARG B 1 436 ? 46.018 26.319 91.887 1.00 78.81 420 ARG B O 1
ATOM 6409 N N . LEU B 1 437 ? 43.972 26.387 92.814 1.00 68.31 421 LEU B N 1
ATOM 6410 C CA . LEU B 1 437 ? 44.425 27.004 94.054 1.00 74.09 421 LEU B CA 1
ATOM 6411 C C . LEU B 1 437 ? 45.022 26.000 95.030 1.00 75.80 421 LEU B C 1
ATOM 6412 O O . LEU B 1 437 ? 45.320 26.368 96.171 1.00 71.30 421 LEU B O 1
ATOM 6417 N N . GLY B 1 438 ? 45.207 24.750 94.612 1.00 74.62 422 GLY B N 1
ATOM 6418 C CA . GLY B 1 438 ? 45.609 23.703 95.528 1.00 82.39 422 GLY B CA 1
ATOM 6419 C C . GLY B 1 438 ? 44.423 23.200 96.323 1.00 82.98 422 GLY B C 1
ATOM 6420 O O . GLY B 1 438 ? 43.905 22.114 96.046 1.00 87.18 422 GLY B O 1
ATOM 6421 N N . TRP B 1 439 ? 43.998 24.000 97.304 1.00 81.95 423 TRP B N 1
ATOM 6422 C CA . TRP B 1 439 ? 42.803 23.796 98.139 1.00 80.54 423 TRP B CA 1
ATOM 6423 C C . TRP B 1 439 ? 42.194 22.394 98.108 1.00 78.88 423 TRP B C 1
ATOM 6424 O O . TRP B 1 439 ? 41.374 22.044 98.957 1.00 79.59 423 TRP B O 1
#

Sequence (835 aa):
GLRIGIVGGGISGVALALELCCRYSHIQVQLFEAAPAFGEVGAGVSFGPNAVRAIVGLGLGEAYLQVADRTSEPWEDVWFEWRRGSDASYLGATIAPGVGQSSVHRADFIDALVTHLPEGIAQFGKRATQVEQQGGEVQQVLFTDGTEYRCDLLIGADGIKSALRSHVLEGQGLAPQVPRFSGTCAYRGMMVDSLHHLREAYRAHGIDEHLVDVPQMMYLGLDGHILTFPVRNGGIINVVAFISDRSEPKPTWPADAPWVREASQREMLDDAFAGWGDAARALLECIPAPTLWALHDLAELPGYVHGRVVLIGDAAHAMLPHQGAGAGQGLEDAYFLARLLGDTQADAGNLAELLEAYDDLRRPRACRVQQTSWETGELYELRDPVVGANEQQLLGENLATRFDWLWNHDLDTDLAEARARLGWEGLRIGIVGGGISGVALALELCRYSHIQVQLFEAAPAFGEVGAGVSFGPNAVRAIVGLGLGEAYLQVADRTSEPWEDVWFEWRRGSDASYLGATIAPGVGQSSVHRADFIDALVTHLPEGIAQFGKRATQVEQQGGEVQVLFTDGTEYRCDLLIGADGIKSALRSHVLEGQGLAPQVPRFSGTCAYRGMVDSLHLREAYRAHGIDEHLVDVPQMYLGLDGHILTFPVRNGGIINVVAFISDRSEPKPTWPADAPWVREASQREMLDAFAGWGDAARALLECIPAPTLWALHDLAELPGYVHGRVVLIGDAAHAMLPHQGAGAGQGLEDAYFLARLLGDTQADAGNLAELLEAYDDLRRPRACRVQQTSWETGELYELRDPVVGANEQLLGENLATRFDWLWNHDLDTDLAEARARLGW

Secondary structure (DSSP, 8-state):
-EEEEEE--SHHHHHHHHHHTTSTTEEEEEE-----SGGGTT-EE--HHHHHHHHHTT-HHHHHHH-EEPPTTSTTEEEEEEETTT--EEEEEE-TTTSSEEE-HHHHHHHHHHTSPTTTB--S--EEEEEE-SS-EEEEETTS-EEEESEEEE---TT-SHHHHHHHHTTPPP---EEEEEEEEEEEEEHHHHHHHHHHTT--THHHHS-EEEEETTEEEEEEEETTTTEEEEEEEEE--STT-----TTS-SEEE--HHHHHHHTTT--HHHHHHHHT--S-EEEEEEE----S-SEETTEEE-THHHH---GGGS-HHHHHHHHHHHHHHHHTSTT--TTSHHHHHHHHHHHTHHHHHHHHHHHHHHHHHHTT--TTTTT-HHHHHHHHHHTTHHHHT--HHHHHHHHHHHHT--/-EEEEEE--SHHHHHHHHHHTTSTTEEEEEE-----GGGGTT-EEE-HHHHHHHHHTT-HHHHHHH-EEPPTTSTTEEEEEEETTT--EEEEEE-TTTSSEEE-HHHHHHHHHTTSPTTSEE-S--EEEEEEETTEEEEEETTS-EEEESEEEE---TT-TTHHHHHHHTT------EEEEEEEEEEEEEHHHHHHHHHTTT--THHHHS-EEEEETTEEEEEEEETTTTEEEEEEEEE---SS-----TT--SEEE--HHHHHHHTTTS-HHHHHHHHT--S-EEEEEEE----S-SEETTEEE-THHHH---GGGS-HHHHHHHHHHHHHHHHTSTT--GGGHHHHHHHHHHHHHHHHHHHHHHHHHHHHHHTT--TTTTT-HHHHHHHHHHTTHHHHS--HHHHHHHHHHHT--

Organism: Pseudomonas putida (NCBI:txid303)

Solvent-accessible surface area: 31850 Å² total; per-residue (Å²): 93,5,89,0,0,0,12,1,27,13,14,16,0,0,0,0,0,11,11,0,32,128,55,116,57,6,124,5,52,0,1,46,22,58,54,31,13,12,63,20,10,17,33,25,26,2,6,14,7,0,25,113,6,0,102,21,0,49,7,21,132,4,20,141,140,35,26,38,105,9,55,138,84,69,56,40,19,13,7,16,0,20,77,5,78,81,17,35,124,28,14,23,0,85,0,104,55,17,0,8,1,8,12,31,66,16,29,0,27,26,10,0,45,76,89,22,68,176,56,23,38,54,87,72,24,53,34,71,99,28,90,44,164,84,28,58,0,74,0,74,6,90,85,58,61,93,25,124,0,17,1,0,0,0,10,21,27,12,127,10,82,10,8,53,43,1,2,131,38,94,68,62,67,106,52,105,20,118,37,38,5,11,22,0,12,48,14,56,4,19,11,81,78,0,52,76,22,0,150,74,99,72,24,90,85,56,7,2,30,0,0,0,5,1,7,11,108,35,0,1,0,19,2,21,10,18,81,144,23,15,24,2,21,0,1,0,3,49,13,73,82,57,155,94,160,34,119,59,64,118,66,11,54,37,4,83,21,0,2,59,107,41,0,26,77,42,0,69,80,40,8,97,5,1,64,4,0,0,81,26,0,15,34,2,25,12,12,2,5,22,11,1,18,83,3,74,10,0,27,42,42,28,0,0,0,0,2,60,0,0,0,4,20,5,39,12,3,17,4,20,21,2,0,0,0,3,0,0,23,0,0,0,65,0,0,6,24,126,64,8,70,43,76,25,0,64,86,0,1,107,5,0,22,57,26,0,50,68,24,0,13,125,0,7,62,6,0,120,53,0,3,28,0,0,2,40,105,32,133,126,16,22,65,76,55,146,78,1,7,110,42,0,40,66,46,2,60,95,2,5,100,47,74,16,76,78,22,2,57,71,0,59,75,127,18,67,35,177,100,6,98,0,0,0,10,1,22,18,14,15,0,0,0,0,0,9,16,0,29,134,60,114,52,3,115,4,48,0,2,46,26,55,63,34,22,14,56,22,12,19,33,23,23,4,8,14,8,1,33,105,3,1,104,26,0,45,5,27,126,4,16,138,105,41,35,28,98,7,71,126,95,84,54,47,14,14,9,13,0,20,34,4,76,96,15,41,123,21,15,24,0,83,0,98,50,8,0,9,4,7,16,37,77,15,27,0,29,25,3,0,44,75,75,23,70,175,48,20,40,53,88,62,27,44,37,74,90,20,98,58,136,78,36,54,0,26,4,68,4,93,88,60,50,111,12,105,0,32,0,5,0,0,9,19,23,10,130,7,82,9,5,41,29,0,1,117,30,65,68,83,70,85,62,107,29,120,40,36,6,12,24,0,14,48,14,58,4,18,11,72,82,0,42,87,23,1,145,80,94,76,31,91,82,43,7,2,46,0,0,0,4,1,1,10,108,34,1,0,0,21,2,22,10,16,90,155,28,14,24,1,14,0,2,0,2,49,10,69,71,67,162,121,191,40,114,50,66,118,72,12,59,43,5,78,22,0,3,61,112,45,0,25,78,43,0,65,83,40,8,93,6,0,64,5,0,0,80,22,1,16,39,2,28,6,8,3,5,22,7,1,26,83,3,73,4,0,28,58,44,35,0,0,0,0,2,62,0,0,0,2,20,4,42,12,3,18,4,21,20,2,0,1,0,2,0,0,15,0,0,0,94,1,0,4,48,129,96,8,74,54,73,23,0,71,94,0,1,109,4,0,23,61,29,0,48,66,24,0,14,130,0,8,80,20,0,112,56,0,4,25,0,0,1,27,109,25,126,128,15,18,60,80,84,110,78,0,8,98,52,0,42,88,46,0,48,65,1,5,101,49,77,14,65,84,16,0,52,73,0,83,75,127,22,61,74

InterPro domains:
  IPR002938 FAD-binding domain [PF01494] (10-172)
  IPR002938 FAD-binding domain [PF01494] (304-371)
  IPR017631 Salicylate 1-monooxygenase [TIGR03219] (8-421)
  IPR036188 FAD/NAD(P)-binding domain superfamily [G3DSA:3.50.50.60] (9-402)
  IPR036188 FAD/NAD(P)-binding domain superfamily [SSF51905] (9-389)
  IPR051104 FAD-dependent monooxygenase-like [PTHR46720] (8-421)

Radius of gyration: 28.39 Å; Cα contacts (8 Å, |Δi|>4): 1819; chains: 2; bounding box: 72×79×58 Å

B-factor: mean 47.81, std 13.74, range [22.92, 105.09]